Protein AF-0000000069705604 (afdb_homodimer)

Radius of gyration: 36.76 Å; Cα contacts (8 Å, |Δi|>4): 4493; chains: 2; bounding box: 138×99×79 Å

Secondary structure (DSSP, 8-state):
--------------------EEEEEEEETTT--B-TTPEEE-TTS--EE--TTSEEEEE-SS-EEEEEEETTEEEEEEEE-TT-EEEEEE-BSS--GGG-EE-TTT--EEGGG--S-EEEE-HHHHTTS-TT-SHHHHTTSTTEEEEEEETTEEEEEETTGGGG-SSS--SEEEEETTEE-S-TTS---GGG--GGG-SEEEEEES--HHHH-S-SSEEEEEE------S-EEEEEEEEETTTEEEEEEEEEEE-SSEEEEEEEEEEEE--SSTT--EEEEEEEEEEEEEEETTEEEEEEEEEEEEEEE----B-HHHHHH-TTPPPTTTTTTT-EEEEEEEEEEEEEEE--SSSEEEEEEEEEEEEEEEEE-SS-EEEEEEEEEEEEEEEEEEEEETTEEEEEEEEEEEEEEEEEEEEEEEETTEEEEEEEEEEEEEEEEEEEEEEEEESSSSEEEEEEEEEEEEEEEEEEEEE-SSS--EEEEEEPPPEEEEEEEEEEESSSSEEEEEEEEEEEEPPPHHHHB-TTS-B-TT---EEEEEEEEEEEEEETTEEEEEEEEEEEEEEEEEEEE-TT--EEEEEEEEEEEEEEEEEEEEEEEE-TTSSEEEEEEEEEEEEEEEEESS-EETTEE-TTSBPTT--SEEEEEEEEEEETTSEEEEEEEEEE--EE-STTS--EEPPEEEEEEEEEEEEEETTTEEEEEEEEEE-TT----BSS--TT-GGG--B-BPP-SEEEEEEEEEEE-/--------------------EEEEEEEETTT--B-TT-EEE-TTS--EE--TTSEEEEE-SS-EEEEEEETTEEEEEEEE-TT-EEEEEE-BSS--GGG-EE-TTT--EEGGG--S-EEEE-HHHHTTS-TT-SHHHHTTSTTEEEEEEETTEEEEEETTGGGG-SSS--SEEEEETTEE-S-TTS---GGG--GGG-SEEEEEES--HHHH-S-SSEEEEEE------S-EEEEEEEEETTTEEEEEEEEEEE-SSEEEEEEEEEEEE--SSTT--EEEEEEEEEEEEEEETTEEEEEEEEEEEEEEE----B-HHHHHH-TTPPPTTTTTTT-EEEEEEEEEEEEEEE--SSSEEEEEEEEEEEEEEEEE-SS-EEEEEEEEEEEEEEEEEEEEETTEEEEEEEEEEEEEEEEEEEEEEEETTEEEEEEEEEEEEEEEEEEEEEEEEESSSSEEEEEEEEEEEEEEEEEEEEE-SSS--EEEEEEPPPEEEEEEEEEEESSSSEEEEEEEEEEEEPPPHHHHB-TTS-B-TT---EEEEEEEEEEEEEETTEEEEEEEEEEEEEEEEEEEE-TT--EEEEEEEEEEEEEEEEEEEEEEEE-TTSSEEEEEEEEEEEEEEEEEEEEEETTEE-TTSBPTT--SEEEEEEEEEEETTSEEEEEEEEEE--EE-STTS--EEPPEEEEEEEEEEEEEETTTEEEEEEEEEE-TT----BSSPPTT-GGG--B-BPP-SEEEEEEEEEEE-

Solvent-accessible surface area (backbone atoms only — not comparable to full-atom values): 70513 Å² total; per-residue (Å²): 132,85,77,79,77,77,77,78,79,77,78,78,75,75,75,72,74,72,72,50,57,16,36,38,32,32,23,31,58,85,78,64,43,49,36,53,58,33,37,33,43,39,81,99,45,77,70,42,55,19,36,80,72,4,39,36,78,42,82,35,92,48,75,40,58,29,17,37,38,37,91,49,26,51,60,50,55,48,78,39,47,54,53,35,76,43,78,42,68,32,48,62,66,67,62,50,51,54,67,36,69,33,43,71,93,82,46,77,34,33,46,46,72,42,58,66,56,70,48,71,48,47,45,71,50,45,62,60,52,71,77,85,46,60,46,68,47,50,49,51,39,53,52,35,43,53,27,42,59,32,53,71,39,50,32,48,20,31,76,58,36,38,62,55,33,90,66,46,27,36,37,52,32,34,30,47,66,75,28,75,55,37,40,50,47,48,46,40,70,69,63,59,56,56,47,86,60,45,36,39,32,40,34,39,60,35,40,46,15,17,74,67,41,59,7,42,16,11,36,37,39,36,26,51,85,73,76,42,87,48,34,37,39,37,40,38,40,36,39,38,57,49,60,29,38,34,41,35,43,37,40,30,38,55,44,90,59,23,15,40,38,39,37,42,36,44,39,38,30,48,34,76,33,43,52,19,26,30,40,38,38,35,39,38,41,36,40,30,40,34,63,45,96,47,34,40,40,38,36,39,38,41,37,21,44,37,38,26,24,34,20,61,46,31,28,72,68,50,43,73,72,42,58,39,60,44,24,92,49,18,68,63,16,42,17,29,42,39,39,38,37,40,37,42,39,41,34,40,36,38,47,84,44,98,47,36,36,38,41,38,19,38,40,41,34,39,36,41,38,40,33,29,28,69,82,26,19,38,38,35,48,33,38,35,39,38,36,33,37,39,36,38,37,63,46,66,61,89,85,25,50,29,43,38,36,40,38,39,39,41,32,42,28,42,34,44,39,35,35,20,33,46,57,65,50,34,75,45,60,72,40,35,30,32,47,34,40,20,34,30,35,34,41,26,38,34,40,37,38,33,81,45,100,39,35,39,37,38,43,30,30,17,43,36,41,43,37,40,35,42,34,30,64,40,41,66,56,96,54,71,58,45,82,45,73,44,76,53,76,70,44,77,22,46,32,44,31,32,27,41,45,77,50,93,42,27,16,38,24,30,36,41,27,25,24,30,29,65,72,30,52,64,60,30,44,31,93,90,64,56,73,48,82,76,67,58,51,24,38,34,42,35,40,38,41,34,41,29,35,34,57,83,56,35,34,40,40,38,38,39,39,42,34,40,34,36,41,33,55,37,64,44,56,50,97,86,61,49,74,43,64,45,66,32,25,29,38,42,35,39,37,39,34,35,40,38,39,34,51,81,38,76,34,78,87,37,65,63,24,34,36,36,40,38,40,18,32,25,36,40,61,36,24,26,53,60,25,46,57,96,88,42,74,35,48,68,28,54,38,42,72,38,42,39,40,35,41,30,41,37,40,39,37,37,31,61,88,25,42,33,40,35,39,38,37,39,39,39,39,49,22,28,36,24,58,80,59,81,46,65,46,74,54,48,64,42,33,33,38,33,40,34,38,40,48,70,47,88,44,31,34,37,41,34,42,38,37,34,35,41,27,69,72,46,45,84,50,54,60,20,67,42,60,54,35,64,93,56,20,32,38,20,65,44,70,45,58,40,47,38,35,37,40,36,42,33,40,50,107,138,85,79,76,79,79,79,77,78,77,77,76,78,75,74,72,74,71,70,50,56,16,36,39,33,32,24,31,58,85,77,64,41,50,37,54,58,31,37,34,43,40,82,98,47,77,70,41,55,19,36,79,72,4,39,35,80,42,83,35,92,47,75,38,58,29,17,37,39,37,93,50,25,50,61,51,57,49,78,40,46,54,53,36,76,45,79,43,67,31,48,64,67,67,62,52,51,55,66,35,70,32,43,70,94,84,47,78,34,34,46,47,72,42,59,67,55,69,48,73,47,48,44,70,51,46,62,60,52,70,78,84,45,61,46,70,46,49,48,50,39,54,50,36,42,54,28,41,58,32,53,71,38,50,31,48,21,31,75,60,38,40,62,55,32,91,65,47,28,37,37,52,31,35,30,46,67,73,28,76,56,36,39,50,47,46,45,40,70,68,63,58,56,55,46,85,61,44,36,39,32,40,33,40,61,35,40,46,15,18,75,67,42,60,7,42,16,10,36,38,39,36,25,50,84,73,75,41,86,46,35,37,40,37,41,38,40,37,40,38,58,49,60,28,39,32,40,36,43,38,42,30,36,56,44,89,61,23,15,39,38,39,36,40,37,44,39,36,30,48,34,77,31,44,53,18,28,32,40,39,39,35,39,40,42,37,40,30,39,34,62,45,98,47,33,41,39,37,36,37,38,41,38,22,44,38,38,26,22,34,18,59,45,32,29,72,68,49,43,73,72,43,58,39,59,45,26,91,48,19,69,62,17,41,18,30,41,38,38,40,36,40,38,41,40,41,34,41,37,38,48,85,44,99,45,35,36,38,40,37,20,37,40,40,35,40,37,43,38,40,33,28,27,70,81,27,18,41,40,35,49,33,39,35,39,38,38,32,39,40,37,38,36,65,46,66,60,90,89,25,48,29,41,38,37,39,38,39,38,41,31,42,30,42,34,44,38,35,35,20,33,44,58,64,48,34,76,45,60,71,40,36,29,32,46,35,39,22,32,30,36,34,40,28,38,33,41,36,36,33,81,45,100,39,35,39,37,36,42,31,29,17,44,36,42,43,39,40,36,41,34,31,62,39,42,65,55,96,54,71,59,43,81,44,72,44,74,54,76,71,44,77,23,45,30,42,30,31,25,39,47,78,50,93,41,27,18,39,25,31,36,44,27,24,24,30,29,65,70,31,50,62,59,28,45,32,93,90,64,54,72,47,82,78,67,57,51,25,38,33,42,35,40,39,42,33,41,30,35,36,57,84,56,35,32,41,41,39,37,40,38,44,36,40,36,36,41,33,56,37,65,43,56,50,98,85,61,49,72,44,64,45,63,33,25,27,36,41,36,38,36,39,34,33,40,38,38,33,50,82,38,78,35,80,86,38,65,63,23,34,36,37,41,36,40,18,33,24,36,42,61,36,24,26,53,58,25,46,57,97,88,40,74,37,49,68,30,56,38,43,73,37,41,41,40,35,40,29,41,36,39,40,38,38,30,61,88,25,43,34,40,36,39,39,38,40,39,40,37,49,21,29,36,23,59,78,57,81,44,65,45,74,55,46,63,41,33,33,38,32,42,36,39,42,48,69,48,88,45,33,34,37,41,35,41,38,38,34,34,42,27,69,73,47,44,82,50,55,57,21,64,41,61,56,35,66,92,57,20,31,38,20,65,43,70,46,58,42,45,38,34,36,41,37,41,33,39,50,106

Sequence (1498 aa):
MKSLSVGIVSLVLTLSLGFAQSSLTFIDKNTGMPIAGVVVKIPSQQNQVSDEEGQVNIQVSKSIFISYSHVAYESGGVQIEENENRTIFLVPITRPLGEVLVTGFESERPLVHQAGAISKVLEYELYRFNENSILSAFNTKPGVRIEQRAPASYRISIRGSSLRSPFGVRNVKVYWNDIPFTSPDGTTAINILDLSNVQNSEIIKGPGGSIYGAGNGGVISFESRRQVTENYFSIDYGLGDFGLNRYRIGIDQQIGNGGVSASYVHQQSDGYREHSAMDRKVFQLALHSNPNENQSLSTQILYSDLDYQIPGALNAAQVEDNRRQARPGSVGQNSSIKQKTLYGTLSHELKFHQKWNNKTALYLNTTEFENPFILDYKRETAFSYGGRTKFTYDAIWGKFPVKIIAGGEYQYGKTLAQNFGNRQGKADTIRFSDDLITTQAFLFQQFEIEWTSKLLMTLGFSENFSRYDIDRQIDAGPGNPTFNSRTFDPIIIPRVAMVYKLNDISGIHGSISSGFSPPTIAEVRTNEGSINLDLQAERGTNYEIGYRGSYGIFNLDLTAFYFQLKETITSFTNDQGVVLFRNAGATDQKGIEAQIDYAIYRNQLSQVQEIKLSHGYTGHFFQFSEYSSGGADFSGNQLTGVAPNTLVNLLDVRTKPGFYLNLTHQYVDEIPLNDANTVFQEAYNLIGSKLGWRTVLGGRWDFEVYGGVDNLLDETYSLGNDLNAFAVRFYQPAPGRNWYGGAKLGFRYMKSLSVGIVSLVLTLSLGFAQSSLTFIDKNTGMPIAGVVVKIPSQQNQVSDEEGQVNIQVSKSIFISYSHVAYESGGVQIEENENRTIFLVPITRPLGEVLVTGFESERPLVHQAGAISKVLEYELYRFNENSILSAFNTKPGVRIEQRAPASYRISIRGSSLRSPFGVRNVKVYWNDIPFTSPDGTTAINILDLSNVQNSEIIKGPGGSIYGAGNGGVISFESRRQVTENYFSIDYGLGDFGLNRYRIGIDQQIGNGGVSASYVHQQSDGYREHSAMDRKVFQLALHSNPNENQSLSTQILYSDLDYQIPGALNAAQVEDNRRQARPGSVGQNSSIKQKTLYGTLSHELKFHQKWNNKTALYLNTTEFENPFILDYKRETAFSYGGRTKFTYDAIWGKFPVKIIAGGEYQYGKTLAQNFGNRQGKADTIRFSDDLITTQAFLFQQFEIEWTSKLLMTLGFSENFSRYDIDRQIDAGPGNPTFNSRTFDPIIIPRVAMVYKLNDISGIHGSISSGFSPPTIAEVRTNEGSINLDLQAERGTNYEIGYRGSYGIFNLDLTAFYFQLKETITSFTNDQGVVLFRNAGATDQKGIEAQIDYAIYRNQLSQVQEIKLSHGYTGHFFQFSEYSSGGADFSGNQLTGVAPNTLVNLLDVRTKPGFYLNLTHQYVDEIPLNDANTVFQEAYNLIGSKLGWRTVLGGRWDFEVYGGVDNLLDETYSLGNDLNAFAVRFYQPAPGRNWYGGAKLGFRY

Foldseek 3Di:
DPDPPPPPPPPPPPPPPPQQKEKEFEAAQQPRQTDWFKWKDWPPDDIDTAHNRNMDIDRDPAFAKMWIDDPQWDIAIDTDGGNHYYYDHTYGPDDFQLRDWDCVLHNTHRPQFDFADKDKQAQVLQVLDPQFDSQPSQCQAFQWHWFDQFVLFIEIAGLRQCQAPLGAYALEFEAEAQWGQQALLGGHRPSQDGSLSFGMKMWGAAFPCLRRNAHGGTYMYGYHDQAQDFWKWKKWWKDWPQTWTKIKTKTWADDPQGTKIKMKMWIWGNDQADFRTKIKIKIKIKTWDDPDPFKIKIKMKIKMWIKTGRQAFAFPVVCVVPQRYGDPQRQQLRFMKTKIKMKIKMWMWGDPDPFKIKIKMKMKMWMWMWGRDSFKIKTKTKIKIWMKMKMWGWDQDPNKTKIKMKIKIKMKMWMWMWIAGTHRNDGDHTAWIKIKIKIKMKIKMKMWIPPDPFKIKMKMKMKIWIKMWIFIPDHPPPDDGDIDMATADIDMWIKIKMWGHPDSFKIKIWMKTKHKGFRRPCQQAPNNGHGNNPQHIKIKIKTKIWMWGGDPQKTKIKMKMKMKIFQDKHWAADPVQTIHIGRFTMKIKIKIKMKMKGWPDADQPAQWGTKIKIKIKIAIQMFAARGDDPRDGLHPDHSAFDFRIKMKMWIKIAGNQFKIKIKIKIWTAWGQQESNSPDIWHIDIKMKMKIKGWDDDSSFKTKMKMKMKTQPVQIWGASAFSHNGPPNRTGSTDGGIMMMIMMMMMGTD/DPPPPPPPPPPPPPPPPPQQKEKEFEAAQQPRQTDWFKWKAWPPDDIDTAHNRRMDIDRDPAFAKMWIDDPQWDIAIDTDGGNHYDYDHTYGPDDFQLRDWDCVLHNTHRPQFDFADKDKQAQVLQVLDPQFDSQVSQCQAFQWHWFDQFDLFIEIAGLRQCQAPLGAYALEFEAEAQWGQQALLGGHRPSQDGSLSFGMKMWGAAFPCLRRNAHGGTYMYGYHDQAQDFWKWKKWWKDWPQTWTKIKTKTWADDPQGTKIKMKMWIWGNDQAPFRTKIKIKIKIKTWDDPDPFKIKIKMKIKMWIKTGRQAFAFPVVCVVPVRYGDPQRQQLRFMKTKIKMKIKMWMWGDPDPFKIKIKMKMKMWMWMWGRDSFKIKTKTKIKIWMKMKMWGWDQDPNKTKIKMKIKIKMKMWMWMWIAGTHRNDGDHTAWIKIKIKIKMKIKMKMWIPPDPFKIKMKMKMKIWIKMWIFIPDHPPPDDGDIDMATADIDMWIKIKMWGHPDSFKIKIWMKTKHKGFNRPCQQAPNNGDGNNPQHIKIKIKTKIWMWGGDPQKTKIKMKMKMKIFQDKHWAADPVQTIHIGRFTMKIKIKIKMKMKGWPDACQPAQWGTKIKIKIKIAIQMFAARGDDPRDGLHPDGSAFDFRIKMKMWIWIAGNQFKIKIKIKIWTAWGQQESNSPDIWHIDIKMKMKIKGWDDDSSFKTKMKMKMKTQPVQIWGASAFSHNGDPNRTGSTDGGIMMMIIMMMMGTD

Organism: NCBI:txid1187080

InterPro domains:
  IPR000531 TonB-dependent receptor-like, beta-barrel [PF00593] (277-712)
  IPR012910 TonB-dependent receptor, plug domain [PF07715] (114-218)
  IPR036942 TonB-dependent receptor-like, beta-barrel domain superfamily [G3DSA:2.40.170.20] (248-747)
  IPR037066 TonB-dependent receptor, plug domain superfamily [G3DSA:2.170.130.10] (98-223)
  IPR039426 TonB-dependent receptor-like [PS52016] (110-747)
  IPR039426 TonB-dependent receptor-like [PTHR30069] (28-745)

pLDDT: mean 89.05, std 12.84, range [24.56, 98.75]

Structure (mmCIF, N/CA/C/O backbone):
data_AF-0000000069705604-model_v1
#
loop_
_entity.id
_entity.type
_entity.pdbx_description
1 polymer 'Iron complex outermembrane receptor protein'
#
loop_
_atom_site.group_PDB
_atom_site.id
_atom_site.type_symbol
_atom_site.label_atom_id
_atom_site.label_alt_id
_atom_site.label_comp_id
_atom_site.label_asym_id
_atom_site.label_entity_id
_atom_site.label_seq_id
_atom_site.pdbx_PDB_ins_code
_atom_site.Cartn_x
_atom_site.Cartn_y
_atom_site.Cartn_z
_atom_site.occupancy
_atom_site.B_iso_or_equiv
_atom_site.auth_seq_id
_atom_site.auth_comp_id
_atom_site.auth_asym_id
_atom_site.auth_atom_id
_atom_site.pdbx_PDB_model_num
ATOM 1 N N . MET A 1 1 ? -101.562 35.406 -5.438 1 24.56 1 MET A N 1
ATOM 2 C CA . MET A 1 1 ? -100.562 35.625 -6.465 1 24.56 1 MET A CA 1
ATOM 3 C C . MET A 1 1 ? -99.125 35.312 -5.934 1 24.56 1 MET A C 1
ATOM 5 O O . MET A 1 1 ? -98.125 35.719 -6.512 1 24.56 1 MET A O 1
ATOM 9 N N . LYS A 1 2 ? -99.188 34.625 -4.723 1 29.45 2 LYS A N 1
ATOM 10 C CA . LYS A 1 2 ? -98.062 34.406 -3.797 1 29.45 2 LYS A CA 1
ATOM 11 C C . LYS A 1 2 ? -96.875 33.688 -4.473 1 29.45 2 LYS A C 1
ATOM 13 O O . LYS A 1 2 ? -97.062 32.594 -5.031 1 29.45 2 LYS A O 1
ATOM 18 N N . SER A 1 3 ? -95.875 34.562 -4.938 1 25.91 3 SER A N 1
ATOM 19 C CA . SER A 1 3 ? -94.688 34.344 -5.773 1 25.91 3 SER A CA 1
ATOM 20 C C . SER A 1 3 ? -93.812 33.25 -5.207 1 25.91 3 SER A C 1
ATOM 22 O O . SER A 1 3 ? -93.625 33.156 -3.992 1 25.91 3 SER A O 1
ATOM 24 N N . LEU A 1 4 ? -93.812 32.094 -5.773 1 29.53 4 LEU A N 1
ATOM 25 C CA . LEU A 1 4 ? -93.062 30.828 -5.715 1 29.53 4 LEU A CA 1
ATOM 26 C C . LEU A 1 4 ? -91.562 31.062 -5.832 1 29.53 4 LEU A C 1
ATOM 28 O O . LEU A 1 4 ? -91.062 31.438 -6.895 1 29.53 4 LEU A O 1
ATOM 32 N N . SER A 1 5 ? -91 31.891 -4.898 1 30.42 5 SER A N 1
ATOM 33 C CA . SER A 1 5 ? -89.562 32.219 -4.918 1 30.42 5 SER A CA 1
ATOM 34 C C . SER A 1 5 ? -88.688 30.938 -4.918 1 30.42 5 SER A C 1
ATOM 36 O O . SER A 1 5 ? -88.875 30.062 -4.051 1 30.42 5 SER A O 1
ATOM 38 N N . VAL A 1 6 ? -88.312 30.422 -6.105 1 31.03 6 VAL A N 1
ATOM 39 C CA . VAL A 1 6 ? -87.5 29.281 -6.477 1 31.03 6 VAL A CA 1
ATOM 40 C C . VAL A 1 6 ? -86.125 29.469 -5.895 1 31.03 6 VAL A C 1
ATOM 42 O O . VAL A 1 6 ? -85.375 30.406 -6.254 1 31.03 6 VAL A O 1
ATOM 45 N N . GLY A 1 7 ? -85.875 29.391 -4.582 1 29.42 7 GLY A N 1
ATOM 46 C CA . GLY A 1 7 ? -84.562 29.484 -3.961 1 29.42 7 GLY A CA 1
ATOM 47 C C . GLY A 1 7 ? -83.562 28.484 -4.5 1 29.42 7 GLY A C 1
ATOM 48 O O . GLY A 1 7 ? -83.688 27.281 -4.289 1 29.42 7 GLY A O 1
ATOM 49 N N . ILE A 1 8 ? -83.062 28.578 -5.766 1 28.77 8 ILE A N 1
ATOM 50 C CA . ILE A 1 8 ? -82.062 27.656 -6.27 1 28.77 8 ILE A CA 1
ATOM 51 C C . ILE A 1 8 ? -80.812 27.781 -5.453 1 28.77 8 ILE A C 1
ATOM 53 O O . ILE A 1 8 ? -80.25 28.875 -5.344 1 28.77 8 ILE A O 1
ATOM 57 N N . VAL A 1 9 ? -80.562 26.984 -4.453 1 31.06 9 VAL A N 1
ATOM 58 C CA . VAL A 1 9 ? -79.375 26.75 -3.641 1 31.06 9 VAL A CA 1
ATOM 59 C C . VAL A 1 9 ? -78.25 26.328 -4.535 1 31.06 9 VAL A C 1
ATOM 61 O O . VAL A 1 9 ? -78.312 25.297 -5.203 1 31.06 9 VAL A O 1
ATOM 64 N N . SER A 1 10 ? -77.562 27.25 -5.277 1 29.22 10 SER A N 1
ATOM 65 C CA . SER A 1 10 ? -76.375 26.891 -6.027 1 29.22 10 SER A CA 1
ATOM 66 C C . SER A 1 10 ? -75.312 26.344 -5.109 1 29.22 10 SER A C 1
ATOM 68 O O . SER A 1 10 ? -74.875 27.016 -4.164 1 29.22 10 SER A O 1
ATOM 70 N N . LEU A 1 11 ? -75.188 25.062 -4.941 1 31.47 11 LEU A N 1
ATOM 71 C CA . LEU A 1 11 ? -74.125 24.281 -4.348 1 31.47 11 LEU A CA 1
ATOM 72 C C . LEU A 1 11 ? -72.812 24.562 -5.059 1 31.47 11 LEU A C 1
ATOM 74 O O . LEU A 1 11 ? -72.625 24.203 -6.223 1 31.47 11 LEU A O 1
ATOM 78 N N . VAL A 1 12 ? -72.188 25.734 -4.941 1 31.95 12 VAL A N 1
ATOM 79 C CA . VAL A 1 12 ? -70.812 25.953 -5.41 1 31.95 12 VAL A CA 1
ATOM 80 C C . VAL A 1 12 ? -69.875 24.953 -4.742 1 31.95 12 VAL A C 1
ATOM 82 O O . VAL A 1 12 ? -69.75 24.953 -3.518 1 31.95 12 VAL A O 1
ATOM 85 N N . LEU A 1 13 ? -69.75 23.734 -5.254 1 31.31 13 LEU A N 1
ATOM 86 C CA . LEU A 1 13 ? -68.625 22.812 -4.949 1 31.31 13 LEU A CA 1
ATOM 87 C C . LEU A 1 13 ? -67.312 23.469 -5.141 1 31.31 13 LEU A C 1
ATOM 89 O O . LEU A 1 13 ? -66.938 23.828 -6.262 1 31.31 13 LEU A O 1
ATOM 93 N N . THR A 1 14 ? -66.812 24.266 -4.238 1 30.69 14 THR A N 1
ATOM 94 C CA . THR A 1 14 ? -65.438 24.656 -4.23 1 30.69 14 THR A CA 1
ATOM 95 C C . THR A 1 14 ? -64.5 23.438 -4.305 1 30.69 14 THR A C 1
ATOM 97 O O . THR A 1 14 ? -64.562 22.578 -3.418 1 30.69 14 THR A O 1
ATOM 100 N N . LEU A 1 15 ? -64.188 22.938 -5.484 1 33.75 15 LEU A N 1
ATOM 101 C CA . LEU A 1 15 ? -63.094 22.047 -5.695 1 33.75 15 LEU A CA 1
ATOM 102 C C . LEU A 1 15 ? -61.844 22.578 -5 1 33.75 15 LEU A C 1
ATOM 104 O O . LEU A 1 15 ? -61.344 23.641 -5.355 1 33.75 15 LEU A O 1
ATOM 108 N N . SER A 1 16 ? -61.75 22.344 -3.752 1 34.5 16 SER A N 1
ATOM 109 C CA . SER A 1 16 ? -60.438 22.516 -3.119 1 34.5 16 SER A CA 1
ATOM 110 C C . SER A 1 16 ? -59.344 21.797 -3.898 1 34.5 16 SER A C 1
ATOM 112 O O . SER A 1 16 ? -59.344 20.562 -3.977 1 34.5 16 SER A O 1
ATOM 114 N N . LEU A 1 17 ? -59 22.312 -5.02 1 37.78 17 LEU A N 1
ATOM 115 C CA . LEU A 1 17 ? -57.719 21.844 -5.531 1 37.78 17 LEU A CA 1
ATOM 116 C C . LEU A 1 17 ? -56.688 21.734 -4.41 1 37.78 17 LEU A C 1
ATOM 118 O O . LEU A 1 17 ? -56.281 22.75 -3.84 1 37.78 17 LEU A O 1
ATOM 122 N N . GLY A 1 18 ? -56.812 20.703 -3.668 1 41.16 18 GLY A N 1
ATOM 123 C CA . GLY A 1 18 ? -55.719 20.391 -2.766 1 41.16 18 GLY A CA 1
ATOM 124 C C . GLY A 1 18 ? -54.344 20.406 -3.445 1 41.16 18 GLY A C 1
ATOM 125 O O . GLY A 1 18 ? -54.062 19.547 -4.281 1 41.16 18 GLY A O 1
ATOM 126 N N . PHE A 1 19 ? -53.906 21.469 -3.789 1 45.91 19 PHE A N 1
ATOM 127 C CA . PHE A 1 19 ? -52.5 21.484 -4.184 1 45.91 19 PHE A CA 1
ATOM 128 C C . PHE A 1 19 ? -51.656 20.688 -3.201 1 45.91 19 PHE A C 1
ATOM 130 O O . PHE A 1 19 ? -51.812 20.812 -1.986 1 45.91 19 PHE A O 1
ATOM 137 N N . ALA A 1 20 ? -51.125 19.578 -3.604 1 57.38 20 ALA A N 1
ATOM 138 C CA . ALA A 1 20 ? -50.156 18.734 -2.891 1 57.38 20 ALA A CA 1
ATOM 139 C C . ALA A 1 20 ? -49 19.547 -2.361 1 57.38 20 ALA A C 1
ATOM 141 O O . ALA A 1 20 ? -48.281 20.188 -3.133 1 57.38 20 ALA A O 1
ATOM 142 N N . GLN A 1 21 ? -48.969 19.953 -1.218 1 71.06 21 GLN A N 1
ATOM 143 C CA . GLN A 1 21 ? -47.969 20.75 -0.542 1 71.06 21 GLN A CA 1
ATOM 144 C C . GLN A 1 21 ? -46.844 19.891 -0 1 71.06 21 GLN A C 1
ATOM 146 O O . GLN A 1 21 ? -47.094 18.844 0.623 1 71.06 21 GLN A O 1
ATOM 151 N N . SER A 1 22 ? -45.625 20.125 -0.582 1 80.69 22 SER A N 1
ATOM 152 C CA . SER A 1 22 ? -44.438 19.5 0.012 1 80.69 22 SER A CA 1
ATOM 153 C C . SER A 1 22 ? -43.906 20.344 1.159 1 80.69 22 SER A C 1
ATOM 155 O O . SER A 1 22 ? -44 21.578 1.128 1 80.69 22 SER A O 1
ATOM 157 N N . SER A 1 23 ? -43.531 19.688 2.26 1 86.56 23 SER A N 1
ATOM 158 C CA . SER A 1 23 ? -43 20.375 3.434 1 86.56 23 SER A CA 1
ATOM 159 C C . SER A 1 23 ? -41.531 20.016 3.67 1 86.56 23 SER A C 1
ATOM 161 O O . SER A 1 23 ? -41.156 18.844 3.582 1 86.56 23 SER A O 1
ATOM 163 N N . LEU A 1 24 ? -40.812 21.156 3.814 1 87.88 24 LEU A N 1
ATOM 164 C CA . LEU A 1 24 ? -39.406 20.984 4.191 1 87.88 24 LEU A CA 1
ATOM 165 C C . LEU A 1 24 ? -39.188 21.422 5.637 1 87.88 24 LEU A C 1
ATOM 167 O O . LEU A 1 24 ? -39.75 22.422 6.082 1 87.88 24 LEU A O 1
ATOM 171 N N . THR A 1 25 ? -38.531 20.609 6.395 1 89.81 25 THR A N 1
ATOM 172 C CA . THR A 1 25 ? -38.094 20.953 7.746 1 89.81 25 THR A CA 1
ATOM 173 C C . THR A 1 25 ? -36.594 21 7.848 1 89.81 25 THR A C 1
ATOM 175 O O . THR A 1 25 ? -35.906 20 7.574 1 89.81 25 THR A O 1
ATOM 178 N N . PHE A 1 26 ? -36.125 22.156 8.172 1 88.56 26 PHE A N 1
ATOM 179 C CA . PHE A 1 26 ? -34.688 22.344 8.336 1 88.56 26 PHE A CA 1
ATOM 180 C C . PHE A 1 26 ? -34.281 22.172 9.797 1 88.56 26 PHE A C 1
ATOM 182 O O . PHE A 1 26 ? -34.812 22.875 10.672 1 88.56 26 PHE A O 1
ATOM 189 N N . ILE A 1 27 ? -33.375 21.266 10 1 81.12 27 ILE A N 1
ATOM 190 C CA . ILE A 1 27 ? -32.906 20.969 11.352 1 81.12 27 ILE A CA 1
ATOM 191 C C . ILE A 1 27 ? -31.391 21.078 11.414 1 81.12 27 ILE A C 1
ATOM 193 O O . ILE A 1 27 ? -30.688 20.75 10.453 1 81.12 27 ILE A O 1
ATOM 197 N N . ASP A 1 28 ? -30.984 21.609 12.477 1 73 28 ASP A N 1
ATOM 198 C CA . ASP A 1 28 ? -29.547 21.625 12.727 1 73 28 ASP A CA 1
ATOM 199 C C . ASP A 1 28 ? -29.016 20.203 12.875 1 73 28 ASP A C 1
ATOM 201 O O . ASP A 1 28 ? -29.484 19.438 13.719 1 73 28 ASP A O 1
ATOM 205 N N . LYS A 1 29 ? -28.109 19.875 12.039 1 70.88 29 LYS A N 1
ATOM 206 C CA . LYS A 1 29 ? -27.609 18.5 12 1 70.88 29 LYS A CA 1
ATOM 207 C C . LYS A 1 29 ? -27.031 18.094 13.344 1 70.88 29 LYS A C 1
ATOM 209 O O . LYS A 1 29 ? -27.109 16.922 13.734 1 70.88 29 LYS A O 1
ATOM 214 N N . ASN A 1 30 ? -26.469 19.031 14.078 1 56.62 30 ASN A N 1
ATOM 215 C CA . ASN A 1 30 ? -25.781 18.734 15.336 1 56.62 30 ASN A CA 1
ATOM 216 C C . ASN A 1 30 ? -26.75 18.766 16.516 1 56.62 30 ASN A C 1
ATOM 218 O O . ASN A 1 30 ? -26.703 17.891 17.391 1 56.62 30 ASN A O 1
ATOM 222 N N . THR A 1 31 ? -27.625 19.797 16.625 1 55.66 31 THR A N 1
ATOM 223 C CA . THR A 1 31 ? -28.469 20 17.797 1 55.66 31 THR A CA 1
ATOM 224 C C . THR A 1 31 ? -29.844 19.375 17.609 1 55.66 31 THR A C 1
ATOM 226 O O . THR A 1 31 ? -30.562 19.156 18.578 1 55.66 31 THR A O 1
ATOM 229 N N . GLY A 1 32 ? -30.078 19.062 16.453 1 65.31 32 GLY A N 1
ATOM 230 C CA . GLY A 1 32 ? -31.406 18.578 16.156 1 65.31 32 GLY A CA 1
ATOM 231 C C . GLY A 1 32 ? -32.5 19.625 16.297 1 65.31 32 GLY A C 1
ATOM 232 O O . GLY A 1 32 ? -33.688 19.328 16.266 1 65.31 32 GLY A O 1
ATOM 233 N N . MET A 1 33 ? -32.156 20.812 16.5 1 68.19 33 MET A N 1
ATOM 234 C CA . MET A 1 33 ? -33.125 21.906 16.641 1 68.19 33 MET A CA 1
ATOM 235 C C . MET A 1 33 ? -33.5 22.469 15.281 1 68.19 33 MET A C 1
ATOM 237 O O . MET A 1 33 ? -32.719 22.469 14.352 1 68.19 33 MET A O 1
ATOM 241 N N . PRO A 1 34 ? -34.812 22.906 15.219 1 80.5 34 PRO A N 1
ATOM 242 C CA . PRO A 1 34 ? -35.25 23.531 13.961 1 80.5 34 PRO A CA 1
ATOM 243 C C . PRO A 1 34 ? -34.5 24.828 13.664 1 80.5 34 PRO A C 1
ATOM 245 O O . PRO A 1 34 ? -34.125 25.562 14.586 1 80.5 34 PRO A O 1
ATOM 248 N N . ILE A 1 35 ? -34.219 25.094 12.453 1 80.69 35 ILE A N 1
ATOM 249 C CA . ILE A 1 35 ? -33.5 26.281 12 1 80.69 35 ILE A CA 1
ATOM 250 C C . ILE A 1 35 ? -34.5 27.25 11.352 1 80.69 35 ILE A C 1
ATOM 252 O O . ILE A 1 35 ? -35.031 26.969 10.289 1 80.69 35 ILE A O 1
ATOM 256 N N . ALA A 1 36 ? -34.719 28.359 12.047 1 75.69 36 ALA A N 1
ATOM 257 C CA . ALA A 1 36 ? -35.5 29.422 11.43 1 75.69 36 ALA A CA 1
ATOM 258 C C . ALA A 1 36 ? -34.656 30.266 10.492 1 75.69 36 ALA A C 1
ATOM 260 O O . ALA A 1 36 ? -33.438 30.375 10.688 1 75.69 36 ALA A O 1
ATOM 261 N N . GLY A 1 37 ? -35.281 30.75 9.477 1 74.81 37 GLY A N 1
ATOM 262 C CA . GLY A 1 37 ? -34.625 31.734 8.633 1 74.81 37 GLY A CA 1
ATOM 263 C C . GLY A 1 37 ? -33.875 31.125 7.473 1 74.81 37 GLY A C 1
ATOM 264 O O . GLY A 1 37 ? -33 31.766 6.879 1 74.81 37 GLY A O 1
ATOM 265 N N . VAL A 1 38 ? -34.125 29.891 7.281 1 83.19 38 VAL A N 1
ATOM 266 C CA . VAL A 1 38 ? -33.5 29.297 6.098 1 83.19 38 VAL A CA 1
ATOM 267 C C . VAL A 1 38 ? -34.219 29.797 4.84 1 83.19 38 VAL A C 1
ATOM 269 O O . VAL A 1 38 ? -35.438 29.672 4.707 1 83.19 38 VAL A O 1
ATOM 272 N N . VAL A 1 39 ? -33.438 30.312 4.039 1 80.44 39 VAL A N 1
ATOM 273 C CA . VAL A 1 39 ? -34 30.797 2.779 1 80.44 39 VAL A CA 1
ATOM 274 C C . VAL A 1 39 ? -34.031 29.656 1.761 1 80.44 39 VAL A C 1
ATOM 276 O O . VAL A 1 39 ? -33 29.047 1.458 1 80.44 39 VAL A O 1
ATOM 279 N N . VAL A 1 40 ? -35.188 29.344 1.354 1 84.62 40 VAL A N 1
ATOM 280 C CA . VAL A 1 40 ? -35.406 28.312 0.347 1 84.62 40 VAL A CA 1
ATOM 281 C C . VAL A 1 40 ? -35.719 28.953 -1 1 84.62 40 VAL A C 1
ATOM 283 O O . VAL A 1 40 ? -36.719 29.672 -1.129 1 84.62 40 VAL A O 1
ATOM 286 N N . LYS A 1 41 ? -34.875 28.641 -1.89 1 80.81 41 LYS A N 1
ATOM 287 C CA . LYS A 1 41 ? -35.094 29.156 -3.238 1 80.81 41 LYS A CA 1
ATOM 288 C C . LYS A 1 41 ? -35.75 28.109 -4.137 1 80.81 41 LYS A C 1
ATOM 290 O O . LYS A 1 41 ? -35.188 27.031 -4.332 1 80.81 41 LYS A O 1
ATOM 295 N N . ILE A 1 42 ? -36.844 28.406 -4.602 1 75.38 42 ILE A N 1
ATOM 296 C CA . ILE A 1 42 ? -37.625 27.562 -5.488 1 75.38 42 ILE A CA 1
ATOM 297 C C . ILE A 1 42 ? -37.688 28.172 -6.883 1 75.38 42 ILE A C 1
ATOM 299 O O . ILE A 1 42 ? -38.062 29.344 -7.039 1 75.38 42 ILE A O 1
ATOM 303 N N . PRO A 1 43 ? -37.312 27.344 -7.871 1 73.12 43 PRO A N 1
ATOM 304 C CA . PRO A 1 43 ? -37.406 27.906 -9.219 1 73.12 43 PRO A CA 1
ATOM 305 C C . PRO A 1 43 ? -38.812 28.406 -9.547 1 73.12 43 PRO A C 1
ATOM 307 O O . PRO A 1 43 ? -39.781 27.688 -9.383 1 73.12 43 PRO A O 1
ATOM 310 N N . SER A 1 44 ? -38.906 29.609 -10.055 1 68.38 44 SER A N 1
ATOM 311 C CA . SER A 1 44 ? -40.094 30.25 -10.578 1 68.38 44 SER A CA 1
ATOM 312 C C . SER A 1 44 ? -41.094 30.578 -9.461 1 68.38 44 SER A C 1
ATOM 314 O O . SER A 1 44 ? -42.281 30.797 -9.711 1 68.38 44 SER A O 1
ATOM 316 N N . GLN A 1 45 ? -40.594 30.391 -8.281 1 73.88 45 GLN A N 1
ATOM 317 C CA . GLN A 1 45 ? -41.438 30.781 -7.145 1 73.88 45 GLN A CA 1
ATOM 318 C C . GLN A 1 45 ? -40.688 31.75 -6.234 1 73.88 45 GLN A C 1
ATOM 320 O O . GLN A 1 45 ? -39.469 31.891 -6.332 1 73.88 45 GLN A O 1
ATOM 325 N N . GLN A 1 46 ? -41.469 32.5 -5.52 1 74.62 46 GLN A N 1
ATOM 326 C CA . GLN A 1 46 ? -40.844 33.375 -4.527 1 74.62 46 GLN A CA 1
ATOM 327 C C . GLN A 1 46 ? -40.094 32.594 -3.471 1 74.62 46 GLN A C 1
ATOM 329 O O . GLN A 1 46 ? -40.562 31.516 -3.047 1 74.62 46 GLN A O 1
ATOM 334 N N . ASN A 1 47 ? -38.969 33.156 -3.094 1 78.12 47 ASN A N 1
ATOM 335 C CA . ASN A 1 47 ? -38.188 32.531 -2.02 1 78.12 47 ASN A CA 1
ATOM 336 C C . ASN A 1 47 ? -39.031 32.375 -0.761 1 78.12 47 ASN A C 1
ATOM 338 O O . ASN A 1 47 ? -39.875 33.219 -0.45 1 78.12 47 ASN A O 1
ATOM 342 N N . GLN A 1 48 ? -38.844 31.25 -0.224 1 82.25 48 GLN A N 1
ATOM 343 C CA . GLN A 1 48 ? -39.5 30.984 1.054 1 82.25 48 GLN A CA 1
ATOM 344 C C . GLN A 1 48 ? -38.469 30.906 2.188 1 82.25 48 GLN A C 1
ATOM 346 O O . GLN A 1 48 ? -37.281 30.672 1.949 1 82.25 48 GLN A O 1
ATOM 351 N N . VAL A 1 49 ? -38.875 31.281 3.369 1 84.12 49 VAL A N 1
ATOM 352 C CA . VAL A 1 49 ? -38 31.234 4.547 1 84.12 49 VAL A CA 1
ATOM 353 C C . VAL A 1 49 ? -38.625 30.328 5.602 1 84.12 49 VAL A C 1
ATOM 355 O O . VAL A 1 49 ? -39.844 30.344 5.816 1 84.12 49 VAL A O 1
ATOM 358 N N . SER A 1 50 ? -37.812 29.609 6.133 1 87.25 50 SER A N 1
ATOM 359 C CA . SER A 1 50 ? -38.312 28.703 7.164 1 87.25 50 SER A CA 1
ATOM 360 C C . SER A 1 50 ? -38.781 29.469 8.398 1 87.25 50 SER A C 1
ATOM 362 O O . SER A 1 50 ? -38.219 30.531 8.719 1 87.25 50 SER A O 1
ATOM 364 N N . ASP A 1 51 ? -39.812 28.891 9.086 1 81.19 51 ASP A N 1
ATOM 365 C CA . ASP A 1 51 ? -40.344 29.516 10.289 1 81.19 51 ASP A CA 1
ATOM 366 C C . ASP A 1 51 ? -39.594 29.062 11.531 1 81.19 51 ASP A C 1
ATOM 368 O O . ASP A 1 51 ? -38.531 28.453 11.438 1 81.19 51 ASP A O 1
ATOM 372 N N . GLU A 1 52 ? -40.125 29.391 12.695 1 78.5 52 GLU A N 1
ATOM 373 C CA . GLU A 1 52 ? -39.469 29.094 13.969 1 78.5 52 GLU A CA 1
ATOM 374 C C . GLU A 1 52 ? -39.344 27.594 14.18 1 78.5 52 GLU A C 1
ATOM 376 O O . GLU A 1 52 ? -38.438 27.156 14.906 1 78.5 52 GLU A O 1
ATOM 381 N N . GLU A 1 53 ? -40.188 26.906 13.539 1 81.56 53 GLU A N 1
ATOM 382 C CA . GLU A 1 53 ? -40.125 25.453 13.656 1 81.56 53 GLU A CA 1
ATOM 383 C C . GLU A 1 53 ? -39.25 24.859 12.539 1 81.56 53 GLU A C 1
ATOM 385 O O . GLU A 1 53 ? -39.188 23.641 12.383 1 81.56 53 GLU A O 1
ATOM 390 N N . GLY A 1 54 ? -38.625 25.766 11.812 1 86.88 54 GLY A N 1
ATOM 391 C CA . GLY A 1 54 ? -37.75 25.359 10.719 1 86.88 54 GLY A CA 1
ATOM 392 C C . GLY A 1 54 ? -38.531 24.875 9.5 1 86.88 54 GLY A C 1
ATOM 393 O O . GLY A 1 54 ? -37.969 24.188 8.641 1 86.88 54 GLY A O 1
ATOM 394 N N . GLN A 1 55 ? -39.75 25.094 9.422 1 86.62 55 GLN A N 1
ATOM 395 C CA . GLN A 1 55 ? -40.594 24.5 8.375 1 86.62 55 GLN A CA 1
ATOM 396 C C . GLN A 1 55 ? -40.844 25.516 7.254 1 86.62 55 GLN A C 1
ATOM 398 O O . GLN A 1 55 ? -40.969 26.703 7.504 1 86.62 55 GLN A O 1
ATOM 403 N N . VAL A 1 56 ? -40.844 24.984 6.059 1 87.69 56 VAL A N 1
ATOM 404 C CA . VAL A 1 56 ? -41.219 25.703 4.852 1 87.69 56 VAL A CA 1
ATOM 405 C C . VAL A 1 56 ? -42.188 24.859 4.023 1 87.69 56 VAL A C 1
ATOM 407 O O . VAL A 1 56 ? -41.906 23.672 3.768 1 87.69 56 VAL A O 1
ATOM 410 N N . ASN A 1 57 ? -43.312 25.359 3.734 1 83.38 57 ASN A N 1
ATOM 411 C CA . ASN A 1 57 ? -44.25 24.688 2.846 1 83.38 57 ASN A CA 1
ATOM 412 C C . ASN A 1 57 ? -44.156 25.234 1.422 1 83.38 57 ASN A C 1
ATOM 414 O O . ASN A 1 57 ? -44.281 26.438 1.203 1 83.38 57 ASN A O 1
ATOM 418 N N . ILE A 1 58 ? -43.844 24.312 0.615 1 79.88 58 ILE A N 1
ATOM 419 C CA . ILE A 1 58 ? -43.688 24.75 -0.77 1 79.88 58 ILE A CA 1
ATOM 420 C C . ILE A 1 58 ? -44.688 24 -1.653 1 79.88 58 ILE A C 1
ATOM 422 O O . ILE A 1 58 ? -45.062 22.859 -1.358 1 79.88 58 ILE A O 1
ATOM 426 N N . GLN A 1 59 ? -45.219 24.641 -2.635 1 75.75 59 GLN A N 1
ATOM 427 C CA . GLN A 1 59 ? -46.094 24.031 -3.631 1 75.75 59 GLN A CA 1
ATOM 428 C C . GLN A 1 59 ? -45.312 23.516 -4.824 1 75.75 59 GLN A C 1
ATOM 430 O O . GLN A 1 59 ? -44.688 24.297 -5.559 1 75.75 59 GLN A O 1
ATOM 435 N N . VAL A 1 60 ? -45.094 22.219 -4.859 1 72 60 VAL A N 1
ATOM 436 C CA . VAL A 1 60 ? -44.312 21.625 -5.93 1 72 60 VAL A CA 1
ATOM 437 C C . VAL A 1 60 ? -45.188 20.688 -6.75 1 72 60 VAL A C 1
ATOM 439 O O . VAL A 1 60 ? -45.844 19.797 -6.195 1 72 60 VAL A O 1
ATOM 442 N N . SER A 1 61 ? -45.469 20.844 -8.031 1 69.75 61 SER A N 1
ATOM 443 C CA . SER A 1 61 ? -46.281 20 -8.898 1 69.75 61 SER A CA 1
ATOM 444 C C . SER A 1 61 ? -45.438 18.938 -9.586 1 69.75 61 SER A C 1
ATOM 446 O O . SER A 1 61 ? -45.969 17.969 -10.148 1 69.75 61 SER A O 1
ATOM 448 N N . LYS A 1 62 ? -44.125 19.062 -9.68 1 73.94 62 LYS A N 1
ATOM 449 C CA . LYS A 1 62 ? -43.188 18.094 -10.234 1 73.94 62 LYS A CA 1
ATOM 450 C C . LYS A 1 62 ? -41.906 18.031 -9.414 1 73.94 62 LYS A C 1
ATOM 452 O O . LYS A 1 62 ? -41.719 18.812 -8.477 1 73.94 62 LYS A O 1
ATOM 457 N N . SER A 1 63 ? -41.125 17.078 -9.758 1 78.31 63 SER A N 1
ATOM 458 C CA . SER A 1 63 ? -39.812 16.969 -9.117 1 78.31 63 SER A CA 1
ATOM 459 C C . SER A 1 63 ? -38.938 18.203 -9.406 1 78.31 63 SER A C 1
ATOM 461 O O . SER A 1 63 ? -38.719 18.531 -10.562 1 78.31 63 SER A O 1
ATOM 463 N N . ILE A 1 64 ? -38.75 18.953 -8.383 1 79 64 ILE A N 1
ATOM 464 C CA . ILE A 1 64 ? -38 20.188 -8.578 1 79 64 ILE A CA 1
ATOM 465 C C . ILE A 1 64 ? -36.781 20.188 -7.648 1 79 64 ILE A C 1
ATOM 467 O O . ILE A 1 64 ? -36.812 19.594 -6.566 1 79 64 ILE A O 1
ATOM 471 N N . PHE A 1 65 ? -35.812 20.828 -8.164 1 81 65 PHE A N 1
ATOM 472 C CA . PHE A 1 65 ? -34.625 21.047 -7.348 1 81 65 PHE A CA 1
ATOM 473 C C . PHE A 1 65 ? -34.688 22.375 -6.605 1 81 65 PHE A C 1
ATOM 475 O O . PHE A 1 65 ? -34.906 23.422 -7.219 1 81 65 PHE A O 1
ATOM 482 N N . ILE A 1 66 ? -34.656 22.312 -5.25 1 79.88 66 ILE A N 1
ATOM 483 C CA . ILE A 1 66 ? -34.656 23.531 -4.453 1 79.88 66 ILE A CA 1
ATOM 484 C C . ILE A 1 66 ? -33.312 23.719 -3.787 1 79.88 66 ILE A C 1
ATOM 486 O O . ILE A 1 66 ? -32.594 22.75 -3.541 1 79.88 66 ILE A O 1
ATOM 490 N N . SER A 1 67 ? -32.969 25 -3.637 1 80.31 67 SER A N 1
ATOM 491 C CA . SER A 1 67 ? -31.75 25.328 -2.893 1 80.31 67 SER A CA 1
ATOM 492 C C . SER A 1 67 ? -32.094 26.047 -1.593 1 80.31 67 SER A C 1
ATOM 494 O O . SER A 1 67 ? -33.125 26.703 -1.481 1 80.31 67 SER A O 1
ATOM 496 N N . TYR A 1 68 ? -31.312 25.828 -0.608 1 82.12 68 TYR A N 1
ATOM 497 C CA . TYR A 1 68 ? -31.5 26.516 0.67 1 82.12 68 TYR A CA 1
ATOM 498 C C . TYR A 1 68 ? -30.188 27.125 1.152 1 82.12 68 TYR A C 1
ATOM 500 O O . TYR A 1 68 ? -29.094 26.641 0.799 1 82.12 68 TYR A O 1
ATOM 508 N N . SER A 1 69 ? -30.281 28.203 1.774 1 76.12 69 SER A N 1
ATOM 509 C CA . SER A 1 69 ? -29.125 28.891 2.342 1 76.12 69 SER A CA 1
ATOM 510 C C . SER A 1 69 ? -29.453 29.516 3.691 1 76.12 69 SER A C 1
ATOM 512 O O . SER A 1 69 ? -30.625 29.781 3.986 1 76.12 69 SER A O 1
ATOM 514 N N . HIS A 1 70 ? -28.531 29.562 4.535 1 74.19 70 HIS A N 1
ATOM 515 C CA . HIS A 1 70 ? -28.594 30.203 5.844 1 74.19 70 HIS A CA 1
ATOM 516 C C . HIS A 1 70 ? -27.25 30.812 6.211 1 74.19 70 HIS A C 1
ATOM 518 O O . HIS A 1 70 ? -26.188 30.312 5.812 1 74.19 70 HIS A O 1
ATOM 524 N N . VAL A 1 71 ? -27.312 31.828 6.938 1 62.81 71 VAL A N 1
ATOM 525 C CA . VAL A 1 71 ? -26.109 32.562 7.262 1 62.81 71 VAL A CA 1
ATOM 526 C C . VAL A 1 71 ? -25.188 31.734 8.148 1 62.81 71 VAL A C 1
ATOM 528 O O . VAL A 1 71 ? -23.969 31.844 8.07 1 62.81 71 VAL A O 1
ATOM 531 N N . ALA A 1 72 ? -25.844 30.938 8.898 1 63.03 72 ALA A N 1
ATOM 532 C CA . ALA A 1 72 ? -25.062 30.203 9.891 1 63.03 72 ALA A CA 1
ATOM 533 C C . ALA A 1 72 ? -24.891 28.734 9.477 1 63.03 72 ALA A C 1
ATOM 535 O O . ALA A 1 72 ? -24.297 27.953 10.211 1 63.03 72 ALA A O 1
ATOM 536 N N . TYR A 1 73 ? -25.5 28.406 8.391 1 72.12 73 TYR A N 1
ATOM 537 C CA . TYR A 1 73 ? -25.469 27.016 7.996 1 72.12 73 TYR A CA 1
ATOM 538 C C . TYR A 1 73 ? -25 26.859 6.547 1 72.12 73 TYR A C 1
ATOM 540 O O . TYR A 1 73 ? -25.125 27.812 5.758 1 72.12 73 TYR A O 1
ATOM 548 N N . GLU A 1 74 ? -24.469 25.656 6.355 1 70.56 74 GLU A N 1
ATOM 549 C CA . GLU A 1 74 ? -24.062 25.375 4.98 1 70.56 74 GLU A CA 1
ATOM 550 C C . GLU A 1 74 ? -25.266 25.375 4.043 1 70.56 74 GLU A C 1
ATOM 552 O O . GLU A 1 74 ? -26.344 24.906 4.402 1 70.56 74 GLU A O 1
ATOM 557 N N . SER A 1 75 ? -25.047 26.031 2.9 1 70.25 75 SER A N 1
ATOM 558 C CA . SER A 1 75 ? -26.109 26.031 1.896 1 70.25 75 SER A CA 1
ATOM 559 C C . SER A 1 75 ? -26.188 24.688 1.167 1 70.25 75 SER A C 1
ATOM 561 O O . SER A 1 75 ? -25.234 23.922 1.195 1 70.25 75 SER A O 1
ATOM 563 N N . GLY A 1 76 ? -27.234 24.281 0.75 1 73.69 76 GLY A N 1
ATOM 564 C CA . GLY A 1 76 ? -27.422 23.031 0.012 1 73.69 76 GLY A CA 1
ATOM 565 C C . GLY A 1 76 ? -28.656 23.062 -0.885 1 73.69 76 GLY A C 1
ATOM 566 O O . GLY A 1 76 ? -29.219 24.125 -1.149 1 73.69 76 GLY A O 1
ATOM 567 N N . GLY A 1 77 ? -28.859 22.031 -1.649 1 76.5 77 GLY A N 1
ATOM 568 C CA . GLY A 1 77 ? -30.031 21.859 -2.49 1 76.5 77 GLY A CA 1
ATOM 569 C C . GLY A 1 77 ? -30.547 20.422 -2.492 1 76.5 77 GLY A C 1
ATOM 570 O O . GLY A 1 77 ? -29.797 19.484 -2.199 1 76.5 77 GLY A O 1
ATOM 571 N N . VAL A 1 78 ? -31.688 20.234 -2.662 1 78.44 78 VAL A N 1
ATOM 572 C CA . VAL A 1 78 ? -32.312 18.906 -2.656 1 78.44 78 VAL A CA 1
ATOM 573 C C . VAL A 1 78 ? -33.438 18.844 -3.691 1 78.44 78 VAL A C 1
ATOM 575 O O . VAL A 1 78 ? -34.094 19.859 -3.965 1 78.44 78 VAL A O 1
ATOM 578 N N . GLN A 1 79 ? -33.438 17.641 -4.352 1 79.75 79 GLN A N 1
ATOM 579 C CA . GLN A 1 79 ? -34.562 17.391 -5.223 1 79.75 79 GLN A CA 1
ATOM 580 C C . GLN A 1 79 ? -35.812 17.016 -4.418 1 79.75 79 GLN A C 1
ATOM 582 O O . GLN A 1 79 ? -35.75 16.109 -3.572 1 79.75 79 GLN A O 1
ATOM 587 N N . ILE A 1 80 ? -36.844 17.703 -4.652 1 79.81 80 ILE A N 1
ATOM 588 C CA . ILE A 1 80 ? -38.062 17.422 -3.916 1 79.81 80 ILE A CA 1
ATOM 589 C C . ILE A 1 80 ? -39.156 17.016 -4.891 1 79.81 80 ILE A C 1
ATOM 591 O O . ILE A 1 80 ? -39.281 17.578 -5.973 1 79.81 80 ILE A O 1
ATOM 595 N N . GLU A 1 81 ? -39.719 15.945 -4.523 1 80.81 81 GLU A N 1
ATOM 596 C CA . GLU A 1 81 ? -40.875 15.469 -5.305 1 80.81 81 GLU A CA 1
ATOM 597 C C . GLU A 1 81 ? -42.188 16.031 -4.781 1 80.81 81 GLU A C 1
ATOM 599 O O . GLU A 1 81 ? -42.219 16.625 -3.699 1 80.81 81 GLU A O 1
ATOM 604 N N . GLU A 1 82 ? -43.281 15.812 -5.609 1 77.31 82 GLU A N 1
ATOM 605 C CA . GLU A 1 82 ? -44.625 16.266 -5.23 1 77.31 82 GLU A CA 1
ATOM 606 C C . GLU A 1 82 ? -45.125 15.539 -3.982 1 77.31 82 GLU A C 1
ATOM 608 O O . GLU A 1 82 ? -45 14.32 -3.877 1 77.31 82 GLU A O 1
ATOM 613 N N . ASN A 1 83 ? -45.531 16.328 -2.986 1 76.25 83 ASN A N 1
ATOM 614 C CA . ASN A 1 83 ? -46.125 15.844 -1.737 1 76.25 83 ASN A CA 1
ATOM 615 C C . ASN A 1 83 ? -45.062 15.164 -0.867 1 76.25 83 ASN A C 1
ATOM 617 O O . ASN A 1 83 ? -45.344 14.195 -0.167 1 76.25 83 ASN A O 1
ATOM 621 N N . GLU A 1 84 ? -43.812 15.617 -1.047 1 79.94 84 GLU A N 1
ATOM 622 C CA . GLU A 1 84 ? -42.75 15.031 -0.241 1 79.94 84 GLU A CA 1
ATOM 623 C C . GLU A 1 84 ? -42.5 15.844 1.026 1 79.94 84 GLU A C 1
ATOM 625 O O . GLU A 1 84 ? -42.469 17.078 0.984 1 79.94 84 GLU A O 1
ATOM 630 N N . ASN A 1 85 ? -42.562 15.164 2.152 1 81.44 85 ASN A N 1
ATOM 631 C CA . ASN A 1 85 ? -42.031 15.75 3.383 1 81.44 85 ASN A CA 1
ATOM 632 C C . ASN A 1 85 ? -40.594 15.32 3.643 1 81.44 85 ASN A C 1
ATOM 634 O O . ASN A 1 85 ? -40.312 14.133 3.805 1 81.44 85 ASN A O 1
ATOM 638 N N . ARG A 1 86 ? -39.719 16.359 3.57 1 81.06 86 ARG A N 1
ATOM 639 C CA . ARG A 1 86 ? -38.312 16.047 3.721 1 81.06 86 ARG A CA 1
ATOM 640 C C . ARG A 1 86 ? -37.688 16.844 4.863 1 81.06 86 ARG A C 1
ATOM 642 O O . ARG A 1 86 ? -37.906 18.047 4.992 1 81.06 86 ARG A O 1
ATOM 649 N N . THR A 1 87 ? -37 16.188 5.773 1 86.38 87 THR A N 1
ATOM 650 C CA . THR A 1 87 ? -36.156 16.844 6.77 1 86.38 87 THR A CA 1
ATOM 651 C C . THR A 1 87 ? -34.75 16.984 6.25 1 86.38 87 THR A C 1
ATOM 653 O O . THR A 1 87 ? -34.125 16.016 5.805 1 86.38 87 THR A O 1
ATOM 656 N N . ILE A 1 88 ? -34.344 18.25 6.207 1 83.5 88 ILE A N 1
ATOM 657 C CA . ILE A 1 88 ? -33 18.562 5.734 1 83.5 88 ILE A CA 1
ATOM 658 C C . ILE A 1 88 ? -32.125 18.969 6.914 1 83.5 88 ILE A C 1
ATOM 660 O O . ILE A 1 88 ? -32.438 19.922 7.625 1 83.5 88 ILE A O 1
ATOM 664 N N . PHE A 1 89 ? -31.094 18.281 7.102 1 80.25 89 PHE A N 1
ATOM 665 C CA . PHE A 1 89 ? -30.141 18.594 8.156 1 80.25 89 PHE A CA 1
ATOM 666 C C . PHE A 1 89 ? -29.062 19.547 7.648 1 80.25 89 PHE A C 1
ATOM 668 O O . PHE A 1 89 ? -28.375 19.25 6.66 1 80.25 89 PHE A O 1
ATOM 675 N N . LEU A 1 90 ? -29.062 20.75 8.266 1 77.69 90 LEU A N 1
ATOM 676 C CA . LEU A 1 90 ? -28.062 21.734 7.863 1 77.69 90 LEU A CA 1
ATOM 677 C C . LEU A 1 90 ? -26.859 21.688 8.789 1 77.69 90 LEU A C 1
ATOM 679 O O . LEU A 1 90 ? -27 21.484 10 1 77.69 90 LEU A O 1
ATOM 683 N N . VAL A 1 91 ? -25.766 21.797 8.203 1 68.44 91 VAL A N 1
ATOM 684 C CA . VAL A 1 91 ? -24.5 21.812 8.953 1 68.44 91 VAL A CA 1
ATOM 685 C C . VAL A 1 91 ? -24.125 23.25 9.281 1 68.44 91 VAL A C 1
ATOM 687 O O . VAL A 1 91 ? -24 24.094 8.383 1 68.44 91 VAL A O 1
ATOM 690 N N . PRO A 1 92 ? -24.109 23.656 10.531 1 62.94 92 PRO A N 1
ATOM 691 C CA . PRO A 1 92 ? -23.703 25.031 10.867 1 62.94 92 PRO A CA 1
ATOM 692 C C . PRO A 1 92 ? -22.312 25.375 10.344 1 62.94 92 PRO A C 1
ATOM 694 O O . PRO A 1 92 ? -21.422 24.516 10.336 1 62.94 92 PRO A O 1
ATOM 697 N N . ILE A 1 93 ? -22.234 26.531 9.773 1 59.09 93 ILE A N 1
ATOM 698 C CA . ILE A 1 93 ? -20.953 27.031 9.281 1 59.09 93 ILE A CA 1
ATOM 699 C C . ILE A 1 93 ? -20.078 27.453 10.461 1 59.09 93 ILE A C 1
ATOM 701 O O . ILE A 1 93 ? -18.859 27.266 10.445 1 59.09 93 ILE A O 1
ATOM 705 N N . THR A 1 94 ? -20.562 28.312 11.352 1 54.91 94 THR A N 1
ATOM 706 C CA . THR A 1 94 ? -19.828 28.719 12.539 1 54.91 94 THR A CA 1
ATOM 707 C C . THR A 1 94 ? -20.422 28.078 13.789 1 54.91 94 THR A C 1
ATOM 709 O O . THR A 1 94 ? -21.641 28.031 13.953 1 54.91 94 THR A O 1
ATOM 712 N N . ARG A 1 95 ? -19.609 27.359 14.43 1 58.16 95 ARG A N 1
ATOM 713 C CA . ARG A 1 95 ? -20.094 26.719 15.641 1 58.16 95 ARG A CA 1
ATOM 714 C C . ARG A 1 95 ? -19.547 27.422 16.891 1 58.16 95 ARG A C 1
ATOM 716 O O . ARG A 1 95 ? -18.359 27.688 16.984 1 58.16 95 ARG A O 1
ATOM 723 N N . PRO A 1 96 ? -20.531 27.812 17.688 1 52.44 96 PRO A N 1
ATOM 724 C CA . PRO A 1 96 ? -20.016 28.219 19 1 52.44 96 PRO A CA 1
ATOM 725 C C . PRO A 1 96 ? -19.094 27.172 19.625 1 52.44 96 PRO A C 1
ATOM 727 O O . PRO A 1 96 ? -19.219 25.984 19.328 1 52.44 96 PRO A O 1
ATOM 730 N N . LEU A 1 97 ? -18.078 27.672 20.25 1 48.53 97 LEU A N 1
ATOM 731 C CA . LEU A 1 97 ? -17.078 26.828 20.875 1 48.53 97 LEU A CA 1
ATOM 732 C C . LEU A 1 97 ? -17.734 25.672 21.625 1 48.53 97 LEU A C 1
ATOM 734 O O . LEU A 1 97 ? -17.172 24.578 21.672 1 48.53 97 LEU A O 1
ATOM 738 N N . GLY A 1 98 ? -18.812 26.016 22.219 1 46.56 98 GLY A N 1
ATOM 739 C CA . GLY A 1 98 ? -19.516 25 22.969 1 46.56 98 GLY A CA 1
ATOM 740 C C . GLY A 1 98 ? -20.062 23.875 22.094 1 46.56 98 GLY A C 1
ATOM 741 O O . GLY A 1 98 ? -20.344 22.781 22.578 1 46.56 98 GLY A O 1
ATOM 742 N N . GLU A 1 99 ? -20.109 24.078 20.906 1 54.81 99 GLU A N 1
ATOM 743 C CA . GLU A 1 99 ? -20.703 23.078 20.016 1 54.81 99 GLU A CA 1
ATOM 744 C C . GLU A 1 99 ? -19.641 22.453 19.109 1 54.81 99 GLU A C 1
ATOM 746 O O . GLU A 1 99 ? -19.938 21.5 18.375 1 54.81 99 GLU A O 1
ATOM 751 N N . VAL A 1 100 ? -18.547 22.969 19.297 1 63.88 100 VAL A N 1
ATOM 752 C CA . VAL A 1 100 ? -17.453 22.406 18.5 1 63.88 100 VAL A CA 1
ATOM 753 C C . VAL A 1 100 ? -16.953 21.125 19.141 1 63.88 100 VAL A C 1
ATOM 755 O O . VAL A 1 100 ? -16.391 21.141 20.234 1 63.88 100 VAL A O 1
ATOM 758 N N . LEU A 1 101 ? -17.203 20.016 18.531 1 66.69 101 LEU A N 1
ATOM 759 C CA . LEU A 1 101 ? -16.719 18.734 19.016 1 66.69 101 LEU A CA 1
ATOM 760 C C . LEU A 1 101 ? -15.266 18.516 18.609 1 66.69 101 LEU A C 1
ATOM 762 O O . LEU A 1 101 ? -14.875 18.844 17.5 1 66.69 101 LEU A O 1
ATOM 766 N N . VAL A 1 102 ? -14.531 18.094 19.641 1 75.12 102 VAL A N 1
ATOM 767 C CA . VAL A 1 102 ? -13.148 17.719 19.375 1 75.12 102 VAL A CA 1
ATOM 768 C C . VAL A 1 102 ? -12.891 16.297 19.844 1 75.12 102 VAL A C 1
ATOM 770 O O . VAL A 1 102 ? -13.547 15.82 20.781 1 75.12 102 VAL A O 1
ATOM 773 N N . THR A 1 103 ? -12.086 15.695 19.125 1 77.5 103 THR A N 1
ATOM 774 C CA . THR A 1 103 ? -11.688 14.352 19.516 1 77.5 103 THR A CA 1
ATOM 775 C C . THR A 1 103 ? -10.531 14.406 20.516 1 77.5 103 THR A C 1
ATOM 777 O O . THR A 1 103 ? -10.438 13.562 21.422 1 77.5 103 THR A O 1
ATOM 780 N N . GLY A 1 104 ? -9.883 15.5 20.516 1 72.25 104 GLY A N 1
ATOM 781 C CA . GLY A 1 104 ? -8.742 15.68 21.406 1 72.25 104 GLY A CA 1
ATOM 782 C C . GLY A 1 104 ? -8.523 14.508 22.344 1 72.25 104 GLY A C 1
ATOM 783 O O . GLY A 1 104 ? -9.453 14.086 23.031 1 72.25 104 GLY A O 1
ATOM 784 N N . PHE A 1 105 ? -7.469 13.852 22.281 1 78.75 105 PHE A N 1
ATOM 785 C CA . PHE A 1 105 ? -7.035 12.727 23.094 1 78.75 105 PHE A CA 1
ATOM 786 C C . PHE A 1 105 ? -8.008 11.562 22.969 1 78.75 105 PHE A C 1
ATOM 788 O O . PHE A 1 105 ? -8.344 10.922 23.969 1 78.75 105 PHE A O 1
ATOM 795 N N . GLU A 1 106 ? -8.656 11.469 21.922 1 81.19 106 GLU A N 1
ATOM 796 C CA . GLU A 1 106 ? -9.398 10.305 21.438 1 81.19 106 GLU A CA 1
ATOM 797 C C . GLU A 1 106 ? -10.758 10.195 22.125 1 81.19 106 GLU A C 1
ATOM 799 O O . GLU A 1 106 ? -11.297 9.094 22.266 1 81.19 106 GLU A O 1
ATOM 804 N N . SER A 1 107 ? -11.219 11.227 22.703 1 78.12 107 SER A N 1
ATOM 805 C CA . SER A 1 107 ? -12.562 11.281 23.266 1 78.12 107 SER A CA 1
ATOM 806 C C . SER A 1 107 ? -13.344 12.469 22.719 1 78.12 107 SER A C 1
ATOM 808 O O . SER A 1 107 ? -13.062 13.617 23.047 1 78.12 107 SER A O 1
ATOM 810 N N . GLU A 1 108 ? -14.32 12.172 22 1 75.81 108 GLU A N 1
ATOM 811 C CA . GLU A 1 108 ? -15.094 13.242 21.391 1 75.81 108 GLU A CA 1
ATOM 812 C C . GLU A 1 108 ? -15.969 13.953 22.422 1 75.81 108 GLU A C 1
ATOM 814 O O . GLU A 1 108 ? -16.797 13.32 23.078 1 75.81 108 GLU A O 1
ATOM 819 N N . ARG A 1 109 ? -15.68 15.219 22.578 1 80.5 109 ARG A N 1
ATOM 820 C CA . ARG A 1 109 ? -16.438 16.078 23.484 1 80.5 109 ARG A CA 1
ATOM 821 C C . ARG A 1 109 ? -16.422 17.531 23.016 1 80.5 109 ARG A C 1
ATOM 823 O O . ARG A 1 109 ? -15.57 17.922 22.219 1 80.5 109 ARG A O 1
ATOM 830 N N . PRO A 1 110 ? -17.406 18.219 23.594 1 78.06 110 PRO A N 1
ATOM 831 C CA . PRO A 1 110 ? -17.297 19.656 23.312 1 78.06 110 PRO A CA 1
ATOM 832 C C . PRO A 1 110 ? -16 20.266 23.828 1 78.06 110 PRO A C 1
ATOM 834 O O . PRO A 1 110 ? -15.516 19.891 24.906 1 78.06 110 PRO A O 1
ATOM 837 N N . LEU A 1 111 ? -15.531 21.125 23.094 1 81.62 111 LEU A N 1
ATOM 838 C CA . LEU A 1 111 ? -14.242 21.719 23.391 1 81.62 111 LEU A CA 1
ATOM 839 C C . LEU A 1 111 ? -14.234 22.328 24.797 1 81.62 111 LEU A C 1
ATOM 841 O O . LEU A 1 111 ? -13.219 22.266 25.484 1 81.62 111 LEU A O 1
ATOM 845 N N . VAL A 1 112 ? -15.336 22.875 25.203 1 79.44 112 VAL A N 1
ATOM 846 C CA . VAL A 1 112 ? -15.43 23.531 26.516 1 79.44 112 VAL A CA 1
ATOM 847 C C . VAL A 1 112 ? -15.219 22.5 27.625 1 79.44 112 VAL A C 1
ATOM 849 O O . VAL A 1 112 ? -14.797 22.859 28.734 1 79.44 112 VAL A O 1
ATOM 852 N N . HIS A 1 113 ? -15.383 21.234 27.281 1 80.75 113 HIS A N 1
ATOM 853 C CA . HIS A 1 113 ? -15.281 20.203 28.312 1 80.75 113 HIS A CA 1
ATOM 854 C C . HIS A 1 113 ? -14.086 19.297 28.062 1 80.75 113 HIS A C 1
ATOM 856 O O . HIS A 1 113 ? -14.055 18.156 28.547 1 80.75 113 HIS A O 1
ATOM 862 N N . GLN A 1 114 ? -13.258 19.734 27.328 1 84.06 114 GLN A N 1
ATOM 863 C CA . GLN A 1 114 ? -12.062 18.953 27.047 1 84.06 114 GLN A CA 1
ATOM 864 C C . GLN A 1 114 ? -10.859 19.5 27.812 1 84.06 114 GLN A C 1
ATOM 866 O O . GLN A 1 114 ? -10.648 20.719 27.859 1 84.06 114 GLN A O 1
ATOM 871 N N . ALA A 1 115 ? -10.195 18.594 28.391 1 84.62 115 ALA A N 1
ATOM 872 C CA . ALA A 1 115 ? -8.984 19.031 29.062 1 84.62 115 ALA A CA 1
ATOM 873 C C . ALA A 1 115 ? -7.82 19.141 28.094 1 84.62 115 ALA A C 1
ATOM 875 O O . ALA A 1 115 ? -7.562 18.219 27.312 1 84.62 115 ALA A O 1
ATOM 876 N N . GLY A 1 116 ? -7.176 20.359 28.125 1 87.69 116 GLY A N 1
ATOM 877 C CA . GLY A 1 116 ? -6.008 20.594 27.281 1 87.69 116 GLY A CA 1
ATOM 878 C C . GLY A 1 116 ? -6.184 21.766 26.328 1 87.69 116 GLY A C 1
ATOM 879 O O . GLY A 1 116 ? -7.309 22.203 26.078 1 87.69 116 GLY A O 1
ATOM 880 N N . ALA A 1 117 ? -5.078 22.172 25.828 1 92.88 117 ALA A N 1
ATOM 881 C CA . ALA A 1 117 ? -5.086 23.234 24.828 1 92.88 117 ALA A CA 1
ATOM 882 C C . ALA A 1 117 ? -5.273 22.672 23.422 1 92.88 117 ALA A C 1
ATOM 884 O O . ALA A 1 117 ? -4.336 22.125 22.828 1 92.88 117 ALA A O 1
ATOM 885 N N . ILE A 1 118 ? -6.449 22.812 22.875 1 93.19 118 ILE A N 1
ATOM 886 C CA . ILE A 1 118 ? -6.801 22.25 21.578 1 93.19 118 ILE A CA 1
ATOM 887 C C . ILE A 1 118 ? -7.375 23.359 20.688 1 93.19 118 ILE A C 1
ATOM 889 O O . ILE A 1 118 ? -8.211 24.156 21.125 1 93.19 118 ILE A O 1
ATOM 893 N N . SER A 1 119 ? -6.832 23.422 19.516 1 93.19 119 SER A N 1
ATOM 894 C CA . SER A 1 119 ? -7.367 24.328 18.516 1 93.19 119 SER A CA 1
ATOM 895 C C . SER A 1 119 ? -7.863 23.578 17.281 1 93.19 119 SER A C 1
ATOM 897 O O . SER A 1 119 ? -7.34 22.5 16.953 1 93.19 119 SER A O 1
ATOM 899 N N . LYS A 1 120 ? -8.82 24.109 16.625 1 91.38 120 LYS A N 1
ATOM 900 C CA . LYS A 1 120 ? -9.32 23.547 15.367 1 91.38 120 LYS A CA 1
ATOM 901 C C . LYS A 1 120 ? -9.109 24.516 14.203 1 91.38 120 LYS A C 1
ATOM 903 O O . LYS A 1 120 ? -9.148 25.734 14.391 1 91.38 120 LYS A O 1
ATOM 908 N N . VAL A 1 121 ? -8.797 23.984 13.133 1 93.12 121 VAL A N 1
ATOM 909 C CA . VAL A 1 121 ? -8.82 24.719 11.859 1 93.12 121 VAL A CA 1
ATOM 910 C C . VAL A 1 121 ? -9.852 24.094 10.93 1 93.12 121 VAL A C 1
ATOM 912 O O . VAL A 1 121 ? -9.633 23 10.398 1 93.12 121 VAL A O 1
ATOM 915 N N . LEU A 1 122 ? -10.852 24.797 10.742 1 88.69 122 LEU A N 1
ATOM 916 C CA . LEU A 1 122 ? -11.961 24.281 9.945 1 88.69 122 LEU A CA 1
ATOM 917 C C . LEU A 1 122 ? -11.758 24.594 8.469 1 88.69 122 LEU A C 1
ATOM 919 O O . LEU A 1 122 ? -10.93 25.438 8.109 1 88.69 122 LEU A O 1
ATOM 923 N N . GLU A 1 123 ? -12.539 23.984 7.664 1 87.06 123 GLU A N 1
ATOM 924 C CA . GLU A 1 123 ? -12.391 24.094 6.219 1 87.06 123 GLU A CA 1
ATOM 925 C C . GLU A 1 123 ? -12.531 25.547 5.754 1 87.06 123 GLU A C 1
ATOM 927 O O . GLU A 1 123 ? -11.742 26.031 4.938 1 87.06 123 GLU A O 1
ATOM 932 N N . TYR A 1 124 ? -13.539 26.25 6.234 1 85.38 124 TYR A N 1
ATOM 933 C CA . TYR A 1 124 ? -13.766 27.625 5.785 1 85.38 124 TYR A CA 1
ATOM 934 C C . TYR A 1 124 ? -12.594 28.516 6.172 1 85.38 124 TYR A C 1
ATOM 936 O O . TYR A 1 124 ? -12.32 29.516 5.5 1 85.38 124 TYR A O 1
ATOM 944 N N . GLU A 1 125 ? -11.906 28.156 7.25 1 91.69 125 GLU A N 1
ATOM 945 C CA . GLU A 1 125 ? -10.734 28.938 7.652 1 91.69 125 GLU A CA 1
ATOM 946 C C . GLU A 1 125 ? -9.578 28.719 6.688 1 91.69 125 GLU A C 1
ATOM 948 O O . GLU A 1 125 ? -8.773 29.625 6.457 1 91.69 125 GLU A O 1
ATOM 953 N N . LEU A 1 126 ? -9.523 27.531 6.188 1 91.81 126 LEU A N 1
ATOM 954 C CA . LEU A 1 126 ? -8.477 27.219 5.219 1 91.81 126 LEU A CA 1
ATOM 955 C C . LEU A 1 126 ? -8.656 28.031 3.943 1 91.81 126 LEU A C 1
ATOM 957 O O . LEU A 1 126 ? -7.684 28.5 3.35 1 91.81 126 LEU A O 1
ATOM 961 N N . TYR A 1 127 ? -9.883 28.25 3.584 1 90.94 127 TYR A N 1
ATOM 962 C CA . TYR A 1 127 ? -10.164 28.859 2.293 1 90.94 127 TYR A CA 1
ATOM 963 C C . TYR A 1 127 ? -10.375 30.359 2.441 1 90.94 127 TYR A C 1
ATOM 965 O O . TYR A 1 127 ? -10.781 31.031 1.491 1 90.94 127 TYR A O 1
ATOM 973 N N . ARG A 1 128 ? -10.109 30.859 3.592 1 93.81 128 ARG A N 1
ATOM 974 C CA . ARG A 1 128 ? -10.148 32.281 3.838 1 93.81 128 ARG A CA 1
ATOM 975 C C . ARG A 1 128 ? -8.992 33 3.145 1 93.81 128 ARG A C 1
ATOM 977 O O . ARG A 1 128 ? -9.031 34.219 2.932 1 93.81 128 ARG A O 1
ATOM 984 N N . PHE A 1 129 ? -8 32.281 2.809 1 94.62 129 PHE A N 1
ATOM 985 C CA . PHE A 1 129 ? -6.738 32.812 2.297 1 94.62 129 PHE A CA 1
ATOM 986 C C . PHE A 1 129 ? -6.492 32.344 0.87 1 94.62 129 PHE A C 1
ATOM 988 O O . PHE A 1 129 ? -7.406 31.844 0.214 1 94.62 129 PHE A O 1
ATOM 995 N N . ASN A 1 130 ? -5.203 32.719 0.425 1 91.12 130 ASN A N 1
ATOM 996 C CA . ASN A 1 130 ? -4.824 32.062 -0.836 1 91.12 130 ASN A CA 1
ATOM 997 C C . ASN A 1 130 ? -4.832 30.547 -0.725 1 91.12 130 ASN A C 1
ATOM 999 O O . ASN A 1 130 ? -4.602 30 0.354 1 91.12 130 ASN A O 1
ATOM 1003 N N . GLU A 1 131 ? -5.195 29.844 -1.67 1 89.75 131 GLU A N 1
ATOM 1004 C CA . GLU A 1 131 ? -5.453 28.422 -1.587 1 89.75 131 GLU A CA 1
ATOM 1005 C C . GLU A 1 131 ? -4.23 27.609 -2.021 1 89.75 131 GLU A C 1
ATOM 1007 O O . GLU A 1 131 ? -4.367 26.5 -2.533 1 89.75 131 GLU A O 1
ATOM 1012 N N . ASN A 1 132 ? -3.018 28.172 -1.805 1 88.69 132 ASN A N 1
ATOM 1013 C CA . ASN A 1 132 ? -1.798 27.516 -2.275 1 88.69 132 ASN A CA 1
ATOM 1014 C C . ASN A 1 132 ? -1.162 26.656 -1.188 1 88.69 132 ASN A C 1
ATOM 1016 O O . ASN A 1 132 ? -0.302 25.828 -1.473 1 88.69 132 ASN A O 1
ATOM 1020 N N . SER A 1 133 ? -1.523 26.906 0.051 1 86.25 133 SER A N 1
ATOM 1021 C CA . SER A 1 133 ? -0.966 26.141 1.152 1 86.25 133 SER A CA 1
ATOM 1022 C C . SER A 1 133 ? -1.857 26.203 2.387 1 86.25 133 SER A C 1
ATOM 1024 O O . SER A 1 133 ? -2.732 27.078 2.479 1 86.25 133 SER A O 1
ATOM 1026 N N . ILE A 1 134 ? -1.548 25.391 3.344 1 86 134 ILE A N 1
ATOM 1027 C CA . ILE A 1 134 ? -2.318 25.375 4.582 1 86 134 ILE A CA 1
ATOM 1028 C C . ILE A 1 134 ? -1.726 26.391 5.566 1 86 134 ILE A C 1
ATOM 1030 O O . ILE A 1 134 ? -2.326 26.688 6.602 1 86 134 ILE A O 1
ATOM 1034 N N . LEU A 1 135 ? -0.697 27 5.309 1 89.19 135 LEU A N 1
ATOM 1035 C CA . LEU A 1 135 ? 0.141 27.75 6.238 1 89.19 135 LEU A CA 1
ATOM 1036 C C . LEU A 1 135 ? -0.642 28.906 6.871 1 89.19 135 LEU A C 1
ATOM 1038 O O . LEU A 1 135 ? -0.652 29.047 8.094 1 89.19 135 LEU A O 1
ATOM 1042 N N . SER A 1 136 ? -1.324 29.656 6.043 1 91.62 136 SER A N 1
ATOM 1043 C CA . SER A 1 136 ? -1.921 30.906 6.5 1 91.62 136 SER A CA 1
ATOM 1044 C C . SER A 1 136 ? -2.984 30.656 7.562 1 91.62 136 SER A C 1
ATOM 1046 O O . SER A 1 136 ? -3.043 31.359 8.57 1 91.62 136 SER A O 1
ATOM 1048 N N . ALA A 1 137 ? -3.736 29.672 7.355 1 94.62 137 ALA A N 1
ATOM 1049 C CA . ALA A 1 137 ? -4.809 29.375 8.305 1 94.62 137 ALA A CA 1
ATOM 1050 C C . ALA A 1 137 ? -4.246 28.922 9.648 1 94.62 137 ALA A C 1
ATOM 1052 O O . ALA A 1 137 ? -4.734 29.328 10.703 1 94.62 137 ALA A O 1
ATOM 1053 N N . PHE A 1 138 ? -3.256 28.188 9.633 1 95.56 138 PHE A N 1
ATOM 1054 C CA . PHE A 1 138 ? -2.676 27.656 10.859 1 95.56 138 PHE A CA 1
ATOM 1055 C C . PHE A 1 138 ? -1.954 28.75 11.641 1 95.56 138 PHE A C 1
ATOM 1057 O O . PHE A 1 138 ? -1.926 28.719 12.867 1 95.56 138 PHE A O 1
ATOM 1064 N N . ASN A 1 139 ? -1.421 29.656 10.945 1 96.12 139 ASN A N 1
ATOM 1065 C CA . ASN A 1 139 ? -0.683 30.734 11.586 1 96.12 139 ASN A CA 1
ATOM 1066 C C . ASN A 1 139 ? -1.621 31.719 12.281 1 96.12 139 ASN A C 1
ATOM 1068 O O . ASN A 1 139 ? -1.168 32.688 12.906 1 96.12 139 ASN A O 1
ATOM 1072 N N . THR A 1 140 ? -2.881 31.531 12.141 1 96.75 140 THR A N 1
ATOM 1073 C CA . THR A 1 140 ? -3.822 32.375 12.844 1 96.75 140 THR A CA 1
ATOM 1074 C C . THR A 1 140 ? -4.086 31.859 14.258 1 96.75 140 THR A C 1
ATOM 1076 O O . THR A 1 140 ? -4.684 32.562 15.078 1 96.75 140 THR A O 1
ATOM 1079 N N . LYS A 1 141 ? -3.654 30.703 14.523 1 96.81 141 LYS A N 1
ATOM 1080 C CA . LYS A 1 141 ? -3.936 30.094 15.82 1 96.81 141 LYS A CA 1
ATOM 1081 C C . LYS A 1 141 ? -2.818 30.375 16.812 1 96.81 141 LYS A C 1
ATOM 1083 O O . LYS A 1 141 ? -1.639 30.203 16.5 1 96.81 141 LYS A O 1
ATOM 1088 N N . PRO A 1 142 ? -3.203 30.781 18.047 1 97.75 142 PRO A N 1
ATOM 1089 C CA . PRO A 1 142 ? -2.158 31.047 19.031 1 97.75 142 PRO A CA 1
ATOM 1090 C C . PRO A 1 142 ? -1.283 29.828 19.312 1 97.75 142 PRO A C 1
ATOM 1092 O O . PRO A 1 142 ? -1.794 28.719 19.422 1 97.75 142 PRO A O 1
ATOM 1095 N N . GLY A 1 143 ? -0.027 30.078 19.406 1 97.25 143 GLY A N 1
ATOM 1096 C CA . GLY A 1 143 ? 0.916 29.047 19.781 1 97.2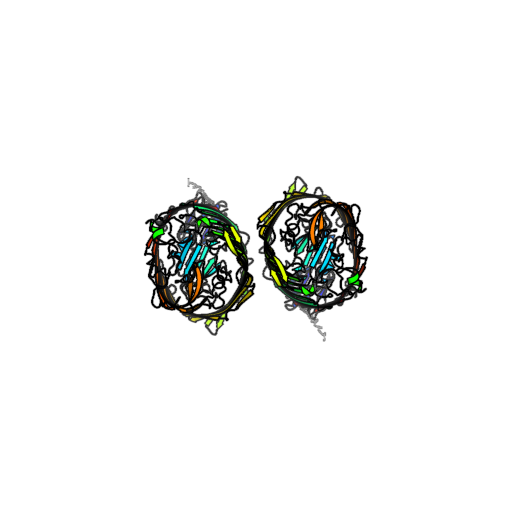5 143 GLY A CA 1
ATOM 1097 C C . GLY A 1 143 ? 1.365 28.188 18.609 1 97.25 143 GLY A C 1
ATOM 1098 O O . GLY A 1 143 ? 2.176 27.281 18.781 1 97.25 143 GLY A O 1
ATOM 1099 N N . VAL A 1 144 ? 0.84 28.453 17.453 1 96.38 144 VAL A N 1
ATOM 1100 C CA . VAL A 1 144 ? 1.186 27.688 16.266 1 96.38 144 VAL A CA 1
ATOM 1101 C C . VAL A 1 144 ? 1.861 28.594 15.234 1 96.38 144 VAL A C 1
ATOM 1103 O O . VAL A 1 144 ? 1.414 29.719 15 1 96.38 144 VAL A O 1
ATOM 1106 N N . ARG A 1 145 ? 2.93 28.062 14.703 1 94.19 145 ARG A N 1
ATOM 1107 C CA . ARG A 1 145 ? 3.619 28.766 13.625 1 94.19 145 ARG A CA 1
ATOM 1108 C C . ARG A 1 145 ? 4.117 27.781 12.57 1 94.19 145 ARG A C 1
ATOM 1110 O O . ARG A 1 145 ? 4.883 26.875 12.875 1 94.19 145 ARG A O 1
ATOM 1117 N N . ILE A 1 146 ? 3.678 27.969 11.398 1 92.44 146 ILE A N 1
ATOM 1118 C CA . ILE A 1 146 ? 4.191 27.203 10.273 1 92.44 146 ILE A CA 1
ATOM 1119 C C . ILE A 1 146 ? 5.055 28.109 9.391 1 92.44 146 ILE A C 1
ATOM 1121 O O . ILE A 1 146 ? 4.625 29.188 8.992 1 92.44 146 ILE A O 1
ATOM 1125 N N . GLU A 1 147 ? 6.219 27.609 9.117 1 92.06 147 GLU A N 1
ATOM 1126 C CA . GLU A 1 147 ? 7.191 28.375 8.32 1 92.06 147 GLU A CA 1
ATOM 1127 C C . GLU A 1 147 ? 7.395 27.734 6.949 1 92.06 147 GLU A C 1
ATOM 1129 O O . GLU A 1 147 ? 7.016 26.578 6.73 1 92.06 147 GLU A O 1
ATOM 1134 N N . GLN A 1 148 ? 7.902 28.547 6.109 1 90 148 GLN A N 1
ATOM 1135 C CA . GLN A 1 148 ? 8.266 28.125 4.762 1 90 148 GLN A CA 1
ATOM 1136 C C . GLN A 1 148 ? 9.617 28.703 4.348 1 90 148 GLN A C 1
ATOM 1138 O O . GLN A 1 148 ? 9.742 29.922 4.184 1 90 148 GLN A O 1
ATOM 1143 N N . ARG A 1 149 ? 10.57 27.891 4.156 1 87.19 149 ARG A N 1
ATOM 1144 C CA . ARG A 1 149 ? 11.914 28.344 3.818 1 87.19 149 ARG A CA 1
ATOM 1145 C C . ARG A 1 149 ? 12.117 28.391 2.309 1 87.19 149 ARG A C 1
ATOM 1147 O O . ARG A 1 149 ? 12.938 29.156 1.80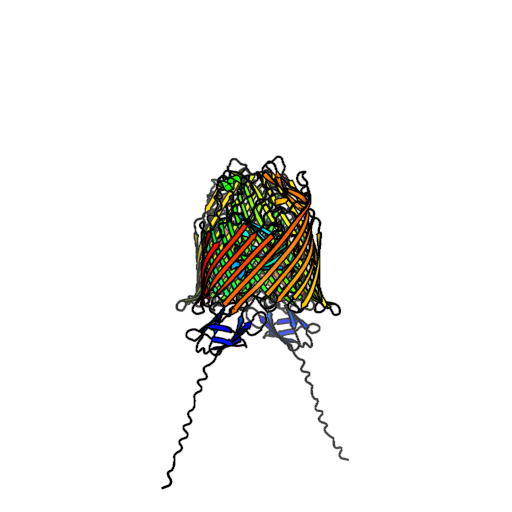6 1 87.19 149 ARG A O 1
ATOM 1154 N N . ALA A 1 150 ? 11.578 27.484 1.594 1 88.12 150 ALA A N 1
ATOM 1155 C CA . ALA A 1 150 ? 11.438 27.406 0.142 1 88.12 150 ALA A CA 1
ATOM 1156 C C . ALA A 1 150 ? 10.008 27.047 -0.248 1 88.12 150 ALA A C 1
ATOM 1158 O O . ALA A 1 150 ? 9.211 26.641 0.6 1 88.12 150 ALA A O 1
ATOM 1159 N N . PRO A 1 151 ? 9.789 27.344 -1.57 1 86.75 151 PRO A N 1
ATOM 1160 C CA . PRO A 1 151 ? 8.43 26.922 -1.938 1 86.75 151 PRO A CA 1
ATOM 1161 C C . PRO A 1 151 ? 8.156 25.453 -1.612 1 86.75 151 PRO A C 1
ATOM 1163 O O . PRO A 1 151 ? 8.906 24.562 -2.043 1 86.75 151 PRO A O 1
ATOM 1166 N N . ALA A 1 152 ? 7.312 25.125 -0.716 1 90.25 152 ALA A N 1
ATOM 1167 C CA . ALA A 1 152 ? 6.859 23.797 -0.325 1 90.25 152 ALA A CA 1
ATOM 1168 C C . ALA A 1 152 ? 7.777 23.188 0.734 1 90.25 152 ALA A C 1
ATOM 1170 O O . ALA A 1 152 ? 7.777 21.969 0.951 1 90.25 152 ALA A O 1
ATOM 1171 N N . SER A 1 153 ? 8.68 23.859 1.232 1 91.94 153 SER A N 1
ATOM 1172 C CA . SER A 1 153 ? 9.461 23.438 2.393 1 91.94 153 SER A CA 1
ATOM 1173 C C . SER A 1 153 ? 8.875 24.016 3.684 1 91.94 153 SER A C 1
ATOM 1175 O O . SER A 1 153 ? 9.141 25.172 4.031 1 91.94 153 SER A O 1
ATOM 1177 N N . TYR A 1 154 ? 8.219 23.188 4.391 1 91.31 154 TYR A N 1
ATOM 1178 C CA . TYR A 1 154 ? 7.48 23.672 5.547 1 91.31 154 TYR A CA 1
ATOM 1179 C C . TYR A 1 154 ? 8.109 23.172 6.844 1 91.31 154 TYR A C 1
ATOM 1181 O O . TYR A 1 154 ? 8.688 22.094 6.887 1 91.31 154 TYR A O 1
ATOM 1189 N N . ARG A 1 155 ? 7.961 23.984 7.812 1 91.5 155 ARG A N 1
ATOM 1190 C CA . ARG A 1 155 ? 8.266 23.656 9.203 1 91.5 155 ARG A CA 1
ATOM 1191 C C . ARG A 1 155 ? 7.102 24.031 10.117 1 91.5 155 ARG A C 1
ATOM 1193 O O . ARG A 1 155 ? 6.477 25.078 9.938 1 91.5 155 ARG A O 1
ATOM 1200 N N . ILE A 1 156 ? 6.875 23.219 11.062 1 92.56 156 ILE A N 1
ATOM 1201 C CA . ILE A 1 156 ? 5.801 23.469 12.016 1 92.56 156 ILE A CA 1
ATOM 1202 C C . ILE A 1 156 ? 6.387 23.672 13.414 1 92.56 156 ILE A C 1
ATOM 1204 O O . ILE A 1 156 ? 7.191 22.859 13.883 1 92.56 156 ILE A O 1
ATOM 1208 N N . SER A 1 157 ? 5.984 24.688 13.984 1 92.75 157 SER A N 1
ATOM 1209 C CA . SER A 1 157 ? 6.34 24.953 15.375 1 92.75 157 SER A CA 1
ATOM 1210 C C . SER A 1 157 ? 5.094 25.125 16.234 1 92.75 157 SER A C 1
ATOM 1212 O O . SER A 1 157 ? 4.254 25.984 15.969 1 92.75 157 SER A O 1
ATOM 1214 N N . ILE A 1 158 ? 4.961 24.297 17.125 1 95.69 158 ILE A N 1
ATOM 1215 C CA . ILE A 1 158 ? 3.992 24.469 18.203 1 95.69 158 ILE A CA 1
ATOM 1216 C C . ILE A 1 158 ? 4.719 24.797 19.5 1 95.69 158 ILE A C 1
ATOM 1218 O O . ILE A 1 158 ? 5.496 23.984 20 1 95.69 158 ILE A O 1
ATOM 1222 N N . ARG A 1 159 ? 4.469 25.953 19.969 1 95.12 159 ARG A N 1
ATOM 1223 C CA . ARG A 1 159 ? 5.102 26.438 21.188 1 95.12 159 ARG A CA 1
ATOM 1224 C C . ARG A 1 159 ? 6.617 26.328 21.109 1 95.12 159 ARG A C 1
ATOM 1226 O O . ARG A 1 159 ? 7.262 25.781 22.016 1 95.12 159 ARG A O 1
ATOM 1233 N N . GLY A 1 160 ? 7.148 26.672 19.938 1 87.94 160 GLY A N 1
ATOM 1234 C CA . GLY A 1 160 ? 8.586 26.797 19.766 1 87.94 160 GLY A CA 1
ATOM 1235 C C . GLY A 1 160 ? 9.273 25.484 19.484 1 87.94 160 GLY A C 1
ATOM 1236 O O . GLY A 1 160 ? 10.5 25.375 19.578 1 87.94 160 GLY A O 1
ATOM 1237 N N . SER A 1 161 ? 8.695 24.484 19.016 1 84.62 161 SER A N 1
ATOM 1238 C CA . SER A 1 161 ? 9.219 23.125 18.875 1 84.62 161 SER A CA 1
ATOM 1239 C C . SER A 1 161 ? 10.164 23.031 17.672 1 84.62 161 SER A C 1
ATOM 1241 O O . SER A 1 161 ? 10.797 22 17.469 1 84.62 161 SER A O 1
ATOM 1243 N N . SER A 1 162 ? 10.367 23.984 16.922 1 74.81 162 SER A N 1
ATOM 1244 C CA . SER A 1 162 ? 11.164 23.875 15.695 1 74.81 162 SER A CA 1
ATOM 1245 C C . SER A 1 162 ? 12.633 24.203 15.961 1 74.81 162 SER A C 1
ATOM 1247 O O . SER A 1 162 ? 13.414 24.375 15.031 1 74.81 162 SER A O 1
ATOM 1249 N N . LEU A 1 163 ? 13.039 24.328 17.078 1 73.88 163 LEU A N 1
ATOM 1250 C CA . LEU A 1 163 ? 14.406 24.688 17.438 1 73.88 163 LEU A CA 1
ATOM 1251 C C . LEU A 1 163 ? 15.414 23.781 16.734 1 73.88 163 LEU A C 1
ATOM 1253 O O . LEU A 1 163 ? 16.438 24.266 16.234 1 73.88 163 LEU A O 1
ATOM 1257 N N . ARG A 1 164 ? 15.109 22.531 16.734 1 72.94 164 ARG A N 1
ATOM 1258 C CA . ARG A 1 164 ? 16.078 21.578 16.188 1 72.94 164 ARG A CA 1
ATOM 1259 C C . ARG A 1 164 ? 15.734 21.219 14.742 1 72.94 164 ARG A C 1
ATOM 1261 O O . ARG A 1 164 ? 16.172 20.188 14.227 1 72.94 164 ARG A O 1
ATOM 1268 N N . SER A 1 165 ? 14.961 21.984 14.102 1 73.44 165 SER A N 1
ATOM 1269 C CA . SER A 1 165 ? 14.5 21.609 12.766 1 73.44 165 SER A CA 1
ATOM 1270 C C . SER A 1 165 ? 15.109 22.516 11.703 1 73.44 165 SER A C 1
ATOM 1272 O O . SER A 1 165 ? 14.43 23.375 11.148 1 73.44 165 SER A O 1
ATOM 1274 N N . PRO A 1 166 ? 16.297 22.219 11.391 1 67.81 166 PRO A N 1
ATOM 1275 C CA . PRO A 1 166 ? 16.797 23.031 10.273 1 67.81 166 PRO A CA 1
ATOM 1276 C C . PRO A 1 166 ? 16.016 22.797 8.984 1 67.81 166 PRO A C 1
ATOM 1278 O O . PRO A 1 166 ? 15.961 23.672 8.117 1 67.81 166 PRO A O 1
ATOM 1281 N N . PHE A 1 167 ? 15.508 21.609 8.922 1 69.19 167 PHE A N 1
ATOM 1282 C CA . PHE A 1 167 ? 14.633 21.266 7.812 1 69.19 167 PHE A CA 1
ATOM 1283 C C . PHE A 1 167 ? 13.586 20.25 8.258 1 69.19 167 PHE A C 1
ATOM 1285 O O . PHE A 1 167 ? 13.789 19.516 9.234 1 69.19 167 PHE A O 1
ATOM 1292 N N . GLY A 1 168 ? 12.438 20.359 7.641 1 75.44 168 GLY A N 1
ATOM 1293 C CA . GLY A 1 168 ? 11.375 19.391 7.887 1 75.44 168 GLY A CA 1
ATOM 1294 C C . GLY A 1 168 ? 10.633 19.641 9.18 1 75.44 168 GLY A C 1
ATOM 1295 O O . GLY A 1 168 ? 10.828 20.672 9.836 1 75.44 168 GLY A O 1
ATOM 1296 N N . VAL A 1 169 ? 9.781 18.812 9.5 1 78.81 169 VAL A N 1
ATOM 1297 C CA . VAL A 1 169 ? 8.961 18.875 10.703 1 78.81 169 VAL A CA 1
ATOM 1298 C C . VAL A 1 169 ? 9.453 17.859 11.727 1 78.81 169 VAL A C 1
ATOM 1300 O O . VAL A 1 169 ? 9.656 16.688 11.406 1 78.81 169 VAL A O 1
ATOM 1303 N N . ARG A 1 170 ? 9.688 18.422 12.859 1 84.12 170 ARG A N 1
ATOM 1304 C CA . ARG A 1 170 ? 10.109 17.578 13.961 1 84.12 170 ARG A CA 1
ATOM 1305 C C . ARG A 1 170 ? 9.32 17.891 15.234 1 84.12 170 ARG A C 1
ATOM 1307 O O . ARG A 1 170 ? 8.695 18.953 15.328 1 84.12 170 ARG A O 1
ATOM 1314 N N . ASN A 1 171 ? 9.234 17.031 16.094 1 90.56 171 ASN A N 1
ATOM 1315 C CA . ASN A 1 171 ? 8.68 17.172 17.438 1 90.56 171 ASN A CA 1
ATOM 1316 C C . ASN A 1 171 ? 7.16 17.297 17.422 1 90.56 171 ASN A C 1
ATOM 1318 O O . ASN A 1 171 ? 6.539 17.562 18.453 1 90.56 171 ASN A O 1
ATOM 1322 N N . VAL A 1 172 ? 6.586 17.266 16.281 1 95.06 172 VAL A N 1
ATOM 1323 C CA . VAL A 1 172 ? 5.133 17.281 16.156 1 95.06 172 VAL A CA 1
ATOM 1324 C C . VAL A 1 172 ? 4.652 16 15.477 1 95.06 172 VAL A C 1
ATOM 1326 O O . VAL A 1 172 ? 5.164 15.617 14.422 1 95.06 172 VAL A O 1
ATOM 1329 N N . LYS A 1 173 ? 3.754 15.383 16.125 1 96.38 173 LYS A N 1
ATOM 1330 C CA . LYS A 1 173 ? 3.156 14.188 15.539 1 96.38 173 LYS A CA 1
ATOM 1331 C C . LYS A 1 173 ? 1.958 14.555 14.664 1 96.38 173 LYS A C 1
ATOM 1333 O O . LYS A 1 173 ? 1.047 15.25 15.109 1 96.38 173 LYS A O 1
ATOM 1338 N N . VAL A 1 174 ? 1.983 14.078 13.484 1 96.44 174 VAL A N 1
ATOM 1339 C CA . VAL A 1 174 ? 0.906 14.414 12.562 1 96.44 174 VAL A CA 1
ATOM 1340 C C . VAL A 1 174 ? 0.142 13.148 12.18 1 96.44 174 VAL A C 1
ATOM 1342 O O . VAL A 1 174 ? 0.747 12.109 11.914 1 96.44 174 VAL A O 1
ATOM 1345 N N . TYR A 1 175 ? -1.117 13.266 12.211 1 96.62 175 TYR A N 1
ATOM 1346 C CA . TYR A 1 175 ? -2.016 12.234 11.711 1 96.62 175 TYR A CA 1
ATOM 1347 C C . TYR A 1 175 ? -2.809 12.734 10.508 1 96.62 175 TYR A C 1
ATOM 1349 O O . TYR A 1 175 ? -3.045 13.938 10.375 1 96.62 175 TYR A O 1
ATOM 1357 N N . TRP A 1 176 ? -3.154 11.859 9.633 1 95.44 176 TRP A N 1
ATOM 1358 C CA . TRP A 1 176 ? -4.051 12.125 8.508 1 95.44 176 TRP A CA 1
ATOM 1359 C C . TRP A 1 176 ? -5.094 11.016 8.375 1 95.44 176 TRP A C 1
ATOM 1361 O O . TRP A 1 176 ? -4.754 9.867 8.102 1 95.44 176 TRP A O 1
ATOM 1371 N N . ASN A 1 177 ? -6.363 11.281 8.656 1 93 177 ASN A N 1
ATOM 1372 C CA . ASN A 1 177 ? -7.449 10.305 8.617 1 93 177 ASN A CA 1
ATOM 1373 C C . ASN A 1 177 ? -7.145 9.102 9.508 1 93 177 ASN A C 1
ATOM 1375 O O . ASN A 1 177 ? -7.238 7.957 9.062 1 93 177 ASN A O 1
ATOM 1379 N N . ASP A 1 178 ? -6.633 9.359 10.672 1 90.81 178 ASP A N 1
ATOM 1380 C CA . ASP A 1 178 ? -6.441 8.398 11.758 1 90.81 178 ASP A CA 1
ATOM 1381 C C . ASP A 1 178 ? -5.145 7.613 11.57 1 90.81 178 ASP A C 1
ATOM 1383 O O . ASP A 1 178 ? -4.719 6.887 12.469 1 90.81 178 ASP A O 1
ATOM 1387 N N . ILE A 1 179 ? -4.492 7.73 10.438 1 95.81 179 ILE A N 1
ATOM 1388 C CA . ILE A 1 179 ? -3.217 7.039 10.273 1 95.81 179 ILE A CA 1
ATOM 1389 C C . ILE A 1 179 ? -2.076 7.941 10.734 1 95.81 179 ILE A C 1
ATOM 1391 O O . ILE A 1 179 ? -2.123 9.156 10.547 1 95.81 179 ILE A O 1
ATOM 1395 N N . PRO A 1 180 ? -1.045 7.391 11.32 1 96.69 180 PRO A N 1
ATOM 1396 C CA . PRO A 1 180 ? 0.145 8.211 11.57 1 96.69 180 PRO A CA 1
ATOM 1397 C C . PRO A 1 180 ? 0.812 8.68 10.281 1 96.69 180 PRO A C 1
ATOM 1399 O O . PRO A 1 180 ? 1.329 7.867 9.516 1 96.69 180 PRO A O 1
ATOM 1402 N N . PHE A 1 181 ? 0.804 9.906 10.039 1 96.25 181 PHE A N 1
ATOM 1403 C CA . PHE A 1 181 ? 1.396 10.5 8.844 1 96.25 181 PHE A CA 1
ATOM 1404 C C . PHE A 1 181 ? 2.883 10.766 9.055 1 96.25 181 PHE A C 1
ATOM 1406 O O . PHE A 1 181 ? 3.664 10.734 8.102 1 96.25 181 PHE A O 1
ATOM 1413 N N . THR A 1 182 ? 3.242 11.07 10.312 1 96.62 182 THR A N 1
ATOM 1414 C CA . THR A 1 182 ? 4.66 11.133 10.648 1 96.62 182 THR A CA 1
ATOM 1415 C C . THR A 1 182 ? 5.312 9.766 10.508 1 96.62 182 THR A C 1
ATOM 1417 O O . THR A 1 182 ? 4.859 8.789 11.117 1 96.62 182 THR A O 1
ATOM 1420 N N . SER A 1 183 ? 6.375 9.742 9.789 1 95.56 183 SER A N 1
ATOM 1421 C CA . SER A 1 183 ? 7.066 8.477 9.539 1 95.56 183 SER A CA 1
ATOM 1422 C C . SER A 1 183 ? 7.789 7.992 10.789 1 95.56 183 SER A C 1
ATOM 1424 O O . SER A 1 183 ? 8.125 8.781 11.672 1 95.56 183 SER A O 1
ATOM 1426 N N . PRO A 1 184 ? 8.047 6.727 10.859 1 94.56 184 PRO A N 1
ATOM 1427 C CA . PRO A 1 184 ? 8.727 6.203 12.047 1 94.56 184 PRO A CA 1
ATOM 1428 C C . PRO A 1 184 ? 10.148 6.73 12.195 1 94.56 184 PRO A C 1
ATOM 1430 O O . PRO A 1 184 ? 10.766 6.578 13.25 1 94.56 184 PRO A O 1
ATOM 1433 N N . ASP A 1 185 ? 10.68 7.324 11.156 1 91.69 185 ASP A N 1
ATOM 1434 C CA . ASP A 1 185 ? 12 7.93 11.266 1 91.69 185 ASP A CA 1
ATOM 1435 C C . ASP A 1 185 ? 11.914 9.328 11.867 1 91.69 185 ASP A C 1
ATOM 1437 O O . ASP A 1 185 ? 12.93 10.023 11.984 1 91.69 185 ASP A O 1
ATOM 1441 N N . GLY A 1 186 ? 10.656 9.805 12.117 1 91 186 GLY A N 1
ATOM 1442 C CA . GLY A 1 186 ? 10.43 11.07 12.797 1 91 186 GLY A CA 1
ATOM 1443 C C . GLY A 1 186 ? 10.172 12.219 11.844 1 91 186 GLY A C 1
ATOM 1444 O O . GLY A 1 186 ? 9.914 13.344 12.266 1 91 186 GLY A O 1
ATOM 1445 N N . THR A 1 187 ? 10.203 11.969 10.609 1 90.5 187 THR A N 1
ATOM 1446 C CA . THR A 1 187 ? 10 13.047 9.648 1 90.5 187 THR A CA 1
ATOM 1447 C C . THR A 1 187 ? 8.555 13.086 9.172 1 90.5 187 THR A C 1
ATOM 1449 O O . THR A 1 187 ? 7.855 12.07 9.203 1 90.5 187 THR A O 1
ATOM 1452 N N . THR A 1 188 ? 8.117 14.266 8.836 1 93.56 188 THR A N 1
ATOM 1453 C CA . THR A 1 188 ? 6.77 14.461 8.32 1 93.56 188 THR A CA 1
ATOM 1454 C C . THR A 1 188 ? 6.793 15.242 7.008 1 93.56 188 THR A C 1
ATOM 1456 O O . THR A 1 188 ? 7.324 16.344 6.949 1 93.56 188 THR A O 1
ATOM 1459 N N . ALA A 1 189 ? 6.18 14.719 5.984 1 93.25 189 ALA A N 1
ATOM 1460 C CA . ALA A 1 189 ? 6.133 15.375 4.684 1 93.25 189 ALA A CA 1
ATOM 1461 C C . ALA A 1 189 ? 4.758 15.984 4.422 1 93.25 189 ALA A C 1
ATOM 1463 O O . ALA A 1 189 ? 4.055 15.57 3.5 1 93.25 189 ALA A O 1
ATOM 1464 N N . ILE A 1 190 ? 4.477 17.016 5.102 1 92.62 190 ILE A N 1
ATOM 1465 C CA . ILE A 1 190 ? 3.168 17.641 4.953 1 92.62 190 ILE A CA 1
ATOM 1466 C C . ILE A 1 190 ? 3.07 18.312 3.588 1 92.62 190 ILE A C 1
ATOM 1468 O O . ILE A 1 190 ? 1.971 18.594 3.102 1 92.62 190 ILE A O 1
ATOM 1472 N N . ASN A 1 191 ? 4.258 18.562 2.961 1 93.94 191 ASN A N 1
ATOM 1473 C CA . ASN A 1 191 ? 4.316 19.297 1.702 1 93.94 191 ASN A CA 1
ATOM 1474 C C . ASN A 1 191 ? 3.764 18.469 0.545 1 93.94 191 ASN A C 1
ATOM 1476 O O . ASN A 1 191 ? 3.506 19 -0.537 1 93.94 191 ASN A O 1
ATOM 1480 N N . ILE A 1 192 ? 3.494 17.219 0.771 1 95.88 192 ILE A N 1
ATOM 1481 C CA . ILE A 1 192 ? 2.957 16.422 -0.321 1 95.88 192 ILE A CA 1
ATOM 1482 C C . ILE A 1 192 ? 1.446 16.625 -0.418 1 95.88 192 ILE A C 1
ATOM 1484 O O . ILE A 1 192 ? 0.825 16.25 -1.414 1 95.88 192 ILE A O 1
ATOM 1488 N N . LEU A 1 193 ? 0.873 17.25 0.598 1 95.06 193 LEU A N 1
ATOM 1489 C CA . LEU A 1 193 ? -0.57 17.453 0.622 1 95.06 193 LEU A CA 1
ATOM 1490 C C . LEU A 1 193 ? -0.935 18.766 -0.061 1 95.06 193 LEU A C 1
ATOM 1492 O O . LEU A 1 193 ? -0.183 19.75 0.018 1 95.06 193 LEU A O 1
ATOM 1496 N N . ASP A 1 194 ? -2.01 18.719 -0.723 1 95.12 194 ASP A N 1
ATOM 1497 C CA . ASP A 1 194 ? -2.689 19.922 -1.159 1 95.12 194 ASP A CA 1
ATOM 1498 C C . ASP A 1 194 ? -3.691 20.406 -0.11 1 95.12 194 ASP A C 1
ATOM 1500 O O . ASP A 1 194 ? -4.129 19.625 0.739 1 95.12 194 ASP A O 1
ATOM 1504 N N . LEU A 1 195 ? -3.975 21.594 -0.168 1 93.19 195 LEU A N 1
ATOM 1505 C CA . LEU A 1 195 ? -4.957 22.172 0.741 1 93.19 195 LEU A CA 1
ATOM 1506 C C . LEU A 1 195 ? -6.25 21.359 0.726 1 93.19 195 LEU A C 1
ATOM 1508 O O . LEU A 1 195 ? -6.883 21.172 1.768 1 93.19 195 LEU A O 1
ATOM 1512 N N . SER A 1 196 ? -6.621 20.891 -0.409 1 92.38 196 SER A N 1
ATOM 1513 C CA . SER A 1 196 ? -7.91 20.219 -0.586 1 92.38 196 SER A CA 1
ATOM 1514 C C . SER A 1 196 ? -7.914 18.859 0.078 1 92.38 196 SER A C 1
ATOM 1516 O O . SER A 1 196 ? -8.977 18.25 0.248 1 92.38 196 SER A O 1
ATOM 1518 N N . ASN A 1 197 ? -6.812 18.391 0.482 1 93.38 197 ASN A N 1
ATOM 1519 C CA . ASN A 1 197 ? -6.75 17.109 1.174 1 93.38 197 ASN A CA 1
ATOM 1520 C C . ASN A 1 197 ? -7.133 17.234 2.645 1 93.38 197 ASN A C 1
ATOM 1522 O O . ASN A 1 197 ? -7.297 16.234 3.342 1 93.38 197 ASN A O 1
ATOM 1526 N N . VAL A 1 198 ? -7.254 18.453 3.066 1 92.44 198 VAL A N 1
ATOM 1527 C CA . VAL A 1 198 ? -7.566 18.75 4.465 1 92.44 198 VAL A CA 1
ATOM 1528 C C . VAL A 1 198 ? -8.914 19.453 4.562 1 92.44 198 VAL A C 1
ATOM 1530 O O . VAL A 1 198 ? -9.109 20.516 3.979 1 92.44 198 VAL A O 1
ATOM 1533 N N . GLN A 1 199 ? -9.828 18.891 5.262 1 87.56 199 GLN A N 1
ATOM 1534 C CA . GLN A 1 199 ? -11.117 19.531 5.5 1 87.56 199 GLN A CA 1
ATOM 1535 C C . GLN A 1 199 ? -11.188 20.109 6.906 1 87.56 199 GLN A C 1
ATOM 1537 O O . GLN A 1 199 ? -11.531 21.281 7.078 1 87.56 199 GLN A O 1
ATOM 1542 N N . ASN A 1 200 ? -10.883 19.25 7.891 1 87.62 200 ASN A N 1
ATOM 1543 C CA . ASN A 1 200 ? -10.82 19.688 9.281 1 87.62 200 ASN A CA 1
ATOM 1544 C C . ASN A 1 200 ? -9.523 19.266 9.953 1 87.62 200 ASN A C 1
ATOM 1546 O O . ASN A 1 200 ? -8.906 18.266 9.547 1 87.62 200 ASN A O 1
ATOM 1550 N N . SER A 1 201 ? -9.141 20.094 10.844 1 92.94 201 SER A N 1
ATOM 1551 C CA . SER A 1 201 ? -7.922 19.766 11.578 1 92.94 201 SER A CA 1
ATOM 1552 C C . SER A 1 201 ? -8.062 20.094 13.062 1 92.94 201 SER A C 1
ATOM 1554 O O . SER A 1 201 ? -8.828 20.969 13.438 1 92.94 201 SER A O 1
ATOM 1556 N N . GLU A 1 202 ? -7.371 19.359 13.844 1 94.25 202 GLU A N 1
ATOM 1557 C CA . GLU A 1 202 ? -7.25 19.578 15.281 1 94.25 202 GLU A CA 1
ATOM 1558 C C . GLU A 1 202 ? -5.785 19.656 15.703 1 94.25 202 GLU A C 1
ATOM 1560 O O . GLU A 1 202 ? -4.953 18.891 15.219 1 94.25 202 GLU A O 1
ATOM 1565 N N . ILE A 1 203 ? -5.5 20.578 16.516 1 96.38 203 ILE A N 1
ATOM 1566 C CA . ILE A 1 203 ? -4.148 20.766 17.031 1 96.38 203 ILE A CA 1
ATOM 1567 C C . ILE A 1 203 ? -4.145 20.641 18.547 1 96.38 203 ILE A C 1
ATOM 1569 O O . ILE A 1 203 ? -4.84 21.375 19.25 1 96.38 203 ILE A O 1
ATOM 1573 N N . ILE A 1 204 ? -3.445 19.703 19.031 1 96.31 204 ILE A N 1
ATOM 1574 C CA . ILE A 1 204 ? -3.143 19.625 20.453 1 96.31 204 ILE A CA 1
ATOM 1575 C C . ILE A 1 204 ? -1.801 20.297 20.734 1 96.31 204 ILE A C 1
ATOM 1577 O O . ILE A 1 204 ? -0.769 19.891 20.203 1 96.31 204 ILE A O 1
ATOM 1581 N N . LYS A 1 205 ? -1.812 21.312 21.531 1 96.56 205 LYS A N 1
ATOM 1582 C CA . LYS A 1 205 ? -0.591 22.062 21.812 1 96.56 205 LYS A CA 1
ATOM 1583 C C . LYS A 1 205 ? 0.08 21.547 23.094 1 96.56 205 LYS A C 1
ATOM 1585 O O . LYS A 1 205 ? -0.557 21.469 24.141 1 96.56 205 LYS A O 1
ATOM 1590 N N . GLY A 1 206 ? 1.328 21.25 22.922 1 94.44 206 GLY A N 1
ATOM 1591 C CA . GLY A 1 206 ? 2.07 20.625 24 1 94.44 206 GLY A CA 1
ATOM 1592 C C . GLY A 1 206 ? 2.135 19.109 23.891 1 94.44 206 GLY A C 1
ATOM 1593 O O . GLY A 1 206 ? 1.556 18.531 22.969 1 94.44 206 GLY A O 1
ATOM 1594 N N . PRO A 1 207 ? 2.773 18.469 24.844 1 94.69 207 PRO A N 1
ATOM 1595 C CA . PRO A 1 207 ? 2.98 17.031 24.734 1 94.69 207 PRO A CA 1
ATOM 1596 C C . PRO A 1 207 ? 1.676 16.234 24.781 1 94.69 207 PRO A C 1
ATOM 1598 O O . PRO A 1 207 ? 0.882 16.422 25.719 1 94.69 207 PRO A O 1
ATOM 1601 N N . GLY A 1 208 ? 1.447 15.414 23.844 1 93.94 208 GLY A N 1
ATOM 1602 C CA . GLY A 1 208 ? 0.316 14.508 23.781 1 93.94 208 GLY A CA 1
ATOM 1603 C C . GLY A 1 208 ? 0.727 13.047 23.797 1 93.94 208 GLY A C 1
ATOM 1604 O O . GLY A 1 208 ? -0.049 12.172 23.391 1 93.94 208 GLY A O 1
ATOM 1605 N N . GLY A 1 209 ? 1.852 12.75 24.312 1 95.06 209 GLY A N 1
ATOM 1606 C CA . GLY A 1 209 ? 2.48 11.453 24.141 1 95.06 209 GLY A CA 1
ATOM 1607 C C . GLY A 1 209 ? 1.785 10.352 24.922 1 95.06 209 GLY A C 1
ATOM 1608 O O . GLY A 1 209 ? 1.997 9.164 24.641 1 95.06 209 GLY A O 1
ATOM 1609 N N . SER A 1 210 ? 0.934 10.664 25.844 1 96.06 210 SER A N 1
ATOM 1610 C CA . SER A 1 210 ? 0.228 9.641 26.609 1 96.06 210 SER A CA 1
ATOM 1611 C C . SER A 1 210 ? -0.681 8.805 25.703 1 96.06 210 SER A C 1
ATOM 1613 O O . SER A 1 210 ? -1.001 7.664 26.031 1 96.06 210 SER A O 1
ATOM 1615 N N . ILE A 1 211 ? -1.076 9.43 24.578 1 95.56 211 ILE A N 1
ATOM 1616 C CA . ILE A 1 211 ? -1.99 8.742 23.688 1 95.56 211 ILE A CA 1
ATOM 1617 C C . ILE A 1 211 ? -1.38 8.672 22.281 1 95.56 211 ILE A C 1
ATOM 1619 O O . ILE A 1 211 ? -1.702 7.773 21.5 1 95.56 211 ILE A O 1
ATOM 1623 N N . TYR A 1 212 ? -0.522 9.578 21.969 1 96.31 212 TYR A N 1
ATOM 1624 C CA . TYR A 1 212 ? -0.109 9.703 20.578 1 96.31 212 TYR A CA 1
ATOM 1625 C C . TYR A 1 212 ? 1.375 9.398 20.422 1 96.31 212 TYR A C 1
ATOM 1627 O O . TYR A 1 212 ? 1.907 9.438 19.297 1 96.31 212 TYR A O 1
ATOM 1635 N N . GLY A 1 213 ? 2.086 9.148 21.469 1 94.81 213 GLY A N 1
ATOM 1636 C CA . GLY A 1 213 ? 3.492 8.789 21.391 1 94.81 213 GLY A CA 1
ATOM 1637 C C . GLY A 1 213 ? 4.41 9.992 21.297 1 94.81 213 GLY A C 1
ATOM 1638 O O . GLY A 1 213 ? 4.152 11.023 21.922 1 94.81 213 GLY A O 1
ATOM 1639 N N . ALA A 1 214 ? 5.477 9.906 20.578 1 92.75 214 ALA A N 1
ATOM 1640 C CA . ALA A 1 214 ? 6.547 10.906 20.531 1 92.75 214 ALA A CA 1
ATOM 1641 C C . ALA A 1 214 ? 6.059 12.203 19.906 1 92.75 214 ALA A C 1
ATOM 1643 O O . ALA A 1 214 ? 5.293 12.188 18.938 1 92.75 214 ALA A O 1
ATOM 1644 N N . GLY A 1 215 ? 6.613 13.359 20.438 1 92.81 215 GLY A N 1
ATOM 1645 C CA . GLY A 1 215 ? 6.289 14.703 19.969 1 92.81 215 GLY A CA 1
ATOM 1646 C C . GLY A 1 215 ? 6.023 15.672 21.109 1 92.81 215 GLY A C 1
ATOM 1647 O O . GLY A 1 215 ? 4.867 15.898 21.484 1 92.81 215 GLY A O 1
ATOM 1648 N N . ASN A 1 216 ? 7.02 16.375 21.5 1 92.88 216 ASN A N 1
ATOM 1649 C CA . ASN A 1 216 ? 6.91 17.312 22.609 1 92.88 216 ASN A CA 1
ATOM 1650 C C . ASN A 1 216 ? 6.105 18.547 22.219 1 92.88 216 ASN A C 1
ATOM 1652 O O . ASN A 1 216 ? 5.496 19.188 23.078 1 92.88 216 ASN A O 1
ATOM 1656 N N . GLY A 1 217 ? 6.148 18.812 21 1 94.25 217 GLY A N 1
ATOM 1657 C CA . GLY A 1 217 ? 5.488 20.016 20.547 1 94.25 217 GLY A CA 1
ATOM 1658 C C . GLY A 1 217 ? 3.977 19.906 20.531 1 94.25 217 GLY A C 1
ATOM 1659 O O . GLY A 1 217 ? 3.27 20.891 20.766 1 94.25 217 GLY A O 1
ATOM 1660 N N . GLY A 1 218 ? 3.557 18.703 20.094 1 95.88 218 GLY A N 1
ATOM 1661 C CA . GLY A 1 218 ? 2.119 18.5 20.016 1 95.88 218 GLY A CA 1
ATOM 1662 C C . GLY A 1 218 ? 1.711 17.562 18.891 1 95.88 218 GLY A C 1
ATOM 1663 O O . GLY A 1 218 ? 2.52 16.75 18.438 1 95.88 218 GLY A O 1
ATOM 1664 N N . VAL A 1 219 ? 0.351 17.609 18.672 1 96.56 219 VAL A N 1
ATOM 1665 C CA . VAL A 1 219 ? -0.227 16.703 17.688 1 96.56 219 VAL A CA 1
ATOM 1666 C C . VAL A 1 219 ? -1.132 17.484 16.734 1 96.56 219 VAL A C 1
ATOM 1668 O O . VAL A 1 219 ? -1.88 18.359 17.172 1 96.56 219 VAL A O 1
ATOM 1671 N N . ILE A 1 220 ? -0.99 17.219 15.477 1 96.5 220 ILE A N 1
ATOM 1672 C CA . ILE A 1 220 ? -1.929 17.719 14.484 1 96.5 220 ILE A CA 1
ATOM 1673 C C . ILE A 1 220 ? -2.645 16.562 13.805 1 96.5 220 ILE A C 1
ATOM 1675 O O . ILE A 1 220 ? -2.002 15.625 13.32 1 96.5 220 ILE A O 1
ATOM 1679 N N . SER A 1 221 ? -3.883 16.625 13.766 1 95.94 221 SER A N 1
ATOM 1680 C CA . SER A 1 221 ? -4.688 15.633 13.062 1 95.94 221 SER A CA 1
ATOM 1681 C C . SER A 1 221 ? -5.461 16.25 11.906 1 95.94 221 SER A C 1
ATOM 1683 O O . SER A 1 221 ? -6.348 17.078 12.125 1 95.94 221 SER A O 1
ATOM 1685 N N . PHE A 1 222 ? -5.137 15.828 10.695 1 94.88 222 PHE A N 1
ATOM 1686 C CA . PHE A 1 222 ? -5.855 16.234 9.492 1 94.88 222 PHE A CA 1
ATOM 1687 C C . PHE A 1 222 ? -6.961 15.25 9.156 1 94.88 222 PHE A C 1
ATOM 1689 O O . PHE A 1 222 ? -6.785 14.039 9.305 1 94.88 222 PHE A O 1
ATOM 1696 N N . GLU A 1 223 ? -8.062 15.797 8.766 1 91.81 223 GLU A N 1
ATOM 1697 C CA . GLU A 1 223 ? -9.172 14.953 8.32 1 91.81 223 GLU A CA 1
ATOM 1698 C C . GLU A 1 223 ? -9.68 15.383 6.949 1 91.81 223 GLU A C 1
ATOM 1700 O O . GLU A 1 223 ? -9.898 16.578 6.707 1 91.81 223 GLU A O 1
ATOM 1705 N N . SER A 1 224 ? -9.805 14.398 6.125 1 90.81 224 SER A N 1
ATOM 1706 C CA . SER A 1 224 ? -10.445 14.633 4.836 1 90.81 224 SER A CA 1
ATOM 1707 C C . SER A 1 224 ? -11.953 14.391 4.922 1 90.81 224 SER A C 1
ATOM 1709 O O . SER A 1 224 ? -12.461 13.992 5.965 1 90.81 224 SER A O 1
ATOM 1711 N N . ARG A 1 225 ? -12.57 14.688 3.877 1 83 225 ARG A N 1
ATOM 1712 C CA . ARG A 1 225 ? -14.016 14.477 3.836 1 83 225 ARG A CA 1
ATOM 1713 C C . ARG A 1 225 ? -14.359 12.992 3.988 1 83 225 ARG A C 1
ATOM 1715 O O . ARG A 1 225 ? -13.859 12.156 3.232 1 83 225 ARG A O 1
ATOM 1722 N N . ARG A 1 226 ? -15.242 12.688 4.863 1 80.88 226 ARG A N 1
ATOM 1723 C CA . ARG A 1 226 ? -15.57 11.289 5.105 1 80.88 226 ARG A CA 1
ATOM 1724 C C . ARG A 1 226 ? -17 10.977 4.688 1 80.88 226 ARG A C 1
ATOM 1726 O O . ARG A 1 226 ? -17.391 9.805 4.59 1 80.88 226 ARG A O 1
ATOM 1733 N N . GLN A 1 227 ? -17.734 12 4.492 1 80.62 227 GLN A N 1
ATOM 1734 C CA . GLN A 1 227 ? -19.125 11.781 4.121 1 80.62 227 GLN A CA 1
ATOM 1735 C C . GLN A 1 227 ? -19.438 12.414 2.766 1 80.62 227 GLN A C 1
ATOM 1737 O O . GLN A 1 227 ? -19.125 13.578 2.527 1 80.62 227 GLN A O 1
ATOM 1742 N N . VAL A 1 228 ? -19.984 11.57 1.964 1 86.88 228 VAL A N 1
ATOM 1743 C CA . VAL A 1 228 ? -20.469 12.039 0.667 1 86.88 228 VAL A CA 1
ATOM 1744 C C . VAL A 1 228 ? -22 12.125 0.681 1 86.88 228 VAL A C 1
ATOM 1746 O O . VAL A 1 228 ? -22.688 11.102 0.622 1 86.88 228 VAL A O 1
ATOM 1749 N N . THR A 1 229 ? -22.516 13.266 0.703 1 77.12 229 THR A N 1
ATOM 1750 C CA . THR A 1 229 ? -23.953 13.43 0.921 1 77.12 229 THR A CA 1
ATOM 1751 C C . THR A 1 229 ? -24.641 13.859 -0.365 1 77.12 229 THR A C 1
ATOM 1753 O O . THR A 1 229 ? -25.875 13.938 -0.417 1 77.12 229 THR A O 1
ATOM 1756 N N . GLU A 1 230 ? -23.922 14.25 -1.286 1 82.12 230 GLU A N 1
ATOM 1757 C CA . GLU A 1 230 ? -24.5 14.656 -2.561 1 82.12 230 GLU A CA 1
ATOM 1758 C C . GLU A 1 230 ? -23.578 14.328 -3.725 1 82.12 230 GLU A C 1
ATOM 1760 O O . GLU A 1 230 ? -22.375 14.086 -3.523 1 82.12 230 GLU A O 1
ATOM 1765 N N . ASN A 1 231 ? -24.234 14.297 -4.855 1 90.75 231 ASN A N 1
ATOM 1766 C CA . ASN A 1 231 ? -23.438 14.219 -6.07 1 90.75 231 ASN A CA 1
ATOM 1767 C C . ASN A 1 231 ? -22.969 15.602 -6.512 1 90.75 231 ASN A C 1
ATOM 1769 O O . ASN A 1 231 ? -23.766 16.516 -6.664 1 90.75 231 ASN A O 1
ATOM 1773 N N . TYR A 1 232 ? -21.719 15.75 -6.625 1 92.62 232 TYR A N 1
ATOM 1774 C CA . TYR A 1 232 ? -21.172 17.094 -6.812 1 92.62 232 TYR A CA 1
ATOM 1775 C C . TYR A 1 232 ? -19.922 17.047 -7.68 1 92.62 232 TYR A C 1
ATOM 1777 O O . TYR A 1 232 ? -19 16.281 -7.418 1 92.62 232 TYR A O 1
ATOM 1785 N N . PHE A 1 233 ? -19.953 17.828 -8.766 1 96.31 233 PHE A N 1
ATOM 1786 C CA . PHE A 1 233 ? -18.781 18.047 -9.609 1 96.31 233 PHE A CA 1
ATOM 1787 C C . PHE A 1 233 ? -18.219 19.453 -9.422 1 96.31 233 PHE A C 1
ATOM 1789 O O . PHE A 1 233 ? -18.984 20.422 -9.32 1 96.31 233 PHE A O 1
ATOM 1796 N N . SER A 1 234 ? -16.875 19.625 -9.297 1 96.56 234 SER A N 1
ATOM 1797 C CA . SER A 1 234 ? -16.328 20.953 -9.047 1 96.56 234 SER A CA 1
ATOM 1798 C C . SER A 1 234 ? -15.047 21.188 -9.828 1 96.56 234 SER A C 1
ATOM 1800 O O . SER A 1 234 ? -14.273 20.25 -10.039 1 96.56 234 SER A O 1
ATOM 1802 N N . ILE A 1 235 ? -14.836 22.406 -10.234 1 97.75 235 ILE A N 1
ATOM 1803 C CA . ILE A 1 235 ? -13.617 22.875 -10.875 1 97.75 235 ILE A CA 1
ATOM 1804 C C . ILE A 1 235 ? -13.172 24.203 -10.234 1 97.75 235 ILE A C 1
ATOM 1806 O O . ILE A 1 235 ? -13.969 25.125 -10.086 1 97.75 235 ILE A O 1
ATOM 1810 N N . ASP A 1 236 ? -11.969 24.234 -9.773 1 97.62 236 ASP A N 1
ATOM 1811 C CA . ASP A 1 236 ? -11.352 25.438 -9.227 1 97.62 236 ASP A CA 1
ATOM 1812 C C . ASP A 1 236 ? -10.148 25.859 -10.062 1 97.62 236 ASP A C 1
ATOM 1814 O O . ASP A 1 236 ? -9.359 25.031 -10.508 1 97.62 236 ASP A O 1
ATOM 1818 N N . TYR A 1 237 ? -10.086 27.078 -10.328 1 97.88 237 TYR A N 1
ATOM 1819 C CA . TYR A 1 237 ? -8.938 27.641 -11.023 1 97.88 237 TYR A CA 1
ATOM 1820 C C . TYR A 1 237 ? -8.398 28.859 -10.289 1 97.88 237 TYR A C 1
ATOM 1822 O O . TYR A 1 237 ? -9.172 29.703 -9.812 1 97.88 237 TYR A O 1
ATOM 1830 N N . GLY A 1 238 ? -7.074 28.891 -10.062 1 97.31 238 GLY A N 1
ATOM 1831 C CA . GLY A 1 238 ? -6.406 30.016 -9.414 1 97.31 238 GLY A CA 1
ATOM 1832 C C . GLY A 1 238 ? -5.16 30.469 -10.148 1 97.31 238 GLY A C 1
ATOM 1833 O O . GLY A 1 238 ? -4.465 29.656 -10.766 1 97.31 238 GLY A O 1
ATOM 1834 N N . LEU A 1 239 ? -4.848 31.719 -10.055 1 97.75 239 LEU A N 1
ATOM 1835 C CA . LEU A 1 239 ? -3.656 32.344 -10.625 1 97.75 239 LEU A CA 1
ATOM 1836 C C . LEU A 1 239 ? -3.117 33.438 -9.703 1 97.75 239 LEU A C 1
ATOM 1838 O O . LEU A 1 239 ? -3.805 33.875 -8.773 1 97.75 239 LEU A O 1
ATOM 1842 N N . GLY A 1 240 ? -1.897 33.875 -9.992 1 97.81 240 GLY A N 1
ATOM 1843 C CA . GLY A 1 240 ? -1.326 34.938 -9.18 1 97.81 240 GLY A CA 1
ATOM 1844 C C . GLY A 1 240 ? 0.069 35.344 -9.625 1 97.81 240 GLY A C 1
ATOM 1845 O O . GLY A 1 240 ? 0.543 34.906 -10.672 1 97.81 240 GLY A O 1
ATOM 1846 N N . ASP A 1 241 ? 0.646 36.156 -8.812 1 97.31 241 ASP A N 1
ATOM 1847 C CA . ASP A 1 241 ? 2.006 36.625 -9.047 1 97.31 241 ASP A CA 1
ATOM 1848 C C . ASP A 1 241 ? 2.992 35.469 -9.094 1 97.31 241 ASP A C 1
ATOM 1850 O O . ASP A 1 241 ? 2.699 34.375 -8.594 1 97.31 241 ASP A O 1
ATOM 1854 N N . PHE A 1 242 ? 4.156 35.719 -9.797 1 97.19 242 PHE A N 1
ATOM 1855 C CA . PHE A 1 242 ? 5.297 34.812 -9.859 1 97.19 242 PHE A CA 1
ATOM 1856 C C . PHE A 1 242 ? 4.914 33.5 -10.555 1 97.19 242 PHE A C 1
ATOM 1858 O O . PHE A 1 242 ? 5.312 32.438 -10.117 1 97.19 242 PHE A O 1
ATOM 1865 N N . GLY A 1 243 ? 4.031 33.594 -11.461 1 97.31 243 GLY A N 1
ATOM 1866 C CA . GLY A 1 243 ? 3.697 32.469 -12.305 1 97.31 243 GLY A CA 1
ATOM 1867 C C . GLY A 1 243 ? 2.787 31.453 -11.617 1 97.31 243 GLY A C 1
ATOM 1868 O O . GLY A 1 243 ? 2.693 30.312 -12.039 1 97.31 243 GLY A O 1
ATOM 1869 N N . LEU A 1 244 ? 2.123 31.828 -10.578 1 97.38 244 LEU A N 1
ATOM 1870 C CA . LEU A 1 244 ? 1.244 30.906 -9.859 1 97.38 244 LEU A CA 1
ATOM 1871 C C . LEU A 1 244 ? 0.087 30.453 -10.742 1 97.38 244 LEU A C 1
ATOM 1873 O O . LEU A 1 244 ? -0.594 31.281 -11.352 1 97.38 244 LEU A O 1
ATOM 1877 N N . ASN A 1 245 ? -0.069 29.203 -10.883 1 97.88 245 ASN A N 1
ATOM 1878 C CA . ASN A 1 245 ? -1.162 28.547 -11.586 1 97.88 245 ASN A CA 1
ATOM 1879 C C . ASN A 1 245 ? -1.615 27.281 -10.859 1 97.88 245 ASN A C 1
ATOM 1881 O O . ASN A 1 245 ? -0.816 26.375 -10.633 1 97.88 245 ASN A O 1
ATOM 1885 N N . ARG A 1 246 ? -2.887 27.25 -10.5 1 97.94 246 ARG A N 1
ATOM 1886 C CA . ARG A 1 246 ? -3.434 26.109 -9.773 1 97.94 246 ARG A CA 1
ATOM 1887 C C . ARG A 1 246 ? -4.801 25.719 -10.32 1 97.94 246 ARG A C 1
ATOM 1889 O O . ARG A 1 246 ? -5.66 26.578 -10.539 1 97.94 246 ARG A O 1
ATOM 1896 N N . TYR A 1 247 ? -5.023 24.484 -10.594 1 97.75 247 TYR A N 1
ATOM 1897 C CA . TYR A 1 247 ? -6.371 24.047 -10.914 1 97.75 247 TYR A CA 1
ATOM 1898 C C . TYR A 1 247 ? -6.699 22.734 -10.195 1 97.75 247 TYR A C 1
ATOM 1900 O O . TYR A 1 247 ? -5.805 21.938 -9.906 1 97.75 247 TYR A O 1
ATOM 1908 N N . ARG A 1 248 ? -7.887 22.516 -9.875 1 97.94 248 ARG A N 1
ATOM 1909 C CA . ARG A 1 248 ? -8.414 21.344 -9.195 1 97.94 248 ARG A CA 1
ATOM 1910 C C . ARG A 1 248 ? -9.695 20.844 -9.852 1 97.94 248 ARG A C 1
ATOM 1912 O O . ARG A 1 248 ? -10.555 21.656 -10.227 1 97.94 248 ARG A O 1
ATOM 1919 N N . ILE A 1 249 ? -9.797 19.641 -10.094 1 98.38 249 ILE A N 1
ATOM 1920 C CA . ILE A 1 249 ? -11.016 18.969 -10.523 1 98.38 249 ILE A CA 1
ATOM 1921 C C . ILE A 1 249 ? -11.43 17.922 -9.492 1 98.38 249 ILE A C 1
ATOM 1923 O O . ILE A 1 249 ? -10.594 17.156 -9 1 98.38 249 ILE A O 1
ATOM 1927 N N . GLY A 1 250 ? -12.672 18 -9.07 1 97.31 250 GLY A N 1
ATOM 1928 C CA . GLY A 1 250 ? -13.148 17.062 -8.062 1 97.31 250 GLY A CA 1
ATOM 1929 C C . GLY A 1 250 ? -14.531 16.516 -8.359 1 97.31 250 GLY A C 1
ATOM 1930 O O . GLY A 1 250 ? -15.336 17.172 -9.016 1 97.31 250 GLY A O 1
ATOM 1931 N N . ILE A 1 251 ? -14.836 15.336 -7.891 1 96.44 251 ILE A N 1
ATOM 1932 C CA . ILE A 1 251 ? -16.156 14.711 -8.016 1 96.44 251 ILE A CA 1
ATOM 1933 C C . ILE A 1 251 ? -16.5 13.977 -6.723 1 96.44 251 ILE A C 1
ATOM 1935 O O . ILE A 1 251 ? -15.641 13.32 -6.125 1 96.44 251 ILE A O 1
ATOM 1939 N N . ASP A 1 252 ? -17.656 14.148 -6.262 1 94.06 252 ASP A N 1
ATOM 1940 C CA . ASP A 1 252 ? -18.281 13.391 -5.176 1 94.06 252 ASP A CA 1
ATOM 1941 C C . ASP A 1 252 ? -19.516 12.641 -5.668 1 94.06 252 ASP A C 1
ATOM 1943 O O . ASP A 1 252 ? -20.422 13.242 -6.234 1 94.06 252 ASP A O 1
ATOM 1947 N N . GLN A 1 253 ? -19.516 11.375 -5.414 1 91.88 253 GLN A N 1
ATOM 1948 C CA . GLN A 1 253 ? -20.609 10.539 -5.875 1 91.88 253 GLN A CA 1
ATOM 1949 C C . GLN A 1 253 ? -21.172 9.68 -4.738 1 91.88 253 GLN A C 1
ATOM 1951 O O . GLN A 1 253 ? -20.438 8.883 -4.148 1 91.88 253 GLN A O 1
ATOM 1956 N N . GLN A 1 254 ? -22.438 9.852 -4.488 1 88.5 254 GLN A N 1
ATOM 1957 C CA . GLN A 1 254 ? -23.078 8.992 -3.5 1 88.5 254 GLN A CA 1
ATOM 1958 C C . GLN A 1 254 ? -23.297 7.582 -4.051 1 88.5 254 GLN A C 1
ATOM 1960 O O . GLN A 1 254 ? -23.672 7.414 -5.211 1 88.5 254 GLN A O 1
ATOM 1965 N N . ILE A 1 255 ? -22.922 6.719 -3.26 1 83.12 255 ILE A N 1
ATOM 1966 C CA . ILE A 1 255 ? -23.156 5.316 -3.584 1 83.12 255 ILE A CA 1
ATOM 1967 C C . ILE A 1 255 ? -23.641 4.574 -2.346 1 83.12 255 ILE A C 1
ATOM 1969 O O . ILE A 1 255 ? -22.891 4.387 -1.385 1 83.12 255 ILE A O 1
ATOM 1973 N N . GLY A 1 256 ? -24.875 4.047 -2.379 1 77.94 256 GLY A N 1
ATOM 1974 C CA . GLY A 1 256 ? -25.438 3.412 -1.19 1 77.94 256 GLY A CA 1
ATOM 1975 C C . GLY A 1 256 ? -25.359 4.293 0.042 1 77.94 256 GLY A C 1
ATOM 1976 O O . GLY A 1 256 ? -25.781 5.453 0.004 1 77.94 256 GLY A O 1
ATOM 1977 N N . ASN A 1 257 ? -24.953 3.516 1.145 1 81.25 257 ASN A N 1
ATOM 1978 C CA . ASN A 1 257 ? -24.734 4.258 2.381 1 81.25 257 ASN A CA 1
ATOM 1979 C C . ASN A 1 257 ? -23.281 4.723 2.502 1 81.25 257 ASN A C 1
ATOM 1981 O O . ASN A 1 257 ? -22.562 4.297 3.406 1 81.25 257 ASN A O 1
ATOM 1985 N N . GLY A 1 258 ? -22.891 5.547 1.595 1 87.75 258 GLY A N 1
ATOM 1986 C CA . GLY A 1 258 ? -21.547 6.105 1.506 1 87.75 258 GLY A CA 1
ATOM 1987 C C . GLY A 1 258 ? -21.281 6.82 0.194 1 87.75 258 GLY A C 1
ATOM 1988 O O . GLY A 1 258 ? -22.141 7.551 -0.303 1 87.75 258 GLY A O 1
ATOM 1989 N N . GLY A 1 259 ? -20.109 6.633 -0.262 1 90.75 259 GLY A N 1
ATOM 1990 C CA . GLY A 1 259 ? -19.828 7.297 -1.523 1 90.75 259 GLY A CA 1
ATOM 1991 C C . GLY A 1 259 ? -18.344 7.285 -1.882 1 90.75 259 GLY A C 1
ATOM 1992 O O . GLY A 1 259 ? -17.531 6.699 -1.164 1 90.75 259 GLY A O 1
ATOM 1993 N N . VAL A 1 260 ? -18.109 7.844 -3.066 1 91.38 260 VAL A N 1
ATOM 1994 C CA . VAL A 1 260 ? -16.75 7.949 -3.6 1 91.38 260 VAL A CA 1
ATOM 1995 C C . VAL A 1 260 ? -16.422 9.414 -3.873 1 91.38 260 VAL A C 1
ATOM 1997 O O . VAL A 1 260 ? -17.266 10.172 -4.344 1 91.38 260 VAL A O 1
ATOM 2000 N N . SER A 1 261 ? -15.242 9.781 -3.49 1 95.12 261 SER A N 1
ATOM 2001 C CA . SER A 1 261 ? -14.711 11.109 -3.789 1 95.12 261 SER A CA 1
ATOM 2002 C C . SER A 1 261 ? -13.367 11.023 -4.5 1 95.12 261 SER A C 1
ATOM 2004 O O . SER A 1 261 ? -12.492 10.258 -4.094 1 95.12 261 SER A O 1
ATOM 2006 N N . ALA A 1 262 ? -13.219 11.766 -5.559 1 95.38 262 ALA A N 1
ATOM 2007 C CA . ALA A 1 262 ? -11.961 11.828 -6.293 1 95.38 262 ALA A CA 1
ATOM 2008 C C . ALA A 1 262 ? -11.602 13.266 -6.648 1 95.38 262 ALA A C 1
ATOM 2010 O O . ALA A 1 262 ? -12.484 14.078 -6.945 1 95.38 262 ALA A O 1
ATOM 2011 N N . SER A 1 263 ? -10.328 13.555 -6.617 1 97.12 263 SER A N 1
ATOM 2012 C CA . SER A 1 263 ? -9.898 14.891 -7.02 1 97.12 263 SER A CA 1
ATOM 2013 C C . SER A 1 263 ? -8.469 14.867 -7.551 1 97.12 263 SER A C 1
ATOM 2015 O O . SER A 1 263 ? -7.684 13.984 -7.203 1 97.12 263 SER A O 1
ATOM 2017 N N . TYR A 1 264 ? -8.203 15.75 -8.43 1 98.19 264 TYR A N 1
ATOM 2018 C CA . TYR A 1 264 ? -6.875 16 -8.992 1 98.19 264 TYR A CA 1
ATOM 2019 C C . TYR A 1 264 ? -6.531 17.484 -8.93 1 98.19 264 TYR A C 1
ATOM 2021 O O . TYR A 1 264 ? -7.348 18.328 -9.289 1 98.19 264 TYR A O 1
ATOM 2029 N N . VAL A 1 265 ? -5.344 17.812 -8.445 1 98.38 265 VAL A N 1
ATOM 2030 C CA . VAL A 1 265 ? -4.879 19.203 -8.344 1 98.38 265 VAL A CA 1
ATOM 2031 C C . VAL A 1 265 ? -3.494 19.328 -8.977 1 98.38 265 VAL A C 1
ATOM 2033 O O . VAL A 1 265 ? -2.643 18.453 -8.805 1 98.38 265 VAL A O 1
ATOM 2036 N N . HIS A 1 266 ? -3.271 20.297 -9.727 1 98.62 266 HIS A N 1
ATOM 2037 C CA . HIS A 1 266 ? -1.961 20.703 -10.219 1 98.62 266 HIS A CA 1
ATOM 2038 C C . HIS A 1 266 ? -1.648 22.141 -9.844 1 98.62 266 HIS A C 1
ATOM 2040 O O . HIS A 1 266 ? -2.373 23.062 -10.234 1 98.62 266 HIS A O 1
ATOM 2046 N N . GLN A 1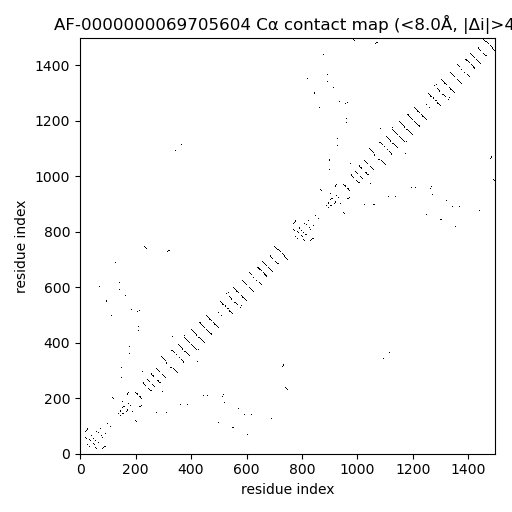 267 ? -0.635 22.328 -9.062 1 98.19 267 GLN A N 1
ATOM 2047 C CA . GLN A 1 267 ? -0.171 23.641 -8.633 1 98.19 267 GLN A CA 1
ATOM 2048 C C . GLN A 1 267 ? 1.253 23.906 -9.109 1 98.19 267 GLN A C 1
ATOM 2050 O O . GLN A 1 267 ? 2.148 23.094 -8.891 1 98.19 267 GLN A O 1
ATOM 2055 N N . GLN A 1 268 ? 1.438 25.078 -9.727 1 97.88 268 GLN A N 1
ATOM 2056 C CA . GLN A 1 268 ? 2.752 25.469 -10.219 1 97.88 268 GLN A CA 1
ATOM 2057 C C . GLN A 1 268 ? 3.045 26.922 -9.906 1 97.88 268 GLN A C 1
ATOM 2059 O O . GLN A 1 268 ? 2.127 27.75 -9.836 1 97.88 268 GLN A O 1
ATOM 2064 N N . SER A 1 269 ? 4.277 27.25 -9.672 1 97.5 269 SER A N 1
ATOM 2065 C CA . SER A 1 269 ? 4.742 28.609 -9.469 1 97.5 269 SER A CA 1
ATOM 2066 C C . SER A 1 269 ? 6.207 28.766 -9.867 1 97.5 269 SER A C 1
ATOM 2068 O O . SER A 1 269 ? 6.996 27.828 -9.711 1 97.5 269 SER A O 1
ATOM 2070 N N . ASP A 1 270 ? 6.555 29.953 -10.367 1 97.56 270 ASP A N 1
ATOM 2071 C CA . ASP A 1 270 ? 7.949 30.234 -10.695 1 97.56 270 ASP A CA 1
ATOM 2072 C C . ASP A 1 270 ? 8.719 30.703 -9.453 1 97.56 270 ASP A C 1
ATOM 2074 O O . ASP A 1 270 ? 9.953 30.672 -9.438 1 97.56 270 ASP A O 1
ATOM 2078 N N . GLY A 1 271 ? 8.016 31.172 -8.484 1 96.19 271 GLY A N 1
ATOM 2079 C CA . GLY A 1 271 ? 8.617 31.594 -7.234 1 96.19 271 GLY A CA 1
ATOM 2080 C C . GLY A 1 271 ? 9.117 33.031 -7.273 1 96.19 271 GLY A C 1
ATOM 2081 O O . GLY A 1 271 ? 9.414 33.562 -8.344 1 96.19 271 GLY A O 1
ATOM 2082 N N . TYR A 1 272 ? 9.25 33.719 -6.23 1 96.38 272 TYR A N 1
ATOM 2083 C CA . TYR A 1 272 ? 9.68 35.125 -6.07 1 96.38 272 TYR A CA 1
ATOM 2084 C C . TYR A 1 272 ? 11.188 35.25 -6.266 1 96.38 272 TYR A C 1
ATOM 2086 O O . TYR A 1 272 ? 11.656 36.125 -6.977 1 96.38 272 TYR A O 1
ATOM 2094 N N . ARG A 1 273 ? 11.875 34.25 -5.648 1 97.62 273 ARG A N 1
ATOM 2095 C CA . ARG A 1 273 ? 13.328 34.312 -5.707 1 97.62 273 ARG A CA 1
ATOM 2096 C C . ARG A 1 273 ? 13.859 33.5 -6.883 1 97.62 273 ARG A C 1
ATOM 2098 O O . ARG A 1 273 ? 13.164 32.625 -7.406 1 97.62 273 ARG A O 1
ATOM 2105 N N . GLU A 1 274 ? 15.117 33.844 -7.203 1 98.06 274 GLU A N 1
ATOM 2106 C CA . GLU A 1 274 ? 15.797 33 -8.164 1 98.06 274 GLU A CA 1
ATOM 2107 C C . GLU A 1 274 ? 15.922 31.562 -7.633 1 98.06 274 GLU A C 1
ATOM 2109 O O . GLU A 1 274 ? 16.234 31.359 -6.457 1 98.06 274 GLU A O 1
ATOM 2114 N N . HIS A 1 275 ? 15.547 30.547 -8.453 1 97.88 275 HIS A N 1
ATOM 2115 C CA . HIS A 1 275 ? 15.633 29.125 -8.117 1 97.88 275 HIS A CA 1
ATOM 2116 C C . HIS A 1 275 ? 14.672 28.766 -6.996 1 97.88 275 HIS A C 1
ATOM 2118 O O . HIS A 1 275 ? 15.07 28.172 -5.996 1 97.88 275 HIS A O 1
ATOM 2124 N N . SER A 1 276 ? 13.469 29.172 -7.148 1 97.75 276 SER A N 1
ATOM 2125 C CA . SER A 1 276 ? 12.445 28.891 -6.148 1 97.75 276 SER A CA 1
ATOM 2126 C C . SER A 1 276 ? 11.156 28.406 -6.801 1 97.75 276 SER A C 1
ATOM 2128 O O . SER A 1 276 ? 10.062 28.625 -6.27 1 97.75 276 SER A O 1
ATOM 2130 N N . ALA A 1 277 ? 11.219 27.734 -7.922 1 98.25 277 ALA A N 1
ATOM 2131 C CA . ALA A 1 277 ? 10.047 27.203 -8.617 1 98.25 277 ALA A CA 1
ATOM 2132 C C . ALA A 1 277 ? 9.492 25.969 -7.898 1 98.25 277 ALA A C 1
ATOM 2134 O O . ALA A 1 277 ? 10.227 25.297 -7.176 1 98.25 277 ALA A O 1
ATOM 2135 N N . MET A 1 278 ? 8.203 25.734 -8.102 1 97.88 278 MET A N 1
ATOM 2136 C CA . MET A 1 278 ? 7.547 24.594 -7.492 1 97.88 278 MET A CA 1
ATOM 2137 C C . MET A 1 278 ? 6.5 24 -8.43 1 97.88 278 MET A C 1
ATOM 2139 O O . MET A 1 278 ? 5.777 24.734 -9.102 1 97.88 278 MET A O 1
ATOM 2143 N N . ASP A 1 279 ? 6.375 22.688 -8.547 1 98.5 279 ASP A N 1
ATOM 2144 C CA . ASP A 1 279 ? 5.383 21.922 -9.281 1 98.5 279 ASP A CA 1
ATOM 2145 C C . ASP A 1 279 ? 4.859 20.75 -8.43 1 98.5 279 ASP A C 1
ATOM 2147 O O . ASP A 1 279 ? 5.629 19.891 -8.016 1 98.5 279 ASP A O 1
ATOM 2151 N N . ARG A 1 280 ? 3.621 20.781 -8.148 1 98.19 280 ARG A N 1
ATOM 2152 C CA . ARG A 1 280 ? 3.029 19.734 -7.316 1 98.19 280 ARG A CA 1
ATOM 2153 C C . ARG A 1 280 ? 1.76 19.172 -7.953 1 98.19 280 ARG A C 1
ATOM 2155 O O . ARG A 1 280 ? 0.837 19.938 -8.273 1 98.19 280 ARG A O 1
ATOM 2162 N N . LYS A 1 281 ? 1.671 17.922 -8.242 1 98.5 281 LYS A N 1
ATOM 2163 C CA . LYS A 1 281 ? 0.49 17.188 -8.68 1 98.5 281 LYS A CA 1
ATOM 2164 C C . LYS A 1 281 ? -0.009 16.25 -7.59 1 98.5 281 LYS A C 1
ATOM 2166 O O . LYS A 1 281 ? 0.763 15.453 -7.051 1 98.5 281 LYS A O 1
ATOM 2171 N N . VAL A 1 282 ? -1.292 16.328 -7.25 1 98.38 282 VAL A N 1
ATOM 2172 C CA . VAL A 1 282 ? -1.846 15.5 -6.188 1 98.38 282 VAL A CA 1
ATOM 2173 C C . VAL A 1 282 ? -3.137 14.844 -6.668 1 98.38 282 VAL A C 1
ATOM 2175 O O . VAL A 1 282 ? -4.043 15.523 -7.156 1 98.38 282 VAL A O 1
ATOM 2178 N N . PHE A 1 283 ? -3.209 13.57 -6.594 1 97.94 283 PHE A N 1
ATOM 2179 C CA . PHE A 1 283 ? -4.422 12.797 -6.855 1 97.94 283 PHE A CA 1
ATOM 2180 C C . PHE A 1 283 ? -4.91 12.109 -5.59 1 97.94 283 PHE A C 1
ATOM 2182 O O . PHE A 1 283 ? -4.109 11.555 -4.832 1 97.94 283 PHE A O 1
ATOM 2189 N N . GLN A 1 284 ? -6.195 12.172 -5.371 1 96.62 284 GLN A N 1
ATOM 2190 C CA . GLN A 1 284 ? -6.793 11.508 -4.223 1 96.62 284 GLN A CA 1
ATOM 2191 C C . GLN A 1 284 ? -8.062 10.766 -4.617 1 96.62 284 GLN A C 1
ATOM 2193 O O . GLN A 1 284 ? -8.859 11.266 -5.41 1 96.62 284 GLN A O 1
ATOM 2198 N N . LEU A 1 285 ? -8.227 9.57 -4.145 1 95.31 285 LEU A N 1
ATOM 2199 C CA . LEU A 1 285 ? -9.422 8.742 -4.27 1 95.31 285 LEU A CA 1
ATOM 2200 C C . LEU A 1 285 ? -9.844 8.195 -2.91 1 95.31 285 LEU A C 1
ATOM 2202 O O . LEU A 1 285 ? -9.039 7.594 -2.199 1 95.31 285 LEU A O 1
ATOM 2206 N N . ALA A 1 286 ? -11.102 8.477 -2.537 1 94.94 286 ALA A N 1
ATOM 2207 C CA . ALA A 1 286 ? -11.617 7.996 -1.257 1 94.94 286 ALA A CA 1
ATOM 2208 C C . ALA A 1 286 ? -12.93 7.242 -1.441 1 94.94 286 ALA A C 1
ATOM 2210 O O . ALA A 1 286 ? -13.789 7.66 -2.221 1 94.94 286 ALA A O 1
ATOM 2211 N N . LEU A 1 287 ? -13 6.156 -0.82 1 92.94 287 LEU A N 1
ATOM 2212 C CA . LEU A 1 287 ? -14.227 5.363 -0.754 1 92.94 287 LEU A CA 1
ATOM 2213 C C . LEU A 1 287 ? -14.703 5.227 0.687 1 92.94 287 LEU A C 1
ATOM 2215 O O . LEU A 1 287 ? -13.945 4.809 1.562 1 92.94 287 LEU A O 1
ATOM 2219 N N . HIS A 1 288 ? -15.898 5.613 0.865 1 92.38 288 HIS A N 1
ATOM 2220 C CA . HIS A 1 288 ? -16.531 5.484 2.168 1 92.38 288 HIS A CA 1
ATOM 2221 C C . HIS A 1 288 ? -17.75 4.574 2.096 1 92.38 288 HIS A C 1
ATOM 2223 O O . HIS A 1 288 ? -18.516 4.625 1.128 1 92.38 288 HIS A O 1
ATOM 2229 N N . SER A 1 289 ? -17.891 3.711 3.113 1 88.44 289 SER A N 1
ATOM 2230 C CA . SER A 1 289 ? -19.047 2.812 3.168 1 88.44 289 SER A CA 1
ATOM 2231 C C . SER A 1 289 ? -19.516 2.604 4.605 1 88.44 289 SER A C 1
ATOM 2233 O O . SER A 1 289 ? -18.703 2.398 5.508 1 88.44 289 SER A O 1
ATOM 2235 N N . ASN A 1 290 ? -20.797 2.713 4.754 1 88.12 290 ASN A N 1
ATOM 2236 C CA . ASN A 1 290 ? -21.453 2.373 6.012 1 88.12 290 ASN A CA 1
ATOM 2237 C C . ASN A 1 290 ? -22.375 1.178 5.852 1 88.12 290 ASN A C 1
ATOM 2239 O O . ASN A 1 290 ? -23.594 1.344 5.746 1 88.12 290 ASN A O 1
ATOM 2243 N N . PRO A 1 291 ? -21.797 0.053 5.961 1 81.75 291 PRO A N 1
ATOM 2244 C CA . PRO A 1 291 ? -22.625 -1.138 5.734 1 81.75 291 PRO A CA 1
ATOM 2245 C C . PRO A 1 291 ? -23.859 -1.183 6.629 1 81.75 291 PRO A C 1
ATOM 2247 O O . PRO A 1 291 ? -24.906 -1.677 6.211 1 81.75 291 PRO A O 1
ATOM 2250 N N . ASN A 1 292 ? -23.719 -0.746 7.895 1 81.44 292 ASN A N 1
ATOM 2251 C CA . ASN A 1 292 ? -24.812 -0.594 8.844 1 81.44 292 ASN A CA 1
ATOM 2252 C C . ASN A 1 292 ? -24.547 0.535 9.836 1 81.44 292 ASN A C 1
ATOM 2254 O O . ASN A 1 292 ? -23.594 1.29 9.68 1 81.44 292 ASN A O 1
ATOM 2258 N N . GLU A 1 293 ? -25.406 0.671 10.711 1 81 293 GLU A N 1
ATOM 2259 C CA . GLU A 1 293 ? -25.297 1.791 11.648 1 81 293 GLU A CA 1
ATOM 2260 C C . GLU A 1 293 ? -24.125 1.603 12.609 1 81 293 GLU A C 1
ATOM 2262 O O . GLU A 1 293 ? -23.656 2.562 13.227 1 81 293 GLU A O 1
ATOM 2267 N N . ASN A 1 294 ? -23.609 0.385 12.688 1 86.44 294 ASN A N 1
ATOM 2268 C CA . ASN A 1 294 ? -22.578 0.095 13.68 1 86.44 294 ASN A CA 1
ATOM 2269 C C . ASN A 1 294 ? -21.203 -0.054 13.031 1 86.44 294 ASN A C 1
ATOM 2271 O O . ASN A 1 294 ? -20.219 -0.374 13.711 1 86.44 294 ASN A O 1
ATOM 2275 N N . GLN A 1 295 ? -21.203 0.163 11.789 1 88.12 295 GLN A N 1
ATOM 2276 C CA . GLN A 1 295 ? -19.938 -0.108 11.102 1 88.12 295 GLN A CA 1
ATOM 2277 C C . GLN A 1 295 ? -19.656 0.954 10.039 1 88.12 295 GLN A C 1
ATOM 2279 O O . GLN A 1 295 ? -20.562 1.394 9.336 1 88.12 295 GLN A O 1
ATOM 2284 N N . SER A 1 296 ? -18.391 1.404 10.008 1 90.62 296 SER A N 1
ATOM 2285 C CA . SER A 1 296 ? -17.938 2.334 8.977 1 90.62 296 SER A CA 1
ATOM 2286 C C . SER A 1 296 ? -16.594 1.915 8.406 1 90.62 296 SER A C 1
ATOM 2288 O O . SER A 1 296 ? -15.688 1.519 9.156 1 90.62 296 SER A O 1
ATOM 2290 N N . LEU A 1 297 ? -16.5 1.96 7.102 1 90.19 297 LEU A N 1
ATOM 2291 C CA . LEU A 1 297 ? -15.273 1.629 6.383 1 90.19 297 LEU A CA 1
ATOM 2292 C C . LEU A 1 297 ? -14.859 2.771 5.461 1 90.19 297 LEU A C 1
ATOM 2294 O O . LEU A 1 297 ? -15.688 3.326 4.742 1 90.19 297 LEU A O 1
ATOM 2298 N N . SER A 1 298 ? -13.555 3.145 5.527 1 93 298 SER A N 1
ATOM 2299 C CA . SER A 1 298 ? -13.008 4.164 4.641 1 93 298 SER A CA 1
ATOM 2300 C C . SER A 1 298 ? -11.656 3.744 4.082 1 93 298 SER A C 1
ATOM 2302 O O . SER A 1 298 ? -10.789 3.271 4.828 1 93 298 SER A O 1
ATOM 2304 N N . THR A 1 299 ? -11.492 3.834 2.83 1 92.94 299 THR A N 1
ATOM 2305 C CA . THR A 1 299 ? -10.211 3.609 2.168 1 92.94 299 THR A CA 1
ATOM 2306 C C . THR A 1 299 ? -9.844 4.801 1.289 1 92.94 299 THR A C 1
ATOM 2308 O O . THR A 1 299 ? -10.711 5.41 0.665 1 92.94 299 THR A O 1
ATOM 2311 N N . GLN A 1 300 ? -8.578 5.105 1.272 1 94.06 300 GLN A N 1
ATOM 2312 C CA . GLN A 1 300 ? -8.125 6.242 0.479 1 94.06 300 GLN A CA 1
ATOM 2313 C C . GLN A 1 300 ? -6.793 5.938 -0.208 1 94.06 300 GLN A C 1
ATOM 2315 O O . GLN A 1 300 ? -5.949 5.234 0.346 1 94.06 300 GLN A O 1
ATOM 2320 N N . ILE A 1 301 ? -6.648 6.496 -1.37 1 95.56 301 ILE A N 1
ATOM 2321 C CA . ILE A 1 301 ? -5.398 6.531 -2.119 1 95.56 301 ILE A CA 1
ATOM 2322 C C . ILE A 1 301 ? -4.949 7.98 -2.307 1 95.56 301 ILE A C 1
ATOM 2324 O O . ILE A 1 301 ? -5.73 8.828 -2.752 1 95.56 301 ILE A O 1
ATOM 2328 N N . LEU A 1 302 ? -3.736 8.281 -1.955 1 97.56 302 LEU A N 1
ATOM 2329 C CA . LEU A 1 302 ? -3.137 9.602 -2.15 1 97.56 302 LEU A CA 1
ATOM 2330 C C . LEU A 1 302 ? -1.832 9.492 -2.934 1 97.56 302 LEU A C 1
ATOM 2332 O O . LEU A 1 302 ? -0.915 8.773 -2.523 1 97.56 302 LEU A O 1
ATOM 2336 N N . TYR A 1 303 ? -1.835 10.078 -4.023 1 97.81 303 TYR A N 1
ATOM 2337 C CA . TYR A 1 303 ? -0.624 10.156 -4.832 1 97.81 303 TYR A CA 1
ATOM 2338 C C . TYR A 1 303 ? -0.152 11.602 -4.957 1 97.81 303 TYR A C 1
ATOM 2340 O O . TYR A 1 303 ? -0.948 12.5 -5.242 1 97.81 303 TYR A O 1
ATOM 2348 N N . SER A 1 304 ? 1.124 11.836 -4.742 1 98.5 304 SER A N 1
ATOM 2349 C CA . SER A 1 304 ? 1.706 13.164 -4.863 1 98.5 304 SER A CA 1
ATOM 2350 C C . SER A 1 304 ? 3.027 13.125 -5.625 1 98.5 304 SER A C 1
ATOM 2352 O O . SER A 1 304 ? 3.879 12.273 -5.355 1 98.5 304 SER A O 1
ATOM 2354 N N . ASP A 1 305 ? 3.182 13.961 -6.605 1 98.56 305 ASP A N 1
ATOM 2355 C CA . ASP A 1 305 ? 4.406 14.242 -7.352 1 98.56 305 ASP A CA 1
ATOM 2356 C C . ASP A 1 305 ? 4.852 15.688 -7.148 1 98.56 305 ASP A C 1
ATOM 2358 O O . ASP A 1 305 ? 4.285 16.609 -7.738 1 98.56 305 ASP A O 1
ATOM 2362 N N . LEU A 1 306 ? 5.867 15.867 -6.316 1 98.31 306 LEU A N 1
ATOM 2363 C CA . LEU A 1 306 ? 6.305 17.188 -5.887 1 98.31 306 LEU A CA 1
ATOM 2364 C C . LEU A 1 306 ? 7.73 17.469 -6.355 1 98.31 306 LEU A C 1
ATOM 2366 O O . LEU A 1 306 ? 8.625 16.641 -6.168 1 98.31 306 LEU A O 1
ATOM 2370 N N . ASP A 1 307 ? 7.902 18.562 -7.008 1 98.38 307 ASP A N 1
ATOM 2371 C CA . ASP A 1 307 ? 9.203 19.078 -7.438 1 98.38 307 ASP A CA 1
ATOM 2372 C C . ASP A 1 307 ? 9.352 20.562 -7.082 1 98.38 307 ASP A C 1
ATOM 2374 O O . ASP A 1 307 ? 8.57 21.391 -7.543 1 98.38 307 ASP A O 1
ATOM 2378 N N . TYR A 1 308 ? 10.375 20.875 -6.285 1 97.69 308 TYR A N 1
ATOM 2379 C CA . TYR A 1 308 ? 10.562 22.281 -5.98 1 97.69 308 TYR A CA 1
ATOM 2380 C C . TYR A 1 308 ? 12.039 22.625 -5.836 1 97.69 308 TYR A C 1
ATOM 2382 O O . TYR A 1 308 ? 12.836 21.781 -5.406 1 97.69 308 TYR A O 1
ATOM 2390 N N . GLN A 1 309 ? 12.336 23.859 -6.148 1 98.06 309 GLN A N 1
ATOM 2391 C CA . GLN A 1 309 ? 13.695 24.375 -6.074 1 98.06 309 GLN A CA 1
ATOM 2392 C C . GLN A 1 309 ? 13.969 25 -4.703 1 98.06 309 GLN A C 1
ATOM 2394 O O . GLN A 1 309 ? 13.039 25.359 -3.984 1 98.06 309 GLN A O 1
ATOM 2399 N N . ILE A 1 310 ? 15.258 25.047 -4.352 1 96.88 310 ILE A N 1
ATOM 2400 C CA . ILE A 1 310 ? 15.688 25.594 -3.068 1 96.88 310 ILE A CA 1
ATOM 2401 C C . ILE A 1 310 ? 16.688 26.734 -3.291 1 96.88 310 ILE A C 1
ATOM 2403 O O . ILE A 1 310 ? 17.875 26.484 -3.531 1 96.88 310 ILE A O 1
ATOM 2407 N N . PRO A 1 311 ? 16.312 27.906 -3.105 1 96.94 311 PRO A N 1
ATOM 2408 C CA . PRO A 1 311 ? 17.219 29.031 -3.328 1 96.94 311 PRO A CA 1
ATOM 2409 C C . PRO A 1 311 ? 18.297 29.141 -2.25 1 96.94 311 PRO A C 1
ATOM 2411 O O . PRO A 1 311 ? 19.438 29.516 -2.541 1 96.94 311 PRO A O 1
ATOM 2414 N N . GLY A 1 312 ? 17.906 28.797 -1.003 1 94.25 312 GLY A N 1
ATOM 2415 C CA . GLY A 1 312 ? 18.828 28.875 0.111 1 94.25 312 GLY A CA 1
ATOM 2416 C C . GLY A 1 312 ? 18.797 30.219 0.827 1 94.25 312 GLY A C 1
ATOM 2417 O O . GLY A 1 312 ? 18.312 31.203 0.27 1 94.25 312 GLY A O 1
ATOM 2418 N N . ALA A 1 313 ? 19.359 30.266 1.982 1 94.62 313 ALA A N 1
ATOM 2419 C CA . ALA A 1 313 ? 19.312 31.453 2.828 1 94.62 313 ALA A CA 1
ATOM 2420 C C . ALA A 1 313 ? 20.391 32.469 2.408 1 94.62 313 ALA A C 1
ATOM 2422 O O . ALA A 1 313 ? 21.391 32.094 1.806 1 94.62 313 ALA A O 1
ATOM 2423 N N . LEU A 1 314 ? 20.125 33.75 2.738 1 96.81 314 LEU A N 1
ATOM 2424 C CA . LEU A 1 314 ? 21.016 34.875 2.439 1 96.81 314 LEU A CA 1
ATOM 2425 C C . LEU A 1 314 ? 21.516 35.531 3.723 1 96.81 314 LEU A C 1
ATOM 2427 O O . LEU A 1 314 ? 20.859 35.438 4.766 1 96.81 314 LEU A O 1
ATOM 2431 N N . ASN A 1 315 ? 22.641 36.125 3.695 1 96.06 315 ASN A N 1
ATOM 2432 C CA . ASN A 1 315 ? 23.047 37 4.793 1 96.06 315 ASN A CA 1
ATOM 2433 C C . ASN A 1 315 ? 22.469 38.406 4.633 1 96.06 315 ASN A C 1
ATOM 2435 O O . ASN A 1 315 ? 21.828 38.719 3.627 1 96.06 315 ASN A O 1
ATOM 2439 N N . ALA A 1 316 ? 22.75 39.219 5.621 1 95.56 316 ALA A N 1
ATOM 2440 C CA . ALA A 1 316 ? 22.125 40.562 5.652 1 95.56 316 ALA A CA 1
ATOM 2441 C C . ALA A 1 316 ? 22.562 41.375 4.453 1 95.56 316 ALA A C 1
ATOM 2443 O O . ALA A 1 316 ? 21.75 42.094 3.867 1 95.56 316 ALA A O 1
ATOM 2444 N N . ALA A 1 317 ? 23.812 41.312 4.117 1 96.69 317 ALA A N 1
ATOM 2445 C CA . ALA A 1 317 ? 24.344 42.094 2.996 1 96.69 317 ALA A CA 1
ATOM 2446 C C . ALA A 1 317 ? 23.734 41.656 1.675 1 96.69 317 ALA A C 1
ATOM 2448 O O . ALA A 1 317 ? 23.438 42.469 0.809 1 96.69 317 ALA A O 1
ATOM 2449 N N . GLN A 1 318 ? 23.609 40.406 1.529 1 96.81 318 GLN A N 1
ATOM 2450 C CA . GLN A 1 318 ? 23.016 39.844 0.314 1 96.81 318 GLN A CA 1
ATOM 2451 C C . GLN A 1 318 ? 21.547 40.281 0.178 1 96.81 318 GLN A C 1
ATOM 2453 O O . GLN A 1 318 ? 21.078 40.562 -0.925 1 96.81 318 GLN A O 1
ATOM 2458 N N . VAL A 1 319 ? 20.812 40.281 1.27 1 96.75 319 VAL A N 1
ATOM 2459 C CA . VAL A 1 319 ? 19.422 40.719 1.251 1 96.75 319 VAL A CA 1
ATOM 2460 C C . VAL A 1 319 ? 19.328 42.188 0.811 1 96.75 319 VAL A C 1
ATOM 2462 O O . VAL A 1 319 ? 18.453 42.531 0.018 1 96.75 319 VAL A O 1
ATOM 2465 N N . GLU A 1 320 ? 20.219 42.938 1.367 1 96.19 320 GLU A N 1
ATOM 2466 C CA . GLU A 1 320 ? 20.219 44.375 1.031 1 96.19 320 GLU A CA 1
ATOM 2467 C C . GLU A 1 320 ? 20.516 44.594 -0.448 1 96.19 320 GLU A C 1
ATOM 2469 O O . GLU A 1 320 ? 19.984 45.5 -1.07 1 96.19 320 GLU A O 1
ATOM 2474 N N . ASP A 1 321 ? 21.359 43.75 -0.915 1 97.25 321 ASP A N 1
ATOM 2475 C CA . ASP A 1 321 ? 21.75 43.875 -2.312 1 97.25 321 ASP A CA 1
ATOM 2476 C C . ASP A 1 321 ? 20.625 43.5 -3.25 1 97.25 321 ASP A C 1
ATOM 2478 O O . ASP A 1 321 ? 20.359 44.156 -4.246 1 97.25 321 ASP A O 1
ATOM 2482 N N . ASN A 1 322 ? 20.125 42.375 -3.035 1 97.81 322 ASN A N 1
ATOM 2483 C CA . ASN A 1 322 ? 19.031 41.812 -3.85 1 97.81 322 ASN A CA 1
ATOM 2484 C C . ASN A 1 322 ? 18.25 40.75 -3.098 1 97.81 322 ASN A C 1
ATOM 2486 O O . ASN A 1 322 ? 18.688 39.625 -3.004 1 97.81 322 ASN A O 1
ATOM 2490 N N . ARG A 1 323 ? 17.109 41 -2.756 1 96.44 323 ARG A N 1
ATOM 2491 C CA . ARG A 1 323 ? 16.281 40.094 -1.96 1 96.44 323 ARG A CA 1
ATOM 2492 C C . ARG A 1 323 ? 15.836 38.906 -2.787 1 96.44 323 ARG A C 1
ATOM 2494 O O . ARG A 1 323 ? 15.422 37.875 -2.232 1 96.44 323 ARG A O 1
ATOM 2501 N N . ARG A 1 324 ? 15.875 38.906 -4.09 1 97.62 324 ARG A N 1
ATOM 2502 C CA . ARG A 1 324 ? 15.328 37.844 -4.945 1 97.62 324 ARG A CA 1
ATOM 2503 C C . ARG A 1 324 ? 16.422 36.875 -5.359 1 97.62 324 ARG A C 1
ATOM 2505 O O . ARG A 1 324 ? 16.125 35.812 -5.945 1 97.62 324 ARG A O 1
ATOM 2512 N N . GLN A 1 325 ? 17.625 37.156 -5.012 1 97.81 325 GLN A N 1
ATOM 2513 C CA . GLN A 1 325 ? 18.734 36.312 -5.453 1 97.81 325 GLN A CA 1
ATOM 2514 C C . GLN A 1 325 ? 18.734 34.969 -4.715 1 97.81 325 GLN A C 1
ATOM 2516 O O . GLN A 1 325 ? 18.172 34.875 -3.627 1 97.81 325 GLN A O 1
ATOM 2521 N N . ALA A 1 326 ? 19.359 33.969 -5.293 1 98 326 ALA A N 1
ATOM 2522 C CA . ALA A 1 326 ? 19.625 32.688 -4.637 1 98 326 ALA A CA 1
ATOM 2523 C C . ALA A 1 326 ? 21 32.688 -3.959 1 98 326 ALA A C 1
ATOM 2525 O O . ALA A 1 326 ? 21.875 33.469 -4.344 1 98 326 ALA A O 1
ATOM 2526 N N . ARG A 1 327 ? 21.094 31.859 -3.01 1 95.88 327 ARG A N 1
ATOM 2527 C CA . ARG A 1 327 ? 22.391 31.641 -2.387 1 95.88 327 ARG A CA 1
ATOM 2528 C C . ARG A 1 327 ? 23.422 31.156 -3.406 1 95.88 327 ARG A C 1
ATOM 2530 O O . ARG A 1 327 ? 23.094 30.344 -4.273 1 95.88 327 ARG A O 1
ATOM 2537 N N . PRO A 1 328 ? 24.672 31.594 -3.297 1 94 328 PRO A N 1
ATOM 2538 C CA . PRO A 1 328 ? 25.688 31.078 -4.215 1 94 328 PRO A CA 1
ATOM 2539 C C . PRO A 1 328 ? 25.781 29.547 -4.176 1 94 328 PRO A C 1
ATOM 2541 O O . PRO A 1 328 ? 25.891 28.969 -3.1 1 94 328 PRO A O 1
ATOM 2544 N N . GLY A 1 329 ? 25.719 28.906 -5.328 1 95.06 329 GLY A N 1
ATOM 2545 C CA . GLY A 1 329 ? 25.828 27.469 -5.441 1 95.06 329 GLY A CA 1
ATOM 2546 C C . GLY A 1 329 ? 24.5 26.781 -5.684 1 95.06 329 GLY A C 1
ATOM 2547 O O . GLY A 1 329 ? 24.453 25.688 -6.238 1 95.06 329 GLY A O 1
ATOM 2548 N N . SER A 1 330 ? 23.422 27.406 -5.23 1 97 330 SER A N 1
ATOM 2549 C CA . SER A 1 330 ? 22.109 26.766 -5.309 1 97 330 SER A CA 1
ATOM 2550 C C . SER A 1 330 ? 21.703 26.516 -6.754 1 97 330 SER A C 1
ATOM 2552 O O . SER A 1 330 ? 21.234 25.422 -7.098 1 97 330 SER A O 1
ATOM 2554 N N . VAL A 1 331 ? 21.828 27.547 -7.582 1 98.06 331 VAL A N 1
ATOM 2555 C CA . VAL A 1 331 ? 21.438 27.422 -8.984 1 98.06 331 VAL A CA 1
ATOM 2556 C C . VAL A 1 331 ? 22.344 26.438 -9.695 1 98.06 331 VAL A C 1
ATOM 2558 O O . VAL A 1 331 ? 21.875 25.5 -10.352 1 98.06 331 VAL A O 1
ATOM 2561 N N . GLY A 1 332 ? 23.672 26.578 -9.547 1 97.69 332 GLY A N 1
ATOM 2562 C CA . GLY A 1 332 ? 24.641 25.766 -10.25 1 97.69 332 GLY A CA 1
ATOM 2563 C C . GLY A 1 332 ? 24.547 24.297 -9.906 1 97.69 332 GLY A C 1
ATOM 2564 O O . GLY A 1 332 ? 24.781 23.438 -10.758 1 97.69 332 GLY A O 1
ATOM 2565 N N . GLN A 1 333 ? 24.188 24 -8.672 1 97.44 333 GLN A N 1
ATOM 2566 C CA . GLN A 1 333 ? 24.109 22.625 -8.203 1 97.44 333 GLN A CA 1
ATOM 2567 C C . GLN A 1 333 ? 22.688 22.094 -8.289 1 97.44 333 GLN A C 1
ATOM 2569 O O . GLN A 1 333 ? 22.422 20.953 -7.883 1 97.44 333 GLN A O 1
ATOM 2574 N N . ASN A 1 334 ? 21.766 22.875 -8.781 1 97.94 334 ASN A N 1
ATOM 2575 C CA . ASN A 1 334 ? 20.359 22.531 -8.898 1 97.94 334 ASN A CA 1
ATOM 2576 C C . ASN A 1 334 ? 19.781 22.062 -7.566 1 97.94 334 ASN A C 1
ATOM 2578 O O . ASN A 1 334 ? 19.203 20.969 -7.484 1 97.94 334 ASN A O 1
ATOM 2582 N N . SER A 1 335 ? 20.047 22.875 -6.531 1 97.44 335 SER A N 1
ATOM 2583 C CA . SER A 1 335 ? 19.453 22.531 -5.238 1 97.44 335 SER A CA 1
ATOM 2584 C C . SER A 1 335 ? 17.938 22.438 -5.328 1 97.44 335 SER A C 1
ATOM 2586 O O . SER A 1 335 ? 17.266 23.438 -5.594 1 97.44 335 SER A O 1
ATOM 2588 N N . SER A 1 336 ? 17.375 21.25 -5.113 1 97.94 336 SER A N 1
ATOM 2589 C CA . SER A 1 336 ? 15.953 20.984 -5.297 1 97.94 336 SER A CA 1
ATOM 2590 C C . SER A 1 336 ? 15.539 19.688 -4.621 1 97.94 336 SER A C 1
ATOM 2592 O O . SER A 1 336 ? 16.391 18.953 -4.113 1 97.94 336 SER A O 1
ATOM 2594 N N . ILE A 1 337 ? 14.312 19.484 -4.52 1 97.06 337 ILE A N 1
ATOM 2595 C CA . ILE A 1 337 ? 13.766 18.219 -4.031 1 97.06 337 ILE A CA 1
ATOM 2596 C C . ILE A 1 337 ? 12.688 17.719 -4.988 1 97.06 337 ILE A C 1
ATOM 2598 O O . ILE A 1 337 ? 11.797 18.469 -5.383 1 97.06 337 ILE A O 1
ATOM 2602 N N . LYS A 1 338 ? 12.867 16.531 -5.391 1 97.69 338 LYS A N 1
ATOM 2603 C CA . LYS A 1 338 ? 11.836 15.773 -6.094 1 97.69 338 LYS A CA 1
ATOM 2604 C C . LYS A 1 338 ? 11.352 14.594 -5.258 1 97.69 338 LYS A C 1
ATOM 2606 O O . LYS A 1 338 ? 12.156 13.82 -4.738 1 97.69 338 LYS A O 1
ATOM 2611 N N . GLN A 1 339 ? 10.07 14.531 -5.113 1 97.38 339 GLN A N 1
ATOM 2612 C CA . GLN A 1 339 ? 9.508 13.477 -4.277 1 97.38 339 GLN A CA 1
ATOM 2613 C C . GLN A 1 339 ? 8.203 12.945 -4.867 1 97.38 339 GLN A C 1
ATOM 2615 O O . GLN A 1 339 ? 7.297 13.719 -5.176 1 97.38 339 GLN A O 1
ATOM 2620 N N . LYS A 1 340 ? 8.109 11.641 -5.098 1 97.81 340 LYS A N 1
ATOM 2621 C CA . LYS A 1 340 ? 6.879 10.945 -5.461 1 97.81 340 LYS A CA 1
ATOM 2622 C C . LYS A 1 340 ? 6.43 10.008 -4.348 1 97.81 340 LYS A C 1
ATOM 2624 O O . LYS A 1 340 ? 7.215 9.188 -3.861 1 97.81 340 LYS A O 1
ATOM 2629 N N . THR A 1 341 ? 5.234 10.188 -3.936 1 97.81 341 THR A N 1
ATOM 2630 C CA . THR A 1 341 ? 4.738 9.414 -2.803 1 97.81 341 THR A CA 1
ATOM 2631 C C . THR A 1 341 ? 3.344 8.867 -3.088 1 97.81 341 THR A C 1
ATOM 2633 O O . THR A 1 341 ? 2.512 9.562 -3.68 1 97.81 341 THR A O 1
ATOM 2636 N N . LEU A 1 342 ? 3.107 7.633 -2.711 1 97.44 342 LEU A N 1
ATOM 2637 C CA . LEU A 1 342 ? 1.786 7.02 -2.775 1 97.44 342 LEU A CA 1
ATOM 2638 C C . LEU A 1 342 ? 1.385 6.449 -1.42 1 97.44 342 LEU A C 1
ATOM 2640 O O . LEU A 1 342 ? 2.174 5.75 -0.777 1 97.44 342 LEU A O 1
ATOM 2644 N N . TYR A 1 343 ? 0.175 6.773 -0.959 1 96.69 343 TYR A N 1
ATOM 2645 C CA . TYR A 1 343 ? -0.417 6.195 0.241 1 96.69 343 TYR A CA 1
ATOM 2646 C C . TYR A 1 343 ? -1.644 5.359 -0.105 1 96.69 343 TYR A C 1
ATOM 2648 O O . TYR A 1 343 ? -2.459 5.758 -0.94 1 96.69 343 TYR A O 1
ATOM 2656 N N . GLY A 1 344 ? -1.74 4.211 0.457 1 95.5 344 GLY A N 1
ATOM 2657 C CA . GLY A 1 344 ? -2.977 3.459 0.609 1 95.5 344 GLY A CA 1
ATOM 2658 C C . GLY A 1 344 ? -3.391 3.279 2.057 1 95.5 344 GLY A C 1
ATOM 2659 O O . GLY A 1 344 ? -2.574 2.9 2.9 1 95.5 344 GLY A O 1
ATOM 2660 N N . THR A 1 345 ? -4.656 3.605 2.332 1 95.69 345 THR A N 1
ATOM 2661 C CA . THR A 1 345 ? -5.082 3.555 3.727 1 95.69 345 THR A CA 1
ATOM 2662 C C . THR A 1 345 ? -6.387 2.779 3.865 1 95.69 345 THR A C 1
ATOM 2664 O O . THR A 1 345 ? -7.148 2.656 2.904 1 95.69 345 THR A O 1
ATOM 2667 N N . LEU A 1 346 ? -6.617 2.229 5.035 1 94.12 346 LEU A N 1
ATOM 2668 C CA . LEU A 1 346 ? -7.852 1.571 5.449 1 94.12 346 LEU A CA 1
ATOM 2669 C C . LEU A 1 346 ? -8.211 1.948 6.883 1 94.12 346 LEU A C 1
ATOM 2671 O O . LEU A 1 346 ? -7.379 1.852 7.785 1 94.12 346 LEU A O 1
ATOM 2675 N N . SER A 1 347 ? -9.359 2.41 7.047 1 94.62 347 SER A N 1
ATOM 2676 C CA . SER A 1 347 ? -9.898 2.699 8.375 1 94.62 347 SER A CA 1
ATOM 2677 C C . SER A 1 347 ? -11.219 1.983 8.602 1 94.62 347 SER A C 1
ATOM 2679 O O . SER A 1 347 ? -12.109 2.029 7.754 1 94.62 347 SER A O 1
ATOM 2681 N N . HIS A 1 348 ? -11.359 1.33 9.719 1 92.81 348 HIS A N 1
ATOM 2682 C CA . HIS A 1 348 ? -12.547 0.562 10.086 1 92.81 348 HIS A CA 1
ATOM 2683 C C . HIS A 1 348 ? -13 0.894 11.5 1 92.81 348 HIS A C 1
ATOM 2685 O O . HIS A 1 348 ? -12.195 0.901 12.43 1 92.81 348 HIS A O 1
ATOM 2691 N N . GLU A 1 349 ? -14.227 1.207 11.617 1 93 349 GLU A N 1
ATOM 2692 C CA . GLU A 1 349 ? -14.852 1.427 12.914 1 93 349 GLU A CA 1
ATOM 2693 C C . GLU A 1 349 ? -16.016 0.458 13.141 1 93 349 GLU A C 1
ATOM 2695 O O . GLU A 1 349 ? -16.859 0.276 12.266 1 93 349 GLU A O 1
ATOM 2700 N N . LEU A 1 350 ? -16.062 -0.124 14.336 1 91.25 350 LEU A N 1
ATOM 2701 C CA . LEU A 1 350 ? -17.078 -1.12 14.648 1 91.25 350 LEU A CA 1
ATOM 2702 C C . LEU A 1 350 ? -17.594 -0.949 16.078 1 91.25 350 LEU A C 1
ATOM 2704 O O . LEU A 1 350 ? -16.797 -0.97 17.031 1 91.25 350 LEU A O 1
ATOM 2708 N N . LYS A 1 351 ? -18.875 -0.773 16.125 1 90.81 351 LYS A N 1
ATOM 2709 C CA . LYS A 1 351 ? -19.547 -0.866 17.422 1 90.81 351 LYS A CA 1
ATOM 2710 C C . LYS A 1 351 ? -20.062 -2.281 17.672 1 90.81 351 LYS A C 1
ATOM 2712 O O . LYS A 1 351 ? -21.219 -2.584 17.391 1 90.81 351 LYS A O 1
ATOM 2717 N N . PHE A 1 352 ? -19.266 -3.057 18.234 1 81.44 352 PHE A N 1
ATOM 2718 C CA . PHE A 1 352 ? -19.641 -4.465 18.281 1 81.44 352 PHE A CA 1
ATOM 2719 C C . PHE A 1 352 ? -20.531 -4.746 19.484 1 81.44 352 PHE A C 1
ATOM 2721 O O . PHE A 1 352 ? -21.141 -5.809 19.578 1 81.44 352 PHE A O 1
ATOM 2728 N N . HIS A 1 353 ? -20.609 -3.824 20.469 1 83.88 353 HIS A N 1
ATOM 2729 C CA . HIS A 1 353 ? -21.5 -3.861 21.625 1 83.88 353 HIS A CA 1
ATOM 2730 C C . HIS A 1 353 ? -21.891 -2.455 22.062 1 83.88 353 HIS A C 1
ATOM 2732 O O . HIS A 1 353 ? -21.281 -1.473 21.641 1 83.88 353 HIS A O 1
ATOM 2738 N N . GLN A 1 354 ? -22.906 -2.385 22.781 1 86.06 354 GLN A N 1
ATOM 2739 C CA . GLN A 1 354 ? -23.359 -1.088 23.266 1 86.06 354 GLN A CA 1
ATOM 2740 C C . GLN A 1 354 ? -22.281 -0.381 24.078 1 86.06 354 GLN A C 1
ATOM 2742 O O . GLN A 1 354 ? -22.219 0.85 24.078 1 86.06 354 GLN A O 1
ATOM 2747 N N . LYS A 1 355 ? -21.422 -1.161 24.641 1 92.62 355 LYS A N 1
ATOM 2748 C CA . LYS A 1 355 ? -20.422 -0.57 25.516 1 92.62 355 LYS A CA 1
ATOM 2749 C C . LYS A 1 355 ? -19.031 -0.606 24.891 1 92.62 355 LYS A C 1
ATOM 2751 O O . LYS A 1 355 ? -18.078 -0.041 25.422 1 92.62 355 LYS A O 1
ATOM 2756 N N . TRP A 1 356 ? -18.891 -1.27 23.781 1 92.69 356 TRP A N 1
ATOM 2757 C CA . TRP A 1 356 ? -17.578 -1.457 23.188 1 92.69 356 TRP A CA 1
ATOM 2758 C C . TRP A 1 356 ? -17.547 -0.894 21.766 1 92.69 356 TRP A C 1
ATOM 2760 O O . TRP A 1 356 ? -18.469 -1.109 20.984 1 92.69 356 TRP A O 1
ATOM 2770 N N . ASN A 1 357 ? -16.547 -0.167 21.516 1 93.94 357 ASN A N 1
ATOM 2771 C CA . ASN A 1 357 ? -16.266 0.352 20.172 1 93.94 357 ASN A CA 1
ATOM 2772 C C . ASN A 1 357 ? -14.797 0.152 19.797 1 93.94 357 ASN A C 1
ATOM 2774 O O . ASN A 1 357 ? -13.914 0.196 20.672 1 93.94 357 ASN A O 1
ATOM 2778 N N . ASN A 1 358 ? -14.547 -0.172 18.547 1 94.94 358 ASN A N 1
ATOM 2779 C CA . ASN A 1 358 ? -13.188 -0.302 18.047 1 94.94 358 ASN A CA 1
ATOM 2780 C C . ASN A 1 358 ? -12.969 0.525 16.781 1 94.94 358 ASN A C 1
ATOM 2782 O O . ASN A 1 358 ? -13.836 0.572 15.914 1 94.94 358 ASN A O 1
ATOM 2786 N N . LYS A 1 359 ? -11.859 1.21 16.703 1 95.56 359 LYS A N 1
ATOM 2787 C CA . LYS A 1 359 ? -11.398 1.894 15.5 1 95.56 359 LYS A CA 1
ATOM 2788 C C . LYS A 1 359 ? -9.984 1.452 15.133 1 95.56 359 LYS A C 1
ATOM 2790 O O . LYS A 1 359 ? -9.062 1.537 15.945 1 95.56 359 LYS A O 1
ATOM 2795 N N . THR A 1 360 ? -9.82 1.012 13.945 1 96.25 360 THR A N 1
ATOM 2796 C CA . THR A 1 360 ? -8.523 0.549 13.453 1 96.25 360 THR A CA 1
ATOM 2797 C C . THR A 1 360 ? -8.188 1.199 12.109 1 96.25 360 THR A C 1
ATOM 2799 O O . THR A 1 360 ? -9.039 1.271 11.219 1 96.25 360 THR A O 1
ATOM 2802 N N . ALA A 1 361 ? -6.965 1.722 12.008 1 97.06 361 ALA A N 1
ATOM 2803 C CA . ALA A 1 361 ? -6.473 2.322 10.766 1 97.06 361 ALA A CA 1
ATOM 2804 C C . ALA A 1 361 ? -5.141 1.703 10.352 1 97.06 361 ALA A C 1
ATOM 2806 O O . ALA A 1 361 ? -4.262 1.481 11.188 1 97.06 361 ALA A O 1
ATOM 2807 N N . LEU A 1 362 ? -5.023 1.369 9.117 1 96.88 362 LEU A N 1
ATOM 2808 C CA . LEU A 1 362 ? -3.814 0.807 8.523 1 96.88 362 LEU A CA 1
ATOM 2809 C C . LEU A 1 362 ? -3.365 1.627 7.32 1 96.88 362 LEU A C 1
ATOM 2811 O O . LEU A 1 362 ? -4.184 2.268 6.66 1 96.88 362 LEU A O 1
ATOM 2815 N N . TYR A 1 363 ? -2.031 1.631 7.008 1 97.12 363 TYR A N 1
ATOM 2816 C CA . TYR A 1 363 ? -1.543 2.32 5.82 1 97.12 363 TYR A CA 1
ATOM 2817 C C . TYR A 1 363 ? -0.328 1.609 5.234 1 97.12 363 TYR A C 1
ATOM 2819 O O . TYR A 1 363 ? 0.366 0.874 5.941 1 97.12 363 TYR A O 1
ATOM 2827 N N . LEU A 1 364 ? -0.119 1.787 3.996 1 96.88 364 LEU A N 1
ATOM 2828 C CA . LEU A 1 364 ? 1.076 1.469 3.223 1 96.88 364 LEU A CA 1
ATOM 2829 C C . LEU A 1 364 ? 1.521 2.668 2.391 1 96.88 364 LEU A C 1
ATOM 2831 O O . LEU A 1 364 ? 0.696 3.32 1.746 1 96.88 364 LEU A O 1
ATOM 2835 N N . ASN A 1 365 ? 2.801 2.941 2.457 1 96.5 365 ASN A N 1
ATOM 2836 C CA . ASN A 1 365 ? 3.301 4.125 1.764 1 96.5 365 ASN A CA 1
ATOM 2837 C C . ASN A 1 365 ? 4.602 3.832 1.024 1 96.5 365 ASN A C 1
ATOM 2839 O O . ASN A 1 365 ? 5.438 3.066 1.509 1 96.5 365 ASN A O 1
ATOM 2843 N N . THR A 1 366 ? 4.77 4.441 -0.139 1 97.38 366 THR A N 1
ATOM 2844 C CA . THR A 1 366 ? 6.012 4.379 -0.906 1 97.38 366 THR A CA 1
ATOM 2845 C C . THR A 1 366 ? 6.516 5.785 -1.229 1 97.38 366 THR A C 1
ATOM 2847 O O . THR A 1 366 ? 5.719 6.711 -1.394 1 97.38 366 THR A O 1
ATOM 2850 N N . THR A 1 367 ? 7.828 5.895 -1.311 1 97.56 367 THR A N 1
ATOM 2851 C CA . THR A 1 367 ? 8.398 7.207 -1.604 1 97.56 367 THR A CA 1
ATOM 2852 C C . THR A 1 367 ? 9.656 7.07 -2.455 1 97.56 367 THR A C 1
ATOM 2854 O O . THR A 1 367 ? 10.523 6.25 -2.158 1 97.56 367 THR A O 1
ATOM 2857 N N . GLU A 1 368 ? 9.727 7.812 -3.496 1 97.12 368 GLU A N 1
ATOM 2858 C CA . GLU A 1 368 ? 10.945 8.125 -4.238 1 97.12 368 GLU A CA 1
ATOM 2859 C C . GLU A 1 368 ? 11.406 9.555 -3.963 1 97.12 368 GLU A C 1
ATOM 2861 O O . GLU A 1 368 ? 10.625 10.5 -4.098 1 97.12 368 GLU A O 1
ATOM 2866 N N . PHE A 1 369 ? 12.664 9.633 -3.6 1 96.81 369 PHE A N 1
ATOM 2867 C CA . PHE A 1 369 ? 13.148 10.945 -3.176 1 96.81 369 PHE A CA 1
ATOM 2868 C C . PHE A 1 369 ? 14.5 11.25 -3.805 1 96.81 369 PHE A C 1
ATOM 2870 O O . PHE A 1 369 ? 15.383 10.391 -3.834 1 96.81 369 PHE A O 1
ATOM 2877 N N . GLU A 1 370 ? 14.664 12.484 -4.352 1 97 370 GLU A N 1
ATOM 2878 C CA . GLU A 1 370 ? 15.93 13.016 -4.859 1 97 370 GLU A CA 1
ATOM 2879 C C . GLU A 1 370 ? 16.172 14.438 -4.363 1 97 370 GLU A C 1
ATOM 2881 O O . GLU A 1 370 ? 15.25 15.266 -4.375 1 97 370 GLU A O 1
ATOM 2886 N N . ASN A 1 371 ? 17.406 14.688 -3.965 1 96.31 371 ASN A N 1
ATOM 2887 C CA . ASN A 1 371 ? 17.75 15.992 -3.416 1 96.31 371 ASN A CA 1
ATOM 2888 C C . ASN A 1 371 ? 19.172 16.406 -3.785 1 96.31 371 ASN A C 1
ATOM 2890 O O . ASN A 1 371 ? 20.094 16.297 -2.967 1 96.31 371 ASN A O 1
ATOM 2894 N N . PRO A 1 372 ? 19.359 16.906 -5.051 1 97.25 372 PRO A N 1
ATOM 2895 C CA . PRO A 1 372 ? 20.609 17.625 -5.281 1 97.25 372 PRO A CA 1
ATOM 2896 C C . PRO A 1 372 ? 20.781 18.812 -4.348 1 97.25 372 PRO A C 1
ATOM 2898 O O . PRO A 1 372 ? 19.875 19.641 -4.215 1 97.25 372 PRO A O 1
ATOM 2901 N N . PHE A 1 373 ? 21.875 18.906 -3.701 1 93.19 373 PHE A N 1
ATOM 2902 C CA . PHE A 1 373 ? 22.219 20.016 -2.82 1 93.19 373 PHE A CA 1
ATOM 2903 C C . PHE A 1 373 ? 23.594 20.562 -3.143 1 93.19 373 PHE A C 1
ATOM 2905 O O . PHE A 1 373 ? 24.281 20.031 -4.02 1 93.19 373 PHE A O 1
ATOM 2912 N N . ILE A 1 374 ? 23.938 21.594 -2.529 1 90.69 374 ILE A N 1
ATOM 2913 C CA . ILE A 1 374 ? 25.172 22.297 -2.85 1 90.69 374 ILE A CA 1
ATOM 2914 C C . ILE A 1 374 ? 26.359 21.359 -2.594 1 90.69 374 ILE A C 1
ATOM 2916 O O . ILE A 1 374 ? 27.312 21.328 -3.387 1 90.69 374 ILE A O 1
ATOM 2920 N N . LEU A 1 375 ? 26.281 20.531 -1.555 1 87.69 375 LEU A N 1
ATOM 2921 C CA . LEU A 1 375 ? 27.453 19.766 -1.147 1 87.69 375 LEU A CA 1
ATOM 2922 C C . LEU A 1 375 ? 27.312 18.297 -1.564 1 87.69 375 LEU A C 1
ATOM 2924 O O . LEU A 1 375 ? 28.312 17.562 -1.598 1 87.69 375 LEU A O 1
ATOM 2928 N N . ASP A 1 376 ? 26.125 17.891 -1.81 1 92.5 376 ASP A N 1
ATOM 2929 C CA . ASP A 1 376 ? 25.922 16.484 -2.086 1 92.5 376 ASP A CA 1
ATOM 2930 C C . ASP A 1 376 ? 24.641 16.25 -2.875 1 92.5 376 ASP A C 1
ATOM 2932 O O . ASP A 1 376 ? 23.984 17.203 -3.311 1 92.5 376 ASP A O 1
ATOM 2936 N N . TYR A 1 377 ? 24.438 14.992 -3.211 1 95.31 377 TYR A N 1
ATOM 2937 C CA . TYR A 1 377 ? 23.25 14.516 -3.914 1 95.31 377 TYR A CA 1
ATOM 2938 C C . TYR A 1 377 ? 22.672 13.289 -3.23 1 95.31 377 TYR A C 1
ATOM 2940 O O . TYR A 1 377 ? 23.297 12.227 -3.189 1 95.31 377 TYR A O 1
ATOM 2948 N N . LYS A 1 378 ? 21.453 13.43 -2.732 1 95.62 378 LYS A N 1
ATOM 2949 C CA . LYS A 1 378 ? 20.828 12.328 -2.002 1 95.62 378 LYS A CA 1
ATOM 2950 C C . LYS A 1 378 ? 19.719 11.68 -2.828 1 95.62 378 LYS A C 1
ATOM 2952 O O . LYS A 1 378 ? 18.938 12.375 -3.479 1 95.62 378 LYS A O 1
ATOM 2957 N N . ARG A 1 379 ? 19.703 10.367 -2.861 1 95.56 379 ARG A N 1
ATOM 2958 C CA . ARG A 1 379 ? 18.625 9.57 -3.443 1 95.56 379 ARG A CA 1
ATOM 2959 C C . ARG A 1 379 ? 18.109 8.547 -2.443 1 95.56 379 ARG A C 1
ATOM 2961 O O . ARG A 1 379 ? 18.891 7.859 -1.784 1 95.56 379 ARG A O 1
ATOM 2968 N N . GLU A 1 380 ? 16.797 8.5 -2.402 1 96.25 380 GLU A N 1
ATOM 2969 C CA . GLU A 1 380 ? 16.203 7.523 -1.49 1 96.25 380 GLU A CA 1
ATOM 2970 C C . GLU A 1 380 ? 15.062 6.766 -2.154 1 96.25 380 GLU A C 1
ATOM 2972 O O . GLU A 1 380 ? 14.289 7.348 -2.918 1 96.25 380 GLU A O 1
ATOM 2977 N N . THR A 1 381 ? 15.016 5.48 -2 1 97.12 381 THR A N 1
ATOM 2978 C CA . THR A 1 381 ? 13.867 4.613 -2.24 1 97.12 381 THR A CA 1
ATOM 2979 C C . THR A 1 381 ? 13.336 4.047 -0.927 1 97.12 381 THR A C 1
ATOM 2981 O O . THR A 1 381 ? 14.062 3.373 -0.196 1 97.12 381 THR A O 1
ATOM 2984 N N . ALA A 1 382 ? 12.062 4.348 -0.683 1 97.56 382 ALA A N 1
ATOM 2985 C CA . ALA A 1 382 ? 11.586 4.035 0.663 1 97.56 382 ALA A CA 1
ATOM 2986 C C . ALA A 1 382 ? 10.141 3.555 0.638 1 97.56 382 ALA A C 1
ATOM 2988 O O . ALA A 1 382 ? 9.398 3.85 -0.302 1 97.56 382 ALA A O 1
ATOM 2989 N N . PHE A 1 383 ? 9.781 2.76 1.618 1 97.5 383 PHE A N 1
ATOM 2990 C CA . PHE A 1 383 ? 8.391 2.443 1.905 1 97.5 383 PHE A CA 1
ATOM 2991 C C . PHE A 1 383 ? 8.164 2.305 3.406 1 97.5 383 PHE A C 1
ATOM 2993 O O . PHE A 1 383 ? 9.125 2.184 4.176 1 97.5 383 PHE A O 1
ATOM 3000 N N . SER A 1 384 ? 6.973 2.416 3.791 1 97.56 384 SER A N 1
ATOM 3001 C CA . SER A 1 384 ? 6.582 2.273 5.188 1 97.56 384 SER A CA 1
ATOM 3002 C C . SER A 1 384 ? 5.16 1.731 5.309 1 97.56 384 SER A C 1
ATOM 3004 O O . SER A 1 384 ? 4.348 1.89 4.395 1 97.56 384 SER A O 1
ATOM 3006 N N . TYR A 1 385 ? 4.949 1.034 6.336 1 97.5 385 TYR A N 1
ATOM 3007 C CA . TYR A 1 385 ? 3.592 0.604 6.656 1 97.5 385 TYR A CA 1
ATOM 3008 C C . TYR A 1 385 ? 3.381 0.535 8.164 1 97.5 385 TYR A C 1
ATOM 3010 O O . TYR A 1 385 ? 4.348 0.491 8.93 1 97.5 385 TYR A O 1
ATOM 3018 N N . GLY A 1 386 ? 2.154 0.582 8.594 1 97.25 386 GLY A N 1
ATOM 3019 C CA . GLY A 1 386 ? 1.79 0.552 10 1 97.25 386 GLY A CA 1
ATOM 3020 C C . GLY A 1 386 ? 0.3 0.715 10.234 1 97.25 386 GLY A C 1
ATOM 3021 O O . GLY A 1 386 ? -0.493 0.652 9.297 1 97.25 386 GLY A O 1
ATOM 3022 N N . GLY A 1 387 ? 0.021 0.847 11.539 1 96.69 387 GLY A N 1
ATOM 3023 C CA . GLY A 1 387 ? -1.377 1.004 11.914 1 96.69 387 GLY A CA 1
ATOM 3024 C C . GLY A 1 387 ? -1.571 1.381 13.367 1 96.69 387 GLY A C 1
ATOM 3025 O O . GLY A 1 387 ? -0.604 1.463 14.125 1 96.69 387 GLY A O 1
ATOM 3026 N N . ARG A 1 388 ? -2.783 1.737 13.586 1 97.88 388 ARG A N 1
ATOM 3027 C CA . ARG A 1 388 ? -3.234 2.139 14.914 1 97.88 388 ARG A CA 1
ATOM 3028 C C . ARG A 1 388 ? -4.605 1.547 15.234 1 97.88 388 ARG A C 1
ATOM 3030 O O . ARG A 1 388 ? -5.48 1.5 14.367 1 97.88 388 ARG A O 1
ATOM 3037 N N . THR A 1 389 ? -4.766 1.005 16.438 1 97.38 389 THR A N 1
ATOM 3038 C CA . THR A 1 389 ? -6.055 0.489 16.891 1 97.38 389 THR A CA 1
ATOM 3039 C C . THR A 1 389 ? -6.398 1.032 18.281 1 97.38 389 THR A C 1
ATOM 3041 O O . THR A 1 389 ? -5.508 1.236 19.109 1 97.38 389 THR A O 1
ATOM 3044 N N . LYS A 1 390 ? -7.652 1.274 18.453 1 96.75 390 LYS A N 1
ATOM 3045 C CA . LYS A 1 390 ? -8.148 1.821 19.703 1 96.75 390 LYS A CA 1
ATOM 3046 C C . LYS A 1 390 ? -9.469 1.169 20.109 1 96.75 390 LYS A C 1
ATOM 3048 O O . LYS A 1 390 ? -10.367 1.013 19.281 1 96.75 390 LYS A O 1
ATOM 3053 N N . PHE A 1 391 ? -9.562 0.803 21.344 1 96.94 391 PHE A N 1
ATOM 3054 C CA . PHE A 1 391 ? -10.781 0.292 21.953 1 96.94 391 PHE A CA 1
ATOM 3055 C C . PHE A 1 391 ? -11.328 1.276 22.969 1 96.94 391 PHE A C 1
ATOM 3057 O O . PHE A 1 391 ? -10.57 1.886 23.734 1 96.94 391 PHE A O 1
ATOM 3064 N N . THR A 1 392 ? -12.555 1.452 22.953 1 96 392 THR A N 1
ATOM 3065 C CA . THR A 1 392 ? -13.25 2.27 23.938 1 96 392 THR A CA 1
ATOM 3066 C C . THR A 1 392 ? -14.297 1.444 24.688 1 96 392 THR A C 1
ATOM 3068 O O . THR A 1 392 ? -15.078 0.72 24.062 1 96 392 THR A O 1
ATOM 3071 N N . TYR A 1 393 ? -14.328 1.579 25.984 1 96.12 393 TYR A N 1
ATOM 3072 C CA . TYR A 1 393 ? -15.266 0.865 26.844 1 96.12 393 TYR A CA 1
ATOM 3073 C C . TYR A 1 393 ? -15.93 1.815 27.828 1 96.12 393 TYR A C 1
ATOM 3075 O O . TYR A 1 393 ? -15.25 2.49 28.609 1 96.12 393 TYR A O 1
ATOM 3083 N N . ASP A 1 394 ? -17.234 1.886 27.797 1 94.56 394 ASP A N 1
ATOM 3084 C CA . ASP A 1 394 ? -18 2.666 28.766 1 94.56 394 ASP A CA 1
ATOM 3085 C C . ASP A 1 394 ? -18.359 1.824 29.984 1 94.56 394 ASP A C 1
ATOM 3087 O O . ASP A 1 394 ? -19.156 0.892 29.891 1 94.56 394 ASP A O 1
ATOM 3091 N N . ALA A 1 395 ? -17.844 2.283 31.062 1 94.75 395 ALA A N 1
ATOM 3092 C CA . ALA A 1 395 ? -18.047 1.544 32.312 1 94.75 395 ALA A CA 1
ATOM 3093 C C . ALA A 1 395 ? -18.656 2.441 33.375 1 94.75 395 ALA A C 1
ATOM 3095 O O . ALA A 1 395 ? -18.859 3.635 33.156 1 94.75 395 ALA A O 1
ATOM 3096 N N . ILE A 1 396 ? -19.062 1.816 34.469 1 95.12 396 ILE A N 1
ATOM 3097 C CA . ILE A 1 396 ? -19.484 2.494 35.688 1 95.12 396 ILE A CA 1
ATOM 3098 C C . ILE A 1 396 ? -18.734 1.905 36.906 1 95.12 396 ILE A C 1
ATOM 3100 O O . ILE A 1 396 ? -18.844 0.71 37.188 1 95.12 396 ILE A O 1
ATOM 3104 N N . TRP A 1 397 ? -17.953 2.709 37.531 1 96.31 397 TRP A N 1
ATOM 3105 C CA . TRP A 1 397 ? -17.25 2.312 38.75 1 96.31 397 TRP A CA 1
ATOM 3106 C C . TRP A 1 397 ? -17.969 2.863 39.969 1 96.31 397 TRP A C 1
ATOM 3108 O O . TRP A 1 397 ? -17.75 4.016 40.375 1 96.31 397 TRP A O 1
ATOM 3118 N N . GLY A 1 398 ? -18.75 1.927 40.656 1 94.5 398 GLY A N 1
ATOM 3119 C CA . GLY A 1 398 ? -19.625 2.447 41.719 1 94.5 398 GLY A CA 1
ATOM 3120 C C . GLY A 1 398 ? -20.734 3.324 41.156 1 94.5 398 GLY A C 1
ATOM 3121 O O . GLY A 1 398 ? -21.625 2.84 40.438 1 94.5 398 GLY A O 1
ATOM 3122 N N . LYS A 1 399 ? -20.562 4.586 41.375 1 93.69 399 LYS A N 1
ATOM 3123 C CA . LYS A 1 399 ? -21.562 5.512 40.875 1 93.69 399 LYS A CA 1
ATOM 3124 C C . LYS A 1 399 ? -20.969 6.43 39.812 1 93.69 399 LYS A C 1
ATOM 3126 O O . LYS A 1 399 ? -21.656 7.297 39.25 1 93.69 399 LYS A O 1
ATOM 3131 N N . PHE A 1 400 ? -19.75 6.18 39.562 1 95.81 400 PHE A N 1
ATOM 3132 C CA . PHE A 1 400 ? -19.062 7.105 38.656 1 95.81 400 PHE A CA 1
ATOM 3133 C C . PHE A 1 400 ? -19 6.543 37.25 1 95.81 400 PHE A C 1
ATOM 3135 O O . PHE A 1 400 ? -18.391 5.488 37.031 1 95.81 400 PHE A O 1
ATOM 3142 N N . PRO A 1 401 ? -19.547 7.242 36.281 1 95.38 401 PRO A N 1
ATOM 3143 C CA . PRO A 1 401 ? -19.297 6.859 34.875 1 95.38 401 PRO A CA 1
ATOM 3144 C C . PRO A 1 401 ? -17.828 6.945 34.5 1 95.38 401 PRO A C 1
ATOM 3146 O O . PRO A 1 401 ? -17.156 7.914 34.844 1 95.38 401 PRO A O 1
ATOM 3149 N N . VAL A 1 402 ? -17.312 5.895 33.844 1 96.5 402 VAL A N 1
ATOM 3150 C CA . VAL A 1 402 ? -15.914 5.84 33.438 1 96.5 402 VAL A CA 1
ATOM 3151 C C . VAL A 1 402 ? -15.805 5.418 31.969 1 96.5 402 VAL A C 1
ATOM 3153 O O . VAL A 1 402 ? -16.438 4.449 31.547 1 96.5 402 VAL A O 1
ATOM 3156 N N . LYS A 1 403 ? -15.086 6.168 31.219 1 95.5 403 LYS A N 1
ATOM 3157 C CA . LYS A 1 403 ? -14.719 5.77 29.859 1 95.5 403 LYS A CA 1
ATOM 3158 C C . LYS A 1 403 ? -13.273 5.285 29.797 1 95.5 403 LYS A C 1
ATOM 3160 O O . LYS A 1 403 ? -12.359 6 30.219 1 95.5 403 LYS A O 1
ATOM 3165 N N . ILE A 1 404 ? -13.078 4.102 29.297 1 97.31 404 ILE A N 1
ATOM 3166 C CA . ILE A 1 404 ? -11.742 3.514 29.188 1 97.31 404 ILE A CA 1
ATOM 3167 C C . ILE A 1 404 ? -11.336 3.439 27.719 1 97.31 404 ILE A C 1
ATOM 3169 O O . ILE A 1 404 ? -12.078 2.904 26.891 1 97.31 404 ILE A O 1
ATOM 3173 N N . ILE A 1 405 ? -10.203 3.988 27.406 1 97 405 ILE A N 1
ATOM 3174 C CA . ILE A 1 405 ? -9.641 3.922 26.062 1 97 405 ILE A CA 1
ATOM 3175 C C . ILE A 1 405 ? -8.297 3.195 26.109 1 97 405 ILE A C 1
ATOM 3177 O O . ILE A 1 405 ? -7.438 3.516 26.938 1 97 405 ILE A O 1
ATOM 3181 N N . ALA A 1 406 ? -8.109 2.225 25.312 1 97.88 406 ALA A N 1
ATOM 3182 C CA . ALA A 1 406 ? -6.852 1.486 25.234 1 97.88 406 ALA A CA 1
ATOM 3183 C C . ALA A 1 406 ? -6.535 1.098 23.797 1 97.88 406 ALA A C 1
ATOM 3185 O O . ALA A 1 406 ? -7.445 0.832 23 1 97.88 406 ALA A O 1
ATOM 3186 N N . GLY A 1 407 ? -5.293 1.128 23.453 1 97.88 407 GLY A N 1
ATOM 3187 C CA . GLY A 1 407 ? -4.918 0.754 22.094 1 97.88 407 GLY A CA 1
ATOM 3188 C C . GLY A 1 407 ? -3.416 0.697 21.891 1 97.88 407 GLY A C 1
ATOM 3189 O O . GLY A 1 407 ? -2.652 0.594 22.859 1 97.88 407 GLY A O 1
ATOM 3190 N N . GLY A 1 408 ? -3.031 0.634 20.641 1 98.31 408 GLY A N 1
ATOM 3191 C CA . GLY A 1 408 ? -1.634 0.57 20.25 1 98.31 408 GLY A CA 1
ATOM 3192 C C . GLY A 1 408 ? -1.389 1.081 18.844 1 98.31 408 GLY A C 1
ATOM 3193 O O . GLY A 1 408 ? -2.322 1.195 18.047 1 98.31 408 GLY A O 1
ATOM 3194 N N . GLU A 1 409 ? -0.171 1.498 18.609 1 98.44 409 GLU A N 1
ATOM 3195 C CA . GLU A 1 409 ? 0.297 1.949 17.297 1 98.44 409 GLU A CA 1
ATOM 3196 C C . GLU A 1 409 ? 1.64 1.316 16.953 1 98.44 409 GLU A C 1
ATOM 3198 O O . GLU A 1 409 ? 2.5 1.147 17.812 1 98.44 409 GLU A O 1
ATOM 3203 N N . TYR A 1 410 ? 1.79 0.9 15.742 1 98.38 410 TYR A N 1
ATOM 3204 C CA . TYR A 1 410 ? 3.029 0.329 15.234 1 98.38 410 TYR A CA 1
ATOM 3205 C C . TYR A 1 410 ? 3.35 0.871 13.844 1 98.38 410 TYR A C 1
ATOM 3207 O O . TYR A 1 410 ? 2.455 1.017 13.008 1 98.38 410 TYR A O 1
ATOM 3215 N N . GLN A 1 411 ? 4.633 1.184 13.641 1 98.19 411 GLN A N 1
ATOM 3216 C CA . GLN A 1 411 ? 5.105 1.636 12.336 1 98.19 411 GLN A CA 1
ATOM 3217 C C . GLN A 1 411 ? 6.449 1.006 11.992 1 98.19 411 GLN A C 1
ATOM 3219 O O . GLN A 1 411 ? 7.32 0.869 12.852 1 98.19 411 GLN A O 1
ATOM 3224 N N . TYR A 1 412 ? 6.566 0.628 10.719 1 98.12 412 TYR A N 1
ATOM 3225 C CA . TYR A 1 412 ? 7.797 0.126 10.117 1 98.12 412 TYR A CA 1
ATOM 3226 C C . TYR A 1 412 ? 8.188 0.95 8.898 1 98.12 412 TYR A C 1
ATOM 3228 O O . TYR A 1 412 ? 7.34 1.264 8.062 1 98.12 412 TYR A O 1
ATOM 3236 N N . GLY A 1 413 ? 9.469 1.321 8.859 1 97.62 413 GLY A N 1
ATOM 3237 C CA . GLY A 1 413 ? 9.984 2.037 7.703 1 97.62 413 GLY A CA 1
ATOM 3238 C C . GLY A 1 413 ? 11.289 1.466 7.18 1 97.62 413 GLY A C 1
ATOM 3239 O O . GLY A 1 413 ? 12.172 1.099 7.961 1 97.62 413 GLY A O 1
ATOM 3240 N N . LYS A 1 414 ? 11.352 1.328 5.863 1 97.81 414 LYS A N 1
ATOM 3241 C CA . LYS A 1 414 ? 12.57 0.926 5.16 1 97.81 414 LYS A CA 1
ATOM 3242 C C . LYS A 1 414 ? 12.984 1.977 4.133 1 97.81 414 LYS A C 1
ATOM 3244 O O . LYS A 1 414 ? 12.156 2.436 3.338 1 97.81 414 LYS A O 1
ATOM 3249 N N . THR A 1 415 ? 14.242 2.344 4.207 1 96.81 415 THR A N 1
ATOM 3250 C CA . THR A 1 415 ? 14.781 3.311 3.256 1 96.81 415 THR A CA 1
ATOM 3251 C C . THR A 1 415 ? 16.172 2.885 2.775 1 96.81 415 THR A C 1
ATOM 3253 O O . THR A 1 415 ? 17.047 2.611 3.588 1 96.81 415 THR A O 1
ATOM 3256 N N . LEU A 1 416 ? 16.312 2.748 1.526 1 97.31 416 LEU A N 1
ATOM 3257 C CA . LEU A 1 416 ? 17.656 2.713 0.952 1 97.31 416 LEU A CA 1
ATOM 3258 C C . LEU A 1 416 ? 18.109 4.113 0.553 1 97.31 416 LEU A C 1
ATOM 3260 O O . LEU A 1 416 ? 17.609 4.68 -0.421 1 97.31 416 LEU A O 1
ATOM 3264 N N . ALA A 1 417 ? 19.016 4.586 1.329 1 95.88 417 ALA A N 1
ATOM 3265 C CA . ALA A 1 417 ? 19.484 5.961 1.165 1 95.88 417 ALA A CA 1
ATOM 3266 C C . ALA A 1 417 ? 20.891 5.996 0.595 1 95.88 417 ALA A C 1
ATOM 3268 O O . ALA A 1 417 ? 21.812 5.379 1.148 1 95.88 417 ALA A O 1
ATOM 3269 N N . GLN A 1 418 ? 21.062 6.738 -0.479 1 94.81 418 GLN A N 1
ATOM 3270 C CA . GLN A 1 418 ? 22.359 6.867 -1.132 1 94.81 418 GLN A CA 1
ATOM 3271 C C . GLN A 1 418 ? 22.797 8.328 -1.209 1 94.81 418 GLN A C 1
ATOM 3273 O O . GLN A 1 418 ? 21.984 9.211 -1.5 1 94.81 418 GLN A O 1
ATOM 3278 N N . ASN A 1 419 ? 23.984 8.57 -0.877 1 94.38 419 ASN A N 1
ATOM 3279 C CA . ASN A 1 419 ? 24.578 9.898 -0.986 1 94.38 419 ASN A CA 1
ATOM 3280 C C . ASN A 1 419 ? 25.719 9.93 -2 1 94.38 419 ASN A C 1
ATOM 3282 O O . ASN A 1 419 ? 26.609 9.078 -1.956 1 94.38 419 ASN A O 1
ATOM 3286 N N . PHE A 1 420 ? 25.641 10.852 -2.912 1 94.31 420 PHE A N 1
ATOM 3287 C CA . PHE A 1 420 ? 26.625 11.031 -3.98 1 94.31 420 PHE A CA 1
ATOM 3288 C C . PHE A 1 420 ? 27.25 12.414 -3.916 1 94.31 420 PHE A C 1
ATOM 3290 O O . PHE A 1 420 ? 26.781 13.281 -3.17 1 94.31 420 PHE A O 1
ATOM 3297 N N . GLY A 1 421 ? 28.344 12.555 -4.648 1 93.25 421 GLY A N 1
ATOM 3298 C CA . GLY A 1 421 ? 28.719 13.914 -5.012 1 93.25 421 GLY A CA 1
ATOM 3299 C C . GLY A 1 421 ? 27.75 14.57 -5.969 1 93.25 421 GLY A C 1
ATOM 3300 O O . GLY A 1 421 ? 26.906 13.891 -6.555 1 93.25 421 GLY A O 1
ATOM 3301 N N . ASN A 1 422 ? 27.781 15.875 -5.977 1 94.81 422 ASN A N 1
ATOM 3302 C CA . ASN A 1 422 ? 26.906 16.609 -6.879 1 94.81 422 ASN A CA 1
ATOM 3303 C C . ASN A 1 422 ? 27.703 17.391 -7.922 1 94.81 422 ASN A C 1
ATOM 3305 O O . ASN A 1 422 ? 28.484 18.281 -7.574 1 94.81 422 ASN A O 1
ATOM 3309 N N . ARG A 1 423 ? 27.469 17 -9.188 1 94.62 423 ARG A N 1
ATOM 3310 C CA . ARG A 1 423 ? 28.094 17.734 -10.281 1 94.62 423 ARG A CA 1
ATOM 3311 C C . ARG A 1 423 ? 27.062 18.438 -11.141 1 94.62 423 ARG A C 1
ATOM 3313 O O . ARG A 1 423 ? 26.609 17.906 -12.148 1 94.62 423 ARG A O 1
ATOM 3320 N N . GLN A 1 424 ? 26.812 19.672 -10.781 1 95.06 424 GLN A N 1
ATOM 3321 C CA . GLN A 1 424 ? 25.906 20.547 -11.516 1 95.06 424 GLN A CA 1
ATOM 3322 C C . GLN A 1 424 ? 24.516 19.922 -11.617 1 95.06 424 GLN A C 1
ATOM 3324 O O . GLN A 1 424 ? 23.938 19.859 -12.711 1 95.06 424 GLN A O 1
ATOM 3329 N N . GLY A 1 425 ? 24.109 19.391 -10.547 1 94.38 425 GLY A N 1
ATOM 3330 C CA . GLY A 1 425 ? 22.75 18.891 -10.477 1 94.38 425 GLY A CA 1
ATOM 3331 C C . GLY A 1 425 ? 22.625 17.438 -10.852 1 94.38 425 GLY A C 1
ATOM 3332 O O . GLY A 1 425 ? 21.516 16.891 -10.906 1 94.38 425 GLY A O 1
ATOM 3333 N N . LYS A 1 426 ? 23.75 16.781 -11.102 1 92.38 426 LYS A N 1
ATOM 3334 C CA . LYS A 1 426 ? 23.75 15.359 -11.422 1 92.38 426 LYS A CA 1
ATOM 3335 C C . LYS A 1 426 ? 24.547 14.562 -10.391 1 92.38 426 LYS A C 1
ATOM 3337 O O . LYS A 1 426 ? 25.609 15 -9.945 1 92.38 426 LYS A O 1
ATOM 3342 N N . ALA A 1 427 ? 23.953 13.477 -10.055 1 92 427 ALA A N 1
ATOM 3343 C CA . ALA A 1 427 ? 24.672 12.617 -9.117 1 92 427 ALA A CA 1
ATOM 3344 C C . ALA A 1 427 ? 26 12.156 -9.711 1 92 427 ALA A C 1
ATOM 3346 O O . ALA A 1 427 ? 26.062 11.758 -10.875 1 92 427 ALA A O 1
ATOM 3347 N N . ASP A 1 428 ? 27.031 12.219 -8.922 1 90 428 ASP A N 1
ATOM 3348 C CA . ASP A 1 428 ? 28.391 11.82 -9.32 1 90 428 ASP A CA 1
ATOM 3349 C C . ASP A 1 428 ? 28.828 10.57 -8.562 1 90 428 ASP A C 1
ATOM 3351 O O . ASP A 1 428 ? 28.094 9.586 -8.492 1 90 428 ASP A O 1
ATOM 3355 N N . THR A 1 429 ? 30 10.531 -7.996 1 88.88 429 THR A N 1
ATOM 3356 C CA . THR A 1 429 ? 30.562 9.367 -7.32 1 88.88 429 THR A CA 1
ATOM 3357 C C . THR A 1 429 ? 29.828 9.094 -6.012 1 88.88 429 THR A C 1
ATOM 3359 O O . THR A 1 429 ? 29.516 10.016 -5.262 1 88.88 429 THR A O 1
ATOM 3362 N N . ILE A 1 430 ? 29.547 7.797 -5.781 1 91.94 430 ILE A N 1
ATOM 3363 C CA . ILE A 1 430 ? 28.875 7.391 -4.547 1 91.94 430 ILE A CA 1
ATOM 3364 C C . ILE A 1 430 ? 29.812 7.641 -3.359 1 91.94 430 ILE A C 1
ATOM 3366 O O . ILE A 1 430 ? 31 7.352 -3.428 1 91.94 430 ILE A O 1
ATOM 3370 N N . ARG A 1 431 ? 29.25 8.188 -2.355 1 91.56 431 ARG A N 1
ATOM 3371 C CA . ARG A 1 431 ? 30 8.383 -1.121 1 91.56 431 ARG A CA 1
ATOM 3372 C C . ARG A 1 431 ? 29.672 7.301 -0.101 1 91.56 431 ARG A C 1
ATOM 3374 O O . ARG A 1 431 ? 30.562 6.699 0.491 1 91.56 431 ARG A O 1
ATOM 3381 N N . PHE A 1 432 ? 28.438 7.105 0.158 1 91.94 432 PHE A N 1
ATOM 3382 C CA . PHE A 1 432 ? 27.984 6.016 1.019 1 91.94 432 PHE A CA 1
ATOM 3383 C C . PHE A 1 432 ? 26.531 5.648 0.729 1 91.94 432 PHE A C 1
ATOM 3385 O O . PHE A 1 432 ? 25.797 6.438 0.135 1 91.94 432 PHE A O 1
ATOM 3392 N N . SER A 1 433 ? 26.156 4.445 1.072 1 93.44 433 SER A N 1
ATOM 3393 C CA . SER A 1 433 ? 24.812 3.9 0.932 1 93.44 433 SER A CA 1
ATOM 3394 C C . SER A 1 433 ? 24.391 3.135 2.184 1 93.44 433 SER A C 1
ATOM 3396 O O . SER A 1 433 ? 25.141 2.285 2.676 1 93.44 433 SER A O 1
ATOM 3398 N N . ASP A 1 434 ? 23.203 3.494 2.678 1 94.81 434 ASP A N 1
ATOM 3399 C CA . ASP A 1 434 ? 22.734 2.879 3.914 1 94.81 434 ASP A CA 1
ATOM 3400 C C . ASP A 1 434 ? 21.359 2.25 3.719 1 94.81 434 ASP A C 1
ATOM 3402 O O . ASP A 1 434 ? 20.484 2.834 3.072 1 94.81 434 ASP A O 1
ATOM 3406 N N . ASP A 1 435 ? 21.281 1.017 4.215 1 94.75 435 ASP A N 1
ATOM 3407 C CA . ASP A 1 435 ? 19.953 0.418 4.422 1 94.75 435 ASP A CA 1
ATOM 3408 C C . ASP A 1 435 ? 19.406 0.774 5.801 1 94.75 435 ASP A C 1
ATOM 3410 O O . ASP A 1 435 ? 19.938 0.328 6.82 1 94.75 435 ASP A O 1
ATOM 3414 N N . LEU A 1 436 ? 18.344 1.552 5.781 1 96.69 436 LEU A N 1
ATOM 3415 C CA . LEU A 1 436 ? 17.797 2.066 7.035 1 96.69 436 LEU A CA 1
ATOM 3416 C C . LEU A 1 436 ? 16.484 1.382 7.379 1 96.69 436 LEU A C 1
ATOM 3418 O O . LEU A 1 436 ? 15.562 1.352 6.559 1 96.69 436 LEU A O 1
ATOM 3422 N N . ILE A 1 437 ? 16.391 0.843 8.578 1 97.44 437 ILE A N 1
ATOM 3423 C CA . ILE A 1 437 ? 15.141 0.331 9.117 1 97.44 437 ILE A CA 1
ATOM 3424 C C . ILE A 1 437 ? 14.766 1.108 10.375 1 97.44 437 ILE A C 1
ATOM 3426 O O . ILE A 1 437 ? 15.555 1.2 11.32 1 97.44 437 ILE A O 1
ATOM 3430 N N . THR A 1 438 ? 13.594 1.678 10.359 1 97.12 438 THR A N 1
ATOM 3431 C CA . THR A 1 438 ? 13.086 2.406 11.516 1 97.12 438 THR A CA 1
ATOM 3432 C C . THR A 1 438 ? 11.773 1.803 12 1 97.12 438 THR A C 1
ATOM 3434 O O . THR A 1 438 ? 10.875 1.526 11.195 1 97.12 438 THR A O 1
ATOM 3437 N N . THR A 1 439 ? 11.727 1.573 13.312 1 97.06 439 THR A N 1
ATOM 3438 C CA . THR A 1 439 ? 10.516 1.021 13.906 1 97.06 439 THR A CA 1
ATOM 3439 C C . THR A 1 439 ? 10.078 1.845 15.117 1 97.06 439 THR A C 1
ATOM 3441 O O . THR A 1 439 ? 10.914 2.295 15.906 1 97.06 439 THR A O 1
ATOM 3444 N N . GLN A 1 440 ? 8.828 2.121 15.219 1 97.06 440 GLN A N 1
ATOM 3445 C CA . GLN A 1 440 ? 8.211 2.783 16.359 1 97.06 440 GLN A CA 1
ATOM 3446 C C . GLN A 1 440 ? 6.93 2.07 16.781 1 97.06 440 GLN A C 1
ATOM 3448 O O . GLN A 1 440 ? 6.145 1.646 15.938 1 97.06 440 GLN A O 1
ATOM 3453 N N . ALA A 1 441 ? 6.805 1.903 18.109 1 97.88 441 ALA A N 1
ATOM 3454 C CA . ALA A 1 441 ? 5.59 1.295 18.656 1 97.88 441 ALA A CA 1
ATOM 3455 C C . ALA A 1 441 ? 5.262 1.857 20.031 1 97.88 441 ALA A C 1
ATOM 3457 O O . ALA A 1 441 ? 6.156 2.271 20.766 1 97.88 441 ALA A O 1
ATOM 3458 N N . PHE A 1 442 ? 4.008 1.858 20.344 1 98.12 442 PHE A N 1
ATOM 3459 C CA . PHE A 1 442 ? 3.635 2.18 21.719 1 98.12 442 PHE A CA 1
ATOM 3460 C C . PHE A 1 442 ? 2.252 1.629 22.047 1 98.12 442 PHE A C 1
ATOM 3462 O O . PHE A 1 442 ? 1.436 1.412 21.156 1 98.12 442 PHE A O 1
ATOM 3469 N N . LEU A 1 443 ? 2.021 1.353 23.266 1 98.44 443 LEU A N 1
ATOM 3470 C CA . LEU A 1 443 ? 0.736 1.014 23.859 1 98.44 443 LEU A CA 1
ATOM 3471 C C . LEU A 1 443 ? 0.222 2.158 24.734 1 98.44 443 LEU A C 1
ATOM 3473 O O . LEU A 1 443 ? 1.003 2.824 25.422 1 98.44 443 LEU A O 1
ATOM 3477 N N . PHE A 1 444 ? -1.062 2.43 24.656 1 98.19 444 PHE A N 1
ATOM 3478 C CA . PHE A 1 444 ? -1.595 3.543 25.438 1 98.19 444 PHE A CA 1
ATOM 3479 C C . PHE A 1 444 ? -2.895 3.146 26.125 1 98.19 444 PHE A C 1
ATOM 3481 O O . PHE A 1 444 ? -3.613 2.266 25.656 1 98.19 444 PHE A O 1
ATOM 3488 N N . GLN A 1 445 ? -3.162 3.787 27.234 1 97.75 445 GLN A N 1
ATOM 3489 C CA . GLN A 1 445 ? -4.395 3.654 28.016 1 97.75 445 GLN A CA 1
ATOM 3490 C C . GLN A 1 445 ? -4.797 4.984 28.641 1 97.75 445 GLN A C 1
ATOM 3492 O O . GLN A 1 445 ? -3.939 5.797 28.984 1 97.75 445 GLN A O 1
ATOM 3497 N N . GLN A 1 446 ? -6.086 5.191 28.734 1 97.19 446 GLN A N 1
ATOM 3498 C CA . GLN A 1 446 ? -6.633 6.41 29.312 1 97.19 446 GLN A CA 1
ATOM 3499 C C . GLN A 1 446 ? -7.934 6.125 30.062 1 97.19 446 GLN A C 1
ATOM 3501 O O . GLN A 1 446 ? -8.789 5.383 29.562 1 97.19 446 GLN A O 1
ATOM 3506 N N . PHE A 1 447 ? -8.078 6.676 31.219 1 97.25 447 PHE A N 1
ATOM 3507 C CA . PHE A 1 447 ? -9.273 6.598 32.031 1 97.25 447 PHE A CA 1
ATOM 3508 C C . PHE A 1 447 ? -9.898 7.977 32.25 1 97.25 447 PHE A C 1
ATOM 3510 O O . PHE A 1 447 ? -9.234 8.898 32.719 1 97.25 447 PHE A O 1
ATOM 3517 N N . GLU A 1 448 ? -11.078 8.141 31.844 1 96.56 448 GLU A N 1
ATOM 3518 C CA . GLU A 1 448 ? -11.852 9.359 32.094 1 96.56 448 GLU A CA 1
ATOM 3519 C C . GLU A 1 448 ? -12.938 9.117 33.125 1 96.56 448 GLU A C 1
ATOM 3521 O O . GLU A 1 448 ? -13.93 8.438 32.844 1 96.56 448 GLU A O 1
ATOM 3526 N N . ILE A 1 449 ? -12.797 9.766 34.188 1 96.56 449 ILE A N 1
ATOM 3527 C CA . ILE A 1 449 ? -13.688 9.523 35.312 1 96.56 449 ILE A CA 1
ATOM 3528 C C . ILE A 1 449 ? -14.516 10.781 35.594 1 96.56 449 ILE A C 1
ATOM 3530 O O . ILE A 1 449 ? -13.961 11.852 35.844 1 96.56 449 ILE A O 1
ATOM 3534 N N . GLU A 1 450 ? -15.758 10.602 35.594 1 95.56 450 GLU A N 1
ATOM 3535 C CA . GLU A 1 450 ? -16.656 11.68 36 1 95.56 450 GLU A CA 1
ATOM 3536 C C . GLU A 1 450 ? -17 11.578 37.469 1 95.56 450 GLU A C 1
ATOM 3538 O O . GLU A 1 450 ? -18.031 11.008 37.844 1 95.56 450 GLU A O 1
ATOM 3543 N N . TRP A 1 451 ? -16.281 12.312 38.219 1 96.06 451 TRP A N 1
ATOM 3544 C CA . TRP A 1 451 ? -16.484 12.242 39.656 1 96.06 451 TRP A CA 1
ATOM 3545 C C . TRP A 1 451 ? -17.828 12.859 40.062 1 96.06 451 TRP A C 1
ATOM 3547 O O . TRP A 1 451 ? -18.469 12.414 41 1 96.06 451 TRP A O 1
ATOM 3557 N N . THR A 1 452 ? -18.156 13.898 39.375 1 94.5 452 THR A N 1
ATOM 3558 C CA . THR A 1 452 ? -19.453 14.555 39.438 1 94.5 452 THR A CA 1
ATOM 3559 C C . THR A 1 452 ? -19.922 15.016 38.062 1 94.5 452 THR A C 1
ATOM 3561 O O . THR A 1 452 ? -19.203 14.852 37.094 1 94.5 452 THR A O 1
ATOM 3564 N N . SER A 1 453 ? -21.047 15.586 38.031 1 91.12 453 SER A N 1
ATOM 3565 C CA . SER A 1 453 ? -21.547 16.109 36.781 1 91.12 453 SER A CA 1
ATOM 3566 C C . SER A 1 453 ? -20.688 17.281 36.281 1 91.12 453 SER A C 1
ATOM 3568 O O . SER A 1 453 ? -20.766 17.672 35.125 1 91.12 453 SER A O 1
ATOM 3570 N N . LYS A 1 454 ? -19.844 17.781 37.188 1 94.25 454 LYS A N 1
ATOM 3571 C CA . LYS A 1 454 ? -19.078 18.969 36.844 1 94.25 454 LYS A CA 1
ATOM 3572 C C . LYS A 1 454 ? -17.594 18.672 36.75 1 94.25 454 LYS A C 1
ATOM 3574 O O . LYS A 1 454 ? -16.828 19.469 36.219 1 94.25 454 LYS A O 1
ATOM 3579 N N . LEU A 1 455 ? -17.203 17.609 37.312 1 95.69 455 LEU A N 1
ATOM 3580 C CA . LEU A 1 455 ? -15.766 17.359 37.406 1 95.69 455 LEU A CA 1
ATOM 3581 C C . LEU A 1 455 ? -15.375 16.109 36.656 1 95.69 455 LEU A C 1
ATOM 3583 O O . LEU A 1 455 ? -15.805 15 37 1 95.69 455 LEU A O 1
ATOM 3587 N N . LEU A 1 456 ? -14.5 16.281 35.688 1 95.19 456 LEU A N 1
ATOM 3588 C CA . LEU A 1 456 ? -13.984 15.188 34.875 1 95.19 456 LEU A CA 1
ATOM 3589 C C . LEU A 1 456 ? -12.469 15.062 35.031 1 95.19 456 LEU A C 1
ATOM 3591 O O . LEU A 1 456 ? -11.742 16.047 34.875 1 95.19 456 LEU A O 1
ATOM 3595 N N . MET A 1 457 ? -12.031 13.906 35.375 1 96.69 457 MET A N 1
ATOM 3596 C CA . MET A 1 457 ? -10.602 13.625 35.5 1 96.69 457 MET A CA 1
ATOM 3597 C C . MET A 1 457 ? -10.156 12.641 34.406 1 96.69 457 MET A C 1
ATOM 3599 O O . MET A 1 457 ? -10.852 11.664 34.125 1 96.69 457 MET A O 1
ATOM 3603 N N . THR A 1 458 ? -9.039 12.922 33.844 1 96.31 458 THR A N 1
ATOM 3604 C CA . THR A 1 458 ? -8.453 12.031 32.844 1 96.31 458 THR A CA 1
ATOM 3605 C C . THR A 1 458 ? -7.062 11.57 33.281 1 96.31 458 THR A C 1
ATOM 3607 O O . THR A 1 458 ? -6.199 12.391 33.594 1 96.31 458 THR A O 1
ATOM 3610 N N . LEU A 1 459 ? -6.887 10.297 33.312 1 97.19 459 LEU A N 1
ATOM 3611 C CA . LEU A 1 459 ? -5.594 9.664 33.562 1 97.19 459 LEU A CA 1
ATOM 3612 C C . LEU A 1 459 ? -5.129 8.875 32.344 1 97.19 459 LEU A C 1
ATOM 3614 O O . LEU A 1 459 ? -5.832 7.973 31.875 1 97.19 459 LEU A O 1
ATOM 3618 N N . GLY A 1 460 ? -3.965 9.266 31.828 1 96.75 460 GLY A N 1
ATOM 3619 C CA . GLY A 1 460 ? -3.449 8.562 30.656 1 96.75 460 GLY A CA 1
ATOM 3620 C C . GLY A 1 460 ? -1.991 8.172 30.797 1 96.75 460 GLY A C 1
ATOM 3621 O O . GLY A 1 460 ? -1.231 8.82 31.531 1 96.75 460 GLY A O 1
ATOM 3622 N N . PHE A 1 461 ? -1.571 7.176 30.109 1 96.69 461 PHE A N 1
ATOM 3623 C CA . PHE A 1 461 ? -0.158 6.832 30.016 1 96.69 461 PHE A CA 1
ATOM 3624 C C . PHE A 1 461 ? 0.105 5.957 28.797 1 96.69 461 PHE A C 1
ATOM 3626 O O . PHE A 1 461 ? -0.777 5.219 28.359 1 96.69 461 PHE A O 1
ATOM 3633 N N . SER A 1 462 ? 1.245 6.016 28.281 1 98.19 462 SER A N 1
ATOM 3634 C CA . SER A 1 462 ? 1.698 5.191 27.156 1 98.19 462 SER A CA 1
ATOM 3635 C C . SER A 1 462 ? 3.09 4.625 27.422 1 98.19 462 SER A C 1
ATOM 3637 O O . SER A 1 462 ? 3.865 5.199 28.188 1 98.19 462 SER A O 1
ATOM 3639 N N . GLU A 1 463 ? 3.32 3.5 26.875 1 98.25 463 GLU A N 1
ATOM 3640 C CA . GLU A 1 463 ? 4.645 2.893 26.828 1 98.25 463 GLU A CA 1
ATOM 3641 C C . GLU A 1 463 ? 5.199 2.883 25.406 1 98.25 463 GLU A C 1
ATOM 3643 O O . GLU A 1 463 ? 4.59 2.309 24.5 1 98.25 463 GLU A O 1
ATOM 3648 N N . ASN A 1 464 ? 6.387 3.439 25.234 1 97.62 464 ASN A N 1
ATOM 3649 C CA . ASN A 1 464 ? 6.883 3.717 23.891 1 97.62 464 ASN A CA 1
ATOM 3650 C C . ASN A 1 464 ? 8.172 2.955 23.609 1 97.62 464 ASN A C 1
ATOM 3652 O O . ASN A 1 464 ? 9.039 2.84 24.484 1 97.62 464 ASN A O 1
ATOM 3656 N N . PHE A 1 465 ? 8.273 2.449 22.375 1 97.19 465 PHE A N 1
ATOM 3657 C CA . PHE A 1 465 ? 9.422 1.7 21.875 1 97.19 465 PHE A CA 1
ATOM 3658 C C . PHE A 1 465 ? 9.898 2.258 20.547 1 97.19 465 PHE A C 1
ATOM 3660 O O . PHE A 1 465 ? 9.078 2.625 19.688 1 97.19 465 PHE A O 1
ATOM 3667 N N . SER A 1 466 ? 11.164 2.441 20.344 1 95 466 SER A N 1
ATOM 3668 C CA . SER A 1 466 ? 11.711 2.898 19.078 1 95 466 SER A CA 1
ATOM 3669 C C . SER A 1 466 ? 13.078 2.279 18.812 1 95 466 SER A C 1
ATOM 3671 O O . SER A 1 466 ? 13.859 2.064 19.734 1 95 466 SER A O 1
ATOM 3673 N N . ARG A 1 467 ? 13.383 2.01 17.531 1 96 467 ARG A N 1
ATOM 3674 C CA . ARG A 1 467 ? 14.656 1.418 17.125 1 96 467 ARG A CA 1
ATOM 3675 C C . ARG A 1 467 ? 15.039 1.865 15.719 1 96 467 ARG A C 1
ATOM 3677 O O . ARG A 1 467 ? 14.18 1.99 14.844 1 96 467 ARG A O 1
ATOM 3684 N N . TYR A 1 468 ? 16.359 2.084 15.555 1 95.88 468 TYR A N 1
ATOM 3685 C CA . TYR A 1 468 ? 16.938 2.385 14.242 1 95.88 468 TYR A CA 1
ATOM 3686 C C . TYR A 1 468 ? 18.031 1.387 13.891 1 95.88 468 TYR A C 1
ATOM 3688 O O . TYR A 1 468 ? 18.922 1.119 14.695 1 95.88 468 TYR A O 1
ATOM 3696 N N . ASP A 1 469 ? 17.938 0.828 12.727 1 96.44 469 ASP A N 1
ATOM 3697 C CA . ASP A 1 469 ? 19.016 0.04 12.125 1 96.44 469 ASP A CA 1
ATOM 3698 C C . ASP A 1 469 ? 19.625 0.768 10.938 1 96.44 469 ASP A C 1
ATOM 3700 O O . ASP A 1 469 ? 18.922 1.144 10 1 96.44 469 ASP A O 1
ATOM 3704 N N . ILE A 1 470 ? 20.906 0.99 11.031 1 94.88 470 ILE A N 1
ATOM 3705 C CA . ILE A 1 470 ? 21.656 1.646 9.969 1 94.88 470 ILE A CA 1
ATOM 3706 C C . ILE A 1 470 ? 22.719 0.691 9.43 1 94.88 470 ILE A C 1
ATOM 3708 O O . ILE A 1 470 ? 23.828 0.597 9.977 1 94.88 470 ILE A O 1
ATOM 3712 N N . ASP A 1 471 ? 22.406 0.094 8.352 1 93.69 471 ASP A N 1
ATOM 3713 C CA . ASP A 1 471 ? 23.344 -0.819 7.695 1 93.69 471 ASP A CA 1
ATOM 3714 C C . ASP A 1 471 ? 24.062 -0.128 6.539 1 93.69 471 ASP A C 1
ATOM 3716 O O . ASP A 1 471 ? 23.547 -0.072 5.422 1 93.69 471 ASP A O 1
ATOM 3720 N N . ARG A 1 472 ? 25.391 0.402 6.859 1 94.19 472 ARG A N 1
ATOM 3721 C CA . ARG A 1 472 ? 26.188 1.023 5.812 1 94.19 472 ARG A CA 1
ATOM 3722 C C . ARG A 1 472 ? 26.797 -0.029 4.895 1 94.19 472 ARG A C 1
ATOM 3724 O O . ARG A 1 472 ? 27.781 -0.686 5.266 1 94.19 472 ARG A O 1
ATOM 3731 N N . GLN A 1 473 ? 26.312 -0.02 3.676 1 89.25 473 GLN A N 1
ATOM 3732 C CA . GLN A 1 473 ? 26.688 -1.075 2.736 1 89.25 473 GLN A CA 1
ATOM 3733 C C . GLN A 1 473 ? 27.844 -0.64 1.842 1 89.25 473 GLN A C 1
ATOM 3735 O O . GLN A 1 473 ? 28.594 -1.478 1.35 1 89.25 473 GLN A O 1
ATOM 3740 N N . ILE A 1 474 ? 27.828 0.6 1.544 1 88 474 ILE A N 1
ATOM 3741 C CA . ILE A 1 474 ? 28.906 1.208 0.78 1 88 474 ILE A CA 1
ATOM 3742 C C . ILE A 1 474 ? 29.484 2.398 1.55 1 88 474 ILE A C 1
ATOM 3744 O O . ILE A 1 474 ? 28.719 3.232 2.061 1 88 474 ILE A O 1
ATOM 3748 N N . ASP A 1 475 ? 30.734 2.465 1.713 1 88 475 ASP A N 1
ATOM 3749 C CA . ASP A 1 475 ? 31.438 3.59 2.322 1 88 475 ASP A CA 1
ATOM 3750 C C . ASP A 1 475 ? 32.719 3.914 1.567 1 88 475 ASP A C 1
ATOM 3752 O O . ASP A 1 475 ? 33.719 3.203 1.7 1 88 475 ASP A O 1
ATOM 3756 N N . ALA A 1 476 ? 32.625 4.883 0.78 1 77.19 476 ALA A N 1
ATOM 3757 C CA . ALA A 1 476 ? 33.812 5.242 0.008 1 77.19 476 ALA A CA 1
ATOM 3758 C C . ALA A 1 476 ? 34.844 5.961 0.882 1 77.19 476 ALA A C 1
ATOM 3760 O O . ALA A 1 476 ? 36 6.113 0.491 1 77.19 476 ALA A O 1
ATOM 3761 N N . GLY A 1 477 ? 34.438 6.457 1.998 1 66.56 477 GLY A N 1
ATOM 3762 C CA . GLY A 1 477 ? 35.375 7.082 2.912 1 66.56 477 GLY A CA 1
ATOM 3763 C C . GLY A 1 477 ? 36.25 6.086 3.627 1 66.56 477 GLY A C 1
ATOM 3764 O O . GLY A 1 477 ? 36.406 4.945 3.18 1 66.56 477 GLY A O 1
ATOM 3765 N N . PRO A 1 478 ? 36.969 6.617 4.559 1 56.22 478 PRO A N 1
ATOM 3766 C CA . PRO A 1 478 ? 37.969 5.797 5.25 1 56.22 478 PRO A CA 1
ATOM 3767 C C . PRO A 1 478 ? 37.344 4.617 5.996 1 56.22 478 PRO A C 1
ATOM 3769 O O . PRO A 1 478 ? 38.062 3.732 6.469 1 56.22 478 PRO A O 1
ATOM 3772 N N . GLY A 1 479 ? 36 4.629 6.023 1 62.28 479 GLY A N 1
ATOM 3773 C CA . GLY A 1 479 ? 35.438 3.57 6.844 1 62.28 479 GLY A CA 1
ATOM 3774 C C . GLY A 1 479 ? 35.062 2.34 6.047 1 62.28 479 GLY A C 1
ATOM 3775 O O . GLY A 1 479 ? 35.156 2.334 4.82 1 62.28 479 GLY A O 1
ATOM 3776 N N . ASN A 1 480 ? 34.906 1.153 6.695 1 70.88 480 ASN A N 1
ATOM 3777 C CA . ASN A 1 480 ? 34.375 -0.099 6.148 1 70.88 480 ASN A CA 1
ATOM 3778 C C . ASN A 1 480 ? 32.875 -0.237 6.375 1 70.88 480 ASN A C 1
ATOM 3780 O O . ASN A 1 480 ? 32.344 0.278 7.355 1 70.88 480 ASN A O 1
ATOM 3784 N N . PRO A 1 481 ? 32.188 -0.714 5.367 1 80.81 481 PRO A N 1
ATOM 3785 C CA . PRO A 1 481 ? 30.781 -1.03 5.598 1 80.81 481 PRO A CA 1
ATOM 3786 C C . PRO A 1 481 ? 30.531 -1.662 6.969 1 80.81 481 PRO A C 1
ATOM 3788 O O . PRO A 1 481 ? 31.328 -2.494 7.418 1 80.81 481 PRO A O 1
ATOM 3791 N N . THR A 1 482 ? 29.609 -1.032 7.734 1 83.69 482 THR A N 1
ATOM 3792 C CA . THR A 1 482 ? 29.328 -1.493 9.086 1 83.69 482 THR A CA 1
ATOM 3793 C C . THR A 1 482 ? 27.844 -1.459 9.375 1 83.69 482 THR A C 1
ATOM 3795 O O . THR A 1 482 ? 27.125 -0.582 8.883 1 83.69 482 THR A O 1
ATOM 3798 N N . PHE A 1 483 ? 27.469 -2.439 10.125 1 88.31 483 PHE A N 1
ATOM 3799 C CA . PHE A 1 483 ? 26.109 -2.457 10.625 1 88.31 483 PHE A CA 1
ATOM 3800 C C . PHE A 1 483 ? 26 -1.736 11.969 1 88.31 483 PHE A C 1
ATOM 3802 O O . PHE A 1 483 ? 26.75 -2.041 12.898 1 88.31 483 PHE A O 1
ATOM 3809 N N . ASN A 1 484 ? 25.125 -0.719 12.055 1 90.88 484 ASN A N 1
ATOM 3810 C CA . ASN A 1 484 ? 24.859 0.036 13.273 1 90.88 484 ASN A CA 1
ATOM 3811 C C . ASN A 1 484 ? 23.406 -0.058 13.695 1 90.88 484 ASN A C 1
ATOM 3813 O O . ASN A 1 484 ? 22.516 -0.215 12.852 1 90.88 484 ASN A O 1
ATOM 3817 N N . SER A 1 485 ? 23.203 -0.068 14.945 1 92.69 485 SER A N 1
ATOM 3818 C CA . SER A 1 485 ? 21.828 -0.056 15.461 1 92.69 485 SER A CA 1
ATOM 3819 C C . SER A 1 485 ? 21.719 0.796 16.719 1 92.69 485 SER A C 1
ATOM 3821 O O . SER A 1 485 ? 22.688 0.929 17.469 1 92.69 485 SER A O 1
ATOM 3823 N N . ARG A 1 486 ? 20.625 1.417 16.875 1 91.19 486 ARG A N 1
ATOM 3824 C CA . ARG A 1 486 ? 20.281 2.174 18.078 1 91.19 486 ARG A CA 1
ATOM 3825 C C . ARG A 1 486 ? 18.906 1.782 18.594 1 91.19 486 ARG A C 1
ATOM 3827 O O . ARG A 1 486 ? 17.891 2.053 17.953 1 91.19 486 ARG A O 1
ATOM 3834 N N . THR A 1 487 ? 18.859 1.189 19.734 1 91.19 487 THR A N 1
ATOM 3835 C CA . THR A 1 487 ? 17.609 0.912 20.438 1 91.19 487 THR A CA 1
ATOM 3836 C C . THR A 1 487 ? 17.422 1.879 21.594 1 91.19 487 THR A C 1
ATOM 3838 O O . THR A 1 487 ? 18.25 1.93 22.516 1 91.19 487 THR A O 1
ATOM 3841 N N . PHE A 1 488 ? 16.359 2.57 21.578 1 90.06 488 PHE A N 1
ATOM 3842 C CA . PHE A 1 488 ? 16.078 3.51 22.656 1 90.06 488 PHE A CA 1
ATOM 3843 C C . PHE A 1 488 ? 15.414 2.807 23.828 1 90.06 488 PHE A C 1
ATOM 3845 O O . PHE A 1 488 ? 14.68 1.836 23.641 1 90.06 488 PHE A O 1
ATOM 3852 N N . ASP A 1 489 ? 15.625 3.285 25.031 1 89.5 489 ASP A N 1
ATOM 3853 C CA . ASP A 1 489 ? 14.969 2.729 26.219 1 89.5 489 ASP A CA 1
ATOM 3854 C C . ASP A 1 489 ? 13.461 2.971 26.172 1 89.5 489 ASP A C 1
ATOM 3856 O O . ASP A 1 489 ? 13.008 4.055 25.781 1 89.5 489 ASP A O 1
ATOM 3860 N N . PRO A 1 490 ? 12.797 1.92 26.5 1 93.25 490 PRO A N 1
ATOM 3861 C CA . PRO A 1 490 ? 11.352 2.164 26.594 1 93.25 490 PRO A CA 1
ATOM 3862 C C . PRO A 1 490 ? 11.008 3.303 27.547 1 93.25 490 PRO A C 1
ATOM 3864 O O . PRO A 1 490 ? 11.648 3.455 28.594 1 93.25 490 PRO A O 1
ATOM 3867 N N . ILE A 1 491 ? 9.984 4.027 27.219 1 94.81 491 ILE A N 1
ATOM 3868 C CA . ILE A 1 491 ? 9.648 5.203 28.016 1 94.81 491 ILE A CA 1
ATOM 3869 C C . ILE A 1 491 ? 8.156 5.199 28.344 1 94.81 491 ILE A C 1
ATOM 3871 O O . ILE A 1 491 ? 7.324 4.98 27.453 1 94.81 491 ILE A O 1
ATOM 3875 N N . ILE A 1 492 ? 7.855 5.465 29.578 1 96.81 492 ILE A N 1
ATOM 3876 C CA . ILE A 1 492 ? 6.473 5.637 30 1 96.81 492 ILE A CA 1
ATOM 3877 C C . ILE A 1 492 ? 6.125 7.121 30.047 1 96.81 492 ILE A C 1
ATOM 3879 O O . ILE A 1 492 ? 6.859 7.922 30.625 1 96.81 492 ILE A O 1
ATOM 3883 N N . ILE A 1 493 ? 5.031 7.484 29.484 1 97.69 493 ILE A N 1
ATOM 3884 C CA . ILE A 1 493 ? 4.617 8.883 29.391 1 97.69 493 ILE A CA 1
ATOM 3885 C C . ILE A 1 493 ? 3.273 9.07 30.094 1 97.69 493 ILE A C 1
ATOM 3887 O O . ILE A 1 493 ? 2.221 8.805 29.5 1 97.69 493 ILE A O 1
ATOM 3891 N N . PRO A 1 494 ? 3.234 9.609 31.172 1 97.62 494 PRO A N 1
ATOM 3892 C CA . PRO A 1 494 ? 1.989 9.812 31.922 1 97.62 494 PRO A CA 1
ATOM 3893 C C . PRO A 1 494 ? 1.355 11.18 31.641 1 97.62 494 PRO A C 1
ATOM 3895 O O . PRO A 1 494 ? 2.035 12.094 31.188 1 97.62 494 PRO A O 1
ATOM 3898 N N . ARG A 1 495 ? 0.082 11.352 31.938 1 97.69 495 ARG A N 1
ATOM 3899 C CA . ARG A 1 495 ? -0.681 12.594 31.875 1 97.69 495 ARG A CA 1
ATOM 3900 C C . ARG A 1 495 ? -1.847 12.57 32.875 1 97.69 495 ARG A C 1
ATOM 3902 O O . ARG A 1 495 ? -2.518 11.547 33.031 1 97.69 495 ARG A O 1
ATOM 3909 N N . VAL A 1 496 ? -2.029 13.617 33.594 1 97.94 496 VAL A N 1
ATOM 3910 C CA . VAL A 1 496 ? -3.215 13.844 34.406 1 97.94 496 VAL A CA 1
ATOM 3911 C C . VAL A 1 496 ? -3.873 15.164 34.031 1 97.94 496 VAL A C 1
ATOM 3913 O O . VAL A 1 496 ? -3.188 16.172 33.812 1 97.94 496 VAL A O 1
ATOM 3916 N N . ALA A 1 497 ? -5.113 15.141 33.844 1 97.12 497 ALA A N 1
ATOM 3917 C CA . ALA A 1 497 ? -5.855 16.344 33.469 1 97.12 497 ALA A CA 1
ATOM 3918 C C . ALA A 1 497 ? -7.195 16.406 34.188 1 97.12 497 ALA A C 1
ATOM 3920 O O . ALA A 1 497 ? -7.781 15.383 34.531 1 97.12 497 ALA A O 1
ATOM 3921 N N . MET A 1 498 ? -7.664 17.625 34.344 1 96.56 498 MET A N 1
ATOM 3922 C CA . MET A 1 498 ? -8.945 17.875 35 1 96.56 498 MET A CA 1
ATOM 3923 C C . MET A 1 498 ? -9.711 18.984 34.281 1 96.56 498 MET A C 1
ATOM 3925 O O . MET A 1 498 ? -9.117 19.938 33.781 1 96.56 498 MET A O 1
ATOM 3929 N N . VAL A 1 499 ? -10.984 18.766 34.281 1 95.44 499 VAL A N 1
ATOM 3930 C CA . VAL A 1 499 ? -11.883 19.797 33.781 1 95.44 499 VAL A CA 1
ATOM 3931 C C . VAL A 1 499 ? -12.992 20.047 34.781 1 95.44 499 VAL A C 1
ATOM 3933 O O . VAL A 1 499 ? -13.578 19.109 35.344 1 95.44 499 VAL A O 1
ATOM 3936 N N . TYR A 1 500 ? -13.188 21.25 35.031 1 96.12 500 TYR A N 1
ATOM 3937 C CA . TYR A 1 500 ? -14.297 21.672 35.906 1 96.12 500 TYR A CA 1
ATOM 3938 C C . TYR A 1 500 ? -15.289 22.531 35.125 1 96.12 500 TYR A C 1
ATOM 3940 O O . TYR A 1 500 ? -14.969 23.641 34.719 1 96.12 500 TYR A O 1
ATOM 3948 N N . LYS A 1 501 ? -16.422 21.969 35 1 93.62 501 LYS A N 1
ATOM 3949 C CA . LYS A 1 501 ? -17.5 22.672 34.312 1 93.62 501 LYS A CA 1
ATOM 3950 C C . LYS A 1 501 ? -18.141 23.734 35.219 1 93.62 501 LYS A C 1
ATOM 3952 O O . LYS A 1 501 ? -18.922 23.391 36.094 1 93.62 501 LYS A O 1
ATOM 3957 N N . LEU A 1 502 ? -17.906 24.938 34.938 1 93.25 502 LEU A N 1
ATOM 3958 C CA . LEU A 1 502 ? -18.547 26 35.719 1 93.25 502 LEU A CA 1
ATOM 3959 C C . LEU A 1 502 ? -20.031 26.094 35.406 1 93.25 502 LEU A C 1
ATOM 3961 O O . LEU A 1 502 ? -20.844 26.312 36.281 1 93.25 502 LEU A O 1
ATOM 3965 N N . ASN A 1 503 ? -20.391 25.969 34.125 1 88 503 ASN A N 1
ATOM 3966 C CA . ASN A 1 503 ? -21.719 25.844 33.562 1 88 503 ASN A CA 1
ATOM 3967 C C . ASN A 1 503 ? -21.688 25.234 32.156 1 88 503 ASN A C 1
ATOM 3969 O O . ASN A 1 503 ? -20.688 24.641 31.781 1 88 503 ASN A O 1
ATOM 3973 N N . ASP A 1 504 ? -22.797 25.359 31.5 1 81.25 504 ASP A N 1
ATOM 3974 C CA . ASP A 1 504 ? -22.875 24.672 30.219 1 81.25 504 ASP A CA 1
ATOM 3975 C C . ASP A 1 504 ? -22.062 25.406 29.141 1 81.25 504 ASP A C 1
ATOM 3977 O O . ASP A 1 504 ? -21.766 24.828 28.094 1 81.25 504 ASP A O 1
ATOM 3981 N N . ILE A 1 505 ? -21.625 26.594 29.422 1 85.75 505 ILE A N 1
ATOM 3982 C CA . ILE A 1 505 ? -21.016 27.375 28.344 1 85.75 505 ILE A CA 1
ATOM 3983 C C . ILE A 1 505 ? -19.594 27.75 28.734 1 85.75 505 ILE A C 1
ATOM 3985 O O . ILE A 1 505 ? -18.906 28.453 28 1 85.75 505 ILE A O 1
ATOM 3989 N N . SER A 1 506 ? -19.203 27.344 29.922 1 91.06 506 SER A N 1
ATOM 3990 C CA . SER A 1 506 ? -17.844 27.688 30.312 1 91.06 506 SER A CA 1
ATOM 3991 C C . SER A 1 506 ? -17.25 26.625 31.234 1 91.06 506 SER A C 1
ATOM 3993 O O . SER A 1 506 ? -17.969 25.875 31.875 1 91.06 506 SER A O 1
ATOM 3995 N N . GLY A 1 507 ? -15.93 26.594 31.234 1 93.12 507 GLY A N 1
ATOM 3996 C CA . GLY A 1 507 ? -15.211 25.625 32.062 1 93.12 507 GLY A CA 1
ATOM 3997 C C . GLY A 1 507 ? -13.742 25.984 32.219 1 93.12 507 GLY A C 1
ATOM 3998 O O . GLY A 1 507 ? -13.203 26.797 31.484 1 93.12 507 GLY A O 1
ATOM 3999 N N . ILE A 1 508 ? -13.172 25.422 33.281 1 96.25 508 ILE A N 1
ATOM 4000 C CA . ILE A 1 508 ? -11.742 25.531 33.562 1 96.25 508 ILE A CA 1
ATOM 4001 C C . ILE A 1 508 ? -11.086 24.172 33.406 1 96.25 508 ILE A C 1
ATOM 4003 O O . ILE A 1 508 ? -11.664 23.141 33.781 1 96.25 508 ILE A O 1
ATOM 4007 N N . HIS A 1 509 ? -9.906 24.219 32.812 1 95.06 509 HIS A N 1
ATOM 4008 C CA . HIS A 1 509 ? -9.188 22.953 32.688 1 95.06 509 HIS A CA 1
ATOM 4009 C C . HIS A 1 509 ? -7.727 23.094 33.094 1 95.06 509 HIS A C 1
ATOM 4011 O O . HIS A 1 509 ? -7.164 24.203 33 1 95.06 509 HIS A O 1
ATOM 4017 N N . GLY A 1 510 ? -7.121 22.031 33.5 1 96.75 510 GLY A N 1
ATOM 4018 C CA . GLY A 1 510 ? -5.719 21.922 33.844 1 96.75 510 GLY A CA 1
ATOM 4019 C C . GLY A 1 510 ? -5.137 20.547 33.562 1 96.75 510 GLY A C 1
ATOM 4020 O O . GLY A 1 510 ? -5.867 19.562 33.5 1 96.75 510 GLY A O 1
ATOM 4021 N N . SER A 1 511 ? -3.801 20.547 33.344 1 96.94 511 SER A N 1
ATOM 4022 C CA . SER A 1 511 ? -3.182 19.25 33.094 1 96.94 511 SER A CA 1
ATOM 4023 C C . SER A 1 511 ? -1.689 19.281 33.406 1 96.94 511 SER A C 1
ATOM 4025 O O . SER A 1 511 ? -1.077 20.344 33.438 1 96.94 511 SER A O 1
ATOM 4027 N N . ILE A 1 512 ? -1.173 18.188 33.719 1 98.19 512 ILE A N 1
ATOM 4028 C CA . ILE A 1 512 ? 0.25 17.859 33.75 1 98.19 512 ILE A CA 1
ATOM 4029 C C . ILE A 1 512 ? 0.556 16.719 32.781 1 98.19 512 ILE A C 1
ATOM 4031 O O . ILE A 1 512 ? 0.014 15.625 32.906 1 98.19 512 ILE A O 1
ATOM 4035 N N . SER A 1 513 ? 1.384 17.062 31.859 1 97.25 513 SER A N 1
ATOM 4036 C CA . SER A 1 513 ? 1.668 16.094 30.797 1 97.25 513 SER A CA 1
ATOM 4037 C C . SER A 1 513 ? 3.17 15.914 30.609 1 97.25 513 SER A C 1
ATOM 4039 O O . SER A 1 513 ? 3.916 16.891 30.531 1 97.25 513 SER A O 1
ATOM 4041 N N . SER A 1 514 ? 3.533 14.664 30.484 1 96.69 514 SER A N 1
ATOM 4042 C CA . SER A 1 514 ? 4.906 14.352 30.109 1 96.69 514 SER A CA 1
ATOM 4043 C C . SER A 1 514 ? 5.023 14.141 28.594 1 96.69 514 SER A C 1
ATOM 4045 O O . SER A 1 514 ? 4.027 13.852 27.922 1 96.69 514 SER A O 1
ATOM 4047 N N . GLY A 1 515 ? 6.25 14.383 28.125 1 95.44 515 GLY A N 1
ATOM 4048 C CA . GLY A 1 515 ? 6.512 14.156 26.703 1 95.44 515 GLY A CA 1
ATOM 4049 C C . GLY A 1 515 ? 7.945 13.75 26.422 1 95.44 515 GLY A C 1
ATOM 4050 O O . GLY A 1 515 ? 8.805 13.828 27.297 1 95.44 515 GLY A O 1
ATOM 4051 N N . PHE A 1 516 ? 8.156 13.289 25.219 1 95.25 516 PHE A N 1
ATOM 4052 C CA . PHE A 1 516 ? 9.492 12.961 24.734 1 95.25 516 PHE A CA 1
ATOM 4053 C C . PHE A 1 516 ? 9.57 13.039 23.219 1 95.25 516 PHE A C 1
ATOM 4055 O O . PHE A 1 516 ? 8.539 13.039 22.547 1 95.25 516 PHE A O 1
ATOM 4062 N N . SER A 1 517 ? 10.711 13.195 22.719 1 93.44 517 SER A N 1
ATOM 4063 C CA . SER A 1 517 ? 10.984 13.164 21.297 1 93.44 517 SER A CA 1
ATOM 4064 C C . SER A 1 517 ? 12.344 12.547 21 1 93.44 517 SER A C 1
ATOM 4066 O O . SER A 1 517 ? 13.383 13.148 21.281 1 93.44 517 SER A O 1
ATOM 4068 N N . PRO A 1 518 ? 12.336 11.422 20.375 1 92.94 518 PRO A N 1
ATOM 4069 C CA . PRO A 1 518 ? 13.633 10.891 19.938 1 92.94 518 PRO A CA 1
ATOM 4070 C C . PRO A 1 518 ? 14.203 11.656 18.75 1 92.94 518 PRO A C 1
ATOM 4072 O O . PRO A 1 518 ? 13.477 12.367 18.062 1 92.94 518 PRO A O 1
ATOM 4075 N N . PRO A 1 519 ? 15.531 11.516 18.578 1 91.56 519 PRO A N 1
ATOM 4076 C CA . PRO A 1 519 ? 16.078 12.117 17.359 1 91.56 519 PRO A CA 1
ATOM 4077 C C . PRO A 1 519 ? 15.539 11.461 16.078 1 91.56 519 PRO A C 1
ATOM 4079 O O . PRO A 1 519 ? 15.211 10.273 16.094 1 91.56 519 PRO A O 1
ATOM 4082 N N . THR A 1 520 ? 15.453 12.219 15.07 1 90.56 520 THR A N 1
ATOM 4083 C CA . THR A 1 520 ? 15.109 11.648 13.773 1 90.56 520 THR A CA 1
ATOM 4084 C C . THR A 1 520 ? 16.297 10.906 13.172 1 90.56 520 THR A C 1
ATOM 4086 O O . THR A 1 520 ? 17.438 11.094 13.602 1 90.56 520 THR A O 1
ATOM 4089 N N . ILE A 1 521 ? 16.078 10.125 12.188 1 90.69 521 ILE A N 1
ATOM 4090 C CA . ILE A 1 521 ? 17.141 9.375 11.539 1 90.69 521 ILE A CA 1
ATOM 4091 C C . ILE A 1 521 ? 18.141 10.344 10.898 1 90.69 521 ILE A C 1
ATOM 4093 O O . ILE A 1 521 ? 19.328 10.062 10.836 1 90.69 521 ILE A O 1
ATOM 4097 N N . ALA A 1 522 ? 17.625 11.461 10.469 1 86.56 522 ALA A N 1
ATOM 4098 C CA . ALA A 1 522 ? 18.5 12.453 9.836 1 86.56 522 ALA A CA 1
ATOM 4099 C C . ALA A 1 522 ? 19.438 13.094 10.852 1 86.56 522 ALA A C 1
ATOM 4101 O O . ALA A 1 522 ? 20.5 13.594 10.492 1 86.56 522 ALA A O 1
ATOM 4102 N N . GLU A 1 523 ? 19.047 13.102 12.047 1 88.69 523 GLU A N 1
ATOM 4103 C CA . GLU A 1 523 ? 19.891 13.641 13.102 1 88.69 523 GLU A CA 1
ATOM 4104 C C . GLU A 1 523 ? 20.938 12.625 13.547 1 88.69 523 GLU A C 1
ATOM 4106 O O . GLU A 1 523 ? 22.047 13 13.953 1 88.69 523 GLU A O 1
ATOM 4111 N N . VAL A 1 524 ? 20.578 11.383 13.438 1 89.38 524 VAL A N 1
ATOM 4112 C CA . VAL A 1 524 ? 21.484 10.305 13.828 1 89.38 524 VAL A CA 1
ATOM 4113 C C . VAL A 1 524 ? 22.469 10.023 12.695 1 89.38 524 VAL A C 1
ATOM 4115 O O . VAL A 1 524 ? 23.656 9.789 12.945 1 89.38 524 VAL A O 1
ATOM 4118 N N . ARG A 1 525 ? 21.953 10.008 11.539 1 89.25 525 ARG A N 1
ATOM 4119 C CA . ARG A 1 525 ? 22.719 9.789 10.305 1 89.25 525 ARG A CA 1
ATOM 4120 C C . ARG A 1 525 ? 22.766 11.055 9.461 1 89.25 525 ARG A C 1
ATOM 4122 O O . ARG A 1 525 ? 21.828 11.328 8.695 1 89.25 525 ARG A O 1
ATOM 4129 N N . THR A 1 526 ? 23.875 11.617 9.469 1 82.31 526 THR A N 1
ATOM 4130 C CA . THR A 1 526 ? 23.969 12.922 8.82 1 82.31 526 THR A CA 1
ATOM 4131 C C . THR A 1 526 ? 24.328 12.773 7.348 1 82.31 526 THR A C 1
ATOM 4133 O O . THR A 1 526 ? 24.688 11.68 6.902 1 82.31 526 THR A O 1
ATOM 4136 N N . ASN A 1 527 ? 24.266 13.812 6.645 1 78.69 527 ASN A N 1
ATOM 4137 C CA . ASN A 1 527 ? 24.453 13.789 5.195 1 78.69 527 ASN A CA 1
ATOM 4138 C C . ASN A 1 527 ? 25.922 13.602 4.824 1 78.69 527 ASN A C 1
ATOM 4140 O O . ASN A 1 527 ? 26.234 13.18 3.709 1 78.69 527 ASN A O 1
ATOM 4144 N N . GLU A 1 528 ? 26.812 13.984 5.723 1 78.75 528 GLU A N 1
ATOM 4145 C CA . GLU A 1 528 ? 28.219 13.781 5.43 1 78.75 528 GLU A CA 1
ATOM 4146 C C . GLU A 1 528 ? 28.672 12.359 5.789 1 78.75 528 GLU A C 1
ATOM 4148 O O . GLU A 1 528 ? 29.75 11.93 5.402 1 78.75 528 GLU A O 1
ATOM 4153 N N . GLY A 1 529 ? 27.797 11.633 6.438 1 81.88 529 GLY A N 1
ATOM 4154 C CA . GLY A 1 529 ? 28.062 10.211 6.582 1 81.88 529 GLY A CA 1
ATOM 4155 C C . GLY A 1 529 ? 28.344 9.805 8.016 1 81.88 529 GLY A C 1
ATOM 4156 O O . GLY A 1 529 ? 28.453 8.609 8.312 1 81.88 529 GLY A O 1
ATOM 4157 N N . SER A 1 530 ? 28.469 10.711 8.93 1 85.19 530 SER A N 1
ATOM 4158 C CA . SER A 1 530 ? 28.703 10.336 10.32 1 85.19 530 SER A CA 1
ATOM 4159 C C . SER A 1 530 ? 27.453 9.758 10.961 1 85.19 530 SER A C 1
ATOM 4161 O O . SER A 1 530 ? 26.328 10.086 10.555 1 85.19 530 SER A O 1
ATOM 4163 N N . ILE A 1 531 ? 27.609 8.852 11.875 1 89 531 ILE A N 1
ATOM 4164 C CA . ILE A 1 531 ? 26.531 8.234 12.625 1 89 531 ILE A CA 1
ATOM 4165 C C . ILE A 1 531 ? 26.688 8.539 14.109 1 89 531 ILE A C 1
ATOM 4167 O O . ILE A 1 531 ? 27.688 8.141 14.727 1 89 531 ILE A O 1
ATOM 4171 N N . ASN A 1 532 ? 25.75 9.281 14.656 1 89.81 532 ASN A N 1
ATOM 4172 C CA . ASN A 1 532 ? 25.766 9.641 16.062 1 89.81 532 ASN A CA 1
ATOM 4173 C C . ASN A 1 532 ? 24.828 8.758 16.875 1 89.81 532 ASN A C 1
ATOM 4175 O O . ASN A 1 532 ? 23.656 9.117 17.094 1 89.81 532 ASN A O 1
ATOM 4179 N N . LEU A 1 533 ? 25.312 7.738 17.422 1 89.75 533 LEU A N 1
ATOM 4180 C CA . LEU A 1 533 ? 24.5 6.781 18.156 1 89.75 533 LEU A CA 1
ATOM 4181 C C . LEU A 1 533 ? 24.312 7.223 19.609 1 89.75 533 LEU A C 1
ATOM 4183 O O . LEU A 1 533 ? 23.562 6.59 20.359 1 89.75 533 LEU A O 1
ATOM 4187 N N . ASP A 1 534 ? 24.844 8.438 19.953 1 88.69 534 ASP A N 1
ATOM 4188 C CA . ASP A 1 534 ? 24.812 8.867 21.359 1 88.69 534 ASP A CA 1
ATOM 4189 C C . ASP A 1 534 ? 23.641 9.812 21.609 1 88.69 534 ASP A C 1
ATOM 4191 O O . ASP A 1 534 ? 23.344 10.125 22.766 1 88.69 534 ASP A O 1
ATOM 4195 N N . LEU A 1 535 ? 23 10.25 20.594 1 90.88 535 LEU A N 1
ATOM 4196 C CA . LEU A 1 535 ? 21.891 11.164 20.766 1 90.88 535 LEU A CA 1
ATOM 4197 C C . LEU A 1 535 ? 20.781 10.523 21.609 1 90.88 535 LEU A C 1
ATOM 4199 O O . LEU A 1 535 ? 20.453 9.352 21.406 1 90.88 535 LEU A O 1
ATOM 4203 N N . GLN A 1 536 ? 20.281 11.328 22.516 1 91.06 536 GLN A N 1
ATOM 4204 C CA . GLN A 1 536 ? 19.188 10.883 23.375 1 91.06 536 GLN A CA 1
ATOM 4205 C C . GLN A 1 536 ? 17.891 11.578 23.016 1 91.06 536 GLN A C 1
ATOM 4207 O O . GLN A 1 536 ? 17.891 12.648 22.406 1 91.06 536 GLN A O 1
ATOM 4212 N N . ALA A 1 537 ? 16.844 10.945 23.469 1 93 537 ALA A N 1
ATOM 4213 C CA . ALA A 1 537 ? 15.547 11.578 23.266 1 93 537 ALA A CA 1
ATOM 4214 C C . ALA A 1 537 ? 15.375 12.773 24.203 1 93 537 ALA A C 1
ATOM 4216 O O . ALA A 1 537 ? 15.805 12.734 25.359 1 93 537 ALA A O 1
ATOM 4217 N N . GLU A 1 538 ? 14.766 13.82 23.672 1 93.94 538 GLU A N 1
ATOM 4218 C CA . GLU A 1 538 ? 14.344 14.922 24.531 1 93.94 538 GLU A CA 1
ATOM 4219 C C . GLU A 1 538 ? 13.227 14.492 25.469 1 93.94 538 GLU A C 1
ATOM 4221 O O . GLU A 1 538 ? 12.383 13.664 25.109 1 93.94 538 GLU A O 1
ATOM 4226 N N . ARG A 1 539 ? 13.227 15.109 26.656 1 94.81 539 ARG A N 1
ATOM 4227 C CA . ARG A 1 539 ? 12.18 14.844 27.641 1 94.81 539 ARG A CA 1
ATOM 4228 C C . ARG A 1 539 ? 11.617 16.141 28.203 1 94.81 539 ARG A C 1
ATOM 4230 O O . ARG A 1 539 ? 12.352 17.109 28.438 1 94.81 539 ARG A O 1
ATOM 4237 N N . GLY A 1 540 ? 10.297 16.141 28.344 1 95.25 540 GLY A N 1
ATOM 4238 C CA . GLY A 1 540 ? 9.695 17.375 28.844 1 95.25 540 GLY A CA 1
ATOM 4239 C C . GLY A 1 540 ? 8.469 17.125 29.703 1 95.25 540 GLY A C 1
ATOM 4240 O O . GLY A 1 540 ? 7.883 16.047 29.672 1 95.25 540 GLY A O 1
ATOM 4241 N N . THR A 1 541 ? 8.133 18.078 30.516 1 97.38 541 THR A N 1
ATOM 4242 C CA . THR A 1 541 ? 6.918 18.109 31.328 1 97.38 541 THR A CA 1
ATOM 4243 C C . THR A 1 541 ? 6.203 19.453 31.156 1 97.38 541 THR A C 1
ATOM 4245 O O . THR A 1 541 ? 6.832 20.516 31.234 1 97.38 541 THR A O 1
ATOM 4248 N N . ASN A 1 542 ? 4.984 19.391 30.969 1 97.75 542 ASN A N 1
ATOM 4249 C CA . ASN A 1 542 ? 4.176 20.594 30.734 1 97.75 542 ASN A CA 1
ATOM 4250 C C . ASN A 1 542 ? 3.102 20.75 31.812 1 97.75 542 ASN A C 1
ATOM 4252 O O . ASN A 1 542 ? 2.367 19.812 32.094 1 97.75 542 ASN A O 1
ATOM 4256 N N . TYR A 1 543 ? 3.023 21.906 32.406 1 98.06 543 TYR A N 1
ATOM 4257 C CA . TYR A 1 543 ? 1.952 22.328 33.312 1 98.06 543 TYR A CA 1
ATOM 4258 C C . TYR A 1 543 ? 1.063 23.375 32.625 1 98.06 543 TYR A C 1
ATOM 4260 O O . TYR A 1 543 ? 1.561 24.344 32.062 1 98.06 543 TYR A O 1
ATOM 4268 N N . GLU A 1 544 ? -0.213 23.125 32.75 1 97.56 544 GLU A N 1
ATOM 4269 C CA . GLU A 1 544 ? -1.089 24.016 32 1 97.56 544 GLU A CA 1
ATOM 4270 C C . GLU A 1 544 ? -2.393 24.281 32.75 1 97.56 544 GLU A C 1
ATOM 4272 O O . GLU A 1 544 ? -2.904 23.391 33.438 1 97.56 544 GLU A O 1
ATOM 4277 N N . ILE A 1 545 ? -2.908 25.5 32.625 1 97.81 545 ILE A N 1
ATOM 4278 C CA . ILE A 1 545 ? -4.234 25.875 33.094 1 97.81 545 ILE A CA 1
ATOM 4279 C C . ILE A 1 545 ? -4.93 26.734 32.062 1 97.81 545 ILE A C 1
ATOM 4281 O O . ILE A 1 545 ? -4.277 27.531 31.359 1 97.81 545 ILE A O 1
ATOM 4285 N N . GLY A 1 546 ? -6.203 26.531 31.906 1 96.69 546 GLY A N 1
ATOM 4286 C CA . GLY A 1 546 ? -6.918 27.297 30.891 1 96.69 546 GLY A CA 1
ATOM 4287 C C . GLY A 1 546 ? -8.375 27.547 31.25 1 96.69 546 GLY A C 1
ATOM 4288 O O . GLY A 1 546 ? -8.922 26.891 32.125 1 96.69 546 GLY A O 1
ATOM 4289 N N . TYR A 1 547 ? -8.914 28.469 30.578 1 96.12 547 TYR A N 1
ATOM 4290 C CA . TYR A 1 547 ? -10.32 28.844 30.688 1 96.12 547 TYR A CA 1
ATOM 4291 C C . TYR A 1 547 ? -10.953 28.969 29.312 1 96.12 547 TYR A C 1
ATOM 4293 O O . TYR A 1 547 ? -10.352 29.516 28.391 1 96.12 547 TYR A O 1
ATOM 4301 N N . ARG A 1 548 ? -12.141 28.359 29.172 1 94.38 548 ARG A N 1
ATOM 4302 C CA . ARG A 1 548 ? -12.906 28.5 27.938 1 94.38 548 ARG A CA 1
ATOM 4303 C C . ARG A 1 548 ? -14.344 28.922 28.234 1 94.38 548 ARG A C 1
ATOM 4305 O O . ARG A 1 548 ? -14.938 28.484 29.219 1 94.38 548 ARG A O 1
ATOM 4312 N N . GLY A 1 549 ? -14.812 29.719 27.344 1 90.56 549 GLY A N 1
ATOM 4313 C CA . GLY A 1 549 ? -16.203 30.172 27.484 1 90.56 549 GLY A CA 1
ATOM 4314 C C . GLY A 1 549 ? -16.828 30.578 26.172 1 90.56 549 GLY A C 1
ATOM 4315 O O . GLY A 1 549 ? -16.172 31.156 25.312 1 90.56 549 GLY A O 1
ATOM 4316 N N . SER A 1 550 ? -18.047 30.141 25.969 1 86.75 550 SER A N 1
ATOM 4317 C CA . SER A 1 550 ? -18.859 30.578 24.828 1 86.75 550 SER A CA 1
ATOM 4318 C C . SER A 1 550 ? -20.062 31.391 25.281 1 86.75 550 SER A C 1
ATOM 4320 O O . SER A 1 550 ? -21.031 30.828 25.781 1 86.75 550 SER A O 1
ATOM 4322 N N . TYR A 1 551 ? -20 32.594 25.016 1 84.12 551 TYR A N 1
ATOM 4323 C CA . TYR A 1 551 ? -21.062 33.531 25.438 1 84.12 551 TYR A CA 1
ATOM 4324 C C . TYR A 1 551 ? -21.797 34.062 24.234 1 84.12 551 TYR A C 1
ATOM 4326 O O . TYR A 1 551 ? -21.625 35.25 23.875 1 84.12 551 TYR A O 1
ATOM 4334 N N . GLY A 1 552 ? -22.703 33.25 23.656 1 75.19 552 GLY A N 1
ATOM 4335 C CA . GLY A 1 552 ? -23.438 33.656 22.469 1 75.19 552 GLY A CA 1
ATOM 4336 C C . GLY A 1 552 ? -22.547 33.938 21.281 1 75.19 552 GLY A C 1
ATOM 4337 O O . GLY A 1 552 ? -21.953 33.031 20.703 1 75.19 552 GLY A O 1
ATOM 4338 N N . ILE A 1 553 ? -22.406 35.344 21.125 1 76.12 553 ILE A N 1
ATOM 4339 C CA . ILE A 1 553 ? -21.656 35.781 19.953 1 76.12 553 ILE A CA 1
ATOM 4340 C C . ILE A 1 553 ? -20.172 35.906 20.297 1 76.12 553 ILE A C 1
ATOM 4342 O O . ILE A 1 553 ? -19.344 36.188 19.422 1 76.12 553 ILE A O 1
ATOM 4346 N N . PHE A 1 554 ? -19.875 35.688 21.547 1 83.25 554 PHE A N 1
ATOM 4347 C CA . PHE A 1 554 ? -18.516 35.906 22.031 1 83.25 554 PHE A CA 1
ATOM 4348 C C . PHE A 1 554 ? -17.922 34.594 22.531 1 83.25 554 PHE A C 1
ATOM 4350 O O . PHE A 1 554 ? -18.484 33.938 23.422 1 83.25 554 PHE A O 1
ATOM 4357 N N . ASN A 1 555 ? -16.812 34.156 21.984 1 89.12 555 ASN A N 1
ATOM 4358 C CA . ASN A 1 555 ? -16.078 33 22.406 1 89.12 555 ASN A CA 1
ATOM 4359 C C . ASN A 1 555 ? -14.68 33.344 22.922 1 89.12 555 ASN A C 1
ATOM 4361 O O . ASN A 1 555 ? -14.023 34.25 22.359 1 89.12 555 ASN A O 1
ATOM 4365 N N . LEU A 1 556 ? -14.312 32.688 24.031 1 92.81 556 LEU A N 1
ATOM 4366 C CA . LEU A 1 556 ? -13.039 33 24.672 1 92.81 556 LEU A CA 1
ATOM 4367 C C . LEU A 1 556 ? -12.289 31.719 25.016 1 92.81 556 LEU A C 1
ATOM 4369 O O . LEU A 1 556 ? -12.867 30.781 25.562 1 92.81 556 LEU A O 1
ATOM 4373 N N . ASP A 1 557 ? -11.016 31.609 24.688 1 94.81 557 ASP A N 1
ATOM 4374 C CA . ASP A 1 557 ? -10.102 30.531 25.031 1 94.81 557 ASP A CA 1
ATOM 4375 C C . ASP A 1 557 ? -8.773 31.078 25.547 1 94.81 557 ASP A C 1
ATOM 4377 O O . ASP A 1 557 ? -8.008 31.672 24.781 1 94.81 557 ASP A O 1
ATOM 4381 N N . LEU A 1 558 ? -8.523 30.906 26.828 1 96.94 558 LEU A N 1
ATOM 4382 C CA . LEU A 1 558 ? -7.305 31.375 27.484 1 96.94 558 LEU A CA 1
ATOM 4383 C C . LEU A 1 558 ? -6.508 30.203 28.062 1 96.94 558 LEU A C 1
ATOM 4385 O O . LEU A 1 558 ? -7.086 29.266 28.625 1 96.94 558 LEU A O 1
ATOM 4389 N N . THR A 1 559 ? -5.211 30.266 27.844 1 97.38 559 THR A N 1
ATOM 4390 C CA . THR A 1 559 ? -4.355 29.219 28.375 1 97.38 559 THR A CA 1
ATOM 4391 C C . THR A 1 559 ? -3.027 29.797 28.859 1 97.38 559 THR A C 1
ATOM 4393 O O . THR A 1 559 ? -2.451 30.672 28.219 1 97.38 559 THR A O 1
ATOM 4396 N N . ALA A 1 560 ? -2.541 29.359 29.984 1 98.38 560 ALA A N 1
ATOM 4397 C CA . ALA A 1 560 ? -1.186 29.578 30.484 1 98.38 560 ALA A CA 1
ATOM 4398 C C . ALA A 1 560 ? -0.462 28.25 30.703 1 98.38 560 ALA A C 1
ATOM 4400 O O . ALA A 1 560 ? -1.066 27.281 31.156 1 98.38 560 ALA A O 1
ATOM 4401 N N . PHE A 1 561 ? 0.809 28.25 30.375 1 98.19 561 PHE A N 1
ATOM 4402 C CA . PHE A 1 561 ? 1.515 26.984 30.531 1 98.19 561 PHE A CA 1
ATOM 4403 C C . PHE A 1 561 ? 2.973 27.219 30.922 1 98.19 561 PHE A C 1
ATOM 4405 O O . PHE A 1 561 ? 3.488 28.328 30.75 1 98.19 561 PHE A O 1
ATOM 4412 N N . TYR A 1 562 ? 3.584 26.234 31.453 1 98.25 562 TYR A N 1
ATOM 4413 C CA . TYR A 1 562 ? 4.996 26.125 31.797 1 98.25 562 TYR A CA 1
ATOM 4414 C C . TYR A 1 562 ? 5.562 24.781 31.359 1 98.25 562 TYR A C 1
ATOM 4416 O O . TYR A 1 562 ? 5.164 23.734 31.891 1 98.25 562 TYR A O 1
ATOM 4424 N N . PHE A 1 563 ? 6.457 24.812 30.406 1 96.88 563 PHE A N 1
ATOM 4425 C CA . PHE A 1 563 ? 7.039 23.594 29.844 1 96.88 563 PHE A CA 1
ATOM 4426 C C . PHE A 1 563 ? 8.539 23.547 30.125 1 96.88 563 PHE A C 1
ATOM 4428 O O . PHE A 1 563 ? 9.273 24.453 29.766 1 96.88 563 PHE A O 1
ATOM 4435 N N . GLN A 1 564 ? 8.977 22.484 30.672 1 96.62 564 GLN A N 1
ATOM 4436 C CA . GLN A 1 564 ? 10.391 22.234 30.922 1 96.62 564 GLN A CA 1
ATOM 4437 C C . GLN A 1 564 ? 10.906 21.094 30.031 1 96.62 564 GLN A C 1
ATOM 4439 O O . GLN A 1 564 ? 10.391 19.984 30.062 1 96.62 564 GLN A O 1
ATOM 4444 N N . LEU A 1 565 ? 11.891 21.422 29.297 1 94.75 565 LEU A N 1
ATOM 4445 C CA . LEU A 1 565 ? 12.477 20.453 28.375 1 94.75 565 LEU A CA 1
ATOM 4446 C C . LEU A 1 565 ? 13.914 20.141 28.766 1 94.75 565 LEU A C 1
ATOM 4448 O O . LEU A 1 565 ? 14.711 21.062 28.969 1 94.75 565 LEU A O 1
ATOM 4452 N N . LYS A 1 566 ? 14.211 18.891 28.844 1 93.94 566 LYS A N 1
ATOM 4453 C CA . LYS A 1 566 ? 15.57 18.422 29.125 1 93.94 566 LYS A CA 1
ATOM 4454 C C . LYS A 1 566 ? 16.125 17.609 27.953 1 93.94 566 LYS A C 1
ATOM 4456 O O . LYS A 1 566 ? 15.367 17.141 27.109 1 93.94 566 LYS A O 1
ATOM 4461 N N . GLU A 1 567 ? 17.469 17.516 27.922 1 91 567 GLU A N 1
ATOM 4462 C CA . GLU A 1 567 ? 18.156 16.828 26.828 1 91 567 GLU A CA 1
ATOM 4463 C C . GLU A 1 567 ? 17.766 17.422 25.484 1 91 567 GLU A C 1
ATOM 4465 O O . GLU A 1 567 ? 17.438 16.688 24.547 1 91 567 GLU A O 1
ATOM 4470 N N . THR A 1 568 ? 17.734 18.672 25.547 1 89.81 568 THR A N 1
ATOM 4471 C CA . THR A 1 568 ? 17.328 19.359 24.328 1 89.81 568 THR A CA 1
ATOM 4472 C C . THR A 1 568 ? 18.328 19.125 23.203 1 89.81 568 THR A C 1
ATOM 4474 O O . THR A 1 568 ? 19.547 19.281 23.406 1 89.81 568 THR A O 1
ATOM 4477 N N . ILE A 1 569 ? 17.812 18.719 22.094 1 87.31 569 ILE A N 1
ATOM 4478 C CA . ILE A 1 569 ? 18.672 18.531 20.938 1 87.31 569 ILE A CA 1
ATOM 4479 C C . ILE A 1 569 ? 18.781 19.828 20.156 1 87.31 569 ILE A C 1
ATOM 4481 O O . ILE A 1 569 ? 17.781 20.5 19.891 1 87.31 569 ILE A O 1
ATOM 4485 N N . THR A 1 570 ? 19.906 20.188 19.859 1 82.19 570 THR A N 1
ATOM 4486 C CA . THR A 1 570 ? 20.156 21.391 19.062 1 82.19 570 THR A CA 1
ATOM 4487 C C . THR A 1 570 ? 21.047 21.078 17.859 1 82.19 570 THR A C 1
ATOM 4489 O O . THR A 1 570 ? 21.734 20.047 17.844 1 82.19 570 THR A O 1
ATOM 4492 N N . SER A 1 571 ? 20.922 21.922 16.922 1 81.19 571 SER A N 1
ATOM 4493 C CA . SER A 1 571 ? 21.781 21.781 15.742 1 81.19 571 SER A CA 1
ATOM 4494 C C . SER A 1 571 ? 22.969 22.734 15.812 1 81.19 571 SER A C 1
ATOM 4496 O O . SER A 1 571 ? 22.891 23.797 16.438 1 81.19 571 SER A O 1
ATOM 4498 N N . PHE A 1 572 ? 24.078 22.312 15.25 1 77.5 572 PHE A N 1
ATOM 4499 C CA . PHE A 1 572 ? 25.234 23.172 15.039 1 77.5 572 PHE A CA 1
ATOM 4500 C C . PHE A 1 572 ? 25.938 22.828 13.734 1 77.5 572 PHE A C 1
ATOM 4502 O O . PHE A 1 572 ? 25.656 21.797 13.133 1 77.5 572 PHE A O 1
ATOM 4509 N N . THR A 1 573 ? 26.656 23.75 13.227 1 78.62 573 THR A N 1
ATOM 4510 C CA . THR A 1 573 ? 27.359 23.531 11.961 1 78.62 573 THR A CA 1
ATOM 4511 C C . THR A 1 573 ? 28.859 23.453 12.18 1 78.62 573 THR A C 1
ATOM 4513 O O . THR A 1 573 ? 29.422 24.219 12.961 1 78.62 573 THR A O 1
ATOM 4516 N N . ASN A 1 574 ? 29.469 22.516 11.531 1 76 574 ASN A N 1
ATOM 4517 C CA . ASN A 1 574 ? 30.922 22.438 11.617 1 76 574 ASN A CA 1
ATOM 4518 C C . ASN A 1 574 ? 31.578 23.344 10.586 1 76 574 ASN A C 1
ATOM 4520 O O . ASN A 1 574 ? 30.906 24.125 9.898 1 76 574 ASN A O 1
ATOM 4524 N N . ASP A 1 575 ? 32.906 23.266 10.531 1 71.88 575 ASP A N 1
ATOM 4525 C CA . ASP A 1 575 ? 33.656 24.188 9.703 1 71.88 575 ASP A CA 1
ATOM 4526 C C . ASP A 1 575 ? 33.375 23.953 8.219 1 71.88 575 ASP A C 1
ATOM 4528 O O . ASP A 1 575 ? 33.594 24.859 7.395 1 71.88 575 ASP A O 1
ATOM 4532 N N . GLN A 1 576 ? 32.844 22.797 7.914 1 69.31 576 GLN A N 1
ATOM 4533 C CA . GLN A 1 576 ? 32.562 22.469 6.52 1 69.31 576 GLN A CA 1
ATOM 4534 C C . GLN A 1 576 ? 31.109 22.812 6.156 1 69.31 576 GLN A C 1
ATOM 4536 O O . GLN A 1 576 ? 30.688 22.641 5.008 1 69.31 576 GLN A O 1
ATOM 4541 N N . GLY A 1 577 ? 30.375 23.266 7.105 1 71.75 577 GLY A N 1
ATOM 4542 C CA . GLY A 1 577 ? 29 23.625 6.836 1 71.75 577 GLY A CA 1
ATOM 4543 C C . GLY A 1 577 ? 28.031 22.469 7.023 1 71.75 577 GLY A C 1
ATOM 4544 O O . GLY A 1 577 ? 26.859 22.562 6.629 1 71.75 577 GLY A O 1
ATOM 4545 N N . VAL A 1 578 ? 28.578 21.438 7.633 1 75 578 VAL A N 1
ATOM 4546 C CA . VAL A 1 578 ? 27.719 20.266 7.879 1 75 578 VAL A CA 1
ATOM 4547 C C . VAL A 1 578 ? 26.906 20.484 9.156 1 75 578 VAL A C 1
ATOM 4549 O O . VAL A 1 578 ? 27.453 20.891 10.18 1 75 578 VAL A O 1
ATOM 4552 N N . VAL A 1 579 ? 25.609 20.25 9.023 1 78.44 579 VAL A N 1
ATOM 4553 C CA . VAL A 1 579 ? 24.734 20.406 10.18 1 78.44 579 VAL A CA 1
ATOM 4554 C C . VAL A 1 579 ? 24.812 19.156 11.047 1 78.44 579 VAL A C 1
ATOM 4556 O O . VAL A 1 579 ? 24.594 18.031 10.555 1 78.44 579 VAL A O 1
ATOM 4559 N N . LEU A 1 580 ? 25.094 19.281 12.266 1 82.5 580 LEU A N 1
ATOM 4560 C CA . LEU A 1 580 ? 25.203 18.219 13.25 1 82.5 580 LEU A CA 1
ATOM 4561 C C . LEU A 1 580 ? 24.297 18.484 14.445 1 82.5 580 LEU A C 1
ATOM 4563 O O . LEU A 1 580 ? 23.75 19.578 14.586 1 82.5 580 LEU A O 1
ATOM 4567 N N . PHE A 1 581 ? 24.125 17.453 15.305 1 86.44 581 PHE A N 1
ATOM 4568 C CA . PHE A 1 581 ? 23.172 17.562 16.406 1 86.44 581 PHE A CA 1
ATOM 4569 C C . PHE A 1 581 ? 23.797 17.047 17.703 1 86.44 581 PHE A C 1
ATOM 4571 O O . PHE A 1 581 ? 24.656 16.156 17.672 1 86.44 581 PHE A O 1
ATOM 4578 N N . ARG A 1 582 ? 23.359 17.594 18.781 1 87.06 582 ARG A N 1
ATOM 4579 C CA . ARG A 1 582 ? 23.812 17.172 20.109 1 87.06 582 ARG A CA 1
ATOM 4580 C C . ARG A 1 582 ? 22.766 17.5 21.156 1 87.06 582 ARG A C 1
ATOM 4582 O O . ARG A 1 582 ? 21.938 18.391 20.969 1 87.06 582 ARG A O 1
ATOM 4589 N N . ASN A 1 583 ? 22.734 16.797 22.234 1 89.12 583 ASN A N 1
ATOM 4590 C CA . ASN A 1 583 ? 21.953 17.188 23.406 1 89.12 583 ASN A CA 1
ATOM 4591 C C . ASN A 1 583 ? 22.656 18.297 24.188 1 89.12 583 ASN A C 1
ATOM 4593 O O . ASN A 1 583 ? 23.766 18.109 24.672 1 89.12 583 ASN A O 1
ATOM 4597 N N . ALA A 1 584 ? 22.047 19.422 24.25 1 82.94 584 ALA A N 1
ATOM 4598 C CA . ALA A 1 584 ? 22.781 20.609 24.688 1 82.94 584 ALA A CA 1
ATOM 4599 C C . ALA A 1 584 ? 22.234 21.109 26.016 1 82.94 584 ALA A C 1
ATOM 4601 O O . ALA A 1 584 ? 22.797 22.047 26.609 1 82.94 584 ALA A O 1
ATOM 4602 N N . GLY A 1 585 ? 21.156 20.594 26.453 1 86.62 585 GLY A N 1
ATOM 4603 C CA . GLY A 1 585 ? 20.719 21.047 27.766 1 86.62 585 GLY A CA 1
ATOM 4604 C C . GLY A 1 585 ? 19.203 21.141 27.875 1 86.62 585 GLY A C 1
ATOM 4605 O O . GLY A 1 585 ? 18.484 20.266 27.391 1 86.62 585 GLY A O 1
ATOM 4606 N N . ALA A 1 586 ? 18.891 22.281 28.703 1 93 586 ALA A N 1
ATOM 4607 C CA . ALA A 1 586 ? 17.484 22.375 29.078 1 93 586 ALA A CA 1
ATOM 4608 C C . ALA A 1 586 ? 16.891 23.719 28.672 1 93 586 ALA A C 1
ATOM 4610 O O . ALA A 1 586 ? 17.641 24.672 28.422 1 93 586 ALA A O 1
ATOM 4611 N N . THR A 1 587 ? 15.578 23.781 28.516 1 93.81 587 THR A N 1
ATOM 4612 C CA . THR A 1 587 ? 14.844 25.016 28.25 1 93.81 587 THR A CA 1
ATOM 4613 C C . THR A 1 587 ? 13.703 25.188 29.25 1 93.81 587 THR A C 1
ATOM 4615 O O . THR A 1 587 ? 13.188 24.203 29.781 1 93.81 587 THR A O 1
ATOM 4618 N N . ASP A 1 588 ? 13.391 26.422 29.531 1 95.44 588 ASP A N 1
ATOM 4619 C CA . ASP A 1 588 ? 12.242 26.844 30.328 1 95.44 588 ASP A CA 1
ATOM 4620 C C . ASP A 1 588 ? 11.273 27.688 29.484 1 95.44 588 ASP A C 1
ATOM 4622 O O . ASP A 1 588 ? 11.602 28.797 29.078 1 95.44 588 ASP A O 1
ATOM 4626 N N . GLN A 1 589 ? 10.172 27.219 29.391 1 97 589 GLN A N 1
ATOM 4627 C CA . GLN A 1 589 ? 9.242 27.844 28.469 1 97 589 GLN A CA 1
ATOM 4628 C C . GLN A 1 589 ? 7.941 28.234 29.156 1 97 589 GLN A C 1
ATOM 4630 O O . GLN A 1 589 ? 7.117 27.359 29.469 1 97 589 GLN A O 1
ATOM 4635 N N . LYS A 1 590 ? 7.742 29.516 29.375 1 98.12 590 LYS A N 1
ATOM 4636 C CA . LYS A 1 590 ? 6.508 30.094 29.922 1 98.12 590 LYS A CA 1
ATOM 4637 C C . LYS A 1 590 ? 5.699 30.781 28.812 1 98.12 590 LYS A C 1
ATOM 4639 O O . LYS A 1 590 ? 6.246 31.547 28.031 1 98.12 590 LYS A O 1
ATOM 4644 N N . GLY A 1 591 ? 4.457 30.469 28.797 1 98.25 591 GLY A N 1
ATOM 4645 C CA . GLY A 1 591 ? 3.67 31.031 27.719 1 98.25 591 GLY A CA 1
ATOM 4646 C C . GLY A 1 591 ? 2.246 31.359 28.125 1 98.25 591 GLY A C 1
ATOM 4647 O O . GLY A 1 591 ? 1.732 30.812 29.094 1 98.25 591 GLY A O 1
ATOM 4648 N N . ILE A 1 592 ? 1.623 32.312 27.422 1 98.5 592 ILE A N 1
ATOM 4649 C CA . ILE A 1 592 ? 0.211 32.656 27.516 1 98.5 592 ILE A CA 1
ATOM 4650 C C . ILE A 1 592 ? -0.389 32.719 26.109 1 98.5 592 ILE A C 1
ATOM 4652 O O . ILE A 1 592 ? 0.252 33.219 25.172 1 98.5 592 ILE A O 1
ATOM 4656 N N . GLU A 1 593 ? -1.544 32.156 25.969 1 98.56 593 GLU A N 1
ATOM 4657 C CA . GLU A 1 593 ? -2.256 32.125 24.688 1 98.56 593 GLU A CA 1
ATOM 4658 C C . GLU A 1 593 ? -3.715 32.531 24.859 1 98.56 593 GLU A C 1
ATOM 4660 O O . GLU A 1 593 ? -4.359 32.188 25.844 1 98.56 593 GLU A O 1
ATOM 4665 N N . ALA A 1 594 ? -4.184 33.375 23.906 1 98 594 ALA A N 1
ATOM 4666 C CA . ALA A 1 594 ? -5.566 33.812 23.984 1 98 594 ALA A CA 1
ATOM 4667 C C . ALA A 1 594 ? -6.199 33.875 22.594 1 98 594 ALA A C 1
ATOM 4669 O O . ALA A 1 594 ? -5.562 34.281 21.625 1 98 594 ALA A O 1
ATOM 4670 N N . GLN A 1 595 ? -7.352 33.375 22.516 1 96.75 595 GLN A N 1
ATOM 4671 C CA . GLN A 1 595 ? -8.18 33.469 21.312 1 96.75 595 GLN A CA 1
ATOM 4672 C C . GLN A 1 595 ? -9.562 34.031 21.641 1 96.75 595 GLN A C 1
ATOM 4674 O O . GLN A 1 595 ? -10.25 33.531 22.531 1 96.75 595 GLN A O 1
ATOM 4679 N N . ILE A 1 596 ? -9.93 35.062 20.953 1 94.94 596 ILE A N 1
ATOM 4680 C CA . ILE A 1 596 ? -11.227 35.719 21.141 1 94.94 596 ILE A CA 1
ATOM 4681 C C . ILE A 1 596 ? -11.938 35.812 19.797 1 94.94 596 ILE A C 1
ATOM 4683 O O . ILE A 1 596 ? -11.367 36.312 18.828 1 94.94 596 ILE A O 1
ATOM 4687 N N . ASP A 1 597 ? -13.094 35.375 19.688 1 91.5 597 ASP A N 1
ATOM 4688 C CA . ASP A 1 597 ? -13.945 35.5 18.516 1 91.5 597 ASP A CA 1
ATOM 4689 C C . ASP A 1 597 ? -15.281 36.156 18.875 1 91.5 597 ASP A C 1
ATOM 4691 O O . ASP A 1 597 ? -15.906 35.781 19.859 1 91.5 597 ASP A O 1
ATOM 4695 N N . TYR A 1 598 ? -15.68 37.094 18.078 1 89.44 598 TYR A N 1
ATOM 4696 C CA . TYR A 1 598 ? -16.984 37.688 18.344 1 89.44 598 TYR A CA 1
ATOM 4697 C C . TYR A 1 598 ? -17.609 38.25 17.078 1 89.44 598 TYR A C 1
ATOM 4699 O O . TYR A 1 598 ? -16.906 38.812 16.234 1 89.44 598 TYR A O 1
ATOM 4707 N N . ALA A 1 599 ? -18.891 38.031 16.875 1 87.25 599 ALA A N 1
ATOM 4708 C CA . ALA A 1 599 ? -19.672 38.594 15.781 1 87.25 599 ALA A CA 1
ATOM 4709 C C . ALA A 1 599 ? -20.266 39.938 16.188 1 87.25 599 ALA A C 1
ATOM 4711 O O . ALA A 1 599 ? -21.297 40 16.859 1 87.25 599 ALA A O 1
ATOM 4712 N N . ILE A 1 600 ? -19.703 40.969 15.711 1 88.12 600 ILE A N 1
ATOM 4713 C CA . ILE A 1 600 ? -20.141 42.312 16.094 1 88.12 600 ILE A CA 1
ATOM 4714 C C . ILE A 1 600 ? -21.531 42.562 15.539 1 88.12 600 ILE A C 1
ATOM 4716 O O . ILE A 1 600 ? -22.328 43.312 16.141 1 88.12 600 ILE A O 1
ATOM 4720 N N . TYR A 1 601 ? -21.719 42.062 14.367 1 88.25 601 TYR A N 1
ATOM 4721 C CA . TYR A 1 601 ? -23 42.219 13.703 1 88.25 601 TYR A CA 1
ATOM 4722 C C . TYR A 1 601 ? -23.422 40.969 12.977 1 88.25 601 TYR A C 1
ATOM 4724 O O . TYR A 1 601 ? -22.609 40.312 12.312 1 88.25 601 TYR A O 1
ATOM 4732 N N . ARG A 1 602 ? -24.719 40.594 13.18 1 84.56 602 ARG A N 1
ATOM 4733 C CA . ARG A 1 602 ? -25.328 39.469 12.484 1 84.56 602 ARG A CA 1
ATOM 4734 C C . ARG A 1 602 ? -26.812 39.688 12.234 1 84.56 602 ARG A C 1
ATOM 4736 O O . ARG A 1 602 ? -27.594 39.812 13.18 1 84.56 602 ARG A O 1
ATOM 4743 N N . ASN A 1 603 ? -27.094 39.875 11.008 1 82.12 603 ASN A N 1
ATOM 4744 C CA . ASN A 1 603 ? -28.484 40.031 10.57 1 82.12 603 ASN A CA 1
ATOM 4745 C C . ASN A 1 603 ? -28.688 39.5 9.164 1 82.12 603 ASN A C 1
ATOM 4747 O O . ASN A 1 603 ? -28.25 40.094 8.188 1 82.12 603 ASN A O 1
ATOM 4751 N N . GLN A 1 604 ? -29.406 38.5 9.102 1 73.88 604 GLN A N 1
ATOM 4752 C CA . GLN A 1 604 ? -29.562 37.781 7.84 1 73.88 604 GLN A CA 1
ATOM 4753 C C . GLN A 1 604 ? -30.391 38.594 6.844 1 73.88 604 GLN A C 1
ATOM 4755 O O . GLN A 1 604 ? -30.312 38.375 5.637 1 73.88 604 GLN A O 1
ATOM 4760 N N . LEU A 1 605 ? -31.172 39.438 7.305 1 75.25 605 LEU A N 1
ATOM 4761 C CA . LEU A 1 605 ? -32.094 40.188 6.449 1 75.25 605 LEU A CA 1
ATOM 4762 C C . LEU A 1 605 ? -31.469 41.469 5.934 1 75.25 605 LEU A C 1
ATOM 4764 O O . LEU A 1 605 ? -31.953 42.062 4.969 1 75.25 605 LEU A O 1
ATOM 4768 N N . SER A 1 606 ? -30.406 41.844 6.504 1 85.69 606 SER A N 1
ATOM 4769 C CA . SER A 1 606 ? -29.75 43.062 6.109 1 85.69 606 SER A CA 1
ATOM 4770 C C . SER A 1 606 ? -28.797 42.844 4.945 1 85.69 606 SER A C 1
ATOM 4772 O O . SER A 1 606 ? -28.484 41.688 4.609 1 85.69 606 SER A O 1
ATOM 4774 N N . GLN A 1 607 ? -28.422 43.969 4.277 1 90.5 607 GLN A N 1
ATOM 4775 C CA . GLN A 1 607 ? -27.469 43.875 3.168 1 90.5 607 GLN A CA 1
ATOM 4776 C C . GLN A 1 607 ? -26.125 43.344 3.635 1 90.5 607 GLN A C 1
ATOM 4778 O O . GLN A 1 607 ? -25.484 42.562 2.932 1 90.5 607 GLN A O 1
ATOM 4783 N N . VAL A 1 608 ? -25.75 43.875 4.727 1 92.5 608 VAL A N 1
ATOM 4784 C CA . VAL A 1 608 ? -24.609 43.281 5.41 1 92.5 608 VAL A CA 1
ATOM 4785 C C . VAL A 1 608 ? -25.078 42.219 6.41 1 92.5 608 VAL A C 1
ATOM 4787 O O . VAL A 1 608 ? -25.734 42.562 7.402 1 92.5 608 VAL A O 1
ATOM 4790 N N . GLN A 1 609 ? -24.672 41.031 6.199 1 86.56 609 GLN A N 1
ATOM 4791 C CA . GLN A 1 609 ? -25.266 39.938 6.965 1 86.56 609 GLN A CA 1
ATOM 4792 C C . GLN A 1 609 ? -24.453 39.625 8.211 1 86.56 609 GLN A C 1
ATOM 4794 O O . GLN A 1 609 ? -24.984 39.188 9.227 1 86.56 609 GLN A O 1
ATOM 4799 N N . GLU A 1 610 ? -23.125 39.812 8.078 1 88.44 610 GLU A N 1
ATOM 4800 C CA . GLU A 1 610 ? -22.297 39.469 9.227 1 88.44 610 GLU A CA 1
ATOM 4801 C C . GLU A 1 610 ? -20.984 40.25 9.203 1 88.44 610 GLU A C 1
ATOM 4803 O O . GLU A 1 610 ? -20.375 40.406 8.148 1 88.44 610 GLU A O 1
ATOM 4808 N N . ILE A 1 611 ? -20.578 40.719 10.328 1 93.75 611 ILE A N 1
ATOM 4809 C CA . ILE A 1 611 ? -19.25 41.25 10.594 1 93.75 611 ILE A CA 1
ATOM 4810 C C . ILE A 1 611 ? -18.641 40.5 11.781 1 93.75 611 ILE A C 1
ATOM 4812 O O . ILE A 1 611 ? -19.109 40.656 12.914 1 93.75 611 ILE A O 1
ATOM 4816 N N . LYS A 1 612 ? -17.609 39.75 11.508 1 92.69 612 LYS A N 1
ATOM 4817 C CA . LYS A 1 612 ? -16.969 38.938 12.531 1 92.69 612 LYS A CA 1
ATOM 4818 C C . LYS A 1 612 ? -15.531 39.406 12.766 1 92.69 612 LYS A C 1
ATOM 4820 O O . LYS A 1 612 ? -14.812 39.719 11.82 1 92.69 612 LYS A O 1
ATOM 4825 N N . LEU A 1 613 ? -15.156 39.469 14.016 1 95.25 613 LEU A N 1
ATOM 4826 C CA . LEU A 1 613 ? -13.797 39.781 14.43 1 95.25 613 LEU A CA 1
ATOM 4827 C C . LEU A 1 613 ? -13.195 38.625 15.227 1 95.25 613 LEU A C 1
ATOM 4829 O O . LEU A 1 613 ? -13.883 38 16.016 1 95.25 613 LEU A O 1
ATOM 4833 N N . SER A 1 614 ? -11.969 38.312 14.977 1 95.5 614 SER A N 1
ATOM 4834 C CA . SER A 1 614 ? -11.211 37.344 15.734 1 95.5 614 SER A CA 1
ATOM 4835 C C . SER A 1 614 ? -9.828 37.875 16.094 1 95.5 614 SER A C 1
ATOM 4837 O O . SER A 1 614 ? -9.164 38.5 15.266 1 95.5 614 SER A O 1
ATOM 4839 N N . HIS A 1 615 ? -9.43 37.688 17.344 1 97.44 615 HIS A N 1
ATOM 4840 C CA . HIS A 1 615 ? -8.109 38.062 17.828 1 97.44 615 HIS A CA 1
ATOM 4841 C C . HIS A 1 615 ? -7.379 36.875 18.438 1 97.44 615 HIS A C 1
ATOM 4843 O O . HIS A 1 615 ? -7.957 36.156 19.234 1 97.44 615 HIS A O 1
ATOM 4849 N N . GLY A 1 616 ? -6.195 36.625 18.016 1 98.12 616 GLY A N 1
ATOM 4850 C CA . GLY A 1 616 ? -5.312 35.625 18.578 1 98.12 616 GLY A CA 1
ATOM 4851 C C . GLY A 1 616 ? -4.004 36.188 19.094 1 98.12 616 GLY A C 1
ATOM 4852 O O . GLY A 1 616 ? -3.283 36.844 18.344 1 98.12 616 GLY A O 1
ATOM 4853 N N . TYR A 1 617 ? -3.697 35.938 20.344 1 98.5 617 TYR A N 1
ATOM 4854 C CA . TYR A 1 617 ? -2.471 36.438 20.953 1 98.5 617 TYR A CA 1
ATOM 4855 C C . TYR A 1 617 ? -1.616 35.312 21.5 1 98.5 617 TYR A C 1
ATOM 4857 O O . TYR A 1 617 ? -2.139 34.344 22.094 1 98.5 617 TYR A O 1
ATOM 4865 N N . THR A 1 618 ? -0.391 35.344 21.219 1 98.62 618 THR A N 1
ATOM 4866 C CA . THR A 1 618 ? 0.603 34.438 21.75 1 98.62 618 THR A CA 1
ATOM 4867 C C . THR A 1 618 ? 1.699 35.156 22.5 1 98.62 618 THR A C 1
ATOM 4869 O O . THR A 1 618 ? 2.369 36.031 21.938 1 98.62 618 THR A O 1
ATOM 4872 N N . GLY A 1 619 ? 1.891 34.812 23.734 1 98.62 619 GLY A N 1
ATOM 4873 C CA . GLY A 1 619 ? 3.059 35.219 24.5 1 98.62 619 GLY A CA 1
ATOM 4874 C C . GLY A 1 619 ? 3.961 34.031 24.859 1 98.62 619 GLY A C 1
ATOM 4875 O O . GLY A 1 619 ? 3.588 33.188 25.656 1 98.62 619 GLY A O 1
ATOM 4876 N N . HIS A 1 620 ? 5.137 34 24.25 1 98.25 620 HIS A N 1
ATOM 4877 C CA . HIS A 1 620 ? 6.121 32.938 24.5 1 98.25 620 HIS A CA 1
ATOM 4878 C C . HIS A 1 620 ? 7.391 33.531 25.109 1 98.25 620 HIS A C 1
ATOM 4880 O O . HIS A 1 620 ? 8.266 34.031 24.406 1 98.25 620 HIS A O 1
ATOM 4886 N N . PHE A 1 621 ? 7.461 33.344 26.359 1 98.06 621 PHE A N 1
ATOM 4887 C CA . PHE A 1 621 ? 8.617 33.844 27.094 1 98.06 621 PHE A CA 1
ATOM 4888 C C . PHE A 1 621 ? 9.562 32.688 27.438 1 98.06 621 PHE A C 1
ATOM 4890 O O . PHE A 1 621 ? 9.703 32.344 28.609 1 98.06 621 PHE A O 1
ATOM 4897 N N . PHE A 1 622 ? 10.234 32.344 26.453 1 97.31 622 PHE A N 1
ATOM 4898 C CA . PHE A 1 622 ? 11.055 31.125 26.531 1 97.31 622 PHE A CA 1
ATOM 4899 C C . PHE A 1 622 ? 12.531 31.484 26.672 1 97.31 622 PHE A C 1
ATOM 4901 O O . PHE A 1 622 ? 13 32.469 26.078 1 97.31 622 PHE A O 1
ATOM 4908 N N . GLN A 1 623 ? 13.281 30.656 27.438 1 96.12 623 GLN A N 1
ATOM 4909 C CA . GLN A 1 623 ? 14.711 30.875 27.641 1 96.12 623 GLN A CA 1
ATOM 4910 C C . GLN A 1 623 ? 15.453 29.547 27.75 1 96.12 623 GLN A C 1
ATOM 4912 O O . GLN A 1 623 ? 14.867 28.516 28.109 1 96.12 623 GLN A O 1
ATOM 4917 N N . PHE A 1 624 ? 16.719 29.719 27.406 1 94 624 PHE A N 1
ATOM 4918 C CA . PHE A 1 624 ? 17.609 28.609 27.734 1 94 624 PHE A CA 1
ATOM 4919 C C . PHE A 1 624 ? 17.891 28.562 29.234 1 94 624 PHE A C 1
ATOM 4921 O O . PHE A 1 624 ? 18.062 29.594 29.875 1 94 624 PHE A O 1
ATOM 4928 N N . SER A 1 625 ? 18 27.516 29.891 1 92 625 SER A N 1
ATOM 4929 C CA . SER A 1 625 ? 18.344 27.391 31.312 1 92 625 SER A CA 1
ATOM 4930 C C . SER A 1 625 ? 19.719 26.781 31.5 1 92 625 SER A C 1
ATOM 4932 O O . SER A 1 625 ? 20.641 27.438 31.984 1 92 625 SER A O 1
ATOM 4934 N N . GLU A 1 626 ? 20.094 25.641 31.453 1 87.44 626 GLU A N 1
ATOM 4935 C CA . GLU A 1 626 ? 21.359 24.906 31.484 1 87.44 626 GLU A CA 1
ATOM 4936 C C . GLU A 1 626 ? 21.766 24.453 30.078 1 87.44 626 GLU A C 1
ATOM 4938 O O . GLU A 1 626 ? 21.812 23.266 29.797 1 87.44 626 GLU A O 1
ATOM 4943 N N . TYR A 1 627 ? 22.188 25.562 29.422 1 85.94 627 TYR A N 1
ATOM 4944 C CA . TYR A 1 627 ? 22.406 25.297 28.016 1 85.94 627 TYR A CA 1
ATOM 4945 C C . TYR A 1 627 ? 23.812 25.719 27.594 1 85.94 627 TYR A C 1
ATOM 4947 O O . TYR A 1 627 ? 24.172 26.891 27.688 1 85.94 627 TYR A O 1
ATOM 4955 N N . SER A 1 628 ? 24.578 24.688 27.281 1 83.25 628 SER A N 1
ATOM 4956 C CA . SER A 1 628 ? 25.922 24.906 26.766 1 83.25 628 SER A CA 1
ATOM 4957 C C . SER A 1 628 ? 26.125 24.219 25.422 1 83.25 628 SER A C 1
ATOM 4959 O O . SER A 1 628 ? 25.75 23.062 25.25 1 83.25 628 SER A O 1
ATOM 4961 N N . SER A 1 629 ? 26.531 25 24.484 1 76.06 629 SER A N 1
ATOM 4962 C CA . SER A 1 629 ? 26.797 24.453 23.156 1 76.06 629 SER A CA 1
ATOM 4963 C C . SER A 1 629 ? 28.172 24.906 22.641 1 76.06 629 SER A C 1
ATOM 4965 O O . SER A 1 629 ? 28.469 26.094 22.625 1 76.06 629 SER A O 1
ATOM 4967 N N . GLY A 1 630 ? 28.922 23.969 22.141 1 71.31 630 GLY A N 1
ATOM 4968 C CA . GLY A 1 630 ? 30.25 24.25 21.594 1 71.31 630 GLY A CA 1
ATOM 4969 C C . GLY A 1 630 ? 31.156 24.969 22.578 1 71.31 630 GLY A C 1
ATOM 4970 O O . GLY A 1 630 ? 31.922 25.844 22.188 1 71.31 630 GLY A O 1
ATOM 4971 N N . GLY A 1 631 ? 31 24.828 23.75 1 77 631 GLY A N 1
ATOM 4972 C CA . GLY A 1 631 ? 31.875 25.422 24.766 1 77 631 GLY A CA 1
ATOM 4973 C C . GLY A 1 631 ? 31.344 26.75 25.281 1 77 631 GLY A C 1
ATOM 4974 O O . GLY A 1 631 ? 31.922 27.328 26.203 1 77 631 GLY A O 1
ATOM 4975 N N . ALA A 1 632 ? 30.344 27.219 24.703 1 86.31 632 ALA A N 1
ATOM 4976 C CA . ALA A 1 632 ? 29.766 28.484 25.141 1 86.31 632 ALA A CA 1
ATOM 4977 C C . ALA A 1 632 ? 28.484 28.266 25.938 1 86.31 632 ALA A C 1
ATOM 4979 O O . ALA A 1 632 ? 27.703 27.359 25.641 1 86.31 632 ALA A O 1
ATOM 4980 N N . ASP A 1 633 ? 28.266 29.047 26.953 1 92 633 ASP A N 1
ATOM 4981 C CA . ASP A 1 633 ? 27.062 29 27.781 1 92 633 ASP A CA 1
ATOM 4982 C C . ASP A 1 633 ? 26.047 30.047 27.344 1 92 633 ASP A C 1
ATOM 4984 O O . ASP A 1 633 ? 26.312 31.25 27.422 1 92 633 ASP A O 1
ATOM 4988 N N . PHE A 1 634 ? 24.938 29.641 26.953 1 92.5 634 PHE A N 1
ATOM 4989 C CA . PHE A 1 634 ? 23.906 30.531 26.453 1 92.5 634 PHE A CA 1
ATOM 4990 C C . PHE A 1 634 ? 22.734 30.594 27.438 1 92.5 634 PHE A C 1
ATOM 4992 O O . PHE A 1 634 ? 21.656 31.062 27.078 1 92.5 634 PHE A O 1
ATOM 4999 N N . SER A 1 635 ? 22.938 30.125 28.656 1 93.88 635 SER A N 1
ATOM 5000 C CA . SER A 1 635 ? 21.891 30.141 29.672 1 93.88 635 SER A CA 1
ATOM 5001 C C . SER A 1 635 ? 21.328 31.531 29.891 1 93.88 635 SER A C 1
ATOM 5003 O O . SER A 1 635 ? 22.078 32.5 29.984 1 93.88 635 SER A O 1
ATOM 5005 N N . GLY A 1 636 ? 19.984 31.594 29.891 1 94.75 636 GLY A N 1
ATOM 5006 C CA . GLY A 1 636 ? 19.312 32.875 30.109 1 94.75 636 GLY A CA 1
ATOM 5007 C C . GLY A 1 636 ? 18.906 33.562 28.812 1 94.75 636 GLY A C 1
ATOM 5008 O O . GLY A 1 636 ? 18.047 34.438 28.828 1 94.75 636 GLY A O 1
ATOM 5009 N N . ASN A 1 637 ? 19.531 33.219 27.734 1 95.06 637 ASN A N 1
ATOM 5010 C CA . ASN A 1 637 ? 19.156 33.781 26.453 1 95.06 637 ASN A CA 1
ATOM 5011 C C . ASN A 1 637 ? 17.766 33.344 26.016 1 95.06 637 ASN A C 1
ATOM 5013 O O . ASN A 1 637 ? 17.25 32.344 26.5 1 95.06 637 ASN A O 1
ATOM 5017 N N . GLN A 1 638 ? 17.203 34.188 25.141 1 96.06 638 GLN A N 1
ATOM 5018 C CA . GLN A 1 638 ? 15.914 33.812 24.547 1 96.06 638 GLN A CA 1
ATOM 5019 C C . GLN A 1 638 ? 16.047 32.594 23.641 1 96.06 638 GLN A C 1
ATOM 5021 O O . GLN A 1 638 ? 17.078 32.406 23 1 96.06 638 GLN A O 1
ATOM 5026 N N . LEU A 1 639 ? 15.039 31.844 23.688 1 93.94 639 LEU A N 1
ATOM 5027 C CA . LEU A 1 639 ? 15.055 30.656 22.844 1 93.94 639 LEU A CA 1
ATOM 5028 C C . LEU A 1 639 ? 15.117 31.047 21.359 1 93.94 639 LEU A C 1
ATOM 5030 O O . LEU A 1 639 ? 14.312 31.859 20.891 1 93.94 639 LEU A O 1
ATOM 5034 N N . THR A 1 640 ? 15.992 30.484 20.641 1 92.06 640 THR A N 1
ATOM 5035 C CA . THR A 1 640 ? 16.234 30.781 19.234 1 92.06 640 THR A CA 1
ATOM 5036 C C . THR A 1 640 ? 15.023 30.391 18.391 1 92.06 640 THR A C 1
ATOM 5038 O O . THR A 1 640 ? 14.461 29.312 18.562 1 92.06 640 THR A O 1
ATOM 5041 N N . GLY A 1 641 ? 14.555 31.266 17.453 1 92.31 641 GLY A N 1
ATOM 5042 C CA . GLY A 1 641 ? 13.508 30.969 16.484 1 92.31 641 GLY A CA 1
ATOM 5043 C C . GLY A 1 641 ? 12.117 31.266 17 1 92.31 641 GLY A C 1
ATOM 5044 O O . GLY A 1 641 ? 11.125 31.047 16.297 1 92.31 641 GLY A O 1
ATOM 5045 N N . VAL A 1 642 ? 12.008 31.812 18.219 1 95.31 642 VAL A N 1
ATOM 5046 C CA . VAL A 1 642 ? 10.695 32.031 18.812 1 95.31 642 VAL A CA 1
ATOM 5047 C C . VAL A 1 642 ? 10.453 33.531 19.016 1 95.31 642 VAL A C 1
ATOM 5049 O O . VAL A 1 642 ? 11.266 34.219 19.625 1 95.31 642 VAL A O 1
ATOM 5052 N N . ALA A 1 643 ? 9.359 33.969 18.484 1 96.19 643 ALA A N 1
ATOM 5053 C CA . ALA A 1 643 ? 8.922 35.344 18.766 1 96.19 643 ALA A CA 1
ATOM 5054 C C . ALA A 1 643 ? 8.219 35.438 20.109 1 96.19 643 ALA A C 1
ATOM 5056 O O . ALA A 1 643 ? 7.312 34.656 20.391 1 96.19 643 ALA A O 1
ATOM 5057 N N . PRO A 1 644 ? 8.539 36.375 20.891 1 97.5 644 PRO A N 1
ATOM 5058 C CA . PRO A 1 644 ? 7.902 36.469 22.203 1 97.5 644 PRO A CA 1
ATOM 5059 C C . PRO A 1 644 ? 6.426 36.844 22.109 1 97.5 644 PRO A C 1
ATOM 5061 O O . PRO A 1 644 ? 5.617 36.406 22.922 1 97.5 644 PRO A O 1
ATOM 5064 N N . ASN A 1 645 ? 6.137 37.719 21.156 1 98.25 645 ASN A N 1
ATOM 5065 C CA . ASN A 1 645 ? 4.754 38.156 21 1 98.25 645 ASN A CA 1
ATOM 5066 C C . ASN A 1 645 ? 4.289 38.031 19.547 1 98.25 645 ASN A C 1
ATOM 5068 O O . ASN A 1 645 ? 5.008 38.438 18.625 1 98.25 645 ASN A O 1
ATOM 5072 N N . THR A 1 646 ? 3.191 37.5 19.391 1 98.38 646 THR A N 1
ATOM 5073 C CA . THR A 1 646 ? 2.498 37.469 18.109 1 98.38 646 THR A CA 1
ATOM 5074 C C . THR A 1 646 ? 1.027 37.844 18.281 1 98.38 646 THR A C 1
ATOM 5076 O O . THR A 1 646 ? 0.39 37.438 19.266 1 98.38 646 THR A O 1
ATOM 5079 N N . LEU A 1 647 ? 0.506 38.656 17.406 1 98.75 647 LEU A N 1
ATOM 5080 C CA . LEU A 1 647 ? -0.895 39.062 17.422 1 98.75 647 LEU A CA 1
ATOM 5081 C C . LEU A 1 647 ? -1.516 38.906 16.031 1 98.75 647 LEU A C 1
ATOM 5083 O O . LEU A 1 647 ? -0.937 39.344 15.039 1 98.75 647 LEU A O 1
ATOM 5087 N N . VAL A 1 648 ? -2.643 38.281 15.969 1 98.56 648 VAL A N 1
ATOM 5088 C CA . VAL A 1 648 ? -3.385 38.125 14.719 1 98.56 648 VAL A CA 1
ATOM 5089 C C . VAL A 1 648 ? -4.785 38.719 14.875 1 98.56 648 VAL A C 1
ATOM 5091 O O . VAL A 1 648 ? -5.477 38.438 15.859 1 98.56 648 VAL A O 1
ATOM 5094 N N . ASN A 1 649 ? -5.16 39.531 13.992 1 98.44 649 ASN A N 1
ATOM 5095 C CA . ASN A 1 649 ? -6.504 40.094 13.922 1 98.44 649 ASN A CA 1
ATOM 5096 C C . ASN A 1 649 ? -7.188 39.75 12.602 1 98.44 649 ASN A C 1
ATOM 5098 O O . ASN A 1 649 ? -6.613 39.969 11.531 1 98.44 649 ASN A O 1
ATOM 5102 N N . LEU A 1 650 ? -8.328 39.219 12.672 1 98.12 650 LEU A N 1
ATOM 5103 C CA . LEU A 1 650 ? -9.109 38.875 11.492 1 98.12 650 LEU A CA 1
ATOM 5104 C C . LEU A 1 650 ? -10.414 39.656 11.445 1 98.12 650 LEU A C 1
ATOM 5106 O O . LEU A 1 650 ? -11.055 39.844 12.477 1 98.12 650 LEU A O 1
ATOM 5110 N N . LEU A 1 651 ? -10.789 40.125 10.312 1 97.81 651 LEU A N 1
ATOM 5111 C CA . LEU A 1 651 ? -12.086 40.719 10.039 1 97.81 651 LEU A CA 1
ATOM 5112 C C . LEU A 1 651 ? -12.758 40.062 8.844 1 97.81 651 LEU A C 1
ATOM 5114 O O . LEU A 1 651 ? -12.18 40 7.75 1 97.81 651 LEU A O 1
ATOM 5118 N N . ASP A 1 652 ? -13.953 39.625 9.023 1 95.94 652 ASP A N 1
ATOM 5119 C CA . ASP A 1 652 ? -14.742 39 7.961 1 95.94 652 ASP A CA 1
ATOM 5120 C C . ASP A 1 652 ? -16.094 39.719 7.789 1 95.94 652 ASP A C 1
ATOM 5122 O O . ASP A 1 652 ? -16.797 39.938 8.766 1 95.94 652 ASP A O 1
ATOM 5126 N N . VAL A 1 653 ? -16.359 40.031 6.59 1 96 653 VAL A N 1
ATOM 5127 C CA . VAL A 1 653 ? -17.625 40.656 6.25 1 96 653 VAL A CA 1
ATOM 5128 C C . VAL A 1 653 ? -18.328 39.844 5.168 1 96 653 VAL A C 1
ATOM 5130 O O . VAL A 1 653 ? -17.719 39.469 4.164 1 96 653 VAL A O 1
ATOM 5133 N N . ARG A 1 654 ? -19.562 39.625 5.383 1 92.56 654 ARG A N 1
ATOM 5134 C CA . ARG A 1 654 ? -20.406 38.938 4.406 1 92.56 654 ARG A CA 1
ATOM 5135 C C . ARG A 1 654 ? -21.656 39.719 4.086 1 92.56 654 ARG A C 1
ATOM 5137 O O . ARG A 1 654 ? -22.234 40.375 4.969 1 92.56 654 ARG A O 1
ATOM 5144 N N . THR A 1 655 ? -22.125 39.625 2.854 1 93.62 655 THR A N 1
ATOM 5145 C CA . THR A 1 655 ? -23.281 40.406 2.428 1 93.62 655 THR A CA 1
ATOM 5146 C C . THR A 1 655 ? -24.344 39.5 1.805 1 93.62 655 THR A C 1
ATOM 5148 O O . THR A 1 655 ? -24.047 38.375 1.41 1 93.62 655 THR A O 1
ATOM 5151 N N . LYS A 1 656 ? -25.438 39.969 1.665 1 86.44 656 LYS A N 1
ATOM 5152 C CA . LYS A 1 656 ? -26.594 39.219 1.156 1 86.44 656 LYS A CA 1
ATOM 5153 C C . LYS A 1 656 ? -26.422 38.875 -0.322 1 86.44 656 LYS A C 1
ATOM 5155 O O . LYS A 1 656 ? -26.719 37.75 -0.746 1 86.44 656 LYS A O 1
ATOM 5160 N N . PRO A 1 657 ? -25.906 39.875 -1.127 1 90.06 657 PRO A N 1
ATOM 5161 C CA . PRO A 1 657 ? -25.734 39.531 -2.545 1 90.06 657 PRO A CA 1
ATOM 5162 C C . PRO A 1 657 ? -24.641 38.5 -2.781 1 90.06 657 PRO A C 1
ATOM 5164 O O . PRO A 1 657 ? -24.484 38 -3.902 1 90.06 657 PRO A O 1
ATOM 5167 N N . GLY A 1 658 ? -23.859 38.281 -1.77 1 89.94 658 GLY A N 1
ATOM 5168 C CA . GLY A 1 658 ? -22.875 37.219 -1.905 1 89.94 658 GLY A CA 1
ATOM 5169 C C . GLY A 1 658 ? -21.453 37.719 -1.839 1 89.94 658 GLY A C 1
ATOM 5170 O O . GLY A 1 658 ? -20.516 36.938 -1.817 1 89.94 658 GLY A O 1
ATOM 5171 N N . PHE A 1 659 ? -21.266 39.094 -1.798 1 96 659 PHE A N 1
ATOM 5172 C CA . PHE A 1 659 ? -19.938 39.656 -1.671 1 96 659 PHE A CA 1
ATOM 5173 C C . PHE A 1 659 ? -19.375 39.438 -0.27 1 96 659 PHE A C 1
ATOM 5175 O O . PHE A 1 659 ? -20.109 39.5 0.715 1 96 659 PHE A O 1
ATOM 5182 N N . TYR A 1 660 ? -18.109 39.156 -0.207 1 95.38 660 TYR A N 1
ATOM 5183 C CA . TYR A 1 660 ? -17.484 39.031 1.104 1 95.38 660 TYR A CA 1
ATOM 5184 C C . TYR A 1 660 ? -16.078 39.625 1.108 1 95.38 660 TYR A C 1
ATOM 5186 O O . TYR A 1 660 ? -15.477 39.812 0.051 1 95.38 660 TYR A O 1
ATOM 5194 N N . LEU A 1 661 ? -15.648 40.031 2.297 1 97.56 661 LEU A N 1
ATOM 5195 C CA . LEU A 1 661 ? -14.328 40.594 2.525 1 97.56 661 LEU A CA 1
ATOM 5196 C C . LEU A 1 661 ? -13.648 39.938 3.719 1 97.56 661 LEU A C 1
ATOM 5198 O O . LEU A 1 661 ? -14.258 39.781 4.777 1 97.56 661 LEU A O 1
ATOM 5202 N N . ASN A 1 662 ? -12.477 39.5 3.494 1 98.06 662 ASN A N 1
ATOM 5203 C CA . ASN A 1 662 ? -11.625 39 4.555 1 98.06 662 ASN A CA 1
ATOM 5204 C C . ASN A 1 662 ? -10.352 39.812 4.719 1 98.06 662 ASN A C 1
ATOM 5206 O O . ASN A 1 662 ? -9.562 39.938 3.785 1 98.06 662 ASN A O 1
ATOM 5210 N N . LEU A 1 663 ? -10.164 40.344 5.875 1 98.19 663 LEU A N 1
ATOM 5211 C CA . LEU A 1 663 ? -8.953 41.094 6.207 1 98.19 663 LEU A CA 1
ATOM 5212 C C . LEU A 1 663 ? -8.172 40.375 7.312 1 98.19 663 LEU A C 1
ATOM 5214 O O . LEU A 1 663 ? -8.766 39.875 8.273 1 98.19 663 LEU A O 1
ATOM 5218 N N . THR A 1 664 ? -6.891 40.312 7.172 1 98.12 664 THR A N 1
ATOM 5219 C CA . THR A 1 664 ? -6.02 39.656 8.148 1 98.12 664 THR A CA 1
ATOM 5220 C C . THR A 1 664 ? -4.848 40.562 8.508 1 98.12 664 THR A C 1
ATOM 5222 O O . THR A 1 664 ? -4.152 41.094 7.625 1 98.12 664 THR A O 1
ATOM 5225 N N . HIS A 1 665 ? -4.648 40.812 9.719 1 98.56 665 HIS A N 1
ATOM 5226 C CA . HIS A 1 665 ? -3.469 41.469 10.25 1 98.56 665 HIS A CA 1
ATOM 5227 C C . HIS A 1 665 ? -2.656 40.531 11.141 1 98.56 665 HIS A C 1
ATOM 5229 O O . HIS A 1 665 ? -3.219 39.812 11.969 1 98.56 665 HIS A O 1
ATOM 5235 N N . GLN A 1 666 ? -1.383 40.5 10.953 1 98 666 GLN A N 1
ATOM 5236 C CA . GLN A 1 666 ? -0.484 39.688 11.773 1 98 666 GLN A CA 1
ATOM 5237 C C . GLN A 1 666 ? 0.735 40.5 12.211 1 98 666 GLN A C 1
ATOM 5239 O O . GLN A 1 666 ? 1.445 41.062 11.375 1 98 666 GLN A O 1
ATOM 5244 N N . TYR A 1 667 ? 0.925 40.562 13.43 1 98.5 667 TYR A N 1
ATOM 5245 C CA . TYR A 1 667 ? 2.131 41.125 14.023 1 98.5 667 TYR A CA 1
ATOM 5246 C C . TYR A 1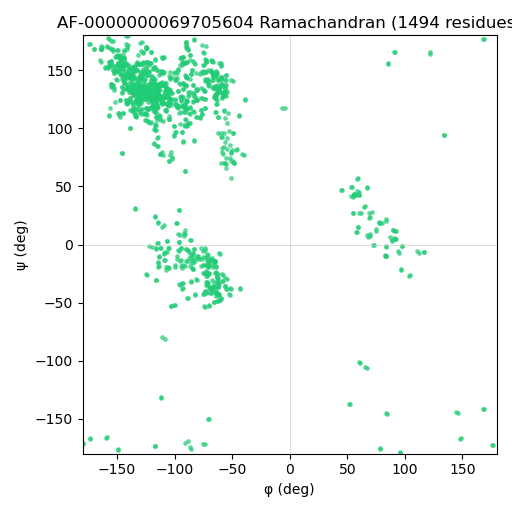 667 ? 3.02 40.031 14.602 1 98.5 667 TYR A C 1
ATOM 5248 O O . TYR A 1 667 ? 2.545 39.156 15.336 1 98.5 667 TYR A O 1
ATOM 5256 N N . VAL A 1 668 ? 4.238 40.062 14.289 1 97.81 668 VAL A N 1
ATOM 5257 C CA . VAL A 1 668 ? 5.227 39.125 14.844 1 97.81 668 VAL A CA 1
ATOM 5258 C C . VAL A 1 668 ? 6.398 39.938 15.422 1 97.81 668 VAL A C 1
ATOM 5260 O O . VAL A 1 668 ? 7.008 40.75 14.727 1 97.81 668 VAL A O 1
ATOM 5263 N N . ASP A 1 669 ? 6.738 39.625 16.625 1 97.94 669 ASP A N 1
ATOM 5264 C CA . ASP A 1 669 ? 7.824 40.312 17.328 1 97.94 669 ASP A CA 1
ATOM 5265 C C . ASP A 1 669 ? 9.188 39.844 16.812 1 97.94 669 ASP A C 1
ATOM 5267 O O . ASP A 1 669 ? 9.258 38.969 15.93 1 97.94 669 ASP A O 1
ATOM 5271 N N . GLU A 1 670 ? 10.281 40.531 17.25 1 97.31 670 GLU A N 1
ATOM 5272 C CA . GLU A 1 670 ? 11.633 40.156 16.859 1 97.31 670 GLU A CA 1
ATOM 5273 C C . GLU A 1 670 ? 11.922 38.688 17.203 1 97.31 670 GLU A C 1
ATOM 5275 O O . GLU A 1 670 ? 11.492 38.219 18.234 1 97.31 670 GLU A O 1
ATOM 5280 N N . ILE A 1 671 ? 12.617 38.031 16.344 1 96.31 671 ILE A N 1
ATOM 5281 C CA . ILE A 1 671 ? 12.945 36.625 16.531 1 96.31 671 ILE A CA 1
ATOM 5282 C C . ILE A 1 671 ? 14.461 36.438 16.609 1 96.31 671 ILE A C 1
ATOM 5284 O O . ILE A 1 671 ? 15.18 36.812 15.672 1 96.31 671 ILE A O 1
ATOM 5288 N N . PRO A 1 672 ? 14.977 35.906 17.734 1 96.25 672 PRO A N 1
ATOM 5289 C CA . PRO A 1 672 ? 16.406 35.594 17.75 1 96.25 672 PRO A CA 1
ATOM 5290 C C . PRO A 1 672 ? 16.766 34.531 16.734 1 96.25 672 PRO A C 1
ATOM 5292 O O . PRO A 1 672 ? 16.109 33.5 16.656 1 96.25 672 PRO A O 1
ATOM 5295 N N . LEU A 1 673 ? 17.859 34.688 16.016 1 94.56 673 LEU A N 1
ATOM 5296 C CA . LEU A 1 673 ? 18.203 33.781 14.938 1 94.56 673 LEU A CA 1
ATOM 5297 C C . LEU A 1 673 ? 19.391 32.906 15.328 1 94.56 673 LEU A C 1
ATOM 5299 O O . LEU A 1 673 ? 19.719 31.938 14.617 1 94.56 673 LEU A O 1
ATOM 5303 N N . ASN A 1 674 ? 19.984 33.156 16.422 1 91.81 674 ASN A N 1
ATOM 5304 C CA . ASN A 1 674 ? 21.031 32.281 16.953 1 91.81 674 ASN A CA 1
ATOM 5305 C C . ASN A 1 674 ? 20.938 32.156 18.469 1 91.81 674 ASN A C 1
ATOM 5307 O O . ASN A 1 674 ? 20.25 32.969 19.125 1 91.81 674 ASN A O 1
ATOM 5311 N N . ASP A 1 675 ? 21.688 31.25 19.016 1 90.81 675 ASP A N 1
ATOM 5312 C CA . ASP A 1 675 ? 21.594 30.953 20.438 1 90.81 675 ASP A CA 1
ATOM 5313 C C . ASP A 1 675 ? 22.203 32.062 21.281 1 90.81 675 ASP A C 1
ATOM 5315 O O . ASP A 1 675 ? 21.828 32.281 22.438 1 90.81 675 ASP A O 1
ATOM 5319 N N . ALA A 1 676 ? 23.094 32.781 20.672 1 92.75 676 ALA A N 1
ATOM 5320 C CA . ALA A 1 676 ? 23.797 33.844 21.391 1 92.75 676 ALA A CA 1
ATOM 5321 C C . ALA A 1 676 ? 22.922 35.094 21.484 1 92.75 676 ALA A C 1
ATOM 5323 O O . ALA A 1 676 ? 23.219 36 22.266 1 92.75 676 ALA A O 1
ATOM 5324 N N . ASN A 1 677 ? 21.859 35.156 20.766 1 95.81 677 ASN A N 1
ATOM 5325 C CA . ASN A 1 677 ? 20.969 36.312 20.719 1 95.81 677 ASN A CA 1
ATOM 5326 C C . ASN A 1 677 ? 21.703 37.562 20.234 1 95.81 677 ASN A C 1
ATOM 5328 O O . ASN A 1 677 ? 21.578 38.625 20.828 1 95.81 677 ASN A O 1
ATOM 5332 N N . THR A 1 678 ? 22.469 37.406 19.203 1 95.88 678 THR A N 1
ATOM 5333 C CA . THR A 1 678 ? 23.203 38.531 18.641 1 95.88 678 THR A CA 1
ATOM 5334 C C . THR A 1 678 ? 22.594 38.969 17.328 1 95.88 678 THR A C 1
ATOM 5336 O O . THR A 1 678 ? 22.891 40.062 16.844 1 95.88 678 THR A O 1
ATOM 5339 N N . VAL A 1 679 ? 21.891 38.125 16.719 1 95.94 679 VAL A N 1
ATOM 5340 C CA . VAL A 1 679 ? 21.234 38.438 15.453 1 95.94 679 VAL A CA 1
ATOM 5341 C C . VAL A 1 679 ? 19.734 38.188 15.586 1 95.94 679 VAL A C 1
ATOM 5343 O O . VAL A 1 679 ? 19.312 37.156 16.094 1 95.94 679 VAL A O 1
ATOM 5346 N N . PHE A 1 680 ? 18.891 39.156 15.133 1 96 680 PHE A N 1
ATOM 5347 C CA . PHE A 1 680 ? 17.438 39.062 15.227 1 96 680 PHE A CA 1
ATOM 5348 C C . PHE A 1 6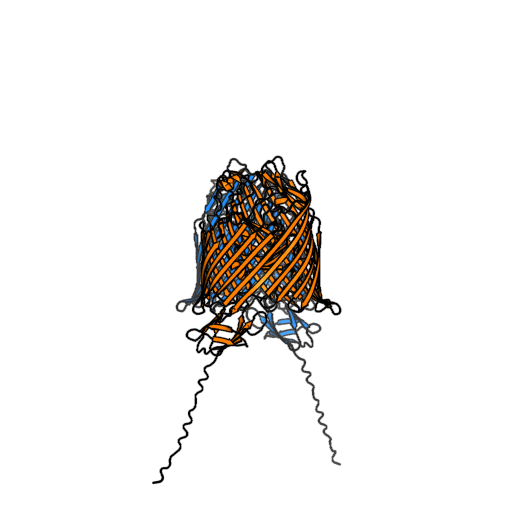80 ? 16.797 39.344 13.875 1 96 680 PHE A C 1
ATOM 5350 O O . PHE A 1 680 ? 17.312 40.156 13.094 1 96 680 PHE A O 1
ATOM 5357 N N . GLN A 1 681 ? 15.797 38.688 13.555 1 95.75 681 GLN A N 1
ATOM 5358 C CA . GLN A 1 681 ? 14.859 39.219 12.562 1 95.75 681 GLN A CA 1
ATOM 5359 C C . GLN A 1 681 ? 13.984 40.312 13.156 1 95.75 681 GLN A C 1
ATOM 5361 O O . GLN A 1 681 ? 13.383 40.125 14.211 1 95.75 681 GLN A O 1
ATOM 5366 N N . GLU A 1 682 ? 13.828 41.375 12.5 1 95.62 682 GLU A N 1
ATOM 5367 C CA . GLU A 1 682 ? 13.039 42.5 12.984 1 95.62 682 GLU A CA 1
ATOM 5368 C C . GLU A 1 682 ? 11.555 42.156 13.016 1 95.62 682 GLU A C 1
ATOM 5370 O O . GLU A 1 682 ? 11.086 41.312 12.242 1 95.62 682 GLU A O 1
ATOM 5375 N N . ALA A 1 683 ? 10.906 42.781 13.961 1 97.56 683 ALA A N 1
ATOM 5376 C CA . ALA A 1 683 ? 9.453 42.625 14.023 1 97.56 683 ALA A CA 1
ATOM 5377 C C . ALA A 1 683 ? 8.797 43.125 12.727 1 97.56 683 ALA A C 1
ATOM 5379 O O . ALA A 1 683 ? 9.344 43.969 12.023 1 97.56 683 ALA A O 1
ATOM 5380 N N . TYR A 1 684 ? 7.645 42.594 12.406 1 97 684 TYR A N 1
ATOM 5381 C CA . TYR A 1 684 ? 6.977 42.969 11.172 1 97 684 TYR A CA 1
ATOM 5382 C C . TYR A 1 684 ? 5.461 42.906 11.328 1 97 684 TYR A C 1
ATOM 5384 O O . TYR A 1 684 ? 4.953 42.219 12.227 1 97 684 TYR A O 1
ATOM 5392 N N . ASN A 1 685 ? 4.781 43.656 10.5 1 97.62 685 ASN A N 1
ATOM 5393 C CA . ASN A 1 685 ? 3.332 43.656 10.344 1 97.62 685 ASN A CA 1
ATOM 5394 C C . ASN A 1 685 ? 2.91 43.25 8.938 1 97.62 685 ASN A C 1
ATOM 5396 O O . ASN A 1 685 ? 3.365 43.844 7.953 1 97.62 685 ASN A O 1
ATOM 5400 N N . LEU A 1 686 ? 2.057 42.25 8.867 1 97.25 686 LEU A N 1
ATOM 5401 C CA . LEU A 1 686 ? 1.511 41.812 7.59 1 97.25 686 LEU A CA 1
ATOM 5402 C C . LEU A 1 686 ? 0.007 42.062 7.527 1 97.25 686 LEU A C 1
ATOM 5404 O O . LEU A 1 686 ? -0.706 41.844 8.508 1 97.25 686 LEU A O 1
ATOM 5408 N N . ILE A 1 687 ? -0.413 42.625 6.449 1 98.06 687 ILE A N 1
ATOM 5409 C CA . ILE A 1 687 ? -1.842 42.75 6.188 1 98.0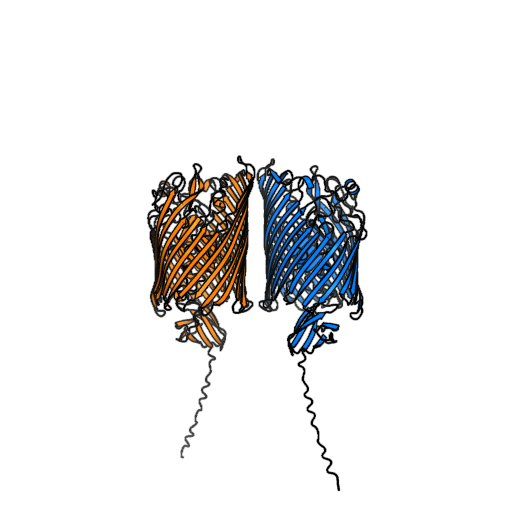6 687 ILE A CA 1
ATOM 5410 C C . ILE A 1 687 ? -2.188 42.062 4.867 1 98.06 687 ILE A C 1
ATOM 5412 O O . ILE A 1 687 ? -1.509 42.281 3.857 1 98.06 687 ILE A O 1
ATOM 5416 N N . GLY A 1 688 ? -3.107 41.219 4.871 1 97.19 688 GLY A N 1
ATOM 5417 C CA . GLY A 1 688 ? -3.668 40.594 3.684 1 97.19 688 GLY A CA 1
ATOM 5418 C C . GLY A 1 688 ? -5.16 40.812 3.541 1 97.19 688 GLY A C 1
ATOM 5419 O O . GLY A 1 688 ? -5.855 41.062 4.527 1 97.19 688 GLY A O 1
ATOM 5420 N N . SER A 1 689 ? -5.566 40.719 2.336 1 97.75 689 SER A N 1
ATOM 5421 C CA . SER A 1 689 ? -6.988 40.938 2.07 1 97.75 689 SER A CA 1
ATOM 5422 C C . SER A 1 689 ? -7.469 40.031 0.932 1 97.75 689 SER A C 1
ATOM 5424 O O . SER A 1 689 ? -6.734 39.812 -0.031 1 97.75 689 SER A O 1
ATOM 5426 N N . LYS A 1 690 ? -8.672 39.531 1.061 1 98 690 LYS A N 1
ATOM 5427 C CA . LYS A 1 690 ? -9.352 38.75 0.029 1 98 690 LYS A CA 1
ATOM 5428 C C . LYS A 1 690 ? -10.789 39.25 -0.161 1 98 690 LYS A C 1
ATOM 5430 O O . LYS A 1 690 ? -11.531 39.406 0.811 1 98 690 LYS A O 1
ATOM 5435 N N . LEU A 1 691 ? -11.102 39.594 -1.332 1 98.06 691 LEU A N 1
ATOM 5436 C CA . LEU A 1 691 ? -12.453 39.969 -1.731 1 98.06 691 LEU A CA 1
ATOM 5437 C C . LEU A 1 691 ? -13.039 38.938 -2.691 1 98.06 691 LEU A C 1
ATOM 5439 O O . LEU A 1 691 ? -12.344 38.438 -3.59 1 98.06 691 LEU A O 1
ATOM 5443 N N . GLY A 1 692 ? -14.297 38.625 -2.434 1 97.38 692 GLY A N 1
ATOM 5444 C CA . GLY A 1 692 ? -14.891 37.656 -3.332 1 97.38 692 GLY A CA 1
ATOM 5445 C C . GLY A 1 692 ? -16.406 37.75 -3.416 1 97.38 692 GLY A C 1
ATOM 5446 O O . GLY A 1 692 ? -17.016 38.594 -2.725 1 97.38 692 GLY A O 1
ATOM 5447 N N . TRP A 1 693 ? -16.906 37.062 -4.387 1 96.25 693 TRP A N 1
ATOM 5448 C CA . TRP A 1 693 ? -18.344 36.938 -4.637 1 96.25 693 TRP A CA 1
ATOM 5449 C C . TRP A 1 693 ? -18.75 35.5 -4.848 1 96.25 693 TRP A C 1
ATOM 5451 O O . TRP A 1 693 ? -18.172 34.812 -5.688 1 96.25 693 TRP A O 1
ATOM 5461 N N . ARG A 1 694 ? -19.656 35.094 -4.07 1 92.38 694 ARG A N 1
ATOM 5462 C CA . ARG A 1 694 ? -20.172 33.75 -4.156 1 92.38 694 ARG A CA 1
ATOM 5463 C C . ARG A 1 694 ? -21.672 33.75 -4.395 1 92.38 694 ARG A C 1
ATOM 5465 O O . ARG A 1 694 ? -22.406 34.531 -3.787 1 92.38 694 ARG A O 1
ATOM 5472 N N . THR A 1 695 ? -22.094 32.812 -5.309 1 86.06 695 THR A N 1
ATOM 5473 C CA . THR A 1 695 ? -23.531 32.75 -5.59 1 86.06 695 THR A CA 1
ATOM 5474 C C . THR A 1 695 ? -23.938 31.328 -6.012 1 86.06 695 THR A C 1
ATOM 5476 O O . THR A 1 695 ? -23.078 30.531 -6.395 1 86.06 695 THR A O 1
ATOM 5479 N N . VAL A 1 696 ? -25.156 31.031 -5.773 1 82.19 696 VAL A N 1
ATOM 5480 C CA . VAL A 1 696 ? -25.766 29.797 -6.234 1 82.19 696 VAL A CA 1
ATOM 5481 C C . VAL A 1 696 ? -26.797 30.094 -7.32 1 82.19 696 VAL A C 1
ATOM 5483 O O . VAL A 1 696 ? -27.719 30.891 -7.109 1 82.19 696 VAL A O 1
ATOM 5486 N N . LEU A 1 697 ? -26.594 29.516 -8.438 1 81.19 697 LEU A N 1
ATOM 5487 C CA . LEU A 1 697 ? -27.5 29.75 -9.547 1 81.19 697 LEU A CA 1
ATOM 5488 C C . LEU A 1 697 ? -28.391 28.547 -9.797 1 81.19 697 LEU A C 1
ATOM 5490 O O . LEU A 1 697 ? -27.891 27.422 -9.938 1 81.19 697 LEU A O 1
ATOM 5494 N N . GLY A 1 698 ? -29.688 28.766 -9.906 1 74.75 698 GLY A N 1
ATOM 5495 C CA . GLY A 1 698 ? -30.641 27.719 -10.203 1 74.75 698 GLY A CA 1
ATOM 5496 C C . GLY A 1 698 ? -30.625 26.594 -9.188 1 74.75 698 GLY A C 1
ATOM 5497 O O . GLY A 1 698 ? -30.984 25.453 -9.508 1 74.75 698 GLY A O 1
ATOM 5498 N N . GLY A 1 699 ? -30.016 26.75 -8.172 1 71.38 699 GLY A N 1
ATOM 5499 C CA . GLY A 1 699 ? -29.969 25.766 -7.117 1 71.38 699 GLY A CA 1
ATOM 5500 C C . GLY A 1 699 ? -28.938 24.672 -7.359 1 71.38 699 GLY A C 1
ATOM 5501 O O . GLY A 1 699 ? -28.641 23.891 -6.457 1 71.38 699 GLY A O 1
ATOM 5502 N N . ARG A 1 700 ? -28.375 24.609 -8.477 1 82.25 700 ARG A N 1
ATOM 5503 C CA . ARG A 1 700 ? -27.5 23.5 -8.828 1 82.25 700 ARG A CA 1
ATOM 5504 C C . ARG A 1 700 ? -26.062 23.984 -9.055 1 82.25 700 ARG A C 1
ATOM 5506 O O . ARG A 1 700 ? -25.109 23.234 -8.852 1 82.25 700 ARG A O 1
ATOM 5513 N N . TRP A 1 701 ? -26 25.219 -9.523 1 89.06 701 TRP A N 1
ATOM 5514 C CA . TRP A 1 701 ? -24.688 25.719 -9.867 1 89.06 701 TRP A CA 1
ATOM 5515 C C . TRP A 1 701 ? -24.125 26.609 -8.75 1 89.06 701 TRP A C 1
ATOM 5517 O O . TRP A 1 701 ? -24.797 27.547 -8.305 1 89.06 701 TRP A O 1
ATOM 5527 N N . ASP A 1 702 ? -22.984 26.281 -8.297 1 88.5 702 ASP A N 1
ATOM 5528 C CA . ASP A 1 702 ? -22.25 27.141 -7.379 1 88.5 702 ASP A CA 1
ATOM 5529 C C . ASP A 1 702 ? -21.125 27.891 -8.102 1 88.5 702 ASP A C 1
ATOM 5531 O O . ASP A 1 702 ? -20.375 27.297 -8.883 1 88.5 702 ASP A O 1
ATOM 5535 N N . PHE A 1 703 ? -21.109 29.156 -7.875 1 92.69 703 PHE A N 1
ATOM 5536 C CA . PHE A 1 703 ? -20.078 29.984 -8.5 1 92.69 703 PHE A CA 1
ATOM 5537 C C . PHE A 1 703 ? -19.422 30.891 -7.473 1 92.69 703 PHE A C 1
ATOM 5539 O O . PHE A 1 703 ? -20.094 31.469 -6.613 1 92.69 703 PHE A O 1
ATOM 5546 N N . GLU A 1 704 ? -18.109 30.953 -7.539 1 95.69 704 GLU A N 1
ATOM 5547 C CA . GLU A 1 704 ? -17.344 31.875 -6.707 1 95.69 704 GLU A CA 1
ATOM 5548 C C . GLU A 1 704 ? -16.188 32.5 -7.492 1 95.69 704 GLU A C 1
ATOM 5550 O O . GLU A 1 704 ? -15.484 31.812 -8.234 1 95.69 704 GLU A O 1
ATOM 5555 N N . VAL A 1 705 ? -16.062 33.812 -7.41 1 97.62 705 VAL A N 1
ATOM 5556 C CA . VAL A 1 705 ? -14.898 34.531 -7.914 1 97.62 705 VAL A CA 1
ATOM 5557 C C . VAL A 1 705 ? -14.258 35.312 -6.785 1 97.62 705 VAL A C 1
ATOM 5559 O O . VAL A 1 705 ? -14.953 35.906 -5.945 1 97.62 705 VAL A O 1
ATOM 5562 N N . TYR A 1 706 ? -12.969 35.281 -6.75 1 97.56 706 TYR A N 1
ATOM 5563 C CA . TYR A 1 706 ? -12.312 36 -5.668 1 97.56 706 TYR A CA 1
ATOM 5564 C C . TYR A 1 706 ? -10.969 36.562 -6.133 1 97.56 706 TYR A C 1
ATOM 5566 O O . TYR A 1 706 ? -10.422 36.125 -7.145 1 97.56 706 TYR A O 1
ATOM 5574 N N . GLY A 1 707 ? -10.453 37.469 -5.43 1 98.06 707 GLY A N 1
ATOM 5575 C CA . GLY A 1 707 ? -9.133 38.062 -5.535 1 98.06 707 GLY A CA 1
ATOM 5576 C C . GLY A 1 707 ? -8.602 38.594 -4.207 1 98.06 707 GLY A C 1
ATOM 5577 O O . GLY A 1 707 ? -9.375 39 -3.336 1 98.06 707 GLY A O 1
ATOM 5578 N N . GLY A 1 708 ? -7.281 38.531 -4.113 1 97.81 708 GLY A N 1
ATOM 5579 C CA . GLY A 1 708 ? -6.691 39 -2.865 1 97.81 708 GLY A CA 1
ATOM 5580 C C . GLY A 1 708 ? -5.27 39.5 -3.029 1 97.81 708 GLY A C 1
ATOM 5581 O O . GLY A 1 708 ? -4.703 39.438 -4.121 1 97.81 708 GLY A O 1
ATOM 5582 N N . VAL A 1 709 ? -4.848 40.125 -1.986 1 98 709 VAL A N 1
ATOM 5583 C CA . VAL A 1 709 ? -3.492 40.656 -1.921 1 98 709 VAL A CA 1
ATOM 5584 C C . VAL A 1 709 ? -2.826 40.219 -0.619 1 98 709 VAL A C 1
ATOM 5586 O O . VAL A 1 709 ? -3.434 40.312 0.452 1 98 709 VAL A O 1
ATOM 5589 N N . ASP A 1 710 ? -1.675 39.688 -0.785 1 96.56 710 ASP A N 1
ATOM 5590 C CA . ASP A 1 710 ? -0.853 39.375 0.38 1 96.56 710 ASP A CA 1
ATOM 5591 C C . ASP A 1 710 ? 0.205 40.438 0.612 1 96.56 710 ASP A C 1
ATOM 5593 O O . ASP A 1 710 ? 0.762 41 -0.342 1 96.56 710 ASP A O 1
ATOM 5597 N N . ASN A 1 711 ? 0.465 40.719 1.88 1 97.56 711 ASN A N 1
ATOM 5598 C CA . ASN A 1 711 ? 1.464 41.719 2.273 1 97.56 711 ASN A CA 1
ATOM 5599 C C . ASN A 1 711 ? 1.154 43.094 1.687 1 97.56 711 ASN A C 1
ATOM 5601 O O . ASN A 1 711 ? 2 43.688 1.021 1 97.56 711 ASN A O 1
ATOM 5605 N N . LEU A 1 712 ? 0.054 43.562 1.951 1 97.69 712 LEU A N 1
ATOM 5606 C CA . LEU A 1 712 ? -0.449 44.844 1.44 1 97.69 712 LEU A CA 1
ATOM 5607 C C . LEU A 1 712 ? 0.516 45.969 1.765 1 97.69 712 LEU A C 1
ATOM 5609 O O . LEU A 1 712 ? 0.636 46.938 0.997 1 97.69 712 LEU A O 1
ATOM 5613 N N . LEU A 1 713 ? 1.213 45.844 2.807 1 97.69 713 LEU A N 1
ATOM 5614 C CA . LEU A 1 713 ? 2.098 46.906 3.262 1 97.69 713 LEU A CA 1
ATOM 5615 C C . LEU A 1 713 ? 3.461 46.812 2.586 1 97.69 713 LEU A C 1
ATOM 5617 O O . LEU A 1 713 ? 4.309 47.688 2.76 1 97.69 713 LEU A O 1
ATOM 5621 N N . ASP A 1 714 ? 3.711 45.75 1.866 1 97.44 714 ASP A N 1
ATOM 5622 C CA . ASP A 1 714 ? 4.984 45.469 1.217 1 97.44 714 ASP A CA 1
ATOM 5623 C C . ASP A 1 714 ? 6.117 45.375 2.24 1 97.44 714 ASP A C 1
ATOM 5625 O O . ASP A 1 714 ? 7.188 45.938 2.041 1 97.44 714 ASP A O 1
ATOM 5629 N N . GLU A 1 715 ? 5.754 44.719 3.264 1 96.38 715 GLU A N 1
ATOM 5630 C CA . GLU A 1 715 ? 6.684 44.531 4.371 1 96.38 715 GLU A CA 1
ATOM 5631 C C . GLU A 1 715 ? 7.812 43.562 3.979 1 96.38 715 GLU A C 1
ATOM 5633 O O . GLU A 1 715 ? 7.59 42.594 3.266 1 96.38 715 GLU A O 1
ATOM 5638 N N . THR A 1 716 ? 9.055 43.938 4.422 1 94.81 716 THR A N 1
ATOM 5639 C CA . THR A 1 716 ? 10.195 43.062 4.254 1 94.81 716 THR A CA 1
ATOM 5640 C C . THR A 1 716 ? 10.328 42.125 5.453 1 94.81 716 THR A C 1
ATOM 5642 O O . THR A 1 716 ? 10.445 42.562 6.594 1 94.81 716 THR A O 1
ATOM 5645 N N . TYR A 1 717 ? 10.336 40.875 5.188 1 94.56 717 TYR A N 1
ATOM 5646 C CA . TYR A 1 717 ? 10.453 39.875 6.25 1 94.56 717 TYR A CA 1
ATOM 5647 C C . TYR A 1 717 ? 10.828 38.531 5.68 1 94.56 717 TYR A C 1
ATOM 5649 O O . TYR A 1 717 ? 10.93 38.344 4.461 1 94.56 717 TYR A O 1
ATOM 5657 N N . SER A 1 718 ? 11.141 37.594 6.598 1 93.12 718 SER A N 1
ATOM 5658 C CA . SER A 1 718 ? 11.344 36.188 6.27 1 93.12 718 SER A CA 1
ATOM 5659 C C . SER A 1 718 ? 10.273 35.281 6.906 1 93.12 718 SER A C 1
ATOM 5661 O O . SER A 1 718 ? 10.055 35.344 8.117 1 93.12 718 SER A O 1
ATOM 5663 N N . LEU A 1 719 ? 9.609 34.5 6.109 1 85.06 719 LEU A N 1
ATOM 5664 C CA . LEU A 1 719 ? 8.586 33.625 6.664 1 85.06 719 LEU A CA 1
ATOM 5665 C C . LEU A 1 719 ? 9.227 32.406 7.344 1 85.06 719 LEU A C 1
ATOM 5667 O O . LEU A 1 719 ? 8.602 31.781 8.195 1 85.06 719 LEU A O 1
ATOM 5671 N N . GLY A 1 720 ? 10.438 32.125 7.035 1 89.25 720 GLY A N 1
ATOM 5672 C CA . GLY A 1 720 ? 11.242 31.078 7.656 1 89.25 720 GLY A CA 1
ATOM 5673 C C . GLY A 1 720 ? 12.734 31.375 7.629 1 89.25 720 GLY A C 1
ATOM 5674 O O . GLY A 1 720 ? 13.289 31.703 6.578 1 89.25 720 GLY A O 1
ATOM 5675 N N . ASN A 1 721 ? 13.312 31.391 8.82 1 91 721 ASN A N 1
ATOM 5676 C CA . ASN A 1 721 ? 14.742 31.688 8.93 1 91 721 ASN A CA 1
ATOM 5677 C C . ASN A 1 721 ? 15.562 30.422 9.195 1 91 721 ASN A C 1
ATOM 5679 O O . ASN A 1 721 ? 15.047 29.453 9.758 1 91 721 ASN A O 1
ATOM 5683 N N . ASP A 1 722 ? 16.766 30.438 8.688 1 91 722 ASP A N 1
ATOM 5684 C CA . ASP A 1 722 ? 17.719 29.406 9.109 1 91 722 ASP A CA 1
ATOM 5685 C C . ASP A 1 722 ? 18.359 29.766 10.445 1 91 722 ASP A C 1
ATOM 5687 O O . ASP A 1 722 ? 18.938 30.844 10.586 1 91 722 ASP A O 1
ATOM 5691 N N . LEU A 1 723 ? 18.234 28.875 11.375 1 89.06 723 LEU A N 1
ATOM 5692 C CA . LEU A 1 723 ? 18.734 29.156 12.719 1 89.06 723 LEU A CA 1
ATOM 5693 C C . LEU A 1 723 ? 20.172 28.688 12.867 1 89.06 723 LEU A C 1
ATOM 5695 O O . LEU A 1 723 ? 20.562 27.672 12.281 1 89.06 723 LEU A O 1
ATOM 5699 N N . ASN A 1 724 ? 20.938 29.391 13.633 1 87.5 724 ASN A N 1
ATOM 5700 C CA . ASN A 1 724 ? 22.344 29.094 13.836 1 87.5 724 ASN A CA 1
ATOM 5701 C C . ASN A 1 724 ? 23.047 28.766 12.516 1 87.5 724 ASN A C 1
ATOM 5703 O O . ASN A 1 724 ? 23.766 27.781 12.414 1 87.5 724 ASN A O 1
ATOM 5707 N N . ALA A 1 725 ? 22.797 29.578 11.555 1 87.31 725 ALA A N 1
ATOM 5708 C CA . ALA A 1 725 ? 23.156 29.297 10.172 1 87.31 725 ALA A CA 1
ATOM 5709 C C . ALA A 1 725 ? 24.656 29.484 9.945 1 87.31 725 ALA A C 1
ATOM 5711 O O . ALA A 1 725 ? 25.25 30.406 10.5 1 87.31 725 ALA A O 1
ATOM 5712 N N . PHE A 1 726 ? 25.141 28.688 9.062 1 83 726 PHE A N 1
ATOM 5713 C CA . PHE A 1 726 ? 26.5 28.812 8.594 1 83 726 PHE A CA 1
ATOM 5714 C C . PHE A 1 726 ? 26.672 30.094 7.789 1 83 726 PHE A C 1
ATOM 5716 O O . PHE A 1 726 ? 25.797 30.484 7.023 1 83 726 PHE A O 1
ATOM 5723 N N . ALA A 1 727 ? 27.844 30.781 7.945 1 86.5 727 ALA A N 1
ATOM 5724 C CA . ALA A 1 727 ? 28.203 31.984 7.203 1 86.5 727 ALA A CA 1
ATOM 5725 C C . ALA A 1 727 ? 27.188 33.094 7.438 1 86.5 727 ALA A C 1
ATOM 5727 O O . ALA A 1 727 ? 26.969 33.938 6.566 1 86.5 727 ALA A O 1
ATOM 5728 N N . VAL A 1 728 ? 26.344 32.938 8.484 1 91.19 728 VAL A N 1
ATOM 5729 C CA . VAL A 1 728 ? 25.391 33.969 8.953 1 91.19 728 VAL A CA 1
ATOM 5730 C C . VAL A 1 728 ? 24.281 34.125 7.918 1 91.19 728 VAL A C 1
ATOM 5732 O O . VAL A 1 728 ? 23.797 35.25 7.699 1 91.19 728 VAL A O 1
ATOM 5735 N N . ARG A 1 729 ? 24.062 33.188 7.164 1 93.5 729 ARG A N 1
ATOM 5736 C CA . ARG A 1 729 ? 22.969 33.219 6.211 1 93.5 729 ARG A CA 1
ATOM 5737 C C . ARG A 1 729 ? 21.656 32.812 6.879 1 93.5 729 ARG A C 1
ATOM 5739 O O . ARG A 1 729 ? 21.188 31.688 6.707 1 93.5 729 ARG A O 1
ATOM 5746 N N . PHE A 1 730 ? 20.984 33.812 7.422 1 94.5 730 PHE A N 1
ATOM 5747 C CA . PHE A 1 730 ? 19.828 33.562 8.273 1 94.5 730 PHE A CA 1
ATOM 5748 C C . PHE A 1 730 ? 18.531 33.75 7.496 1 94.5 730 PHE A C 1
ATOM 5750 O O . PHE A 1 730 ? 17.5 33.188 7.852 1 94.5 730 PHE A O 1
ATOM 5757 N N . TYR A 1 731 ? 18.625 34.438 6.414 1 95.62 731 TYR A N 1
ATOM 5758 C CA . TYR A 1 731 ? 17.375 35 5.938 1 95.62 731 TYR A CA 1
ATOM 5759 C C . TYR A 1 731 ? 16.891 34.312 4.68 1 95.62 731 TYR A C 1
ATOM 5761 O O . TYR A 1 731 ? 17.672 34 3.785 1 95.62 731 TYR A O 1
ATOM 5769 N N . GLN A 1 732 ? 15.625 34.062 4.668 1 95.31 732 GLN A N 1
ATOM 5770 C CA . GLN A 1 732 ? 14.875 33.625 3.5 1 95.31 732 GLN A CA 1
ATOM 5771 C C . GLN A 1 732 ? 13.805 34.625 3.109 1 95.31 732 GLN A C 1
ATOM 5773 O O . GLN A 1 732 ? 12.641 34.5 3.494 1 95.31 732 GLN A O 1
ATOM 5778 N N . PRO A 1 733 ? 14.125 35.594 2.332 1 96 733 PRO A N 1
ATOM 5779 C CA . PRO A 1 733 ? 13.211 36.719 2.074 1 96 733 PRO A CA 1
ATOM 5780 C C . PRO A 1 733 ? 11.875 36.25 1.49 1 96 733 PRO A C 1
ATOM 5782 O O . PRO A 1 733 ? 11.844 35.531 0.505 1 96 733 PRO A O 1
ATOM 5785 N N . ALA A 1 734 ? 10.805 36.719 2.086 1 95.5 734 ALA A N 1
ATOM 5786 C CA . ALA A 1 734 ? 9.453 36.5 1.584 1 95.5 734 ALA A CA 1
ATOM 5787 C C . ALA A 1 734 ? 9.07 37.5 0.522 1 95.5 734 ALA A C 1
ATOM 5789 O O . ALA A 1 734 ? 9.672 38.594 0.444 1 95.5 734 ALA A O 1
ATOM 5790 N N . PRO A 1 735 ? 8.094 37.125 -0.278 1 95.44 735 PRO A N 1
ATOM 5791 C CA . PRO A 1 735 ? 7.668 38.094 -1.284 1 95.44 735 PRO A CA 1
ATOM 5792 C C . PRO A 1 735 ? 7.074 39.375 -0.667 1 95.44 735 PRO A C 1
ATOM 5794 O O . PRO A 1 735 ? 6.426 39.312 0.381 1 95.44 735 PRO A O 1
ATOM 5797 N N . GLY A 1 736 ? 7.289 40.531 -1.363 1 95.81 736 GLY A N 1
ATOM 5798 C CA . GLY A 1 736 ? 6.551 41.719 -1.005 1 95.81 736 GLY A CA 1
ATOM 5799 C C . GLY A 1 736 ? 5.078 41.656 -1.367 1 95.81 736 GLY A C 1
ATOM 5800 O O . GLY A 1 736 ? 4.477 40.594 -1.332 1 95.81 736 GLY A O 1
ATOM 5801 N N . ARG A 1 737 ? 4.562 42.781 -1.626 1 97.81 737 ARG A N 1
ATOM 5802 C CA . ARG A 1 737 ? 3.156 42.812 -2.018 1 97.81 737 ARG A CA 1
ATOM 5803 C C . ARG A 1 737 ? 2.918 41.969 -3.262 1 97.81 737 ARG A C 1
ATOM 5805 O O . ARG A 1 737 ? 3.643 42.062 -4.25 1 97.81 737 ARG A O 1
ATOM 5812 N N . ASN A 1 738 ? 1.987 41.031 -3.193 1 96.81 738 ASN A N 1
ATOM 5813 C CA . ASN A 1 738 ? 1.649 40.188 -4.328 1 96.81 738 ASN A CA 1
ATOM 5814 C C . ASN A 1 738 ? 0.156 39.875 -4.371 1 96.81 738 ASN A C 1
ATOM 5816 O O . ASN A 1 738 ? -0.529 39.969 -3.35 1 96.81 738 ASN A O 1
ATOM 5820 N N . TRP A 1 739 ? -0.275 39.5 -5.48 1 97.44 739 TRP A N 1
ATOM 5821 C CA . TRP A 1 739 ? -1.708 39.344 -5.707 1 97.44 739 TRP A CA 1
ATOM 5822 C C . TRP A 1 739 ? -2.043 37.906 -6.113 1 97.44 739 TRP A C 1
ATOM 5824 O O . TRP A 1 739 ? -1.169 37.156 -6.562 1 97.44 739 TRP A O 1
ATOM 5834 N N . TYR A 1 740 ? -3.279 37.5 -5.883 1 97.69 740 TYR A N 1
ATOM 5835 C CA . TYR A 1 740 ? -3.824 36.219 -6.344 1 97.69 740 TYR A CA 1
ATOM 5836 C C . TYR A 1 740 ? -5.316 36.344 -6.629 1 97.69 740 TYR A C 1
ATOM 5838 O O . TYR A 1 740 ? -5.961 37.312 -6.203 1 97.69 740 TYR A O 1
ATOM 5846 N N . GLY A 1 741 ? -5.836 35.406 -7.383 1 97.94 741 GLY A N 1
ATOM 5847 C CA . GLY A 1 741 ? -7.254 35.312 -7.676 1 97.94 741 GLY A CA 1
ATOM 5848 C C . GLY A 1 741 ? -7.664 33.969 -8.234 1 97.94 741 GLY A C 1
ATOM 5849 O O . GLY A 1 741 ? -6.809 33.125 -8.539 1 97.94 741 GLY A O 1
ATOM 5850 N N . GLY A 1 742 ? -8.961 33.844 -8.258 1 97.81 742 GLY A N 1
ATOM 5851 C CA . GLY A 1 742 ? -9.43 32.562 -8.789 1 97.81 742 GLY A CA 1
ATOM 5852 C C . GLY A 1 742 ? -10.938 32.5 -8.945 1 97.81 742 GLY A C 1
ATOM 5853 O O . GLY A 1 742 ? -11.641 33.469 -8.656 1 97.81 742 GLY A O 1
ATOM 5854 N N . ALA A 1 743 ? -11.305 31.438 -9.547 1 98.06 743 ALA A N 1
ATOM 5855 C CA . ALA A 1 743 ? -12.719 31.141 -9.75 1 98.06 743 ALA A CA 1
ATOM 5856 C C . ALA A 1 743 ? -13.016 29.656 -9.461 1 98.06 743 ALA A C 1
ATOM 5858 O O . ALA A 1 743 ? -12.172 28.797 -9.711 1 98.06 743 ALA A O 1
ATOM 5859 N N . LYS A 1 744 ? -14.203 29.5 -8.945 1 97.19 744 LYS A N 1
ATOM 5860 C CA . LYS A 1 744 ? -14.672 28.141 -8.656 1 97.19 744 LYS A CA 1
ATOM 5861 C C . LYS A 1 744 ? -16.062 27.906 -9.242 1 97.19 744 LYS A C 1
ATOM 5863 O O . LYS A 1 744 ? -16.906 28.797 -9.227 1 97.19 744 LYS A O 1
ATOM 5868 N N . LEU A 1 745 ? -16.188 26.766 -9.805 1 97 745 LEU A N 1
ATOM 5869 C CA . LEU A 1 745 ? -17.469 26.328 -10.352 1 97 745 LEU A CA 1
ATOM 5870 C C . LEU A 1 745 ? -17.844 24.953 -9.805 1 97 745 LEU A C 1
ATOM 5872 O O . LEU A 1 745 ? -17.016 24.047 -9.773 1 97 745 LEU A O 1
ATOM 5876 N N . GLY A 1 746 ? -19.031 24.906 -9.266 1 95.19 746 GLY A N 1
ATOM 5877 C CA . GLY A 1 746 ? -19.578 23.641 -8.789 1 95.19 746 GLY A CA 1
ATOM 5878 C C . GLY A 1 746 ? -20.953 23.328 -9.375 1 95.19 746 GLY A C 1
ATOM 5879 O O . GLY A 1 746 ? -21.734 24.234 -9.648 1 95.19 746 GLY A O 1
ATOM 5880 N N . PHE A 1 747 ? -21.203 22.047 -9.562 1 94.62 747 PHE A N 1
ATOM 5881 C CA . PHE A 1 747 ? -22.469 21.594 -10.133 1 94.62 747 PHE A CA 1
ATOM 5882 C C . PHE A 1 747 ? -23.016 20.406 -9.375 1 94.62 747 PHE A C 1
ATOM 5884 O O . PHE A 1 747 ? -22.344 19.359 -9.281 1 94.62 747 PHE A O 1
ATOM 5891 N N . ARG A 1 748 ? -24.172 20.578 -8.859 1 90.38 748 ARG A N 1
ATOM 5892 C CA . ARG A 1 748 ? -24.891 19.484 -8.219 1 90.38 748 ARG A CA 1
ATOM 5893 C C . ARG A 1 748 ? -25.781 18.75 -9.219 1 90.38 748 ARG A C 1
ATOM 5895 O O . ARG A 1 748 ? -26.531 19.375 -9.969 1 90.38 748 ARG A O 1
ATOM 5902 N N . TYR A 1 749 ? -25.797 17.391 -9.172 1 88.81 749 TYR A N 1
ATOM 5903 C CA . TYR A 1 749 ? -26.578 16.641 -10.156 1 88.81 749 TYR A CA 1
ATOM 5904 C C . TYR A 1 749 ? -27.219 15.414 -9.516 1 88.81 749 TYR A C 1
ATOM 5906 O O . TYR A 1 749 ? -26.766 14.938 -8.477 1 88.81 749 TYR A O 1
ATOM 5914 N N . MET B 1 1 ? -84.812 -53.031 40.031 1 24.97 1 MET B N 1
ATOM 5915 C CA . MET B 1 1 ? -83.688 -52.062 40.281 1 24.97 1 MET B CA 1
ATOM 5916 C C . MET B 1 1 ? -82.75 -51.969 39.094 1 24.97 1 MET B C 1
ATOM 5918 O O . MET B 1 1 ? -82.062 -52.906 38.781 1 24.97 1 MET B O 1
ATOM 5922 N N . LYS B 1 2 ? -83.375 -51.406 37.969 1 28.73 2 LYS B N 1
ATOM 5923 C CA . LYS B 1 2 ? -83 -51.062 36.594 1 28.73 2 LYS B CA 1
ATOM 5924 C C . LYS B 1 2 ? -81.875 -50.094 36.562 1 28.73 2 LYS B C 1
ATOM 5926 O O . LYS B 1 2 ? -81.938 -48.969 37.094 1 28.73 2 LYS B O 1
ATOM 5931 N N . SER B 1 3 ? -80.562 -50.656 36.688 1 25.58 3 SER B N 1
ATOM 5932 C CA . SER B 1 3 ? -79.25 -50.062 36.844 1 25.58 3 SER B CA 1
ATOM 5933 C C . SER B 1 3 ? -78.938 -49.156 35.656 1 25.58 3 SER B C 1
ATOM 5935 O O . SER B 1 3 ? -79.062 -49.531 34.5 1 25.58 3 SER B O 1
ATOM 5937 N N . LEU B 1 4 ? -79.25 -47.875 35.781 1 28.23 4 LEU B N 1
ATOM 5938 C CA . LEU B 1 4 ? -79 -46.719 34.938 1 28.23 4 LEU B CA 1
ATOM 5939 C C . LEU B 1 4 ? -77.5 -46.625 34.594 1 28.23 4 LEU B C 1
ATOM 5941 O O . LEU B 1 4 ? -76.688 -46.469 35.5 1 28.23 4 LEU B O 1
ATOM 5945 N N . SER B 1 5 ? -77 -47.469 33.719 1 29.81 5 SER B N 1
ATOM 5946 C CA . SER B 1 5 ? -75.625 -47.5 33.188 1 29.81 5 SER B CA 1
ATOM 5947 C C . SER B 1 5 ? -75.25 -46.156 32.562 1 29.81 5 SER B C 1
ATOM 5949 O O . SER B 1 5 ? -75.875 -45.719 31.594 1 29.81 5 SER B O 1
ATOM 5951 N N . VAL B 1 6 ? -75.062 -45.094 33.406 1 31.02 6 VAL B N 1
ATOM 5952 C CA . VAL B 1 6 ? -74.625 -43.75 32.969 1 31.02 6 VAL B CA 1
ATOM 5953 C C . VAL B 1 6 ? -73.312 -43.875 32.125 1 31.02 6 VAL B C 1
ATOM 5955 O O . VAL B 1 6 ? -72.375 -44.5 32.594 1 31.02 6 VAL B O 1
ATOM 5958 N N . GLY B 1 7 ? -73.375 -43.875 30.812 1 29.12 7 GLY B N 1
ATOM 5959 C CA . GLY B 1 7 ? -72.375 -43.812 29.766 1 29.12 7 GLY B CA 1
ATOM 5960 C C . GLY B 1 7 ? -71.438 -42.594 29.891 1 29.12 7 GLY B C 1
ATOM 5961 O O . GLY B 1 7 ? -71.938 -41.469 29.734 1 29.12 7 GLY B O 1
ATOM 5962 N N . ILE B 1 8 ? -70.625 -42.5 30.922 1 28.55 8 ILE B N 1
ATOM 5963 C CA . ILE B 1 8 ? -69.688 -41.375 31.031 1 28.55 8 ILE B CA 1
ATOM 5964 C C . ILE B 1 8 ? -68.75 -41.344 29.812 1 28.55 8 ILE B C 1
ATOM 5966 O O . ILE B 1 8 ? -68.062 -42.344 29.531 1 28.55 8 ILE B O 1
ATOM 5970 N N . VAL B 1 9 ? -69.062 -40.625 28.766 1 30.59 9 VAL B N 1
ATOM 5971 C CA . VAL B 1 9 ? -68.312 -40.281 27.578 1 30.59 9 VAL B CA 1
ATOM 5972 C C . VAL B 1 9 ? -67.062 -39.562 28.016 1 30.59 9 VAL B C 1
ATOM 5974 O O . VAL B 1 9 ? -67.125 -38.469 28.625 1 30.59 9 VAL B O 1
ATOM 5977 N N . SER B 1 10 ? -66 -40.25 28.469 1 28.83 10 SER B N 1
ATOM 5978 C CA . SER B 1 10 ? -64.688 -39.656 28.75 1 28.83 10 SER B CA 1
ATOM 5979 C C . SER B 1 10 ? -64.125 -38.938 27.531 1 28.83 10 SER B C 1
ATOM 5981 O O . SER B 1 10 ? -63.906 -39.562 26.484 1 28.83 10 SER B O 1
ATOM 5983 N N . LEU B 1 11 ? -64.438 -37.656 27.328 1 31.5 11 LEU B N 1
ATOM 5984 C CA . LEU B 1 11 ? -63.781 -36.75 26.391 1 31.5 11 LEU B CA 1
ATOM 5985 C C . LEU B 1 11 ? -62.281 -36.688 26.656 1 31.5 11 LEU B C 1
ATOM 5987 O O . LEU B 1 11 ? -61.844 -36.219 27.703 1 31.5 11 LEU B O 1
ATOM 5991 N N . VAL B 1 12 ? -61.5 -37.719 26.297 1 31.62 12 VAL B N 1
ATOM 5992 C CA . VAL B 1 12 ? -60.062 -37.656 26.266 1 31.62 12 VAL B CA 1
ATOM 5993 C C . VAL B 1 12 ? -59.625 -36.469 25.391 1 31.62 12 VAL B C 1
ATOM 5995 O O . VAL B 1 12 ? -59.875 -36.469 24.188 1 31.62 12 VAL B O 1
ATOM 5998 N N . LEU B 1 13 ? -59.594 -35.219 25.891 1 32.16 13 LEU B N 1
ATOM 5999 C CA . LEU B 1 13 ? -58.875 -34.094 25.297 1 32.16 13 LEU B CA 1
ATOM 6000 C C . LEU B 1 13 ? -57.438 -34.469 25.016 1 32.16 13 LEU B C 1
ATOM 6002 O O . LEU B 1 13 ? -56.656 -34.75 25.938 1 32.16 13 LEU B O 1
ATOM 6006 N N . THR B 1 14 ? -57.188 -35.188 23.938 1 30.72 14 THR B N 1
ATOM 6007 C CA . THR B 1 14 ? -55.812 -35.281 23.438 1 30.72 14 THR B CA 1
ATOM 6008 C C . THR B 1 14 ? -55.156 -33.906 23.297 1 30.72 14 THR B C 1
ATOM 6010 O O . THR B 1 14 ? -55.625 -33.094 22.516 1 30.72 14 THR B O 1
ATOM 6013 N N . LEU B 1 15 ? -54.656 -33.344 24.375 1 33.78 15 LEU B N 1
ATOM 6014 C CA . LEU B 1 15 ? -53.719 -32.25 24.25 1 33.78 15 LEU B CA 1
ATOM 6015 C C . LEU B 1 15 ? -52.656 -32.562 23.203 1 33.78 15 LEU B C 1
ATOM 6017 O O . LEU B 1 15 ? -51.875 -33.5 23.375 1 33.78 15 LEU B O 1
ATOM 6021 N N . SER B 1 16 ? -53 -32.344 21.969 1 35.44 16 SER B N 1
ATOM 6022 C CA . SER B 1 16 ? -51.938 -32.281 20.984 1 35.44 16 SER B CA 1
ATOM 6023 C C . SER B 1 16 ? -50.844 -31.328 21.422 1 35.44 16 SER B C 1
ATOM 6025 O O . SER B 1 16 ? -51.031 -30.109 21.516 1 35.44 16 SER B O 1
ATOM 6027 N N . LEU B 1 17 ? -50.094 -31.734 22.406 1 38 17 LEU B N 1
ATOM 6028 C CA . LEU B 1 17 ? -48.812 -31.016 22.516 1 38 17 LEU B CA 1
ATOM 6029 C C . LEU B 1 17 ? -48.219 -30.766 21.141 1 38 17 LEU B C 1
ATOM 6031 O O . LEU B 1 17 ? -47.812 -31.719 20.453 1 38 17 LEU B O 1
ATOM 6035 N N . GLY B 1 18 ? -48.781 -29.797 20.484 1 42.25 18 GLY B N 1
ATOM 6036 C CA . GLY B 1 18 ? -48.094 -29.328 19.297 1 42.25 18 GLY B CA 1
ATOM 6037 C C . GLY B 1 18 ? -46.625 -29.078 19.547 1 42.25 18 GLY B C 1
ATOM 6038 O O . GLY B 1 18 ? -46.25 -28.141 20.266 1 42.25 18 GLY B O 1
ATOM 6039 N N . PHE B 1 19 ? -45.875 -30.062 19.734 1 46.44 19 PHE B N 1
ATOM 6040 C CA . PHE B 1 19 ? -44.438 -29.797 19.688 1 46.44 19 PHE B CA 1
ATOM 6041 C C . PHE B 1 19 ? -44.094 -28.891 18.516 1 46.44 19 PHE B C 1
ATOM 6043 O O . PHE B 1 19 ? -44.625 -29.062 17.422 1 46.44 19 PHE B O 1
ATOM 6050 N N . ALA B 1 20 ? -43.719 -27.703 18.797 1 58.16 20 ALA B N 1
ATOM 6051 C CA . ALA B 1 20 ? -43.219 -26.703 17.859 1 58.16 20 ALA B CA 1
ATOM 6052 C C . ALA B 1 20 ? -42.125 -27.312 16.969 1 58.16 20 ALA B C 1
ATOM 6054 O O . ALA B 1 20 ? -41.094 -27.797 17.484 1 58.16 20 ALA B O 1
ATOM 6055 N N . GLN B 1 21 ? -42.375 -27.75 15.875 1 71.56 21 GLN B N 1
ATOM 6056 C CA . GLN B 1 21 ? -41.5 -28.391 14.906 1 71.56 21 GLN B CA 1
ATOM 6057 C C . GLN B 1 21 ? -40.75 -27.359 14.062 1 71.56 21 GLN B C 1
ATOM 6059 O O . GLN B 1 21 ? -41.375 -26.391 13.578 1 71.56 21 GLN B O 1
ATOM 6064 N N . SER B 1 22 ? -39.438 -27.359 14.258 1 80.5 22 SER B N 1
ATOM 6065 C CA . SER B 1 22 ? -38.625 -26.562 13.352 1 80.5 22 SER B CA 1
ATOM 6066 C C . SER B 1 22 ? -38.312 -27.328 12.062 1 80.5 22 SER B C 1
ATOM 6068 O O . SER B 1 22 ? -38.188 -28.562 12.086 1 80.5 22 SER B O 1
ATOM 6070 N N . SER B 1 23 ? -38.406 -26.641 10.906 1 86.38 23 SER B N 1
ATOM 6071 C CA . SER B 1 23 ? -38.156 -27.266 9.609 1 86.38 23 SER B CA 1
ATOM 6072 C C . SER B 1 23 ? -36.938 -26.672 8.938 1 86.38 23 SER B C 1
ATOM 6074 O O . SER B 1 23 ? -36.75 -25.453 8.93 1 86.38 23 SER B O 1
ATOM 6076 N N . LEU B 1 24 ? -36.094 -27.672 8.555 1 87.69 24 LEU B N 1
ATOM 6077 C CA . LEU B 1 24 ? -34.938 -27.297 7.758 1 87.69 24 LEU B CA 1
ATOM 6078 C C . LEU B 1 24 ? -35.125 -27.719 6.305 1 87.69 24 LEU B C 1
ATOM 6080 O O . LEU B 1 24 ? -35.594 -28.828 6.031 1 87.69 24 LEU B O 1
ATOM 6084 N N . THR B 1 25 ? -34.875 -26.828 5.391 1 89.5 25 THR B N 1
ATOM 6085 C CA . THR B 1 25 ? -34.844 -27.141 3.967 1 89.5 25 THR B CA 1
ATOM 6086 C C . THR B 1 25 ? -33.438 -26.938 3.393 1 89.5 25 THR B C 1
ATOM 6088 O O . THR B 1 25 ? -32.875 -25.828 3.467 1 89.5 25 THR B O 1
ATOM 6091 N N . PHE B 1 26 ? -32.906 -28.016 2.92 1 88.31 26 PHE B N 1
ATOM 6092 C CA . PHE B 1 26 ? -31.578 -27.953 2.311 1 88.31 26 PHE B CA 1
ATOM 6093 C C . PHE B 1 26 ? -31.688 -27.781 0.801 1 88.31 26 PHE B C 1
ATOM 6095 O O . PHE B 1 26 ? -32.344 -28.578 0.12 1 88.31 26 PHE B O 1
ATOM 6102 N N . ILE B 1 27 ? -31.047 -26.734 0.346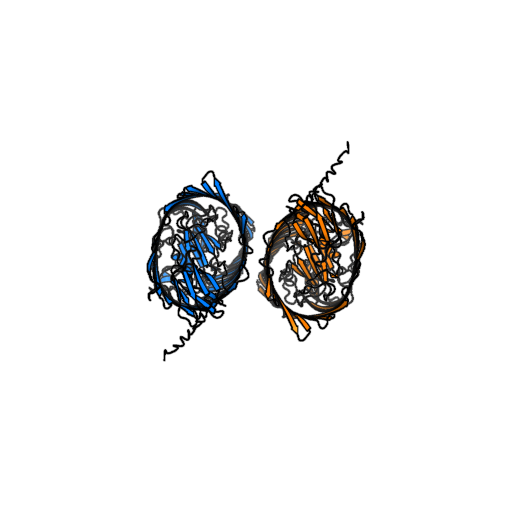 1 81 27 ILE B N 1
ATOM 6103 C CA . ILE B 1 27 ? -31.094 -26.391 -1.071 1 81 27 ILE B CA 1
ATOM 6104 C C . ILE B 1 27 ? -29.672 -26.25 -1.615 1 81 27 ILE B C 1
ATOM 6106 O O . ILE B 1 27 ? -28.781 -25.797 -0.909 1 81 27 ILE B O 1
ATOM 6110 N N . ASP B 1 28 ? -29.531 -26.75 -2.768 1 72.5 28 ASP B N 1
ATOM 6111 C CA . ASP B 1 28 ? -28.266 -26.531 -3.459 1 72.5 28 ASP B CA 1
ATOM 6112 C C . ASP B 1 28 ? -28.047 -25.031 -3.732 1 72.5 28 ASP B C 1
ATOM 6114 O O . ASP B 1 28 ? -28.891 -24.391 -4.363 1 72.5 28 ASP B O 1
ATOM 6118 N N . LYS B 1 29 ? -27 -24.562 -3.207 1 70.56 29 LYS B N 1
ATOM 6119 C CA . LYS B 1 29 ? -26.75 -23.125 -3.295 1 70.56 29 LYS B CA 1
ATOM 6120 C C . LYS B 1 29 ? -26.703 -22.656 -4.75 1 70.56 29 LYS B C 1
ATOM 6122 O O . LYS B 1 29 ? -27.094 -21.531 -5.066 1 70.56 29 LYS B O 1
ATOM 6127 N N . ASN B 1 30 ? -26.25 -23.516 -5.633 1 56.53 30 ASN B N 1
ATOM 6128 C CA . ASN B 1 30 ? -26.062 -23.141 -7.031 1 56.53 30 ASN B CA 1
ATOM 6129 C C . ASN B 1 30 ? -27.328 -23.375 -7.852 1 56.53 30 ASN B C 1
ATOM 6131 O O . ASN B 1 30 ? -27.703 -22.531 -8.664 1 56.53 30 ASN B O 1
ATOM 6135 N N . THR B 1 31 ? -28 -24.531 -7.711 1 55.25 31 THR B N 1
ATOM 6136 C CA . THR B 1 31 ? -29.109 -24.906 -8.57 1 55.25 31 THR B CA 1
ATOM 6137 C C . THR B 1 31 ? -30.438 -24.516 -7.938 1 55.25 31 THR B C 1
ATOM 6139 O O . THR B 1 31 ? -31.469 -24.453 -8.617 1 55.25 31 THR B O 1
ATOM 6142 N N . GLY B 1 32 ? -30.359 -24.219 -6.746 1 65.06 32 GLY B N 1
ATOM 6143 C CA . GLY B 1 32 ? -31.594 -23.953 -6.039 1 65.06 32 GLY B CA 1
ATOM 6144 C C . GLY B 1 32 ? -32.469 -25.172 -5.855 1 65.06 32 GLY B C 1
ATOM 6145 O O . GLY B 1 32 ? -33.625 -25.062 -5.445 1 65.06 32 GLY B O 1
ATOM 6146 N N . MET B 1 33 ? -32 -26.281 -6.199 1 67.81 33 MET B N 1
ATOM 6147 C CA . MET B 1 33 ? -32.781 -27.531 -6.066 1 67.81 33 MET B CA 1
ATOM 6148 C C . MET B 1 33 ? -32.625 -28.109 -4.66 1 67.81 33 MET B C 1
ATOM 6150 O O . MET B 1 33 ? -31.594 -27.953 -4.023 1 67.81 33 MET B O 1
ATOM 6154 N N . PRO B 1 34 ? -33.781 -28.766 -4.207 1 80.31 34 PRO B N 1
ATOM 6155 C CA . PRO B 1 34 ? -33.656 -29.406 -2.896 1 80.31 34 PRO B CA 1
ATOM 6156 C C . PRO B 1 34 ? -32.656 -30.562 -2.879 1 80.31 34 PRO B C 1
ATOM 6158 O O . PRO B 1 34 ? -32.5 -31.25 -3.883 1 80.31 34 PRO B O 1
ATOM 6161 N N . ILE B 1 35 ? -31.969 -30.719 -1.812 1 80.44 35 ILE B N 1
ATOM 6162 C CA . ILE B 1 35 ? -30.953 -31.75 -1.639 1 80.44 35 ILE B CA 1
ATOM 6163 C C . ILE B 1 35 ? -31.5 -32.844 -0.736 1 80.44 35 ILE B C 1
ATOM 6165 O O . ILE B 1 35 ? -31.734 -32.625 0.454 1 80.44 35 ILE B O 1
ATOM 6169 N N . ALA B 1 36 ? -31.781 -34 -1.354 1 75.44 36 ALA B N 1
ATOM 6170 C CA . ALA B 1 36 ? -32.125 -35.188 -0.547 1 75.44 36 ALA B CA 1
ATOM 6171 C C . ALA B 1 36 ? -30.906 -35.844 0.056 1 75.44 36 ALA B C 1
ATOM 6173 O O . ALA B 1 36 ? -29.812 -35.75 -0.503 1 75.44 36 ALA B O 1
ATOM 6174 N N . GLY B 1 37 ? -31.094 -36.375 1.206 1 74.31 37 GLY B N 1
ATOM 6175 C CA . GLY B 1 37 ? -30.047 -37.219 1.781 1 74.31 37 GLY B CA 1
ATOM 6176 C C . GLY B 1 37 ? -29.094 -36.469 2.662 1 74.31 37 GLY B C 1
ATOM 6177 O O . GLY B 1 37 ? -27.984 -36.938 2.936 1 74.31 37 GLY B O 1
ATOM 6178 N N . VAL B 1 38 ? -29.469 -35.281 2.963 1 82.81 38 VAL B N 1
ATOM 6179 C CA . VAL B 1 38 ? -28.625 -34.562 3.912 1 82.81 38 VAL B CA 1
ATOM 6180 C C . VAL B 1 38 ? -28.812 -35.125 5.312 1 82.81 38 VAL B C 1
ATOM 6182 O O . VAL B 1 38 ? -29.922 -35.219 5.824 1 82.81 38 VAL B O 1
ATOM 6185 N N . VAL B 1 39 ? -27.734 -35.469 5.812 1 80.19 39 VAL B N 1
ATOM 6186 C CA . VAL B 1 39 ? -27.781 -36 7.172 1 80.19 39 VAL B CA 1
ATOM 6187 C C . VAL B 1 39 ? -27.703 -34.875 8.18 1 80.19 39 VAL B C 1
ATOM 6189 O O . VAL B 1 39 ? -26.75 -34.094 8.156 1 80.19 39 VAL B O 1
ATOM 6192 N N . VAL B 1 40 ? -28.719 -34.75 8.938 1 84.38 40 VAL B N 1
ATOM 6193 C CA . VAL B 1 40 ? -28.766 -33.719 9.977 1 84.38 40 VAL B CA 1
ATOM 6194 C C . VAL B 1 40 ? -28.547 -34.375 11.344 1 84.38 40 VAL B C 1
ATOM 6196 O O . VAL B 1 40 ? -29.328 -35.25 11.766 1 84.38 40 VAL B O 1
ATOM 6199 N N . LYS B 1 41 ? -27.531 -33.906 11.922 1 80.62 41 LYS B N 1
ATOM 6200 C CA . LYS B 1 41 ? -27.219 -34.406 13.258 1 80.62 41 LYS B CA 1
ATOM 6201 C C . LYS B 1 41 ? -27.719 -33.469 14.336 1 80.62 41 LYS B C 1
ATOM 6203 O O . LYS B 1 41 ? -27.328 -32.312 14.383 1 80.62 41 LYS B O 1
ATOM 6208 N N . ILE B 1 42 ? -28.562 -33.938 15.117 1 75.19 42 ILE B N 1
ATOM 6209 C CA . ILE B 1 42 ? -29.156 -33.188 16.219 1 75.19 42 ILE B CA 1
ATOM 6210 C C . ILE B 1 42 ? -28.688 -33.781 17.547 1 75.19 42 ILE B C 1
ATOM 6212 O O . ILE B 1 42 ? -28.781 -34.969 17.781 1 75.19 42 ILE B O 1
ATOM 6216 N N . PRO B 1 43 ? -28.141 -32.875 18.375 1 73.19 43 PRO B N 1
ATOM 6217 C CA . PRO B 1 43 ? -27.719 -33.406 19.672 1 73.19 43 PRO B CA 1
ATOM 6218 C C . PRO B 1 43 ? -28.844 -34.125 20.406 1 73.19 43 PRO B C 1
ATOM 6220 O O . PRO B 1 43 ? -29.938 -33.562 20.562 1 73.19 43 PRO B O 1
ATOM 6223 N N . SER B 1 44 ? -28.609 -35.312 20.906 1 68.75 44 SER B N 1
ATOM 6224 C CA . SER B 1 44 ? -29.453 -36.125 21.75 1 68.75 44 SER B CA 1
ATOM 6225 C C . SER B 1 44 ? -30.672 -36.656 20.984 1 68.75 44 SER B C 1
ATOM 6227 O O . SER B 1 44 ? -31.672 -37.062 21.578 1 68.75 44 SER B O 1
ATOM 6229 N N . GLN B 1 45 ? -30.625 -36.406 19.719 1 74.12 45 GLN B N 1
ATOM 6230 C CA . GLN B 1 45 ? -31.688 -36.969 18.891 1 74.12 45 GLN B CA 1
ATOM 6231 C C . GLN B 1 45 ? -31.094 -37.844 17.766 1 74.12 45 GLN B C 1
ATOM 6233 O O . GLN B 1 45 ? -29.906 -37.75 17.484 1 74.12 45 GLN B O 1
ATOM 6238 N N . GLN B 1 46 ? -31.906 -38.719 17.312 1 74.69 46 GLN B N 1
ATOM 6239 C CA . GLN B 1 46 ? -31.5 -39.531 16.156 1 74.69 46 GLN B CA 1
ATOM 6240 C C . GLN B 1 46 ? -31.266 -38.625 14.938 1 74.69 46 GLN B C 1
ATOM 6242 O O . GLN B 1 46 ? -32 -37.656 14.703 1 74.69 46 GLN B O 1
ATOM 6247 N N . ASN B 1 47 ? -30.203 -39.031 14.211 1 77.88 47 ASN B N 1
ATOM 6248 C CA . ASN B 1 47 ? -29.938 -38.312 12.969 1 77.88 47 ASN B CA 1
ATOM 6249 C C . ASN B 1 47 ? -31.141 -38.312 12.039 1 77.88 47 ASN B C 1
ATOM 6251 O O . ASN B 1 47 ? -31.891 -39.281 11.984 1 77.88 47 ASN B O 1
ATOM 6255 N N . GLN B 1 48 ? -31.312 -37.188 11.516 1 82.06 48 GLN B N 1
ATOM 6256 C CA . GLN B 1 48 ? -32.375 -37.062 10.508 1 82.06 48 GLN B CA 1
ATOM 6257 C C . GLN B 1 48 ? -31.781 -36.844 9.117 1 82.06 48 GLN B C 1
ATOM 6259 O O . GLN B 1 48 ? -30.625 -36.438 8.977 1 82.06 48 GLN B O 1
ATOM 6264 N N . VAL B 1 49 ? -32.438 -37.312 8.109 1 83.94 49 VAL B N 1
ATOM 6265 C CA . VAL B 1 49 ? -32.031 -37.156 6.723 1 83.94 49 VAL B CA 1
ATOM 6266 C C . VAL B 1 49 ? -33.094 -36.406 5.938 1 83.94 49 VAL B C 1
ATOM 6268 O O . VAL B 1 49 ? -34.281 -36.625 6.105 1 83.94 49 VAL B O 1
ATOM 6271 N N . SER B 1 50 ? -32.594 -35.562 5.199 1 87.06 50 SER B N 1
ATOM 6272 C CA . SER B 1 50 ? -33.562 -34.812 4.402 1 87.06 50 SER B CA 1
ATOM 6273 C C . SER B 1 50 ? -34.25 -35.656 3.355 1 87.06 50 SER B C 1
ATOM 6275 O O . SER B 1 50 ? -33.656 -36.625 2.846 1 87.06 50 SER B O 1
ATOM 6277 N N . ASP B 1 51 ? -35.5 -35.281 3.031 1 80.88 51 ASP B N 1
ATOM 6278 C CA . ASP B 1 51 ? -36.281 -36.031 2.045 1 80.88 51 ASP B CA 1
ATOM 6279 C C . ASP B 1 51 ? -36.062 -35.469 0.636 1 80.88 51 ASP B C 1
ATOM 6281 O O . ASP B 1 51 ? -35.125 -34.719 0.415 1 80.88 51 ASP B O 1
ATOM 6285 N N . GLU B 1 52 ? -36.844 -35.938 -0.308 1 78.31 52 GLU B N 1
ATOM 6286 C CA . GLU B 1 52 ? -36.656 -35.594 -1.712 1 78.31 52 GLU B CA 1
ATOM 6287 C C . GLU B 1 52 ? -36.844 -34.094 -1.924 1 78.31 52 GLU B C 1
ATOM 6289 O O . GLU B 1 52 ? -36.312 -33.531 -2.883 1 78.31 52 GLU B O 1
ATOM 6294 N N . GLU B 1 53 ? -37.594 -33.531 -1.037 1 81.25 53 GLU B N 1
ATOM 6295 C CA . GLU B 1 53 ? -37.781 -32.094 -1.138 1 81.25 53 GLU B CA 1
ATOM 6296 C C . GLU B 1 53 ? -36.75 -31.312 -0.333 1 81.25 53 GLU B C 1
ATOM 6298 O O . GLU B 1 53 ? -36.844 -30.094 -0.178 1 81.25 53 GLU B O 1
ATOM 6303 N N . GLY B 1 54 ? -35.75 -32.094 0.153 1 86.62 54 GLY B N 1
ATOM 6304 C CA . GLY B 1 54 ? -34.688 -31.5 0.929 1 86.62 54 GLY B CA 1
ATOM 6305 C C . GLY B 1 54 ? -35.094 -31.125 2.338 1 86.62 54 GLY B C 1
ATOM 6306 O O . GLY B 1 54 ? -34.438 -30.328 2.994 1 86.62 54 GLY B O 1
ATOM 6307 N N . GLN B 1 55 ? -36.219 -31.547 2.787 1 86.38 55 GLN B N 1
ATOM 6308 C CA . GLN B 1 55 ? -36.75 -31.078 4.055 1 86.38 55 GLN B CA 1
ATOM 6309 C C . GLN B 1 55 ? -36.469 -32.062 5.176 1 86.38 55 GLN B C 1
ATOM 6311 O O . GLN B 1 55 ? -36.438 -33.281 4.945 1 86.38 55 GLN B O 1
ATOM 6316 N N . VAL B 1 56 ? -36.156 -31.516 6.332 1 87.56 56 VAL B N 1
ATOM 6317 C CA . VAL B 1 56 ? -36.031 -32.25 7.578 1 87.56 56 VAL B CA 1
ATOM 6318 C C . VAL B 1 56 ? -36.812 -31.562 8.688 1 87.56 56 VAL B C 1
ATOM 6320 O O . VAL B 1 56 ? -36.688 -30.344 8.883 1 87.56 56 VAL B O 1
ATOM 6323 N N . ASN B 1 57 ? -37.719 -32.25 9.281 1 83.25 57 ASN B N 1
ATOM 6324 C CA . ASN B 1 57 ? -38.438 -31.719 10.438 1 83.25 57 ASN B CA 1
ATOM 6325 C C . ASN B 1 57 ? -37.812 -32.188 11.75 1 83.25 57 ASN B C 1
ATOM 6327 O O . ASN B 1 57 ? -37.625 -33.406 11.953 1 83.25 57 ASN B O 1
ATOM 6331 N N . ILE B 1 58 ? -37.406 -31.219 12.453 1 79.75 58 ILE B N 1
ATOM 6332 C CA . ILE B 1 58 ? -36.75 -31.578 13.711 1 79.75 58 ILE B CA 1
ATOM 6333 C C . ILE B 1 58 ? -37.562 -30.984 14.883 1 79.75 58 ILE B C 1
ATOM 6335 O O . ILE B 1 58 ? -38.188 -29.938 14.742 1 79.75 58 ILE B O 1
ATOM 6339 N N . GLN B 1 59 ? -37.656 -31.672 15.945 1 75.62 59 GLN B N 1
ATOM 6340 C CA . GLN B 1 59 ? -38.25 -31.188 17.188 1 75.62 59 GLN B CA 1
ATOM 6341 C C . GLN B 1 59 ? -37.219 -30.516 18.078 1 75.62 59 GLN B C 1
ATOM 6343 O O . GLN B 1 59 ? -36.281 -31.172 18.562 1 75.62 59 GLN B O 1
ATOM 6348 N N . VAL B 1 60 ? -37.219 -29.203 18.078 1 71.94 60 VAL B N 1
ATOM 6349 C CA . VAL B 1 60 ? -36.25 -28.438 18.875 1 71.94 60 VAL B CA 1
ATOM 6350 C C . VAL B 1 60 ? -36.969 -27.641 19.938 1 71.94 60 VAL B C 1
ATOM 6352 O O . VAL B 1 60 ? -37.906 -26.891 19.641 1 71.94 60 VAL B O 1
ATOM 6355 N N . SER B 1 61 ? -36.781 -27.797 21.25 1 69.94 61 SER B N 1
ATOM 6356 C CA . SER B 1 61 ? -37.438 -27.078 22.344 1 69.94 61 SER B CA 1
ATOM 6357 C C . SER B 1 61 ? -36.594 -25.859 22.766 1 69.94 61 SER B C 1
ATOM 6359 O O . SER B 1 61 ? -37.062 -25 23.5 1 69.94 61 SER B O 1
ATOM 6361 N N . LYS B 1 62 ? -35.312 -25.766 22.422 1 74.19 62 LYS B N 1
ATOM 6362 C CA . LYS B 1 62 ? -34.438 -24.641 22.688 1 74.19 62 LYS B CA 1
ATOM 6363 C C . LYS B 1 62 ? -33.5 -24.406 21.5 1 74.19 62 LYS B C 1
ATOM 6365 O O . LYS B 1 62 ? -33.5 -25.172 20.531 1 74.19 62 LYS B O 1
ATOM 6370 N N . SER B 1 63 ? -32.812 -23.328 21.609 1 78.44 63 SER B N 1
ATOM 6371 C CA . SER B 1 63 ? -31.797 -23.031 20.594 1 78.44 63 SER B CA 1
ATOM 6372 C C . SER B 1 63 ? -30.703 -24.094 20.578 1 78.44 63 SER B C 1
ATOM 6374 O O . SER B 1 63 ? -30.062 -24.359 21.594 1 78.44 63 SER B O 1
ATOM 6376 N N . ILE B 1 64 ? -30.719 -24.844 19.531 1 78.88 64 ILE B N 1
ATOM 6377 C CA . ILE B 1 64 ? -29.75 -25.922 19.438 1 78.88 64 ILE B CA 1
ATOM 6378 C C . ILE B 1 64 ? -28.906 -25.75 18.172 1 78.88 64 ILE B C 1
ATOM 6380 O O . ILE B 1 64 ? -29.375 -25.203 17.172 1 78.88 64 ILE B O 1
ATOM 6384 N N . PHE B 1 65 ? -27.75 -26.203 18.359 1 80.94 65 PHE B N 1
ATOM 6385 C CA . PHE B 1 65 ? -26.844 -26.234 17.219 1 80.94 65 PHE B CA 1
ATOM 6386 C C . PHE B 1 65 ? -26.922 -27.578 16.5 1 80.94 65 PHE B C 1
ATOM 6388 O O . PHE B 1 65 ? -26.75 -28.625 17.109 1 80.94 65 PHE B O 1
ATOM 6395 N N . ILE B 1 66 ? -27.312 -27.531 15.203 1 79.75 66 ILE B N 1
ATOM 6396 C CA . ILE B 1 66 ? -27.375 -28.766 14.414 1 79.75 66 ILE B CA 1
ATOM 6397 C C . ILE B 1 66 ? -26.266 -28.75 13.352 1 79.75 66 ILE B C 1
ATOM 6399 O O . ILE B 1 66 ? -25.844 -27.672 12.914 1 79.75 66 ILE B O 1
ATOM 6403 N N . SER B 1 67 ? -25.797 -29.953 13.07 1 80.12 67 SER B N 1
ATOM 6404 C CA . SER B 1 67 ? -24.844 -30.109 11.977 1 80.12 67 SER B CA 1
ATOM 6405 C C . SER B 1 67 ? -25.438 -30.906 10.828 1 80.12 67 SER B C 1
ATOM 6407 O O . SER B 1 67 ? -26.328 -31.719 11.031 1 80.12 67 SER B O 1
ATOM 6409 N N . TYR B 1 68 ? -25.062 -30.562 9.664 1 81.81 68 TYR B N 1
ATOM 6410 C CA . TYR B 1 68 ? -25.516 -31.297 8.484 1 81.81 68 TYR B CA 1
ATOM 6411 C C . TYR B 1 68 ? -24.344 -31.688 7.602 1 81.81 68 TYR B C 1
ATOM 6413 O O . TYR B 1 68 ? -23.297 -31.031 7.609 1 81.81 68 TYR B O 1
ATOM 6421 N N . SER B 1 69 ? -24.453 -32.812 7.02 1 75.56 69 SER B N 1
ATOM 6422 C CA . SER B 1 69 ? -23.438 -33.312 6.102 1 75.56 69 SER B CA 1
ATOM 6423 C C . SER B 1 69 ? -24.062 -34.031 4.906 1 75.56 69 SER B C 1
ATOM 6425 O O . SER B 1 69 ? -25.203 -34.5 4.984 1 75.56 69 SER B O 1
ATOM 6427 N N . HIS B 1 70 ? -23.469 -33.906 3.816 1 73.44 70 HIS B N 1
ATOM 6428 C CA . HIS B 1 70 ? -23.828 -34.594 2.574 1 73.44 70 HIS B CA 1
ATOM 6429 C C . HIS B 1 70 ? -22.578 -35 1.794 1 73.44 70 HIS B C 1
ATOM 6431 O O . HIS B 1 70 ? -21.547 -34.312 1.859 1 73.44 70 HIS B O 1
ATOM 6437 N N . VAL B 1 71 ? -22.703 -36.031 1.118 1 62.25 71 VAL B N 1
ATOM 6438 C CA . VAL B 1 71 ? -21.562 -36.594 0.414 1 62.25 71 VAL B CA 1
ATOM 6439 C C . VAL B 1 71 ? -21.109 -35.625 -0.684 1 62.25 71 VAL B C 1
ATOM 6441 O O . VAL B 1 71 ? -19.922 -35.531 -0.99 1 62.25 71 VAL B O 1
ATOM 6444 N N . ALA B 1 72 ? -22.062 -34.969 -1.182 1 62.84 72 ALA B N 1
ATOM 6445 C CA . ALA B 1 72 ? -21.766 -34.125 -2.35 1 62.84 72 ALA B CA 1
ATOM 6446 C C . ALA B 1 72 ? -21.719 -32.656 -1.976 1 62.84 72 ALA B C 1
ATOM 6448 O O . ALA B 1 72 ? -21.516 -31.797 -2.84 1 62.84 72 ALA B O 1
ATOM 6449 N N . TYR B 1 73 ? -22 -32.406 -0.762 1 71.62 73 TYR B N 1
ATOM 6450 C CA . TYR B 1 73 ? -22.078 -31 -0.359 1 71.62 73 TYR B CA 1
ATOM 6451 C C . TYR B 1 73 ? -21.219 -30.734 0.877 1 71.62 73 TYR B C 1
ATOM 6453 O O . TYR B 1 73 ? -20.938 -31.656 1.642 1 71.62 73 TYR B O 1
ATOM 6461 N N . GLU B 1 74 ? -20.859 -29.453 0.931 1 70.19 74 GLU B N 1
ATOM 6462 C CA . GLU B 1 74 ? -20.094 -29.062 2.119 1 70.19 74 GLU B CA 1
ATOM 6463 C C . GLU B 1 74 ? -20.938 -29.25 3.385 1 70.19 74 GLU B C 1
ATOM 6465 O O . GLU B 1 74 ? -22.141 -28.969 3.391 1 70.19 74 GLU B O 1
ATOM 6470 N N . SER B 1 75 ? -20.266 -29.844 4.383 1 69.81 75 SER B N 1
ATOM 6471 C CA . SER B 1 75 ? -20.938 -29.984 5.668 1 69.81 75 SER B CA 1
ATOM 6472 C C . SER B 1 75 ? -21.016 -28.656 6.414 1 69.81 75 SER B C 1
ATOM 6474 O O . SER B 1 75 ? -20.25 -27.734 6.109 1 69.81 75 SER B O 1
ATOM 6476 N N . GLY B 1 76 ? -21.938 -28.391 7.145 1 73.44 76 GLY B N 1
ATOM 6477 C CA . GLY B 1 76 ? -22.094 -27.188 7.934 1 73.44 76 GLY B CA 1
ATOM 6478 C C . GLY B 1 76 ? -22.953 -27.391 9.164 1 73.44 76 GLY B C 1
ATOM 6479 O O . GLY B 1 76 ? -23.234 -28.516 9.562 1 73.44 76 GLY B O 1
ATOM 6480 N N . GLY B 1 77 ? -23.078 -26.406 9.977 1 76.44 77 GLY B N 1
ATOM 6481 C CA . GLY B 1 77 ? -23.938 -26.406 11.148 1 76.44 77 GLY B CA 1
ATOM 6482 C C . GLY B 1 77 ? -24.656 -25.078 11.344 1 76.44 77 GLY B C 1
ATOM 6483 O O . GLY B 1 77 ? -24.203 -24.047 10.859 1 76.44 77 GLY B O 1
ATOM 6484 N N . VAL B 1 78 ? -25.703 -25.062 11.859 1 78.19 78 VAL B N 1
ATOM 6485 C CA . VAL B 1 78 ? -26.5 -23.859 12.078 1 78.19 78 VAL B CA 1
ATOM 6486 C C . VAL B 1 78 ? -27.234 -23.969 13.414 1 78.19 78 VAL B C 1
ATOM 6488 O O . VAL B 1 78 ? -27.594 -25.062 13.844 1 78.19 78 VAL B O 1
ATOM 6491 N N . GLN B 1 79 ? -27.234 -22.766 14.078 1 79.69 79 GLN B N 1
ATOM 6492 C CA . GLN B 1 79 ? -28.062 -22.688 15.266 1 79.69 79 GLN B CA 1
ATOM 6493 C C . GLN B 1 79 ? -29.531 -22.531 14.898 1 79.69 79 GLN B C 1
ATOM 6495 O O . GLN B 1 79 ? -29.891 -21.672 14.102 1 79.69 79 GLN B O 1
ATOM 6500 N N . ILE B 1 80 ? -30.297 -23.391 15.414 1 79.88 80 ILE B N 1
ATOM 6501 C CA . ILE B 1 80 ? -31.719 -23.344 15.109 1 79.88 80 ILE B CA 1
ATOM 6502 C C . ILE B 1 80 ? -32.531 -23.094 16.391 1 79.88 80 ILE B C 1
ATOM 6504 O O . ILE B 1 80 ? -32.219 -23.656 17.438 1 79.88 80 ILE B O 1
ATOM 6508 N N . GLU B 1 81 ? -33.344 -22.141 16.234 1 81 81 GLU B N 1
ATOM 6509 C CA . GLU B 1 81 ? -34.25 -21.844 17.344 1 81 81 GLU B CA 1
ATOM 6510 C C . GLU B 1 81 ? -35.531 -22.641 17.25 1 81 81 GLU B C 1
ATOM 6512 O O . GLU B 1 81 ? -35.812 -23.25 16.219 1 81 81 GLU B O 1
ATOM 6517 N N . GLU B 1 82 ? -36.375 -22.594 18.375 1 77.5 82 GLU B N 1
ATOM 6518 C CA . GLU B 1 82 ? -37.656 -23.266 18.422 1 77.5 82 GLU B CA 1
ATOM 6519 C C . GLU B 1 82 ? -38.625 -22.656 17.406 1 77.5 82 GLU B C 1
ATOM 6521 O O . GLU B 1 82 ? -38.75 -21.438 17.297 1 77.5 82 GLU B O 1
ATOM 6526 N N . ASN B 1 83 ? -39.219 -23.547 16.578 1 76.44 83 ASN B N 1
ATOM 6527 C CA . ASN B 1 83 ? -40.219 -23.188 15.586 1 76.44 83 ASN B CA 1
ATOM 6528 C C . ASN B 1 83 ? -39.625 -22.375 14.453 1 76.44 83 ASN B C 1
ATOM 6530 O O . ASN B 1 83 ? -40.281 -21.484 13.906 1 76.44 83 ASN B O 1
ATOM 6534 N N . GLU B 1 84 ? -38.344 -22.594 14.227 1 79.81 84 GLU B N 1
ATOM 6535 C CA . GLU B 1 84 ? -37.688 -21.859 13.141 1 79.81 84 GLU B CA 1
ATOM 6536 C C . GLU B 1 84 ? -37.719 -22.656 11.844 1 79.81 84 GLU B C 1
ATOM 6538 O O . GLU B 1 84 ? -37.469 -23.859 11.836 1 79.81 84 GLU B O 1
ATOM 6543 N N . ASN B 1 85 ? -38.219 -22.016 10.797 1 81.31 85 ASN B N 1
ATOM 6544 C CA . ASN B 1 85 ? -38.031 -22.547 9.445 1 81.31 85 ASN B CA 1
ATOM 6545 C C . ASN B 1 85 ? -36.844 -21.891 8.766 1 81.31 85 ASN B C 1
ATOM 6547 O O . ASN B 1 85 ? -36.812 -20.672 8.555 1 81.31 85 ASN B O 1
ATOM 6551 N N . ARG B 1 86 ? -35.812 -22.766 8.539 1 81.06 86 ARG B N 1
ATOM 6552 C CA . ARG B 1 86 ? -34.562 -22.219 7.965 1 81.06 86 ARG B CA 1
ATOM 6553 C C . ARG B 1 86 ? -34.219 -22.922 6.664 1 81.06 86 ARG B C 1
ATOM 6555 O O . ARG B 1 86 ? -34.281 -24.156 6.586 1 81.06 86 ARG B O 1
ATOM 6562 N N . THR B 1 87 ? -33.969 -22.203 5.605 1 85.94 87 THR B N 1
ATOM 6563 C CA . THR B 1 87 ? -33.406 -22.734 4.383 1 85.94 87 THR B CA 1
ATOM 6564 C C . THR B 1 87 ? -31.875 -22.641 4.43 1 85.94 87 THR B C 1
ATOM 6566 O O . THR B 1 87 ? -31.328 -21.562 4.684 1 85.94 87 THR B O 1
ATOM 6569 N N . ILE B 1 88 ? -31.281 -23.812 4.312 1 82.94 88 ILE B N 1
ATOM 6570 C CA . ILE B 1 88 ? -29.828 -23.875 4.332 1 82.94 88 ILE B CA 1
ATOM 6571 C C . ILE B 1 88 ? -29.297 -24.156 2.93 1 82.94 88 ILE B C 1
ATOM 6573 O O . ILE B 1 88 ? -29.641 -25.188 2.334 1 82.94 88 ILE B O 1
ATOM 6577 N N . PHE B 1 89 ? -28.516 -23.312 2.445 1 79.88 89 PHE B N 1
ATOM 6578 C CA . PHE B 1 89 ? -27.906 -23.516 1.136 1 79.88 89 PHE B CA 1
ATOM 6579 C C . PHE B 1 89 ? -26.578 -24.25 1.265 1 79.88 89 PHE B C 1
ATOM 6581 O O . PHE B 1 89 ? -25.688 -23.797 1.994 1 79.88 89 PHE B O 1
ATOM 6588 N N . LEU B 1 90 ? -26.594 -25.438 0.652 1 76.81 90 LEU B N 1
ATOM 6589 C CA . LEU B 1 90 ? -25.359 -26.234 0.704 1 76.81 90 LEU B CA 1
ATOM 6590 C C . LEU B 1 90 ? -24.516 -26.016 -0.551 1 76.81 90 LEU B C 1
ATOM 6592 O O . LEU B 1 90 ? -25.062 -25.875 -1.65 1 76.81 90 LEU B O 1
ATOM 6596 N N . VAL B 1 91 ? -23.297 -25.906 -0.342 1 67.94 91 VAL B N 1
ATOM 6597 C CA . VAL B 1 91 ? -22.359 -25.75 -1.442 1 67.94 91 VAL B CA 1
ATOM 6598 C C . VAL B 1 91 ? -21.859 -27.109 -1.906 1 67.94 91 VAL B C 1
ATOM 6600 O O . VAL B 1 91 ? -21.328 -27.891 -1.111 1 67.94 91 VAL B O 1
ATOM 6603 N N . PRO B 1 92 ? -22.172 -27.547 -3.104 1 62.75 92 PRO B N 1
ATOM 6604 C CA . PRO B 1 92 ? -21.672 -28.844 -3.578 1 62.75 92 PRO B CA 1
ATOM 6605 C C . PRO B 1 92 ? -20.156 -28.938 -3.52 1 62.75 92 PRO B C 1
ATOM 6607 O O . PRO B 1 92 ? -19.453 -27.953 -3.771 1 62.75 92 PRO B O 1
ATOM 6610 N N . ILE B 1 93 ? -19.719 -30.062 -3.018 1 58.84 93 ILE B N 1
ATOM 6611 C CA . ILE B 1 93 ? -18.281 -30.328 -2.969 1 58.84 93 ILE B CA 1
ATOM 6612 C C . ILE B 1 93 ? -17.766 -30.656 -4.367 1 58.84 93 ILE B C 1
ATOM 6614 O O . ILE B 1 93 ? -16.641 -30.297 -4.73 1 58.84 93 ILE B O 1
ATOM 6618 N N . THR B 1 94 ? -18.375 -31.625 -5.059 1 54.62 94 THR B N 1
ATOM 6619 C CA . THR B 1 94 ? -17.984 -31.969 -6.426 1 54.62 94 THR B CA 1
ATOM 6620 C C . THR B 1 94 ? -19.016 -31.453 -7.422 1 54.62 94 THR B C 1
ATOM 6622 O O . THR B 1 94 ? -20.234 -31.594 -7.191 1 54.62 94 THR B O 1
ATOM 6625 N N . ARG B 1 95 ? -18.578 -30.625 -8.266 1 57.75 95 ARG B N 1
ATOM 6626 C CA . ARG B 1 95 ? -19.5 -30.109 -9.258 1 57.75 95 ARG B CA 1
ATOM 6627 C C . ARG B 1 95 ? -19.281 -30.766 -10.617 1 57.75 95 ARG B C 1
ATOM 6629 O O . ARG B 1 95 ? -18.156 -30.844 -11.086 1 57.75 95 ARG B O 1
ATOM 6636 N N . PRO B 1 96 ? -20.375 -31.344 -11.055 1 52.09 96 PRO B N 1
ATOM 6637 C CA . PRO B 1 96 ? -20.25 -31.703 -12.469 1 52.09 96 PRO B CA 1
ATOM 6638 C C . PRO B 1 96 ? -19.75 -30.547 -13.328 1 52.09 96 PRO B C 1
ATOM 6640 O O . PRO B 1 96 ? -19.953 -29.375 -12.984 1 52.09 96 PRO B O 1
ATOM 6643 N N . LEU B 1 97 ? -18.906 -30.906 -14.266 1 48.5 97 LEU B N 1
ATOM 6644 C CA . LEU B 1 97 ? -18.297 -29.922 -15.156 1 48.5 97 LEU B CA 1
ATOM 6645 C C . LEU B 1 97 ? -19.328 -28.906 -15.625 1 48.5 97 LEU B C 1
ATOM 6647 O O . LEU B 1 97 ? -19 -27.719 -15.812 1 48.5 97 LEU B O 1
ATOM 6651 N N . GLY B 1 98 ? -20.5 -29.438 -15.844 1 46.19 98 GLY B N 1
ATOM 6652 C CA . GLY B 1 98 ? -21.562 -28.547 -16.312 1 46.19 98 GLY B CA 1
ATOM 6653 C C . GLY B 1 98 ? -21.953 -27.516 -15.273 1 46.19 98 GLY B C 1
ATOM 6654 O O . GLY B 1 98 ? -22.562 -26.484 -15.617 1 46.19 98 GLY B O 1
ATOM 6655 N N . GLU B 1 99 ? -21.594 -27.688 -14.141 1 54.59 99 GLU B N 1
ATOM 6656 C CA . GLU B 1 99 ? -22.016 -26.766 -13.078 1 54.59 99 GLU B CA 1
ATOM 6657 C C . GLU B 1 99 ? -20.844 -25.953 -12.547 1 54.59 99 GLU B C 1
ATOM 6659 O O . GLU B 1 99 ? -21.031 -25.047 -11.734 1 54.59 99 GLU B O 1
ATOM 6664 N N . VAL B 1 100 ? -19.781 -26.297 -13.086 1 63.22 100 VAL B N 1
ATOM 6665 C CA . VAL B 1 100 ? -18.609 -25.547 -12.656 1 63.22 100 VAL B CA 1
ATOM 6666 C C . VAL B 1 100 ? -18.531 -24.219 -13.398 1 63.22 100 VAL B C 1
ATOM 6668 O O . VAL B 1 100 ? -18.344 -24.188 -14.617 1 63.22 100 VAL B O 1
ATOM 6671 N N . LEU B 1 101 ? -18.766 -23.156 -12.719 1 66.25 101 LEU B N 1
ATOM 6672 C CA . LEU B 1 101 ? -18.672 -21.828 -13.32 1 66.25 101 LEU B CA 1
ATOM 6673 C C . LEU B 1 101 ? -17.219 -21.359 -13.383 1 66.25 101 LEU B C 1
ATOM 6675 O O . LEU B 1 101 ? -16.438 -21.594 -12.453 1 66.25 101 LEU B O 1
ATOM 6679 N N . VAL B 1 102 ? -16.922 -20.859 -14.578 1 74.94 102 VAL B N 1
ATOM 6680 C CA . VAL B 1 102 ? -15.594 -20.266 -14.758 1 74.94 102 VAL B CA 1
ATOM 6681 C C . VAL B 1 102 ? -15.727 -18.828 -15.25 1 74.94 102 VAL B C 1
ATOM 6683 O O . VAL B 1 102 ? -16.703 -18.484 -15.906 1 74.94 102 VAL B O 1
ATOM 6686 N N . THR B 1 103 ? -14.828 -18.094 -14.797 1 77.38 103 THR B N 1
ATOM 6687 C CA . THR B 1 103 ? -14.797 -16.703 -15.266 1 77.38 103 THR B CA 1
ATOM 6688 C C . THR B 1 103 ? -14.008 -16.594 -16.562 1 77.38 103 THR B C 1
ATOM 6690 O O . THR B 1 103 ? -14.336 -15.773 -17.422 1 77.38 103 THR B O 1
ATOM 6693 N N . GLY B 1 104 ? -13.234 -17.578 -16.797 1 72.5 104 GLY B N 1
ATOM 6694 C CA . GLY B 1 104 ? -12.406 -17.609 -17.984 1 72.5 104 GLY B CA 1
ATOM 6695 C C . GLY B 1 104 ? -12.703 -16.469 -18.938 1 72.5 104 GLY B C 1
ATOM 6696 O O . GLY B 1 104 ? -13.859 -16.25 -19.312 1 72.5 104 GLY B O 1
ATOM 6697 N N . PHE B 1 105 ? -11.805 -15.617 -19.203 1 78.69 105 PHE B N 1
ATOM 6698 C CA . PHE B 1 105 ? -11.859 -14.469 -20.109 1 78.69 105 PHE B CA 1
ATOM 6699 C C . PHE B 1 105 ? -12.922 -13.477 -19.656 1 78.69 105 PHE B C 1
ATOM 6701 O O . PHE B 1 105 ? -13.656 -12.93 -20.469 1 78.69 105 PHE B O 1
ATOM 6708 N N . GLU B 1 106 ? -13.195 -13.453 -18.422 1 81.12 106 GLU B N 1
ATOM 6709 C CA . GLU B 1 106 ? -13.922 -12.422 -17.703 1 81.12 106 GLU B CA 1
ATOM 6710 C C . GLU B 1 106 ? -15.43 -12.539 -17.938 1 81.12 106 GLU B C 1
ATOM 6712 O O . GLU B 1 106 ? -16.156 -11.547 -17.891 1 81.12 106 GLU B O 1
ATOM 6717 N N . SER B 1 107 ? -15.875 -13.648 -18.359 1 78.06 107 SER B N 1
ATOM 6718 C CA . SER B 1 107 ? -17.297 -13.938 -18.484 1 78.06 107 SER B CA 1
ATOM 6719 C C . SER B 1 107 ? -17.672 -15.219 -17.734 1 78.06 107 SER B C 1
ATOM 6721 O O . SER B 1 107 ? -17.328 -16.312 -18.172 1 78.06 107 SER B O 1
ATOM 6723 N N . GLU B 1 108 ? -18.406 -15.055 -16.734 1 75.56 108 GLU B N 1
ATOM 6724 C CA . GLU B 1 108 ? -18.766 -16.219 -15.938 1 75.56 108 GLU B CA 1
ATOM 6725 C C . GLU B 1 108 ? -19.797 -17.094 -16.656 1 75.56 108 GLU B C 1
ATOM 6727 O O . GLU B 1 108 ? -20.875 -16.609 -17 1 75.56 108 GLU B O 1
ATOM 6732 N N . ARG B 1 109 ? -19.375 -18.297 -16.938 1 80.5 109 ARG B N 1
ATOM 6733 C CA . ARG B 1 109 ? -20.234 -19.281 -17.594 1 80.5 109 ARG B CA 1
ATOM 6734 C C . ARG B 1 109 ? -19.844 -20.703 -17.172 1 80.5 109 ARG B C 1
ATOM 6736 O O . ARG B 1 109 ? -18.734 -20.938 -16.703 1 80.5 109 ARG B O 1
ATOM 6743 N N . PRO B 1 110 ? -20.828 -21.578 -17.422 1 78.19 110 PRO B N 1
ATOM 6744 C CA . PRO B 1 110 ? -20.422 -22.969 -17.234 1 78.19 110 PRO B CA 1
ATOM 6745 C C . PRO B 1 110 ? -19.266 -23.359 -18.141 1 78.19 110 PRO B C 1
ATOM 6747 O O . PRO B 1 110 ? -19.219 -22.953 -19.297 1 78.19 110 PRO B O 1
ATOM 6750 N N . LEU B 1 111 ? -18.453 -24.125 -17.609 1 81.88 111 LEU B N 1
ATOM 6751 C CA . LEU B 1 111 ? -17.25 -24.516 -18.312 1 81.88 111 LEU B CA 1
ATOM 6752 C C . LEU B 1 111 ? -17.594 -25.141 -19.656 1 81.88 111 LEU B C 1
ATOM 6754 O O . LEU B 1 111 ? -16.875 -24.938 -20.641 1 81.88 111 LEU B O 1
ATOM 6758 N N . VAL B 1 112 ? -18.672 -25.875 -19.719 1 79.69 112 VAL B N 1
ATOM 6759 C CA . VAL B 1 112 ? -19.062 -26.562 -20.938 1 79.69 112 VAL B CA 1
ATOM 6760 C C . VAL B 1 112 ? -19.375 -25.547 -22.031 1 79.69 112 VAL B C 1
ATOM 6762 O O . VAL B 1 112 ? -19.281 -25.859 -23.234 1 79.69 112 VAL B O 1
ATOM 6765 N N . HIS B 1 113 ? -19.641 -24.312 -21.641 1 81 113 HIS B N 1
ATOM 6766 C CA . HIS B 1 113 ? -20.031 -23.312 -22.625 1 81 113 HIS B CA 1
ATOM 6767 C C . HIS B 1 113 ? -18.984 -22.219 -22.734 1 81 113 HIS B C 1
ATOM 6769 O O . HIS B 1 113 ? -19.281 -21.094 -23.156 1 81 113 HIS B O 1
ATOM 6775 N N . GLN B 1 114 ? -17.891 -22.5 -22.312 1 84.12 114 GLN B N 1
ATOM 6776 C CA . GLN B 1 114 ? -16.812 -21.531 -22.406 1 84.12 114 GLN B CA 1
ATOM 6777 C C . GLN B 1 114 ? -15.836 -21.906 -23.516 1 84.12 114 GLN B C 1
ATOM 6779 O O . GLN B 1 114 ? -15.453 -23.062 -23.656 1 84.12 114 GLN B O 1
ATOM 6784 N N . ALA B 1 115 ? -15.547 -20.906 -24.25 1 84.69 115 ALA B N 1
ATOM 6785 C CA . ALA B 1 115 ? -14.555 -21.172 -25.297 1 84.69 115 ALA B CA 1
ATOM 6786 C C . ALA B 1 115 ? -13.141 -21.078 -24.734 1 84.69 115 ALA B C 1
ATOM 6788 O O . ALA B 1 115 ? -12.797 -20.109 -24.047 1 84.69 115 ALA B O 1
ATOM 6789 N N . GLY B 1 116 ? -12.359 -22.188 -25 1 87.69 116 GLY B N 1
ATOM 6790 C CA . GLY B 1 116 ? -10.961 -22.203 -24.594 1 87.69 116 GLY B CA 1
ATOM 6791 C C . GLY B 1 116 ? -10.641 -23.359 -23.656 1 87.69 116 GLY B C 1
ATOM 6792 O O . GLY B 1 116 ? -11.539 -23.953 -23.078 1 87.69 116 GLY B O 1
ATOM 6793 N N . ALA B 1 117 ? -9.367 -23.562 -23.531 1 92.81 117 ALA B N 1
ATOM 6794 C CA . ALA B 1 117 ? -8.883 -24.594 -22.609 1 92.81 117 ALA B CA 1
ATOM 6795 C C . ALA B 1 117 ? -8.711 -24.031 -21.203 1 92.81 117 ALA B C 1
ATOM 6797 O O . ALA B 1 117 ? -7.73 -23.328 -20.922 1 92.81 117 ALA B O 1
ATOM 6798 N N . ILE B 1 118 ? -9.617 -24.344 -20.312 1 93.19 118 ILE B N 1
ATOM 6799 C CA . ILE B 1 118 ? -9.625 -23.812 -18.953 1 93.19 118 ILE B CA 1
ATOM 6800 C C . ILE B 1 118 ? -9.711 -24.969 -17.953 1 93.19 118 ILE B C 1
ATOM 6802 O O . ILE B 1 118 ? -10.5 -25.891 -18.141 1 93.19 118 ILE B O 1
ATOM 6806 N N . SER B 1 119 ? -8.828 -24.906 -17.031 1 93.19 119 SER B N 1
ATOM 6807 C CA . SER B 1 119 ? -8.875 -25.859 -15.922 1 93.19 119 SER B CA 1
ATOM 6808 C C . SER B 1 119 ? -9.07 -25.156 -14.586 1 93.19 119 SER B C 1
ATOM 6810 O O . SER B 1 119 ? -8.656 -24.016 -14.414 1 93.19 119 SER B O 1
ATOM 6812 N N . LYS B 1 120 ? -9.664 -25.828 -13.664 1 91.31 120 LYS B N 1
ATOM 6813 C CA . LYS B 1 120 ? -9.828 -25.328 -12.305 1 91.31 120 LYS B CA 1
ATOM 6814 C C . LYS B 1 120 ? -9.109 -26.219 -11.289 1 91.31 120 LYS B C 1
ATOM 6816 O O . LYS B 1 120 ? -9.016 -27.422 -11.484 1 91.31 120 LYS B O 1
ATOM 6821 N N . VAL B 1 121 ? -8.562 -25.609 -10.359 1 93.19 121 VAL B N 1
ATOM 6822 C CA . VAL B 1 121 ? -8.07 -26.297 -9.164 1 93.19 121 VAL B CA 1
ATOM 6823 C C . VAL B 1 121 ? -8.844 -25.812 -7.938 1 93.19 121 VAL B C 1
ATOM 6825 O O . VAL B 1 121 ? -8.641 -24.688 -7.477 1 93.19 121 VAL B O 1
ATOM 6828 N N . LEU B 1 122 ? -9.609 -26.672 -7.473 1 88.5 122 LEU B N 1
ATOM 6829 C CA . LEU B 1 122 ? -10.484 -26.328 -6.352 1 88.5 122 LEU B CA 1
ATOM 6830 C C . LEU B 1 122 ? -9.781 -26.562 -5.023 1 88.5 122 LEU B C 1
ATOM 6832 O O . LEU B 1 122 ? -8.758 -27.25 -4.973 1 88.5 122 LEU B O 1
ATOM 6836 N N . GLU B 1 123 ? -10.352 -26.062 -3.998 1 86.88 123 GLU B N 1
ATOM 6837 C CA . GLU B 1 123 ? -9.742 -26.125 -2.674 1 86.88 123 GLU B CA 1
ATOM 6838 C C . GLU B 1 123 ? -9.5 -27.562 -2.23 1 86.88 123 GLU B C 1
ATOM 6840 O O . GLU B 1 123 ? -8.43 -27.891 -1.71 1 86.88 123 GLU B O 1
ATOM 6845 N N . TYR B 1 124 ? -10.484 -28.422 -2.393 1 85.19 124 TYR B N 1
ATOM 6846 C CA . TYR B 1 124 ? -10.344 -29.797 -1.933 1 85.19 124 TYR B CA 1
ATOM 6847 C C . TYR B 1 124 ? -9.227 -30.516 -2.686 1 85.19 124 TYR B C 1
ATOM 6849 O O . TYR B 1 124 ? -8.602 -31.438 -2.156 1 85.19 124 TYR B O 1
ATOM 6857 N N . GLU B 1 125 ? -8.984 -30.078 -3.92 1 91.62 125 GLU B N 1
ATOM 6858 C CA . GLU B 1 125 ? -7.891 -30.672 -4.688 1 91.62 125 GLU B CA 1
ATOM 6859 C C . GLU B 1 125 ? -6.535 -30.25 -4.133 1 91.62 125 GLU B C 1
ATOM 6861 O O . GLU B 1 125 ? -5.57 -31.016 -4.184 1 91.62 125 GLU B O 1
ATOM 6866 N N . LEU B 1 126 ? -6.516 -29.047 -3.639 1 91.81 126 LEU B N 1
ATOM 6867 C CA . LEU B 1 126 ? -5.281 -28.562 -3.037 1 91.81 126 LEU B CA 1
ATOM 6868 C C . LEU B 1 126 ? -4.93 -29.359 -1.79 1 91.81 126 LEU B C 1
ATOM 6870 O O . LEU B 1 126 ? -3.756 -29.656 -1.553 1 91.81 126 LEU B O 1
ATOM 6874 N N . TYR B 1 127 ? -5.934 -29.734 -1.065 1 90.88 127 TYR B N 1
ATOM 6875 C CA . TYR B 1 127 ? -5.695 -30.359 0.232 1 90.88 127 TYR B CA 1
ATOM 6876 C C . TYR B 1 127 ? -5.703 -31.875 0.12 1 90.88 127 TYR B C 1
ATOM 6878 O O . TYR B 1 127 ? -5.68 -32.594 1.132 1 90.88 127 TYR B O 1
ATOM 6886 N N . ARG B 1 128 ? -5.742 -32.344 -1.077 1 93.81 128 ARG B N 1
ATOM 6887 C CA . ARG B 1 128 ? -5.637 -33.781 -1.334 1 93.81 128 ARG B CA 1
ATOM 6888 C C . ARG B 1 128 ? -4.223 -34.281 -1.061 1 93.81 128 ARG B C 1
ATOM 6890 O O . ARG B 1 128 ? -4.012 -35.5 -0.877 1 93.81 128 ARG B O 1
ATOM 6897 N N . PHE B 1 129 ? -3.295 -33.438 -1.039 1 94.75 129 PHE B N 1
ATOM 6898 C CA . PHE B 1 129 ? -1.873 -33.75 -0.963 1 94.75 129 PHE B CA 1
ATOM 6899 C C . PHE B 1 129 ? -1.267 -33.188 0.322 1 94.75 129 PHE B C 1
ATOM 6901 O O . PHE B 1 129 ? -1.991 -32.812 1.241 1 94.75 129 PHE B O 1
ATOM 6908 N N . ASN B 1 130 ? 0.134 -33.344 0.337 1 91.19 130 ASN B N 1
ATOM 6909 C CA . ASN B 1 130 ? 0.786 -32.625 1.427 1 91.19 130 ASN B CA 1
ATOM 6910 C C . ASN B 1 130 ? 0.508 -31.109 1.355 1 91.19 130 ASN B C 1
ATOM 6912 O O . ASN B 1 130 ? 0.299 -30.562 0.271 1 91.19 130 ASN B O 1
ATOM 6916 N N . GLU B 1 131 ? 0.369 -30.453 2.379 1 89.88 131 GLU B N 1
ATOM 6917 C CA . GLU B 1 131 ? -0.122 -29.078 2.414 1 89.88 131 GLU B CA 1
ATOM 6918 C C . GLU B 1 131 ? 1.032 -28.078 2.457 1 89.88 131 GLU B C 1
ATOM 6920 O O . GLU B 1 131 ? 0.898 -26.984 3.02 1 89.88 131 GLU B O 1
ATOM 6925 N N . ASN B 1 132 ? 2.195 -28.453 1.85 1 88.88 132 ASN B N 1
ATOM 6926 C CA . ASN B 1 132 ? 3.385 -27.609 1.924 1 88.88 132 ASN B CA 1
ATOM 6927 C C . ASN B 1 132 ? 3.492 -26.672 0.717 1 88.88 132 ASN B C 1
ATOM 6929 O O . ASN B 1 132 ? 4.254 -25.703 0.739 1 88.88 132 ASN B O 1
ATOM 6933 N N . SER B 1 133 ? 2.809 -27.016 -0.354 1 86.44 133 SER B N 1
ATOM 6934 C CA . SER B 1 133 ? 2.852 -26.188 -1.552 1 86.44 133 SER B CA 1
ATOM 6935 C C . SER B 1 133 ? 1.646 -26.453 -2.449 1 86.44 133 SER B C 1
ATOM 6937 O O . SER B 1 133 ? 0.939 -27.438 -2.273 1 86.44 133 SER B O 1
ATOM 6939 N N . ILE B 1 134 ? 1.512 -25.625 -3.432 1 86.88 134 ILE B N 1
ATOM 6940 C CA . ILE B 1 134 ? 0.403 -25.781 -4.367 1 86.88 134 ILE B CA 1
ATOM 6941 C C . ILE B 1 134 ? 0.814 -26.719 -5.504 1 86.88 134 ILE B C 1
ATOM 6943 O O . ILE B 1 134 ? -0.023 -27.125 -6.305 1 86.88 134 ILE B O 1
ATOM 6947 N N . LEU B 1 135 ? 1.958 -27.156 -5.598 1 89.88 135 LEU B N 1
ATOM 6948 C CA . LEU B 1 135 ? 2.576 -27.797 -6.75 1 89.88 135 LEU B CA 1
ATOM 6949 C C . LEU B 1 135 ? 1.819 -29.078 -7.125 1 89.88 135 LEU B C 1
ATOM 6951 O O . LEU B 1 135 ? 1.445 -29.25 -8.289 1 89.88 135 LEU B O 1
ATOM 6955 N N . SER B 1 136 ? 1.554 -29.891 -6.141 1 91.94 136 SER B N 1
ATOM 6956 C CA . SER B 1 136 ? 1.036 -31.234 -6.414 1 91.94 136 SER B CA 1
ATOM 6957 C C . SER B 1 136 ? -0.335 -31.172 -7.078 1 91.94 136 SER B C 1
ATOM 6959 O O . SER B 1 136 ? -0.602 -31.906 -8.031 1 91.94 136 SER B O 1
ATOM 6961 N N . ALA B 1 137 ? -1.124 -30.297 -6.609 1 94.75 137 ALA B N 1
ATOM 6962 C CA . ALA B 1 137 ? -2.473 -30.203 -7.164 1 94.75 137 ALA B CA 1
ATOM 6963 C C . ALA B 1 137 ? -2.439 -29.688 -8.602 1 94.75 137 ALA B C 1
ATOM 6965 O O . ALA B 1 137 ? -3.164 -30.203 -9.461 1 94.75 137 ALA B O 1
ATOM 6966 N N . PHE B 1 138 ? -1.623 -28.812 -8.883 1 95.69 138 PHE B N 1
ATOM 6967 C CA . PHE B 1 138 ? -1.55 -28.219 -10.211 1 95.69 138 PHE B CA 1
ATOM 6968 C C . PHE B 1 138 ? -0.951 -29.203 -11.211 1 95.69 138 PHE B C 1
ATOM 6970 O O . PHE B 1 138 ? -1.321 -29.203 -12.383 1 95.69 138 PHE B O 1
ATOM 6977 N N . ASN B 1 139 ? -0.094 -30 -10.75 1 96.25 139 ASN B N 1
ATOM 6978 C CA . ASN B 1 139 ? 0.563 -30.969 -11.617 1 96.25 139 ASN B CA 1
ATOM 6979 C C . ASN B 1 139 ? -0.38 -32.125 -12.008 1 96.25 139 ASN B C 1
ATOM 6981 O O . ASN B 1 139 ? -0.004 -33 -12.766 1 96.25 139 ASN B O 1
ATOM 6985 N N . THR B 1 140 ? -1.541 -32.094 -11.477 1 96.81 140 THR B N 1
ATOM 6986 C CA . THR B 1 140 ? -2.51 -33.125 -11.867 1 96.81 140 THR B CA 1
ATOM 6987 C C . THR B 1 140 ? -3.281 -32.688 -13.109 1 96.81 140 THR B C 1
ATOM 6989 O O . THR B 1 140 ? -3.996 -33.469 -13.719 1 96.81 140 THR B O 1
ATOM 6992 N N . LYS B 1 141 ? -3.146 -31.469 -13.469 1 96.81 141 LYS B N 1
ATOM 6993 C CA . LYS B 1 141 ? -3.914 -30.953 -14.594 1 96.81 141 LYS B CA 1
ATOM 6994 C C . LYS B 1 141 ? -3.135 -31.078 -15.898 1 96.81 141 LYS B C 1
ATOM 6996 O O . LYS B 1 141 ? -1.964 -30.703 -15.969 1 96.81 141 LYS B O 1
ATOM 7001 N N . PRO B 1 142 ? -3.809 -31.578 -16.938 1 97.75 142 PRO B N 1
ATOM 7002 C CA . PRO B 1 142 ? -3.102 -31.703 -18.219 1 97.75 142 PRO B CA 1
ATOM 7003 C C . PRO B 1 142 ? -2.564 -30.375 -18.734 1 97.75 142 PRO B C 1
ATOM 7005 O O . PRO B 1 142 ? -3.254 -29.344 -18.641 1 97.75 142 PRO B O 1
ATOM 7008 N N . GLY B 1 143 ? -1.381 -30.422 -19.234 1 97.25 143 GLY B N 1
ATOM 7009 C CA . GLY B 1 143 ? -0.781 -29.25 -19.859 1 97.25 143 GLY B CA 1
ATOM 7010 C C . GLY B 1 143 ? -0.125 -28.312 -18.859 1 97.25 143 GLY B C 1
ATOM 7011 O O . GLY B 1 143 ? 0.441 -27.281 -19.25 1 97.25 143 GLY B O 1
ATOM 7012 N N . VAL B 1 144 ? -0.214 -28.625 -17.609 1 96.38 144 VAL B N 1
ATOM 7013 C CA . VAL B 1 144 ? 0.36 -27.781 -16.578 1 96.38 144 VAL B CA 1
ATOM 7014 C C . VAL B 1 144 ? 1.46 -28.547 -15.836 1 96.38 144 VAL B C 1
ATOM 7016 O O . VAL B 1 144 ? 1.293 -29.719 -15.5 1 96.38 144 VAL B O 1
ATOM 7019 N N . ARG B 1 145 ? 2.541 -27.828 -15.648 1 94.19 145 ARG B N 1
ATOM 7020 C CA . ARG B 1 145 ? 3.635 -28.391 -14.859 1 94.19 145 ARG B CA 1
ATOM 7021 C C . ARG B 1 145 ? 4.277 -27.312 -13.984 1 94.19 145 ARG B C 1
ATOM 7023 O O . ARG B 1 145 ? 4.738 -26.281 -14.484 1 94.19 145 ARG B O 1
ATOM 7030 N N . ILE B 1 146 ? 4.273 -27.547 -12.734 1 92.38 146 ILE B N 1
ATOM 7031 C CA . ILE B 1 146 ? 4.988 -26.688 -11.805 1 92.38 146 ILE B CA 1
ATOM 7032 C C . ILE B 1 146 ? 6.215 -27.422 -11.258 1 92.38 146 ILE B C 1
ATOM 7034 O O . ILE B 1 146 ? 6.105 -28.547 -10.781 1 92.38 146 ILE B O 1
ATOM 7038 N N . GLU B 1 147 ? 7.309 -26.734 -11.352 1 92.19 147 GLU B N 1
ATOM 7039 C CA . GLU B 1 147 ? 8.578 -27.297 -10.93 1 92.19 147 GLU B CA 1
ATOM 7040 C C . GLU B 1 147 ? 9.102 -26.609 -9.672 1 92.19 147 GLU B C 1
ATOM 7042 O O . GLU B 1 147 ? 8.617 -25.547 -9.297 1 92.19 147 GLU B O 1
ATOM 7047 N N . GLN B 1 148 ? 10 -27.312 -9.055 1 90.31 148 GLN B N 1
ATOM 7048 C CA . GLN B 1 148 ? 10.703 -26.797 -7.883 1 90.31 148 GLN B CA 1
ATOM 7049 C C . GLN B 1 148 ? 12.188 -27.156 -7.934 1 90.31 148 GLN B C 1
ATOM 7051 O O . GLN B 1 148 ? 12.555 -28.328 -7.887 1 90.31 148 GLN B O 1
ATOM 7056 N N . ARG B 1 149 ? 13.016 -26.156 -8.016 1 87.44 149 ARG B N 1
ATOM 7057 C CA . ARG B 1 149 ? 14.453 -26.391 -8.117 1 87.44 149 ARG B CA 1
ATOM 7058 C C . ARG B 1 149 ? 15.109 -26.359 -6.742 1 87.44 149 ARG B C 1
ATOM 7060 O O . ARG B 1 149 ? 16.141 -27 -6.531 1 87.44 149 ARG B O 1
ATOM 7067 N N . ALA B 1 150 ? 14.711 -25.516 -5.871 1 88.31 150 ALA B N 1
ATOM 7068 C CA . ALA B 1 150 ? 15.023 -25.422 -4.445 1 88.31 150 ALA B CA 1
ATOM 7069 C C . ALA B 1 150 ? 13.75 -25.297 -3.615 1 88.31 150 ALA B C 1
ATOM 7071 O O . ALA B 1 150 ? 12.672 -25.062 -4.16 1 88.31 150 ALA B O 1
ATOM 7072 N N . PRO B 1 151 ? 14.047 -25.516 -2.283 1 86.19 151 PRO B N 1
ATOM 7073 C CA . PRO B 1 151 ? 12.828 -25.344 -1.489 1 86.19 151 PRO B CA 1
ATOM 7074 C C . PRO B 1 151 ? 12.188 -23.984 -1.687 1 86.19 151 PRO B C 1
ATOM 7076 O O . PRO B 1 151 ? 12.852 -22.953 -1.557 1 86.19 151 PRO B O 1
ATOM 7079 N N . ALA B 1 152 ? 11.07 -23.859 -2.344 1 90.06 152 ALA B N 1
ATOM 7080 C CA . ALA B 1 152 ? 10.266 -22.656 -2.559 1 90.06 152 ALA B CA 1
ATOM 7081 C C . ALA B 1 152 ? 10.68 -21.938 -3.834 1 90.06 152 ALA B C 1
ATOM 7083 O O . ALA B 1 152 ? 10.383 -20.75 -4.012 1 90.06 152 ALA B O 1
ATOM 7084 N N . SER B 1 153 ? 11.516 -22.438 -4.586 1 91.94 153 SER B N 1
ATOM 7085 C CA . SER B 1 153 ? 11.805 -21.922 -5.926 1 91.94 153 SER B CA 1
ATOM 7086 C C . SER B 1 153 ? 10.945 -22.609 -6.977 1 91.94 153 SER B C 1
ATOM 7088 O O . SER B 1 153 ? 11.266 -23.719 -7.422 1 91.94 153 SER B O 1
ATOM 7090 N N . TYR B 1 154 ? 9.969 -21.922 -7.402 1 91.25 154 TYR B N 1
ATOM 7091 C CA . TYR B 1 154 ? 8.984 -22.547 -8.273 1 91.25 154 TYR B CA 1
ATOM 7092 C C . TYR B 1 154 ? 9.086 -22.016 -9.695 1 91.25 154 TYR B C 1
ATOM 7094 O O . TYR B 1 154 ? 9.43 -20.844 -9.898 1 91.25 154 TYR B O 1
ATOM 7102 N N . ARG B 1 155 ? 8.773 -22.844 -10.578 1 91.44 155 ARG B N 1
ATOM 7103 C CA . ARG B 1 155 ? 8.57 -22.516 -11.984 1 91.44 155 ARG B CA 1
ATOM 7104 C C . ARG B 1 155 ? 7.258 -23.094 -12.508 1 91.44 155 ARG B C 1
ATOM 7106 O O . ARG B 1 155 ? 6.895 -24.219 -12.172 1 91.44 155 ARG B O 1
ATOM 7113 N N . ILE B 1 156 ? 6.617 -22.328 -13.305 1 92.44 156 ILE B N 1
ATOM 7114 C CA . ILE B 1 156 ? 5.352 -22.781 -13.883 1 92.44 156 ILE B CA 1
ATOM 7115 C C . ILE B 1 156 ? 5.496 -22.922 -15.398 1 92.44 156 ILE B C 1
ATOM 7117 O O . ILE B 1 156 ? 5.961 -22 -16.078 1 92.44 156 ILE B O 1
ATOM 7121 N N . SER B 1 157 ? 5.102 -24 -15.836 1 92.56 157 SER B N 1
ATOM 7122 C CA . SER B 1 157 ? 5.039 -24.25 -17.266 1 92.56 157 SER B CA 1
ATOM 7123 C C . SER B 1 157 ? 3.629 -24.641 -17.703 1 92.56 157 SER B C 1
ATOM 7125 O O . SER B 1 157 ? 3.064 -25.609 -17.203 1 92.56 157 SER B O 1
ATOM 7127 N N . ILE B 1 158 ? 3.096 -23.859 -18.484 1 95.62 158 ILE B N 1
ATOM 7128 C CA . ILE B 1 158 ? 1.877 -24.219 -19.203 1 95.62 158 ILE B CA 1
ATOM 7129 C C . ILE B 1 158 ? 2.199 -24.453 -20.672 1 95.62 158 ILE B C 1
ATOM 7131 O O . ILE B 1 158 ? 2.633 -23.531 -21.391 1 95.62 158 ILE B O 1
ATOM 7135 N N . ARG B 1 159 ? 2.002 -25.656 -21.062 1 95.06 159 ARG B N 1
ATOM 7136 C CA . ARG B 1 159 ? 2.279 -26.047 -22.438 1 95.06 159 ARG B CA 1
ATOM 7137 C C . ARG B 1 159 ? 3.709 -25.703 -22.844 1 95.06 159 ARG B C 1
ATOM 7139 O O . ARG B 1 159 ? 3.938 -25.094 -23.891 1 95.06 159 ARG B O 1
ATOM 7146 N N . GLY B 1 160 ? 4.637 -25.938 -21.906 1 87.62 160 GLY B N 1
ATOM 7147 C CA . GLY B 1 160 ? 6.055 -25.828 -22.203 1 87.62 160 GLY B CA 1
ATOM 7148 C C . GLY B 1 160 ? 6.582 -24.406 -22.109 1 87.62 160 GLY B C 1
ATOM 7149 O O . GLY B 1 160 ? 7.684 -24.125 -22.578 1 87.62 160 GLY B O 1
ATOM 7150 N N . SER B 1 161 ? 6.023 -23.516 -21.484 1 83.94 161 SER B N 1
ATOM 7151 C CA . SER B 1 161 ? 6.344 -22.094 -21.469 1 83.94 161 SER B CA 1
ATOM 7152 C C . SER B 1 161 ? 7.598 -21.812 -20.641 1 83.94 161 SER B C 1
ATOM 7154 O O . SER B 1 161 ? 8.102 -20.688 -20.625 1 83.94 161 SER B O 1
ATOM 7156 N N . SER B 1 162 ? 8.172 -22.703 -19.984 1 74.62 162 SER B N 1
ATOM 7157 C CA . SER B 1 162 ? 9.289 -22.422 -19.078 1 74.62 162 SER B CA 1
ATOM 7158 C C . SER B 1 162 ? 10.625 -22.547 -19.797 1 74.62 162 SER B C 1
ATOM 7160 O O . SER B 1 162 ? 11.68 -22.531 -19.156 1 74.62 162 SER B O 1
ATOM 7162 N N . LEU B 1 163 ? 10.688 -22.625 -20.984 1 72.94 163 LEU B N 1
ATOM 7163 C CA . LEU B 1 163 ? 11.914 -22.766 -21.766 1 72.94 163 LEU B CA 1
ATOM 7164 C C . LEU B 1 163 ? 12.922 -21.688 -21.406 1 72.94 163 LEU B C 1
ATOM 7166 O O . LEU B 1 163 ? 14.109 -21.969 -21.25 1 72.94 163 LEU B O 1
ATOM 7170 N N . ARG B 1 164 ? 12.43 -20.5 -21.266 1 72.5 164 ARG B N 1
ATOM 7171 C CA . ARG B 1 164 ? 13.352 -19.391 -21.016 1 72.5 164 ARG B CA 1
ATOM 7172 C C . ARG B 1 164 ? 13.422 -19.047 -19.531 1 72.5 164 ARG B C 1
ATOM 7174 O O . ARG B 1 164 ? 13.836 -17.953 -19.156 1 72.5 164 ARG B O 1
ATOM 7181 N N . SER B 1 165 ? 13.016 -19.906 -18.703 1 71.94 165 SER B N 1
ATOM 7182 C CA . SER B 1 165 ? 12.938 -19.578 -17.281 1 71.94 165 SER B CA 1
ATOM 7183 C C . SER B 1 165 ? 13.992 -20.328 -16.469 1 71.94 165 SER B C 1
ATOM 7185 O O . SER B 1 165 ? 13.672 -21.281 -15.758 1 71.94 165 SER B O 1
ATOM 7187 N N . PRO B 1 166 ? 15.164 -19.844 -16.562 1 66.62 166 PRO B N 1
ATOM 7188 C CA . PRO B 1 166 ? 16.109 -20.516 -15.672 1 66.62 166 PRO B CA 1
ATOM 7189 C C . PRO B 1 166 ? 15.766 -20.375 -14.195 1 66.62 166 PRO B C 1
ATOM 7191 O O . PRO B 1 166 ? 16.125 -21.219 -13.375 1 66.62 166 PRO B O 1
ATOM 7194 N N . PHE B 1 167 ? 15.125 -19.266 -13.953 1 68.94 167 PHE B N 1
ATOM 7195 C CA . PHE B 1 167 ? 14.602 -19.016 -12.609 1 68.94 167 PHE B CA 1
ATOM 7196 C C . PHE B 1 167 ? 13.32 -18.203 -12.672 1 68.94 167 PHE B C 1
ATOM 7198 O O . PHE B 1 167 ? 13.078 -17.484 -13.641 1 68.94 167 PHE B O 1
ATOM 7205 N N . GLY B 1 168 ? 12.461 -18.484 -11.727 1 74 168 GLY B N 1
ATOM 7206 C CA . GLY B 1 168 ? 11.234 -17.719 -11.594 1 74 168 GLY B CA 1
ATOM 7207 C C . GLY B 1 168 ? 10.172 -18.125 -12.602 1 74 168 GLY B C 1
ATOM 7208 O O . GLY B 1 168 ? 10.312 -19.125 -13.297 1 74 168 GLY B O 1
ATOM 7209 N N . VAL B 1 169 ? 9.141 -17.453 -12.594 1 78 169 VAL B N 1
ATOM 7210 C CA . VAL B 1 169 ? 8.008 -17.688 -13.484 1 78 169 VAL B CA 1
ATOM 7211 C C . VAL B 1 169 ? 7.98 -16.625 -14.586 1 78 169 VAL B C 1
ATOM 7213 O O . VAL B 1 169 ? 8.062 -15.438 -14.305 1 78 169 VAL B O 1
ATOM 7216 N N . ARG B 1 170 ? 7.945 -17.172 -15.75 1 83.38 170 ARG B N 1
ATOM 7217 C CA . ARG B 1 170 ? 7.855 -16.281 -16.906 1 83.38 170 ARG B CA 1
ATOM 7218 C C . ARG B 1 170 ? 6.781 -16.766 -17.875 1 83.38 170 ARG B C 1
ATOM 7220 O O . ARG B 1 170 ? 6.332 -17.906 -17.812 1 83.38 170 ARG B O 1
ATOM 7227 N N . ASN B 1 171 ? 6.27 -15.961 -18.641 1 90.19 171 ASN B N 1
ATOM 7228 C CA . ASN B 1 171 ? 5.367 -16.219 -19.75 1 90.19 171 ASN B CA 1
ATOM 7229 C C . ASN B 1 171 ? 3.969 -16.594 -19.266 1 90.19 171 ASN B C 1
ATOM 7231 O O . ASN B 1 171 ? 3.115 -17 -20.062 1 90.19 171 ASN B O 1
ATOM 7235 N N . VAL B 1 172 ? 3.777 -16.641 -18.016 1 94.94 172 VAL B N 1
ATOM 7236 C CA . VAL B 1 172 ? 2.457 -16.891 -17.438 1 94.94 172 VAL B CA 1
ATOM 7237 C C . VAL B 1 172 ? 2.016 -15.688 -16.609 1 94.94 172 VAL B C 1
ATOM 7239 O O . VAL B 1 172 ? 2.764 -15.203 -15.758 1 94.94 172 VAL B O 1
ATOM 7242 N N . LYS B 1 173 ? 0.875 -15.227 -16.938 1 96.31 173 LYS B N 1
ATOM 7243 C CA . LYS B 1 173 ? 0.316 -14.125 -16.156 1 96.31 173 LYS B CA 1
ATOM 7244 C C . LYS B 1 173 ? -0.474 -14.648 -14.961 1 96.31 173 LYS B C 1
ATOM 7246 O O . LYS B 1 173 ? -1.353 -15.5 -15.117 1 96.31 173 LYS B O 1
ATOM 7251 N N . VAL B 1 174 ? -0.164 -14.133 -13.836 1 96.44 174 VAL B N 1
ATOM 7252 C CA . VAL B 1 174 ? -0.829 -14.617 -12.625 1 96.44 174 VAL B CA 1
ATOM 7253 C C . VAL B 1 174 ? -1.62 -13.477 -11.992 1 96.44 174 VAL B C 1
ATOM 7255 O O . VAL B 1 174 ? -1.133 -12.344 -11.898 1 96.44 174 VAL B O 1
ATOM 7258 N N . TYR B 1 175 ? -2.787 -13.797 -11.633 1 96.62 175 TYR B N 1
ATOM 7259 C CA . TYR B 1 175 ? -3.633 -12.906 -10.844 1 96.62 175 TYR B CA 1
ATOM 7260 C C . TYR B 1 175 ? -3.914 -13.5 -9.469 1 96.62 175 TYR B C 1
ATOM 7262 O O . TYR B 1 175 ? -3.906 -14.719 -9.297 1 96.62 175 TYR B O 1
ATOM 7270 N N . TRP B 1 176 ? -4.102 -12.664 -8.5 1 95.44 176 TRP B N 1
ATOM 7271 C CA . TRP B 1 176 ? -4.547 -13.031 -7.164 1 95.44 176 TRP B CA 1
ATOM 7272 C C . TRP B 1 176 ? -5.656 -12.102 -6.68 1 95.44 176 TRP B C 1
ATOM 7274 O O . TRP B 1 176 ? -5.43 -10.906 -6.492 1 95.44 176 TRP B O 1
ATOM 7284 N N . ASN B 1 177 ? -6.887 -12.57 -6.555 1 93 177 ASN B N 1
ATOM 7285 C CA . ASN B 1 177 ? -8.047 -11.781 -6.152 1 93 177 ASN B CA 1
ATOM 7286 C C . ASN B 1 177 ? -8.234 -10.562 -7.059 1 93 177 ASN B C 1
ATOM 7288 O O . ASN B 1 177 ? -8.359 -9.438 -6.574 1 93 177 ASN B O 1
ATOM 7292 N N . ASP B 1 178 ? -8.086 -10.773 -8.336 1 90.94 178 ASP B N 1
ATOM 7293 C CA . ASP B 1 178 ? -8.406 -9.82 -9.398 1 90.94 178 ASP B CA 1
ATOM 7294 C C . ASP B 1 178 ? -7.254 -8.836 -9.617 1 90.94 178 ASP B C 1
ATOM 7296 O O . ASP B 1 178 ? -7.258 -8.078 -10.586 1 90.94 178 ASP B O 1
ATOM 7300 N N . ILE B 1 179 ? -6.266 -8.828 -8.75 1 95.94 179 ILE B N 1
ATOM 7301 C CA . ILE B 1 179 ? -5.133 -7.938 -8.977 1 95.94 179 ILE B CA 1
ATOM 7302 C C . ILE B 1 179 ? -4.066 -8.656 -9.797 1 95.94 179 ILE B C 1
ATOM 7304 O O . ILE B 1 179 ? -3.852 -9.859 -9.625 1 95.94 179 ILE B O 1
ATOM 7308 N N . PRO B 1 180 ? -3.377 -7.953 -10.672 1 96.75 180 PRO B N 1
ATOM 7309 C CA . PRO B 1 180 ? -2.209 -8.578 -11.297 1 96.75 180 PRO B CA 1
ATOM 7310 C C . PRO B 1 180 ? -1.105 -8.906 -10.297 1 96.75 180 PRO B C 1
ATOM 7312 O O . PRO B 1 180 ? -0.515 -8 -9.703 1 96.75 180 PRO B O 1
ATOM 7315 N N . PHE B 1 181 ? -0.842 -10.125 -10.102 1 96.19 181 PHE B N 1
ATOM 7316 C CA . PHE B 1 181 ? 0.181 -10.586 -9.172 1 96.19 181 PHE B CA 1
ATOM 7317 C C . PHE B 1 181 ? 1.549 -10.617 -9.844 1 96.19 181 PHE B C 1
ATOM 7319 O O . PHE B 1 181 ? 2.574 -10.438 -9.18 1 96.19 181 PHE B O 1
ATOM 7326 N N . THR B 1 182 ? 1.542 -10.883 -11.156 1 96.62 182 THR B N 1
ATOM 7327 C CA . THR B 1 182 ? 2.773 -10.734 -11.922 1 96.62 182 THR B CA 1
ATOM 7328 C C . THR B 1 182 ? 3.213 -9.273 -11.961 1 96.62 182 THR B C 1
ATOM 7330 O O . THR B 1 182 ? 2.445 -8.398 -12.367 1 96.62 182 THR B O 1
ATOM 7333 N N . SER B 1 183 ? 4.434 -9.078 -11.609 1 95.5 183 SER B N 1
ATOM 7334 C CA . SER B 1 183 ? 4.961 -7.715 -11.555 1 95.5 183 SER B CA 1
ATOM 7335 C C . SER B 1 183 ? 5.168 -7.148 -12.961 1 95.5 183 SER B C 1
ATOM 7337 O O . SER B 1 183 ? 5.316 -7.898 -13.922 1 95.5 183 SER B O 1
ATOM 7339 N N . PRO B 1 184 ? 5.18 -5.855 -13.078 1 94.5 184 PRO B N 1
ATOM 7340 C CA . PRO B 1 184 ? 5.359 -5.262 -14.406 1 94.5 184 PRO B CA 1
ATOM 7341 C C . PRO B 1 184 ? 6.73 -5.562 -15.008 1 94.5 184 PRO B C 1
ATOM 7343 O O . PRO B 1 184 ? 6.949 -5.336 -16.203 1 94.5 184 PRO B O 1
ATOM 7346 N N . ASP B 1 185 ? 7.645 -6.035 -14.203 1 91.62 185 ASP B N 1
ATOM 7347 C CA . ASP B 1 185 ? 8.945 -6.43 -14.742 1 91.62 185 ASP B CA 1
ATOM 7348 C C . ASP B 1 185 ? 8.891 -7.84 -15.32 1 91.62 185 ASP B C 1
ATOM 7350 O O . ASP B 1 185 ? 9.906 -8.367 -15.773 1 91.62 185 ASP B O 1
ATOM 7354 N N . GLY B 1 186 ? 7.711 -8.508 -15.172 1 90.94 186 GLY B N 1
ATOM 7355 C CA . GLY B 1 186 ? 7.484 -9.812 -15.781 1 90.94 186 GLY B CA 1
ATOM 7356 C C . GLY B 1 186 ? 7.719 -10.961 -14.82 1 90.94 186 GLY B C 1
ATOM 7357 O O . GLY B 1 186 ? 7.508 -12.125 -15.172 1 90.94 186 GLY B O 1
ATOM 7358 N N . THR B 1 187 ? 8.094 -10.68 -13.656 1 90.44 187 THR B N 1
ATOM 7359 C CA . THR B 1 187 ? 8.383 -11.758 -12.711 1 90.44 187 THR B CA 1
ATOM 7360 C C . THR B 1 187 ? 7.176 -12.008 -11.805 1 90.44 187 THR B C 1
ATOM 7362 O O . THR B 1 187 ? 6.352 -11.117 -11.594 1 90.44 187 THR B O 1
ATOM 7365 N N . THR B 1 188 ? 7.074 -13.242 -11.375 1 93.44 188 THR B N 1
ATOM 7366 C CA . THR B 1 188 ? 6 -13.641 -10.469 1 93.44 188 THR B CA 1
ATOM 7367 C C . THR B 1 188 ? 6.559 -14.367 -9.25 1 93.44 188 THR B C 1
ATOM 7369 O O . THR B 1 188 ? 7.254 -15.375 -9.383 1 93.44 188 THR B O 1
ATOM 7372 N N . ALA B 1 189 ? 6.219 -13.914 -8.07 1 93.19 189 ALA B N 1
ATOM 7373 C CA . ALA B 1 189 ? 6.691 -14.539 -6.832 1 93.19 189 ALA B CA 1
ATOM 7374 C C . ALA B 1 189 ? 5.582 -15.344 -6.168 1 93.19 189 ALA B C 1
ATOM 7376 O O . ALA B 1 189 ? 5.152 -15.031 -5.055 1 93.19 189 ALA B O 1
ATOM 7377 N N . ILE B 1 190 ? 5.266 -16.422 -6.746 1 92.56 190 ILE B N 1
ATOM 7378 C CA . ILE B 1 190 ? 4.188 -17.234 -6.207 1 92.56 190 ILE B CA 1
ATOM 7379 C C . ILE B 1 190 ? 4.633 -17.891 -4.895 1 92.56 190 ILE B C 1
ATOM 7381 O O . ILE B 1 190 ? 3.801 -18.312 -4.094 1 92.56 190 ILE B O 1
ATOM 7385 N N . ASN B 1 191 ? 5.973 -17.922 -4.691 1 93.94 191 ASN B N 1
ATOM 7386 C CA . ASN B 1 191 ? 6.543 -18.609 -3.535 1 93.94 191 ASN B CA 1
ATOM 7387 C C . ASN B 1 191 ? 6.262 -17.844 -2.242 1 93.94 191 ASN B C 1
ATOM 7389 O O . ASN B 1 191 ? 6.449 -18.391 -1.148 1 93.94 191 ASN B O 1
ATOM 7393 N N . ILE B 1 192 ? 5.742 -16.688 -2.34 1 95.94 192 ILE B N 1
ATOM 7394 C CA . ILE B 1 192 ? 5.457 -15.953 -1.114 1 95.94 192 ILE B CA 1
ATOM 7395 C C . ILE B 1 192 ? 4.109 -16.391 -0.549 1 95.94 192 ILE B C 1
ATOM 7397 O O . ILE B 1 192 ? 3.781 -16.094 0.601 1 95.94 192 ILE B O 1
ATOM 7401 N N . LEU B 1 193 ? 3.342 -17.094 -1.349 1 95.19 193 LEU B N 1
ATOM 7402 C CA . LEU B 1 193 ? 2.02 -17.547 -0.92 1 95.19 193 LEU B CA 1
ATOM 7403 C C . LEU B 1 193 ? 2.104 -18.875 -0.194 1 95.19 193 LEU B C 1
ATOM 7405 O O . LEU B 1 193 ? 2.934 -19.734 -0.536 1 95.19 193 LEU B O 1
ATOM 7409 N N . ASP B 1 194 ? 1.296 -18.969 0.781 1 95.19 194 ASP B N 1
ATOM 7410 C CA . ASP B 1 194 ? 0.989 -20.266 1.372 1 95.19 194 ASP B CA 1
ATOM 7411 C C . ASP B 1 194 ? -0.201 -20.922 0.674 1 95.19 194 ASP B C 1
ATOM 7413 O O . ASP B 1 194 ? -0.998 -20.25 0.025 1 95.19 194 ASP B O 1
ATOM 7417 N N . LEU B 1 195 ? -0.254 -22.156 0.793 1 93.38 195 LEU B N 1
ATOM 7418 C CA . LEU B 1 195 ? -1.368 -22.906 0.22 1 93.38 195 LEU B CA 1
ATOM 7419 C C . LEU B 1 195 ? -2.703 -22.312 0.663 1 93.38 195 LEU B C 1
ATOM 7421 O O . LEU B 1 195 ? -3.652 -22.25 -0.123 1 93.38 195 LEU B O 1
ATOM 7425 N N . SER B 1 196 ? -2.777 -21.875 1.863 1 92.44 196 SER B N 1
ATOM 7426 C CA . SER B 1 196 ? -4.031 -21.422 2.451 1 92.44 196 SER B CA 1
ATOM 7427 C C . SER B 1 196 ? -4.465 -20.078 1.862 1 92.44 196 SER B C 1
ATOM 7429 O O . SER B 1 196 ? -5.605 -19.656 2.051 1 92.44 196 SER B O 1
ATOM 7431 N N . ASN B 1 197 ? -3.625 -19.453 1.145 1 93.5 197 ASN B N 1
ATOM 7432 C CA . ASN B 1 197 ? -3.988 -18.203 0.503 1 93.5 197 ASN B CA 1
ATOM 7433 C C . ASN B 1 197 ? -4.789 -18.438 -0.775 1 93.5 197 ASN B C 1
ATOM 7435 O O . ASN B 1 197 ? -5.324 -17.484 -1.357 1 93.5 197 ASN B O 1
ATOM 7439 N N . VAL B 1 198 ? -4.84 -19.672 -1.166 1 92.5 198 VAL B N 1
ATOM 7440 C CA . VAL B 1 198 ? -5.523 -20.031 -2.402 1 92.5 198 VAL B CA 1
ATOM 7441 C C . VAL B 1 198 ? -6.703 -20.938 -2.088 1 92.5 198 VAL B C 1
ATOM 7443 O O . VAL B 1 198 ? -6.527 -22.016 -1.506 1 92.5 198 VAL B O 1
ATOM 7446 N N . GLN B 1 199 ? -7.863 -20.562 -2.445 1 87.5 199 GLN B N 1
ATOM 7447 C CA . GLN B 1 199 ? -9.047 -21.391 -2.279 1 87.5 199 GLN B CA 1
ATOM 7448 C C . GLN B 1 199 ? -9.469 -22.016 -3.607 1 87.5 199 GLN B C 1
ATOM 7450 O O . GLN B 1 199 ? -9.664 -23.234 -3.697 1 87.5 199 GLN B O 1
ATOM 7455 N N . ASN B 1 200 ? -9.633 -21.141 -4.613 1 87.56 200 ASN B N 1
ATOM 7456 C CA . ASN B 1 200 ? -9.945 -21.609 -5.961 1 87.56 200 ASN B CA 1
ATOM 7457 C C . ASN B 1 200 ? -9.008 -20.984 -6.996 1 87.56 200 ASN B C 1
ATOM 7459 O O . ASN B 1 200 ? -8.461 -19.906 -6.777 1 87.56 200 ASN B O 1
ATOM 7463 N N . SER B 1 201 ? -8.797 -21.781 -7.996 1 92.94 201 SER B N 1
ATOM 7464 C CA . SER B 1 201 ? -7.938 -21.266 -9.062 1 92.94 201 SER B CA 1
ATOM 7465 C C . SER B 1 201 ? -8.477 -21.656 -10.438 1 92.94 201 SER B C 1
ATOM 7467 O O . SER B 1 201 ? -9.172 -22.656 -10.578 1 92.94 201 SER B O 1
ATOM 7469 N N . GLU B 1 202 ? -8.195 -20.828 -11.375 1 94.25 202 GLU B N 1
ATOM 7470 C CA . GLU B 1 202 ? -8.492 -21.078 -12.781 1 94.25 202 GLU B CA 1
ATOM 7471 C C . GLU B 1 202 ? -7.242 -20.938 -13.641 1 94.25 202 GLU B C 1
ATOM 7473 O O . GLU B 1 202 ? -6.434 -20.031 -13.43 1 94.25 202 GLU B O 1
ATOM 7478 N N . ILE B 1 203 ? -7.086 -21.828 -14.531 1 96.44 203 ILE B N 1
ATOM 7479 C CA . ILE B 1 203 ? -5.949 -21.812 -15.438 1 96.44 203 ILE B CA 1
ATOM 7480 C C . ILE B 1 203 ? -6.441 -21.734 -16.891 1 96.44 203 ILE B C 1
ATOM 7482 O O . ILE B 1 203 ? -7.191 -22.594 -17.344 1 96.44 203 ILE B O 1
ATOM 7486 N N . ILE B 1 204 ? -6.094 -20.703 -17.531 1 96.25 204 ILE B N 1
ATOM 7487 C CA . ILE B 1 204 ? -6.27 -20.609 -18.969 1 96.25 204 ILE B CA 1
ATOM 7488 C C . ILE B 1 204 ? -4.996 -21.078 -19.672 1 96.25 204 ILE B C 1
ATOM 7490 O O . ILE B 1 204 ? -3.926 -20.5 -19.484 1 96.25 204 ILE B O 1
ATOM 7494 N N . LYS B 1 205 ? -5.098 -22.094 -20.469 1 96.56 205 LYS B N 1
ATOM 7495 C CA . LYS B 1 205 ? -3.926 -22.656 -21.141 1 96.56 205 LYS B CA 1
ATOM 7496 C C . LYS B 1 205 ? -3.775 -22.078 -22.547 1 96.56 205 LYS B C 1
ATOM 7498 O O . LYS B 1 205 ? -4.715 -22.125 -23.344 1 96.56 205 LYS B O 1
ATOM 7503 N N . GLY B 1 206 ? -2.598 -21.578 -22.766 1 94.38 206 GLY B N 1
ATOM 7504 C CA . GLY B 1 206 ? -2.34 -20.859 -24.016 1 94.38 206 GLY B CA 1
ATOM 7505 C C . GLY B 1 206 ? -2.486 -19.359 -23.891 1 94.38 206 GLY B C 1
ATOM 7506 O O . GLY B 1 206 ? -2.826 -18.859 -22.812 1 94.38 206 GLY B O 1
ATOM 7507 N N . PRO B 1 207 ? -2.291 -18.656 -24.969 1 94.69 207 PRO B N 1
ATOM 7508 C CA . PRO B 1 207 ? -2.289 -17.188 -24.891 1 94.69 207 PRO B CA 1
ATOM 7509 C C . PRO B 1 207 ? -3.654 -16.625 -24.516 1 94.69 207 PRO B C 1
ATOM 7511 O O . PRO B 1 207 ? -4.66 -16.953 -25.141 1 94.69 207 PRO B O 1
ATOM 7514 N N . GLY B 1 208 ? -3.695 -15.82 -23.516 1 93.88 208 GLY B N 1
ATOM 7515 C CA . GLY B 1 208 ? -4.883 -15.094 -23.094 1 93.88 208 GLY B CA 1
ATOM 7516 C C . GLY B 1 208 ? -4.73 -13.594 -23.188 1 93.88 208 GLY B C 1
ATOM 7517 O O . GLY B 1 208 ? -5.461 -12.844 -22.531 1 93.88 208 GLY B O 1
ATOM 7518 N N . GLY B 1 209 ? -3.885 -13.133 -24.016 1 95 209 GLY B N 1
ATOM 7519 C CA . GLY B 1 209 ? -3.449 -11.75 -24.031 1 95 209 GLY B CA 1
ATOM 7520 C C . GLY B 1 209 ? -4.516 -10.789 -24.516 1 95 209 GLY B C 1
ATOM 7521 O O . GLY B 1 209 ? -4.422 -9.578 -24.297 1 95 209 GLY B O 1
ATOM 7522 N N . SER B 1 210 ? -5.562 -11.258 -25.125 1 96.06 210 SER B N 1
ATOM 7523 C CA . SER B 1 210 ? -6.625 -10.375 -25.609 1 96.06 210 SER B CA 1
ATOM 7524 C C . SER B 1 210 ? -7.324 -9.672 -24.453 1 96.06 210 SER B C 1
ATOM 7526 O O . SER B 1 210 ? -7.906 -8.602 -24.625 1 96.06 210 SER B O 1
ATOM 7528 N N . ILE B 1 211 ? -7.242 -10.328 -23.281 1 95.56 211 ILE B N 1
ATOM 7529 C CA . ILE B 1 211 ? -7.922 -9.773 -22.125 1 95.56 211 ILE B CA 1
ATOM 7530 C C . ILE B 1 211 ? -6.918 -9.57 -20.984 1 95.56 211 ILE B C 1
ATOM 7532 O O . ILE B 1 211 ? -7.113 -8.711 -20.125 1 95.56 211 ILE B O 1
ATOM 7536 N N . TYR B 1 212 ? -5.879 -10.328 -20.984 1 96.25 212 TYR B N 1
ATOM 7537 C CA . TYR B 1 212 ? -5.035 -10.352 -19.797 1 96.25 212 TYR B CA 1
ATOM 7538 C C . TYR B 1 212 ? -3.641 -9.812 -20.094 1 96.25 212 TYR B C 1
ATOM 7540 O O . TYR B 1 212 ? -2.787 -9.742 -19.219 1 96.25 212 TYR B O 1
ATOM 7548 N N . GLY B 1 213 ? -3.354 -9.477 -21.312 1 94.75 213 GLY B N 1
ATOM 7549 C CA . GLY B 1 213 ? -2.066 -8.898 -21.656 1 94.75 213 GLY B CA 1
ATOM 7550 C C . GLY B 1 213 ? -0.988 -9.938 -21.891 1 94.75 213 GLY B C 1
ATOM 7551 O O . GLY B 1 213 ? -1.261 -11.016 -22.438 1 94.75 213 GLY B O 1
ATOM 7552 N N . ALA B 1 214 ? 0.229 -9.664 -21.547 1 92.75 214 ALA B N 1
ATOM 7553 C CA . ALA B 1 214 ? 1.4 -10.477 -21.875 1 92.75 214 ALA B CA 1
ATOM 7554 C C . ALA B 1 214 ? 1.353 -11.82 -21.156 1 92.75 214 ALA B C 1
ATOM 7556 O O . ALA B 1 214 ? 0.945 -11.891 -20 1 92.75 214 ALA B O 1
ATOM 7557 N N . GLY B 1 215 ? 1.898 -12.891 -21.875 1 92.75 215 GLY B N 1
ATOM 7558 C CA . GLY B 1 215 ? 1.957 -14.25 -21.359 1 92.75 215 GLY B CA 1
ATOM 7559 C C . GLY B 1 215 ? 1.499 -15.281 -22.375 1 92.75 215 GLY B C 1
ATOM 7560 O O . GLY B 1 215 ? 0.34 -15.703 -22.359 1 92.75 215 GLY B O 1
ATOM 7561 N N . ASN B 1 216 ? 2.416 -15.82 -23.078 1 92.81 216 ASN B N 1
ATOM 7562 C CA . ASN B 1 216 ? 2.105 -16.797 -24.125 1 92.81 216 ASN B CA 1
ATOM 7563 C C . ASN B 1 216 ? 1.667 -18.125 -23.531 1 92.81 216 ASN B C 1
ATOM 7565 O O . ASN B 1 216 ? 0.929 -18.875 -24.172 1 92.81 216 ASN B O 1
ATOM 7569 N N . GLY B 1 217 ? 2.135 -18.344 -22.391 1 94.12 217 GLY B N 1
ATOM 7570 C CA . GLY B 1 217 ? 1.849 -19.641 -21.781 1 94.12 217 GLY B CA 1
ATOM 7571 C C . GLY B 1 217 ? 0.419 -19.766 -21.297 1 94.12 217 GLY B C 1
ATOM 7572 O O . GLY B 1 217 ? -0.167 -20.844 -21.328 1 94.12 217 GLY B O 1
ATOM 7573 N N . GLY B 1 218 ? -0.031 -18.625 -20.719 1 95.81 218 GLY B N 1
ATOM 7574 C CA . GLY B 1 218 ? -1.386 -18.641 -20.188 1 95.81 218 GLY B CA 1
ATOM 7575 C C . GLY B 1 218 ? -1.567 -17.75 -18.984 1 95.81 218 GLY B C 1
ATOM 7576 O O . GLY B 1 218 ? -0.792 -16.812 -18.766 1 95.81 218 GLY B O 1
ATOM 7577 N N . VAL B 1 219 ? -2.754 -18.031 -18.344 1 96.5 219 VAL B N 1
ATOM 7578 C CA . VAL B 1 219 ? -3.131 -17.188 -17.203 1 96.5 219 VAL B CA 1
ATOM 7579 C C . VAL B 1 219 ? -3.557 -18.078 -16.031 1 96.5 219 VAL B C 1
ATOM 7581 O O . VAL B 1 219 ? -4.25 -19.078 -16.234 1 96.5 219 VAL B O 1
ATOM 7584 N N . ILE B 1 220 ? -3.074 -17.766 -14.875 1 96.44 220 ILE B N 1
ATOM 7585 C CA . ILE B 1 220 ? -3.561 -18.391 -13.656 1 96.44 220 ILE B CA 1
ATOM 7586 C C . ILE B 1 220 ? -4.199 -17.328 -12.75 1 96.44 220 ILE B C 1
ATOM 7588 O O . ILE B 1 220 ? -3.596 -16.297 -12.477 1 96.44 220 ILE B O 1
ATOM 7592 N N . SER B 1 221 ? -5.336 -17.594 -12.328 1 95.94 221 SER B N 1
ATOM 7593 C CA . SER B 1 221 ? -6.027 -16.719 -11.391 1 95.94 221 SER B CA 1
ATOM 7594 C C . SER B 1 221 ? -6.293 -17.422 -10.062 1 95.94 221 SER B C 1
ATOM 7596 O O . SER B 1 221 ? -7.059 -18.391 -10.008 1 95.94 221 SER B O 1
ATOM 7598 N N . PHE B 1 222 ? -5.668 -16.922 -9 1 94.94 222 PHE B N 1
ATOM 7599 C CA . PHE B 1 222 ? -5.898 -17.406 -7.645 1 94.94 222 PHE B CA 1
ATOM 7600 C C . PHE B 1 222 ? -6.984 -16.594 -6.949 1 94.94 222 PHE B C 1
ATOM 7602 O O . PHE B 1 222 ? -7.055 -15.375 -7.109 1 94.94 222 PHE B O 1
ATOM 7609 N N . GLU B 1 223 ? -7.805 -17.312 -6.238 1 91.75 223 GLU B N 1
ATOM 7610 C CA . GLU B 1 223 ? -8.836 -16.641 -5.445 1 91.75 223 GLU B CA 1
ATOM 7611 C C . GLU B 1 223 ? -8.805 -17.109 -3.996 1 91.75 223 GLU B C 1
ATOM 7613 O O . GLU B 1 223 ? -8.75 -18.312 -3.73 1 91.75 223 GLU B O 1
ATOM 7618 N N . SER B 1 224 ? -8.82 -16.141 -3.146 1 90.88 224 SER B N 1
ATOM 7619 C CA . SER B 1 224 ? -8.984 -16.438 -1.727 1 90.88 224 SER B CA 1
ATOM 7620 C C . SER B 1 224 ? -10.453 -16.453 -1.328 1 90.88 224 SER B C 1
ATOM 7622 O O . SER B 1 224 ? -11.328 -16.172 -2.15 1 90.88 224 SER B O 1
ATOM 7624 N N . ARG B 1 225 ? -10.664 -16.812 -0.149 1 83.19 225 ARG B N 1
ATOM 7625 C CA . ARG B 1 225 ? -12.031 -16.828 0.349 1 83.19 225 ARG B CA 1
ATOM 7626 C C . ARG B 1 225 ? -12.633 -15.43 0.35 1 83.19 225 ARG B C 1
ATOM 7628 O O . ARG B 1 225 ? -12.07 -14.5 0.931 1 83.19 225 ARG B O 1
ATOM 7635 N N . ARG B 1 226 ? -13.789 -15.305 -0.193 1 80.94 226 ARG B N 1
ATOM 7636 C CA . ARG B 1 226 ? -14.391 -13.977 -0.282 1 80.94 226 ARG B CA 1
ATOM 7637 C C . ARG B 1 226 ? -15.648 -13.883 0.573 1 80.94 226 ARG B C 1
ATOM 7639 O O . ARG B 1 226 ? -16.141 -12.789 0.845 1 80.94 226 ARG B O 1
ATOM 7646 N N . GLN B 1 227 ? -16.109 -15 0.936 1 80.62 227 GLN B N 1
ATOM 7647 C CA . GLN B 1 227 ? -17.344 -15 1.723 1 80.62 227 GLN B CA 1
ATOM 7648 C C . GLN B 1 227 ? -17.125 -15.625 3.096 1 80.62 227 GLN B C 1
ATOM 7650 O O . GLN B 1 227 ? -16.562 -16.719 3.199 1 80.62 227 GLN B O 1
ATOM 7655 N N . VAL B 1 228 ? -17.5 -14.859 4.055 1 86.75 228 VAL B N 1
ATOM 7656 C CA . VAL B 1 228 ? -17.469 -15.352 5.426 1 86.75 228 VAL B CA 1
ATOM 7657 C C . VAL B 1 228 ? -18.891 -15.672 5.891 1 86.75 228 VAL B C 1
ATOM 7659 O O . VAL B 1 228 ? -19.672 -14.766 6.199 1 86.75 228 VAL B O 1
ATOM 7662 N N . THR B 1 229 ? -19.219 -16.875 6.02 1 77 229 THR B N 1
ATOM 7663 C CA . THR B 1 229 ? -20.609 -17.266 6.258 1 77 229 THR B CA 1
ATOM 7664 C C . THR B 1 229 ? -20.781 -17.766 7.691 1 77 229 THR B C 1
ATOM 7666 O O . THR B 1 229 ? -21.906 -18.031 8.125 1 77 229 THR B O 1
ATOM 7669 N N . GLU B 1 230 ? -19.75 -18.016 8.32 1 81.81 230 GLU B N 1
ATOM 7670 C CA . GLU B 1 230 ? -19.828 -18.469 9.703 1 81.81 230 GLU B CA 1
ATOM 7671 C C . GLU B 1 230 ? -18.641 -17.969 10.523 1 81.81 230 GLU B C 1
ATOM 7673 O O . GLU B 1 230 ? -17.625 -17.547 9.961 1 81.81 230 GLU B O 1
ATOM 7678 N N . ASN B 1 231 ? -18.922 -18.016 11.812 1 90.62 231 ASN B N 1
ATOM 7679 C CA . ASN B 1 231 ? -17.797 -17.781 12.711 1 90.62 231 ASN B CA 1
ATOM 7680 C C . ASN B 1 231 ? -17 -19.062 12.945 1 90.62 231 ASN B C 1
ATOM 7682 O O . ASN B 1 231 ? -17.562 -20.094 13.336 1 90.62 231 ASN B O 1
ATOM 7686 N N . TYR B 1 232 ? -15.773 -19 12.656 1 92.5 232 TYR B N 1
ATOM 7687 C CA . TYR B 1 232 ? -14.992 -20.234 12.625 1 92.5 232 TYR B CA 1
ATOM 7688 C C . TYR B 1 232 ? -13.547 -19.969 13.047 1 92.5 232 TYR B C 1
ATOM 7690 O O . TYR B 1 232 ? -12.891 -19.078 12.531 1 92.5 232 TYR B O 1
ATOM 7698 N N . PHE B 1 233 ? -13.117 -20.719 14.062 1 96.25 233 PHE B N 1
ATOM 7699 C CA . PHE B 1 233 ? -11.719 -20.734 14.492 1 96.25 233 PHE B CA 1
ATOM 7700 C C . PHE B 1 233 ? -11.039 -22.031 14.102 1 96.25 233 PHE B C 1
ATOM 7702 O O . PHE B 1 233 ? -11.633 -23.109 14.227 1 96.25 233 PHE B O 1
ATOM 7709 N N . SER B 1 234 ? -9.797 -22 13.547 1 96.5 234 SER B N 1
ATOM 7710 C CA . SER B 1 234 ? -9.148 -23.234 13.109 1 96.5 234 SER B CA 1
ATOM 7711 C C . SER B 1 234 ? -7.664 -23.234 13.445 1 96.5 234 SER B C 1
ATOM 7713 O O . SER B 1 234 ? -7.016 -22.188 13.422 1 96.5 234 SER B O 1
ATOM 7715 N N . ILE B 1 235 ? -7.148 -24.391 13.734 1 97.75 235 ILE B N 1
ATOM 7716 C CA . ILE B 1 235 ? -5.727 -24.656 13.953 1 97.75 235 ILE B CA 1
ATOM 7717 C C . ILE B 1 235 ? -5.305 -25.891 13.18 1 97.75 235 ILE B C 1
ATOM 7719 O O . ILE B 1 235 ? -5.949 -26.938 13.273 1 97.75 235 ILE B O 1
ATOM 7723 N N . ASP B 1 236 ? -4.328 -25.75 12.359 1 97.62 236 ASP B N 1
ATOM 7724 C CA . ASP B 1 236 ? -3.732 -26.859 11.609 1 97.62 236 ASP B CA 1
ATOM 7725 C C . ASP B 1 236 ? -2.277 -27.078 12.023 1 97.62 236 ASP B C 1
ATOM 7727 O O . ASP B 1 236 ? -1.531 -26.109 12.219 1 97.62 236 ASP B O 1
ATOM 7731 N N . TYR B 1 237 ? -1.938 -28.25 12.211 1 97.94 237 TYR B N 1
ATOM 7732 C CA . TYR B 1 237 ? -0.556 -28.625 12.5 1 97.94 237 TYR B CA 1
ATOM 7733 C C . TYR B 1 237 ? -0.092 -29.75 11.602 1 97.94 237 TYR B C 1
ATOM 7735 O O . TYR B 1 237 ? -0.832 -30.719 11.367 1 97.94 237 TYR B O 1
ATOM 7743 N N . GLY B 1 238 ? 1.084 -29.578 10.969 1 97.38 238 GLY B N 1
ATOM 7744 C CA . GLY B 1 238 ? 1.682 -30.594 10.117 1 97.38 238 GLY B CA 1
ATOM 7745 C C . GLY B 1 238 ? 3.15 -30.828 10.414 1 97.38 238 GLY B C 1
ATOM 7746 O O . GLY B 1 238 ? 3.869 -29.906 10.797 1 97.38 238 GLY B O 1
ATOM 7747 N N . LEU B 1 239 ? 3.619 -32.031 10.188 1 97.75 239 LEU B N 1
ATOM 7748 C CA . LEU B 1 239 ? 5.012 -32.438 10.344 1 97.75 239 LEU B CA 1
ATOM 7749 C C . LEU B 1 239 ? 5.402 -33.438 9.273 1 97.75 239 LEU B C 1
ATOM 7751 O O . LEU B 1 239 ? 4.535 -34 8.594 1 97.75 239 LEU B O 1
ATOM 7755 N N . GLY B 1 240 ? 6.695 -33.688 9.148 1 97.81 240 GLY B N 1
ATOM 7756 C CA . GLY B 1 240 ? 7.145 -34.656 8.172 1 97.81 240 GLY B CA 1
ATOM 7757 C C . GLY B 1 240 ? 8.648 -34.844 8.141 1 97.81 240 GLY B C 1
ATOM 7758 O O . GLY B 1 240 ? 9.359 -34.312 9.008 1 97.81 240 GLY B O 1
ATOM 7759 N N . ASP B 1 241 ? 9.062 -35.562 7.164 1 97.31 241 ASP B N 1
ATOM 7760 C CA . ASP B 1 241 ? 10.492 -35.812 6.957 1 97.31 241 ASP B CA 1
ATOM 7761 C C . ASP B 1 241 ? 11.242 -34.5 6.719 1 97.31 241 ASP B C 1
ATOM 7763 O O . ASP B 1 241 ? 10.641 -33.469 6.363 1 97.31 241 ASP B O 1
ATOM 7767 N N . PHE B 1 242 ? 12.594 -34.531 7.027 1 97.19 242 PHE B N 1
ATOM 7768 C CA . PHE B 1 242 ? 13.539 -33.469 6.75 1 97.19 242 PHE B CA 1
ATOM 7769 C C . PHE B 1 242 ? 13.188 -32.219 7.562 1 97.19 242 PHE B C 1
ATOM 7771 O O . PHE B 1 242 ? 13.25 -31.109 7.051 1 97.19 242 PHE B O 1
ATOM 7778 N N . GLY B 1 243 ? 12.672 -32.438 8.703 1 97.31 243 GLY B N 1
ATOM 7779 C CA . GLY B 1 243 ? 12.438 -31.344 9.633 1 97.31 243 GLY B CA 1
ATOM 7780 C C . GLY B 1 243 ? 11.211 -30.516 9.297 1 97.31 243 GLY B C 1
ATOM 7781 O O . GLY B 1 243 ? 11.078 -29.375 9.75 1 97.31 243 GLY B O 1
ATOM 7782 N N . LEU B 1 244 ? 10.32 -31.016 8.516 1 97.44 244 LEU B N 1
ATOM 7783 C CA . LEU B 1 244 ? 9.125 -30.281 8.125 1 97.44 244 LEU B CA 1
ATOM 7784 C C . LEU B 1 244 ? 8.25 -29.984 9.344 1 97.44 244 LEU B C 1
ATOM 7786 O O . LEU B 1 244 ? 7.938 -30.891 10.117 1 97.44 244 LEU B O 1
ATOM 7790 N N . ASN B 1 245 ? 7.949 -28.766 9.555 1 97.88 245 ASN B N 1
ATOM 7791 C CA . ASN B 1 245 ? 7.047 -28.266 10.586 1 97.88 245 ASN B CA 1
ATOM 7792 C C . ASN B 1 245 ? 6.195 -27.109 10.07 1 97.88 245 ASN B C 1
ATOM 7794 O O . ASN B 1 245 ? 6.727 -26.094 9.625 1 97.88 245 ASN B O 1
ATOM 7798 N N . ARG B 1 246 ? 4.887 -27.297 10.117 1 97.94 246 ARG B N 1
ATOM 7799 C CA . ARG B 1 246 ? 3.965 -26.281 9.625 1 97.94 246 ARG B CA 1
ATOM 7800 C C . ARG B 1 246 ? 2.793 -26.078 10.578 1 97.94 246 ARG B C 1
ATOM 7802 O O . ARG B 1 246 ? 2.191 -27.062 11.031 1 97.94 246 ARG B O 1
ATOM 7809 N N . TYR B 1 247 ? 2.479 -24.906 10.938 1 97.81 247 TYR B N 1
ATOM 7810 C CA . TYR B 1 247 ? 1.245 -24.656 11.68 1 97.81 247 TYR B CA 1
ATOM 7811 C C . TYR B 1 247 ? 0.508 -23.438 11.133 1 97.81 247 TYR B C 1
ATOM 7813 O O . TYR B 1 247 ? 1.128 -22.531 10.586 1 97.81 247 TYR B O 1
ATOM 7821 N N . ARG B 1 248 ? -0.748 -23.422 11.203 1 97.94 248 ARG B N 1
ATOM 7822 C CA . ARG B 1 248 ? -1.638 -22.359 10.75 1 97.94 248 ARG B CA 1
ATOM 7823 C C . ARG B 1 248 ? -2.709 -22.062 11.789 1 97.94 248 ARG B C 1
ATOM 7825 O O . ARG B 1 248 ? -3.271 -22.984 12.391 1 97.94 248 ARG B O 1
ATOM 7832 N N . ILE B 1 249 ? -2.912 -20.875 12.07 1 98.38 249 ILE B N 1
ATOM 7833 C CA . ILE B 1 249 ? -4.02 -20.391 12.891 1 98.38 249 ILE B CA 1
ATOM 7834 C C . ILE B 1 249 ? -4.902 -19.453 12.062 1 98.38 249 ILE B C 1
ATOM 7836 O O . ILE B 1 249 ? -4.398 -18.578 11.352 1 98.38 249 ILE B O 1
ATOM 7840 N N . GLY B 1 250 ? -6.188 -19.734 12.055 1 97.31 250 GLY B N 1
ATOM 7841 C CA . GLY B 1 250 ? -7.098 -18.922 11.266 1 97.31 250 GLY B CA 1
ATOM 7842 C C . GLY B 1 250 ? -8.383 -18.578 12 1 97.31 250 GLY B C 1
ATOM 7843 O O . GLY B 1 250 ? -8.828 -19.344 12.867 1 97.31 250 GLY B O 1
ATOM 7844 N N . ILE B 1 251 ? -9.008 -17.469 11.688 1 96.44 251 ILE B N 1
ATOM 7845 C CA . ILE B 1 251 ? -10.289 -17.062 12.234 1 96.44 251 ILE B CA 1
ATOM 7846 C C . ILE B 1 251 ? -11.141 -16.422 11.133 1 96.44 251 ILE B C 1
ATOM 7848 O O . ILE B 1 251 ? -10.633 -15.656 10.32 1 96.44 251 ILE B O 1
ATOM 7852 N N . ASP B 1 252 ? -12.336 -16.797 11.055 1 94 252 ASP B N 1
ATOM 7853 C CA . ASP B 1 252 ? -13.375 -16.172 10.242 1 94 252 ASP B CA 1
ATOM 7854 C C . ASP B 1 252 ? -14.492 -15.609 11.109 1 94 252 ASP B C 1
ATOM 7856 O O . ASP B 1 252 ? -15.078 -16.328 11.922 1 94 252 ASP B O 1
ATOM 7860 N N . GLN B 1 253 ? -14.773 -14.375 10.898 1 91.88 253 GLN B N 1
ATOM 7861 C CA . GLN B 1 253 ? -15.797 -13.711 11.703 1 91.88 253 GLN B CA 1
ATOM 7862 C C . GLN B 1 253 ? -16.797 -12.984 10.82 1 91.88 253 GLN B C 1
ATOM 7864 O O . GLN B 1 253 ? -16.438 -12.094 10.047 1 91.88 253 GLN B O 1
ATOM 7869 N N . GLN B 1 254 ? -18.047 -13.352 10.977 1 88.5 254 GLN B N 1
ATOM 7870 C CA . GLN B 1 254 ? -19.094 -12.633 10.258 1 88.5 254 GLN B CA 1
ATOM 7871 C C . GLN B 1 254 ? -19.344 -11.266 10.883 1 88.5 254 GLN B C 1
ATOM 7873 O O . GLN B 1 254 ? -19.359 -11.125 12.109 1 88.5 254 GLN B O 1
ATOM 7878 N N . ILE B 1 255 ? -19.375 -10.375 10.047 1 83.06 255 ILE B N 1
ATOM 7879 C CA . ILE B 1 255 ? -19.703 -9.016 10.453 1 83.06 255 ILE B CA 1
ATOM 7880 C C . ILE B 1 255 ? -20.672 -8.398 9.453 1 83.06 255 ILE B C 1
ATOM 7882 O O . ILE B 1 255 ? -20.297 -8.125 8.312 1 83.06 255 ILE B O 1
ATOM 7886 N N . GLY B 1 256 ? -21.906 -8.07 9.875 1 77.94 256 GLY B N 1
ATOM 7887 C CA . GLY B 1 256 ? -22.906 -7.562 8.938 1 77.94 256 GLY B CA 1
ATOM 7888 C C . GLY B 1 256 ? -23.094 -8.461 7.727 1 77.94 256 GLY B C 1
ATOM 7889 O O . GLY B 1 256 ? -23.281 -9.672 7.867 1 77.94 256 GLY B O 1
ATOM 7890 N N . ASN B 1 257 ? -23.172 -7.652 6.574 1 81.31 257 ASN B N 1
ATOM 7891 C CA . ASN B 1 257 ? -23.234 -8.383 5.312 1 81.31 257 ASN B CA 1
ATOM 7892 C C . ASN B 1 257 ? -21.844 -8.617 4.73 1 81.31 257 ASN B C 1
ATOM 7894 O O . ASN B 1 257 ? -21.516 -8.094 3.666 1 81.31 257 ASN B O 1
ATOM 7898 N N . GLY B 1 258 ? -21.062 -9.352 5.457 1 87.75 258 GLY B N 1
ATOM 7899 C CA . GLY B 1 258 ? -19.688 -9.688 5.109 1 87.75 258 GLY B CA 1
ATOM 7900 C C . GLY B 1 258 ? -18.922 -10.312 6.258 1 87.75 258 GLY B C 1
ATOM 7901 O O . GLY B 1 258 ? -19.453 -11.148 6.988 1 87.75 258 GLY B O 1
ATOM 7902 N N . GLY B 1 259 ? -17.703 -9.93 6.32 1 90.81 259 GLY B N 1
ATOM 7903 C CA . GLY B 1 259 ? -16.922 -10.508 7.414 1 90.81 259 GLY B CA 1
ATOM 7904 C C . GLY B 1 259 ? -15.438 -10.25 7.289 1 90.81 259 GLY B C 1
ATOM 7905 O O . GLY B 1 259 ? -14.992 -9.57 6.363 1 90.81 259 GLY B O 1
ATOM 7906 N N . VAL B 1 260 ? -14.758 -10.727 8.32 1 91.38 260 VAL B N 1
ATOM 7907 C CA . VAL B 1 260 ? -13.312 -10.602 8.398 1 91.38 260 VAL B CA 1
ATOM 7908 C C . VAL B 1 260 ? -12.68 -11.984 8.516 1 91.38 260 VAL B C 1
ATOM 7910 O O . VAL B 1 260 ? -13.203 -12.859 9.211 1 91.38 260 VAL B O 1
ATOM 7913 N N . SER B 1 261 ? -11.633 -12.172 7.773 1 95.19 261 SER B N 1
ATOM 7914 C CA . SER B 1 261 ? -10.836 -13.391 7.859 1 95.19 261 SER B CA 1
ATOM 7915 C C . SER B 1 261 ? -9.367 -13.078 8.117 1 95.19 261 SER B C 1
ATOM 7917 O O . SER B 1 261 ? -8.797 -12.188 7.48 1 95.19 261 SER B O 1
ATOM 7919 N N . ALA B 1 262 ? -8.781 -13.766 9.055 1 95.44 262 ALA B N 1
ATOM 7920 C CA . ALA B 1 262 ? -7.359 -13.609 9.352 1 95.44 262 ALA B CA 1
ATOM 7921 C C . ALA B 1 262 ? -6.688 -14.961 9.539 1 95.44 262 ALA B C 1
ATOM 7923 O O . ALA B 1 262 ? -7.289 -15.898 10.07 1 95.44 262 ALA B O 1
ATOM 7924 N N . SER B 1 263 ? -5.461 -15.039 9.102 1 97.12 263 SER B N 1
ATOM 7925 C CA . SER B 1 263 ? -4.719 -16.281 9.312 1 97.12 263 SER B CA 1
ATOM 7926 C C . SER B 1 263 ? -3.219 -16.016 9.367 1 97.12 263 SER B C 1
ATOM 7928 O O . SER B 1 263 ? -2.732 -15.023 8.82 1 97.12 263 SER B O 1
ATOM 7930 N N . TYR B 1 264 ? -2.555 -16.828 10.102 1 98.19 264 TYR B N 1
ATOM 7931 C CA . TYR B 1 264 ? -1.1 -16.859 10.211 1 98.19 264 TYR B CA 1
ATOM 7932 C C . TYR B 1 264 ? -0.56 -18.266 10.008 1 98.19 264 TYR B C 1
ATOM 7934 O O . TYR B 1 264 ? -1.078 -19.219 10.578 1 98.19 264 TYR B O 1
ATOM 7942 N N . VAL B 1 265 ? 0.445 -18.422 9.164 1 98.38 265 VAL B N 1
ATOM 7943 C CA . VAL B 1 265 ? 1.067 -19.703 8.883 1 98.38 265 VAL B CA 1
ATOM 7944 C C . VAL B 1 265 ? 2.582 -19.594 9.055 1 98.38 265 VAL B C 1
ATOM 7946 O O . VAL B 1 265 ? 3.188 -18.609 8.648 1 98.38 265 VAL B O 1
ATOM 7949 N N . HIS B 1 266 ? 3.176 -20.5 9.664 1 98.62 266 HIS B N 1
ATOM 7950 C CA . HIS B 1 266 ? 4.625 -20.688 9.711 1 98.62 266 HIS B CA 1
ATOM 7951 C C . HIS B 1 266 ? 5.023 -22.078 9.219 1 98.62 266 HIS B C 1
ATOM 7953 O O . HIS B 1 266 ? 4.609 -23.078 9.789 1 98.62 266 HIS B O 1
ATOM 7959 N N . GLN B 1 267 ? 5.758 -22.109 8.148 1 98.19 267 GLN B N 1
ATOM 7960 C CA . GLN B 1 267 ? 6.266 -23.344 7.562 1 98.19 267 GLN B CA 1
ATOM 7961 C C . GLN B 1 267 ? 7.789 -23.375 7.566 1 98.19 267 GLN B C 1
ATOM 7963 O O . GLN B 1 267 ? 8.43 -22.438 7.098 1 98.19 267 GLN B O 1
ATOM 7968 N N . GLN B 1 268 ? 8.336 -24.484 8.062 1 97.88 268 GLN B N 1
ATOM 7969 C CA . GLN B 1 268 ? 9.789 -24.656 8.117 1 97.88 268 GLN B CA 1
ATOM 7970 C C . GLN B 1 268 ? 10.195 -26.062 7.691 1 97.88 268 GLN B C 1
ATOM 7972 O O . GLN B 1 268 ? 9.445 -27.016 7.891 1 97.88 268 GLN B O 1
ATOM 7977 N N . SER B 1 269 ? 11.32 -26.188 7.074 1 97.44 269 SER B N 1
ATOM 7978 C CA . SER B 1 269 ? 11.914 -27.469 6.707 1 97.44 269 SER B CA 1
ATOM 7979 C C . SER B 1 269 ? 13.43 -27.375 6.625 1 97.44 269 SER B C 1
ATOM 7981 O O . SER B 1 269 ? 13.977 -26.328 6.27 1 97.44 269 SER B O 1
ATOM 7983 N N . ASP B 1 270 ? 14.109 -28.469 6.961 1 97.56 270 ASP B N 1
ATOM 7984 C CA . ASP B 1 270 ? 15.562 -28.531 6.824 1 97.56 270 ASP B CA 1
ATOM 7985 C C . ASP B 1 270 ? 15.969 -28.906 5.398 1 97.56 270 ASP B C 1
ATOM 7987 O O . ASP B 1 270 ? 17.109 -28.672 4.992 1 97.56 270 ASP B O 1
ATOM 7991 N N . GLY B 1 271 ? 15.07 -29.5 4.688 1 96.06 271 GLY B N 1
ATOM 7992 C CA . GLY B 1 271 ? 15.305 -29.844 3.299 1 96.06 271 GLY B CA 1
ATOM 7993 C C . GLY B 1 271 ? 16.016 -31.188 3.135 1 96.06 271 GLY B C 1
ATOM 7994 O O . GLY B 1 271 ? 16.703 -31.641 4.047 1 96.06 271 GLY B O 1
ATOM 7995 N N . TYR B 1 272 ? 15.906 -31.875 2.074 1 96.31 272 TYR B N 1
ATOM 7996 C CA . TYR B 1 272 ? 16.484 -33.188 1.745 1 96.31 272 TYR B CA 1
ATOM 7997 C C . TYR B 1 272 ? 17.969 -33.062 1.456 1 96.31 272 TYR B C 1
ATOM 7999 O O . TYR B 1 272 ? 18.766 -33.875 1.956 1 96.31 272 TYR B O 1
ATOM 8007 N N . ARG B 1 273 ? 18.266 -32 0.694 1 97.56 273 ARG B N 1
ATOM 8008 C CA . ARG B 1 273 ? 19.656 -31.828 0.293 1 97.56 273 ARG B CA 1
ATOM 8009 C C . ARG B 1 273 ? 20.391 -30.906 1.265 1 97.56 273 ARG B C 1
ATOM 8011 O O . ARG B 1 273 ? 19.766 -30.141 2.006 1 97.56 273 ARG B O 1
ATOM 8018 N N . GLU B 1 274 ? 21.734 -31.062 1.166 1 98 274 GLU B N 1
ATOM 8019 C CA . GLU B 1 274 ? 22.547 -30.078 1.882 1 98 274 GLU B CA 1
ATOM 8020 C C . GLU B 1 274 ? 22.266 -28.672 1.38 1 98 274 GLU B C 1
ATOM 8022 O O . GLU B 1 274 ? 22.172 -28.438 0.173 1 98 274 GLU B O 1
ATOM 8027 N N . HIS B 1 275 ? 22.016 -27.703 2.301 1 97.88 275 HIS B N 1
ATOM 8028 C CA . HIS B 1 275 ? 21.766 -26.297 1.999 1 97.88 275 HIS B CA 1
ATOM 8029 C C . HIS B 1 275 ? 20.453 -26.109 1.247 1 97.88 275 HIS B C 1
ATOM 8031 O O . HIS B 1 275 ? 20.422 -25.484 0.188 1 97.88 275 HIS B O 1
ATOM 8037 N N . SER B 1 276 ? 19.453 -26.703 1.763 1 97.69 276 SER B N 1
ATOM 8038 C CA . SER B 1 276 ? 18.125 -26.609 1.147 1 97.69 276 SER B CA 1
ATOM 8039 C C . SER B 1 276 ? 17.047 -26.328 2.189 1 97.69 276 SER B C 1
ATOM 8041 O O . SER B 1 276 ? 15.898 -26.734 2.029 1 97.69 276 SER B O 1
ATOM 8043 N N . ALA B 1 277 ? 17.359 -25.625 3.242 1 98.19 277 ALA B N 1
ATOM 8044 C CA . ALA B 1 277 ? 16.391 -25.266 4.281 1 98.19 277 ALA B CA 1
ATOM 8045 C C . ALA B 1 277 ? 15.461 -24.156 3.803 1 98.19 277 ALA B C 1
ATOM 8047 O O . ALA B 1 277 ? 15.805 -23.391 2.898 1 98.19 277 ALA B O 1
ATOM 8048 N N . MET B 1 278 ? 14.281 -24.125 4.402 1 97.88 278 MET B N 1
ATOM 8049 C CA . MET B 1 278 ? 13.289 -23.109 4.055 1 97.88 278 MET B CA 1
ATOM 8050 C C . MET B 1 278 ? 12.508 -22.672 5.289 1 97.88 278 MET B C 1
ATOM 8052 O O . MET B 1 278 ? 12.164 -23.484 6.137 1 97.88 278 MET B O 1
ATOM 8056 N N . ASP B 1 279 ? 12.211 -21.391 5.461 1 98.5 279 ASP B N 1
ATOM 8057 C CA . ASP B 1 279 ? 11.391 -20.75 6.484 1 98.5 279 ASP B CA 1
ATOM 8058 C C . ASP B 1 279 ? 10.453 -19.719 5.871 1 98.5 279 ASP B C 1
ATOM 8060 O O . ASP B 1 279 ? 10.906 -18.75 5.25 1 98.5 279 ASP B O 1
ATOM 8064 N N . ARG B 1 280 ? 9.211 -19.938 5.988 1 98.19 280 ARG B N 1
ATOM 8065 C CA . ARG B 1 280 ? 8.227 -19.031 5.41 1 98.19 280 ARG B CA 1
ATOM 8066 C C . ARG B 1 280 ? 7.152 -18.672 6.426 1 98.19 280 ARG B C 1
ATOM 8068 O O . ARG B 1 280 ? 6.504 -19.547 6.992 1 98.19 280 ARG B O 1
ATOM 8075 N N . LYS B 1 281 ? 6.965 -17.438 6.758 1 98.5 281 LYS B N 1
ATOM 8076 C CA . LYS B 1 281 ? 5.883 -16.891 7.57 1 98.5 281 LYS B CA 1
ATOM 8077 C C . LYS B 1 281 ? 4.926 -16.062 6.715 1 98.5 281 LYS B C 1
ATOM 8079 O O . LYS B 1 281 ? 5.352 -15.164 5.98 1 98.5 281 LYS B O 1
ATOM 8084 N N . VAL B 1 282 ? 3.629 -16.359 6.793 1 98.44 282 VAL B N 1
ATOM 8085 C CA . VAL B 1 282 ? 2.645 -15.648 5.98 1 98.44 282 VAL B CA 1
ATOM 8086 C C . VAL B 1 282 ? 1.484 -15.188 6.859 1 98.44 282 VAL B C 1
ATOM 8088 O O . VAL B 1 282 ? 0.899 -15.984 7.594 1 98.44 282 VAL B O 1
ATOM 8091 N N . PHE B 1 283 ? 1.194 -13.938 6.852 1 97.94 283 PHE B N 1
ATOM 8092 C CA . PHE B 1 283 ? 0.026 -13.359 7.504 1 97.94 283 PHE B CA 1
ATOM 8093 C C . PHE B 1 283 ? -0.939 -12.789 6.477 1 97.94 283 PHE B C 1
ATOM 8095 O O . PHE B 1 283 ? -0.518 -12.125 5.52 1 97.94 283 PHE B O 1
ATOM 8102 N N . GLN B 1 284 ? -2.199 -13.07 6.66 1 96.62 284 GLN B N 1
ATOM 8103 C CA . GLN B 1 284 ? -3.227 -12.531 5.773 1 96.62 284 GLN B CA 1
ATOM 8104 C C . GLN B 1 284 ? -4.414 -11.992 6.566 1 96.62 284 GLN B C 1
ATOM 8106 O O . GLN B 1 284 ? -4.828 -12.594 7.559 1 96.62 284 GLN B O 1
ATOM 8111 N N . LEU B 1 285 ? -4.895 -10.852 6.207 1 95.31 285 LEU B N 1
ATOM 8112 C CA . LEU B 1 285 ? -6.105 -10.219 6.719 1 95.31 285 LEU B CA 1
ATOM 8113 C C . LEU B 1 285 ? -7.016 -9.781 5.578 1 95.31 285 LEU B C 1
ATOM 8115 O O . LEU B 1 285 ? -6.578 -9.07 4.668 1 95.31 285 LEU B O 1
ATOM 8119 N N . ALA B 1 286 ? -8.258 -10.266 5.609 1 95 286 ALA B N 1
ATOM 8120 C CA . ALA B 1 286 ? -9.219 -9.906 4.566 1 95 286 ALA B CA 1
ATOM 8121 C C . ALA B 1 286 ? -10.508 -9.359 5.172 1 95 286 ALA B C 1
ATOM 8123 O O . ALA B 1 286 ? -11.008 -9.891 6.168 1 95 286 ALA B O 1
ATOM 8124 N N . LEU B 1 287 ? -10.945 -8.312 4.633 1 93 287 LEU B N 1
ATOM 8125 C CA . LEU B 1 287 ? -12.242 -7.73 4.977 1 93 287 LEU B CA 1
ATOM 8126 C C . LEU B 1 287 ? -13.164 -7.703 3.764 1 93 287 LEU B C 1
ATOM 8128 O O . LEU B 1 287 ? -12.789 -7.195 2.705 1 93 287 LEU B O 1
ATOM 8132 N N . HIS B 1 288 ? -14.273 -8.289 3.957 1 92.44 288 HIS B N 1
ATOM 8133 C CA . HIS B 1 288 ? -15.305 -8.297 2.924 1 92.44 288 HIS B CA 1
ATOM 8134 C C . HIS B 1 288 ? -16.562 -7.59 3.398 1 92.44 288 HIS B C 1
ATOM 8136 O O . HIS B 1 288 ? -16.969 -7.742 4.555 1 92.44 288 HIS B O 1
ATOM 8142 N N . SER B 1 289 ? -17.156 -6.785 2.5 1 88.38 289 SER B N 1
ATOM 8143 C CA . SER B 1 289 ? -18.391 -6.082 2.832 1 88.38 289 SER B CA 1
ATOM 8144 C C . SER B 1 289 ? -19.312 -5.988 1.621 1 88.38 289 SER B C 1
ATOM 8146 O O . SER B 1 289 ? -18.859 -5.68 0.515 1 88.38 289 SER B O 1
ATOM 8148 N N . ASN B 1 290 ? -20.531 -6.293 1.872 1 88.12 290 ASN B N 1
ATOM 8149 C CA . ASN B 1 290 ? -21.594 -6.094 0.891 1 88.12 290 ASN B CA 1
ATOM 8150 C C . ASN B 1 290 ? -22.609 -5.051 1.364 1 88.12 290 ASN B C 1
ATOM 8152 O O . ASN B 1 290 ? -23.688 -5.402 1.845 1 88.12 290 ASN B O 1
ATOM 8156 N N . PRO B 1 291 ? -22.266 -3.852 1.109 1 81.88 291 PRO B N 1
ATOM 8157 C CA . PRO B 1 291 ? -23.156 -2.795 1.61 1 81.88 291 PRO B CA 1
ATOM 8158 C C . PRO B 1 291 ? -24.594 -2.969 1.149 1 81.88 291 PRO B C 1
ATOM 8160 O O . PRO B 1 291 ? -25.531 -2.633 1.886 1 81.88 291 PRO B O 1
ATOM 8163 N N . ASN B 1 292 ? -24.797 -3.412 -0.118 1 81.44 292 ASN B N 1
ATOM 8164 C CA . ASN B 1 292 ? -26.094 -3.76 -0.674 1 81.44 292 ASN B CA 1
ATOM 8165 C C . ASN B 1 292 ? -25.984 -4.859 -1.725 1 81.44 292 ASN B C 1
ATOM 8167 O O . ASN B 1 292 ? -24.906 -5.449 -1.899 1 81.44 292 ASN B O 1
ATOM 8171 N N . GLU B 1 293 ? -27.047 -5.152 -2.289 1 81.25 293 GLU B N 1
ATOM 8172 C CA . GLU B 1 293 ? -27.062 -6.266 -3.232 1 81.25 293 GLU B CA 1
ATOM 8173 C C . GLU B 1 293 ? -26.297 -5.926 -4.508 1 81.25 293 GLU B C 1
ATOM 8175 O O . GLU B 1 293 ? -25.906 -6.816 -5.266 1 81.25 293 GLU B O 1
ATOM 8180 N N . ASN B 1 294 ? -26.031 -4.645 -4.715 1 86.56 294 ASN B N 1
ATOM 8181 C CA . ASN B 1 294 ? -25.422 -4.223 -5.973 1 86.56 294 ASN B CA 1
ATOM 8182 C C . ASN B 1 294 ? -23.953 -3.844 -5.785 1 86.56 294 ASN B C 1
ATOM 8184 O O . ASN B 1 294 ? -23.297 -3.391 -6.727 1 86.56 294 ASN B O 1
ATOM 8188 N N . GLN B 1 295 ? -23.516 -4.016 -4.609 1 88.12 295 GLN B N 1
ATOM 8189 C CA . GLN B 1 295 ? -22.172 -3.533 -4.34 1 88.12 295 GLN B CA 1
ATOM 8190 C C . GLN B 1 295 ? -21.406 -4.512 -3.453 1 88.12 295 GLN B C 1
ATOM 8192 O O . GLN B 1 295 ? -21.969 -5.07 -2.51 1 88.12 295 GLN B O 1
ATOM 8197 N N . SER B 1 296 ? -20.141 -4.758 -3.836 1 90.69 296 SER B N 1
ATOM 8198 C CA . SER B 1 296 ? -19.234 -5.582 -3.025 1 90.69 296 SER B CA 1
ATOM 8199 C C . SER B 1 296 ? -17.859 -4.941 -2.896 1 90.69 296 SER B C 1
ATOM 8201 O O . SER B 1 296 ? -17.312 -4.426 -3.875 1 90.69 296 SER B O 1
ATOM 8203 N N . LEU B 1 297 ? -17.375 -4.938 -1.686 1 90.19 297 LEU B N 1
ATOM 8204 C CA . LEU B 1 297 ? -16.047 -4.398 -1.378 1 90.19 297 LEU B CA 1
ATOM 8205 C C . LEU B 1 297 ? -15.195 -5.438 -0.663 1 90.19 297 LEU B C 1
ATOM 8207 O O . LEU B 1 297 ? -15.656 -6.102 0.266 1 90.19 297 LEU B O 1
ATOM 8211 N N . SER B 1 298 ? -13.93 -5.605 -1.146 1 93 298 SER B N 1
ATOM 8212 C CA . SER B 1 298 ? -12.977 -6.504 -0.499 1 93 298 SER B CA 1
ATOM 8213 C C . SER B 1 298 ? -11.602 -5.859 -0.386 1 93 298 SER B C 1
ATOM 8215 O O . SER B 1 298 ? -11.102 -5.273 -1.35 1 93 298 SER B O 1
ATOM 8217 N N . THR B 1 299 ? -11.047 -5.883 0.762 1 92.94 299 THR B N 1
ATOM 8218 C CA . THR B 1 299 ? -9.672 -5.441 0.993 1 92.94 299 THR B CA 1
ATOM 8219 C C . THR B 1 299 ? -8.859 -6.535 1.684 1 92.94 299 THR B C 1
ATOM 8221 O O . THR B 1 299 ? -9.383 -7.254 2.537 1 92.94 299 THR B O 1
ATOM 8224 N N . GLN B 1 300 ? -7.617 -6.637 1.279 1 94.06 300 GLN B N 1
ATOM 8225 C CA . GLN B 1 300 ? -6.766 -7.668 1.861 1 94.06 300 GLN B CA 1
ATOM 8226 C C . GLN B 1 300 ? -5.352 -7.145 2.102 1 94.06 300 GLN B C 1
ATOM 8228 O O . GLN B 1 300 ? -4.844 -6.336 1.321 1 94.06 300 GLN B O 1
ATOM 8233 N N . ILE B 1 301 ? -4.777 -7.633 3.152 1 95.56 301 ILE B N 1
ATOM 8234 C CA . ILE B 1 301 ? -3.363 -7.453 3.471 1 95.56 301 ILE B CA 1
ATOM 8235 C C . ILE B 1 301 ? -2.658 -8.805 3.473 1 95.56 301 ILE B C 1
ATOM 8237 O O . ILE B 1 301 ? -3.113 -9.75 4.121 1 95.56 301 ILE B O 1
ATOM 8241 N N . LEU B 1 302 ? -1.582 -8.922 2.744 1 97.62 302 LEU B N 1
ATOM 8242 C CA . LEU B 1 302 ? -0.751 -10.117 2.709 1 97.62 302 LEU B CA 1
ATOM 8243 C C . LEU B 1 302 ? 0.698 -9.789 3.047 1 97.62 302 LEU B C 1
ATOM 8245 O O . LEU B 1 302 ? 1.316 -8.945 2.387 1 97.62 302 LEU B O 1
ATOM 8249 N N . TYR B 1 303 ? 1.131 -10.336 4.078 1 97.81 303 TYR B N 1
ATOM 8250 C CA . TYR B 1 303 ? 2.531 -10.203 4.461 1 97.81 303 TYR B CA 1
ATOM 8251 C C . TYR B 1 303 ? 3.24 -11.555 4.398 1 97.81 303 TYR B C 1
ATOM 8253 O O . TYR B 1 303 ? 2.73 -12.555 4.906 1 97.81 303 TYR B O 1
ATOM 8261 N N . SER B 1 304 ? 4.395 -11.586 3.771 1 98.5 304 SER B N 1
ATOM 8262 C CA . SER B 1 304 ? 5.188 -12.805 3.67 1 98.5 304 SER B CA 1
ATOM 8263 C C . SER B 1 304 ? 6.656 -12.539 3.98 1 98.5 304 SER B C 1
ATOM 8265 O O . SER B 1 304 ? 7.234 -11.57 3.48 1 98.5 304 SER B O 1
ATOM 8267 N N . ASP B 1 305 ? 7.234 -13.328 4.836 1 98.56 305 ASP B N 1
ATOM 8268 C CA . ASP B 1 305 ? 8.656 -13.391 5.152 1 98.56 305 ASP B CA 1
ATOM 8269 C C . ASP B 1 305 ? 9.242 -14.75 4.785 1 98.56 305 ASP B C 1
ATOM 8271 O O . ASP B 1 305 ? 9.039 -15.734 5.5 1 98.56 305 ASP B O 1
ATOM 8275 N N . LEU B 1 306 ? 9.969 -14.797 3.674 1 98.31 306 LEU B N 1
ATOM 8276 C CA . LEU B 1 306 ? 10.453 -16.047 3.094 1 98.31 306 LEU B CA 1
ATOM 8277 C C . LEU B 1 306 ? 11.977 -16.078 3.088 1 98.31 306 LEU B C 1
ATOM 8279 O O . LEU B 1 306 ? 12.625 -15.133 2.65 1 98.31 306 LEU B O 1
ATOM 8283 N N . ASP B 1 307 ? 12.523 -17.109 3.629 1 98.38 307 ASP B N 1
ATOM 8284 C CA . ASP B 1 307 ? 13.953 -17.406 3.619 1 98.38 307 ASP B CA 1
ATOM 8285 C C . ASP B 1 307 ? 14.219 -18.844 3.199 1 98.38 307 ASP B C 1
ATOM 8287 O O . ASP B 1 307 ? 13.766 -19.781 3.861 1 98.38 307 ASP B O 1
ATOM 8291 N N . TYR B 1 308 ? 14.961 -19.016 2.111 1 97.69 308 TYR B N 1
ATOM 8292 C CA . TYR B 1 308 ? 15.266 -20.391 1.729 1 97.69 308 TYR B CA 1
ATOM 8293 C C . TYR B 1 308 ? 16.656 -20.484 1.118 1 97.69 308 TYR B C 1
ATOM 8295 O O . TYR B 1 308 ? 17.141 -19.547 0.488 1 97.69 308 TYR B O 1
ATOM 8303 N N . GLN B 1 309 ? 17.234 -21.656 1.286 1 98 309 GLN B N 1
ATOM 8304 C CA . GLN B 1 309 ? 18.562 -21.969 0.775 1 98 309 GLN B CA 1
ATOM 8305 C C . GLN B 1 309 ? 18.5 -22.562 -0.623 1 98 309 GLN B C 1
ATOM 8307 O O . GLN B 1 309 ? 17.453 -23.094 -1.024 1 98 309 GLN B O 1
ATOM 8312 N N . ILE B 1 310 ? 19.594 -22.422 -1.356 1 96.75 310 ILE B N 1
ATOM 8313 C CA . ILE B 1 310 ? 19.688 -22.922 -2.727 1 96.75 310 ILE B CA 1
ATOM 8314 C C . ILE B 1 310 ? 20.859 -23.875 -2.854 1 96.75 310 ILE B C 1
ATOM 8316 O O . ILE B 1 310 ? 22.016 -23.453 -2.992 1 96.75 310 ILE B O 1
ATOM 8320 N N . PRO B 1 311 ? 20.641 -25.094 -2.936 1 96.81 311 PRO B N 1
ATOM 8321 C CA . PRO B 1 311 ? 21.734 -26.062 -3.039 1 96.81 311 PRO B CA 1
ATOM 8322 C C . PRO B 1 311 ? 22.422 -26.031 -4.402 1 96.81 311 PRO B C 1
ATOM 8324 O O . PRO B 1 311 ? 23.641 -26.219 -4.488 1 96.81 311 PRO B O 1
ATOM 8327 N N . GLY B 1 312 ? 21.625 -25.781 -5.453 1 94.12 312 GLY B N 1
ATOM 8328 C CA . GLY B 1 312 ? 22.156 -25.75 -6.805 1 94.12 312 GLY B CA 1
ATOM 8329 C C . GLY B 1 312 ? 22.094 -27.094 -7.508 1 94.12 312 GLY B C 1
ATOM 8330 O O . GLY B 1 312 ? 21.969 -28.125 -6.859 1 94.12 312 GLY B O 1
ATOM 8331 N N . ALA B 1 313 ? 22.281 -27.062 -8.789 1 94.56 313 ALA B N 1
ATOM 8332 C CA . ALA B 1 313 ? 22.156 -28.266 -9.609 1 94.56 313 ALA B CA 1
ATOM 8333 C C . ALA B 1 313 ? 23.453 -29.078 -9.57 1 94.56 313 ALA B C 1
ATOM 8335 O O . ALA B 1 313 ? 24.531 -28.547 -9.305 1 94.56 313 ALA B O 1
ATOM 8336 N N . LEU B 1 314 ? 23.312 -30.422 -9.844 1 96.69 314 LEU B N 1
ATOM 8337 C CA . LEU B 1 314 ? 24.422 -31.375 -9.867 1 96.69 314 LEU B CA 1
ATOM 8338 C C . LEU B 1 314 ? 24.578 -31.969 -11.25 1 96.69 314 LEU B C 1
ATOM 8340 O O . LEU B 1 314 ? 23.625 -32 -12.039 1 96.69 314 LEU B O 1
ATOM 8344 N N . ASN B 1 315 ? 25.734 -32.375 -11.602 1 96 315 ASN B N 1
ATOM 8345 C CA . ASN B 1 315 ? 25.906 -33.219 -12.789 1 96 315 ASN B CA 1
ATOM 8346 C C . ASN B 1 315 ? 25.656 -34.688 -12.492 1 96 315 ASN B C 1
ATOM 8348 O O . ASN B 1 315 ? 25.406 -35.062 -11.344 1 96 315 ASN B O 1
ATOM 8352 N N . ALA B 1 316 ? 25.719 -35.469 -13.531 1 95.56 316 ALA B N 1
ATOM 8353 C CA . ALA B 1 316 ? 25.344 -36.875 -13.398 1 95.56 316 ALA B CA 1
ATOM 8354 C C . ALA B 1 316 ? 26.25 -37.594 -12.414 1 95.56 316 ALA B C 1
ATOM 8356 O O . ALA B 1 316 ? 25.797 -38.438 -11.617 1 95.56 316 ALA B O 1
ATOM 8357 N N . ALA B 1 317 ? 27.516 -37.344 -12.484 1 96.69 317 ALA B N 1
ATOM 8358 C CA . ALA B 1 317 ? 28.5 -37.969 -11.609 1 96.69 317 ALA B CA 1
ATOM 8359 C C . ALA B 1 317 ? 28.266 -37.594 -10.148 1 96.69 317 ALA B C 1
ATOM 8361 O O . ALA B 1 317 ? 28.391 -38.438 -9.258 1 96.69 317 ALA B O 1
ATOM 8362 N N . GLN B 1 318 ? 28 -36.406 -9.945 1 96.75 318 GLN B N 1
ATOM 8363 C CA . GLN B 1 318 ? 27.734 -35.906 -8.594 1 96.75 318 GLN B CA 1
ATOM 8364 C C . GLN B 1 318 ? 26.469 -36.531 -8.016 1 96.75 318 GLN B C 1
ATOM 8366 O O . GLN B 1 318 ? 26.422 -36.875 -6.832 1 96.75 318 GLN B O 1
ATOM 8371 N N . VAL B 1 319 ? 25.453 -36.719 -8.82 1 96.69 319 VAL B N 1
ATOM 8372 C CA . VAL B 1 319 ? 24.219 -37.344 -8.375 1 96.69 319 VAL B CA 1
ATOM 8373 C C . VAL B 1 319 ? 24.5 -38.781 -7.969 1 96.69 319 VAL B C 1
ATOM 8375 O O . VAL B 1 319 ? 23.984 -39.281 -6.949 1 96.69 319 VAL B O 1
ATOM 8378 N N . GLU B 1 320 ? 25.266 -39.438 -8.789 1 96.19 320 GLU B N 1
ATOM 8379 C CA . GLU B 1 320 ? 25.594 -40.812 -8.508 1 96.19 320 GLU B CA 1
ATOM 8380 C C . GLU B 1 320 ? 26.375 -40.938 -7.207 1 96.19 320 GLU B C 1
ATOM 8382 O O . GLU B 1 320 ? 26.203 -41.938 -6.469 1 96.19 320 GLU B O 1
ATOM 8387 N N . ASP B 1 321 ? 27.188 -40 -7 1 97.25 321 ASP B N 1
ATOM 8388 C CA . ASP B 1 321 ? 28.016 -40.031 -5.805 1 97.25 321 ASP B CA 1
ATOM 8389 C C . ASP B 1 321 ? 27.188 -39.781 -4.547 1 97.25 321 ASP B C 1
ATOM 8391 O O . ASP B 1 321 ? 27.359 -40.469 -3.541 1 97.25 321 ASP B O 1
ATOM 8395 N N . ASN B 1 322 ? 26.469 -38.75 -4.562 1 97.81 322 ASN B N 1
ATOM 8396 C CA . ASN B 1 322 ? 25.609 -38.375 -3.439 1 97.81 322 ASN B CA 1
ATOM 8397 C C . ASN B 1 322 ? 24.484 -37.469 -3.881 1 97.81 322 ASN B C 1
ATOM 8399 O O . ASN B 1 322 ? 24.672 -36.281 -4.066 1 97.81 322 ASN B O 1
ATOM 8403 N N . ARG B 1 323 ? 23.328 -37.906 -3.861 1 96.38 323 ARG B N 1
ATOM 8404 C CA . ARG B 1 323 ? 22.172 -37.156 -4.34 1 96.38 323 ARG B CA 1
ATOM 8405 C C . ARG B 1 323 ? 21.828 -36.031 -3.387 1 96.38 323 ARG B C 1
ATOM 8407 O O . ARG B 1 323 ? 21.109 -35.094 -3.762 1 96.38 323 ARG B O 1
ATOM 8414 N N . ARG B 1 324 ? 22.266 -36 -2.156 1 97.62 324 ARG B N 1
ATOM 8415 C CA . ARG B 1 324 ? 21.844 -35.031 -1.15 1 97.62 324 ARG B CA 1
ATOM 8416 C C . ARG B 1 324 ? 22.844 -33.875 -1.068 1 97.62 324 ARG B C 1
ATOM 8418 O O . ARG B 1 324 ? 22.594 -32.875 -0.393 1 97.62 324 ARG B O 1
ATOM 8425 N N . GLN B 1 325 ? 23.922 -33.969 -1.781 1 97.75 325 GLN B N 1
ATOM 8426 C CA . GLN B 1 325 ? 24.969 -32.938 -1.683 1 97.75 325 GLN B CA 1
ATOM 8427 C C . GLN B 1 325 ? 24.531 -31.641 -2.35 1 97.75 325 GLN B C 1
ATOM 8429 O O . GLN B 1 325 ? 23.656 -31.656 -3.209 1 97.75 325 GLN B O 1
ATOM 8434 N N . ALA B 1 326 ? 25.141 -30.562 -1.971 1 97.94 326 ALA B N 1
ATOM 8435 C CA . ALA B 1 326 ? 24.984 -29.266 -2.641 1 97.94 326 ALA B CA 1
ATOM 8436 C C . ALA B 1 326 ? 26.047 -29.078 -3.715 1 97.94 326 ALA B C 1
ATOM 8438 O O . ALA B 1 326 ? 27.125 -29.688 -3.654 1 97.94 326 ALA B O 1
ATOM 8439 N N . ARG B 1 327 ? 25.719 -28.234 -4.629 1 95.81 327 ARG B N 1
ATOM 8440 C CA . ARG B 1 327 ? 26.703 -27.844 -5.621 1 95.81 327 ARG B CA 1
ATOM 8441 C C . ARG B 1 327 ? 27.906 -27.172 -4.961 1 95.81 327 ARG B C 1
ATOM 8443 O O . ARG B 1 327 ? 27.75 -26.406 -4.02 1 95.81 327 ARG B O 1
ATOM 8450 N N . PRO B 1 328 ? 29.109 -27.422 -5.469 1 94 328 PRO B N 1
ATOM 8451 C CA . PRO B 1 328 ? 30.266 -26.734 -4.902 1 94 328 PRO B CA 1
ATOM 8452 C C . PRO B 1 328 ? 30.109 -25.203 -4.926 1 94 328 PRO B C 1
ATOM 8454 O O . PRO B 1 328 ? 29.781 -24.641 -5.965 1 94 328 PRO B O 1
ATOM 8457 N N . GLY B 1 329 ? 30.297 -24.562 -3.797 1 95.12 329 GLY B N 1
ATOM 8458 C CA . GLY B 1 329 ? 30.219 -23.109 -3.686 1 95.12 329 GLY B CA 1
ATOM 8459 C C . GLY B 1 329 ? 28.938 -22.641 -3.023 1 95.12 329 GLY B C 1
ATOM 8460 O O . GLY B 1 329 ? 28.906 -21.547 -2.451 1 95.12 329 GLY B O 1
ATOM 8461 N N . SER B 1 330 ? 27.891 -23.438 -3.131 1 97 330 SER B N 1
ATOM 8462 C CA . SER B 1 330 ? 26.594 -23 -2.637 1 97 330 SER B CA 1
ATOM 8463 C C . SER B 1 330 ? 26.625 -22.781 -1.127 1 97 330 SER B C 1
ATOM 8465 O O . SER B 1 330 ? 26.125 -21.766 -0.63 1 97 330 SER B O 1
ATOM 8467 N N . VAL B 1 331 ? 27.156 -23.75 -0.413 1 98.12 331 VAL B N 1
ATOM 8468 C CA . VAL B 1 331 ? 27.203 -23.656 1.043 1 98.12 331 VAL B CA 1
ATOM 8469 C C . VAL B 1 331 ? 28.125 -22.516 1.463 1 98.12 331 VAL B C 1
ATOM 8471 O O . VAL B 1 331 ? 27.734 -21.656 2.258 1 98.12 331 VAL B O 1
ATOM 8474 N N . GLY B 1 332 ? 29.344 -22.469 0.906 1 97.69 332 GLY B N 1
ATOM 8475 C CA . GLY B 1 332 ? 30.344 -21.484 1.287 1 97.69 332 GLY B CA 1
ATOM 8476 C C . GLY B 1 332 ? 29.922 -20.062 1.029 1 97.69 332 GLY B C 1
ATOM 8477 O O . GLY B 1 332 ? 30.266 -19.156 1.785 1 97.69 332 GLY B O 1
ATOM 8478 N N . GLN B 1 333 ? 29.156 -19.875 -0.03 1 97.44 333 GLN B N 1
ATOM 8479 C CA . GLN B 1 333 ? 28.719 -18.531 -0.411 1 97.44 333 GLN B CA 1
ATOM 8480 C C . GLN B 1 333 ? 27.328 -18.219 0.127 1 97.44 333 GLN B C 1
ATOM 8482 O O . GLN B 1 333 ? 26.766 -17.156 -0.146 1 97.44 333 GLN B O 1
ATOM 8487 N N . ASN B 1 334 ? 26.734 -19.125 0.861 1 98 334 ASN B N 1
ATOM 8488 C CA . ASN B 1 334 ? 25.391 -19 1.425 1 98 334 ASN B CA 1
ATOM 8489 C C . ASN B 1 334 ? 24.359 -18.672 0.353 1 98 334 ASN B C 1
ATOM 8491 O O . ASN B 1 334 ? 23.625 -17.688 0.481 1 98 334 ASN B O 1
ATOM 8495 N N . SER B 1 335 ? 24.422 -19.469 -0.733 1 97.44 335 SER B N 1
ATOM 8496 C CA . SER B 1 335 ? 23.406 -19.266 -1.77 1 97.44 335 SER B CA 1
ATOM 8497 C C . SER B 1 335 ? 22 -19.406 -1.206 1 97.44 335 SER B C 1
ATOM 8499 O O . SER B 1 335 ? 21.609 -20.484 -0.769 1 97.44 335 SER B O 1
ATOM 8501 N N . SER B 1 336 ? 21.219 -18.312 -1.201 1 97.94 336 SER B N 1
ATOM 8502 C CA . SER B 1 336 ? 19.906 -18.281 -0.576 1 97.94 336 SER B CA 1
ATOM 8503 C C . SER B 1 336 ? 19.094 -17.062 -1.053 1 97.94 336 SER B C 1
ATOM 8505 O O . SER B 1 336 ? 19.609 -16.219 -1.781 1 97.94 336 SER B O 1
ATOM 8507 N N . ILE B 1 337 ? 17.891 -17.062 -0.76 1 97 337 ILE B N 1
ATOM 8508 C CA . ILE B 1 337 ? 17.031 -15.914 -1.022 1 97 337 ILE B CA 1
ATOM 8509 C C . ILE B 1 337 ? 16.234 -15.562 0.234 1 97 337 ILE B C 1
ATOM 8511 O O . ILE B 1 337 ? 15.633 -16.438 0.864 1 97 337 ILE B O 1
ATOM 8515 N N . LYS B 1 338 ? 16.344 -14.359 0.603 1 97.62 338 LYS B N 1
ATOM 8516 C CA . LYS B 1 338 ? 15.477 -13.758 1.612 1 97.62 338 LYS B CA 1
ATOM 8517 C C . LYS B 1 338 ? 14.57 -12.688 1 1 97.62 338 LYS B C 1
ATOM 8519 O O . LYS B 1 338 ? 15.047 -11.812 0.277 1 97.62 338 LYS B O 1
ATOM 8524 N N . GLN B 1 339 ? 13.328 -12.828 1.253 1 97.38 339 GLN B N 1
ATOM 8525 C CA . GLN B 1 339 ? 12.375 -11.891 0.664 1 97.38 339 GLN B CA 1
ATOM 8526 C C . GLN B 1 339 ? 11.25 -11.562 1.643 1 97.38 339 GLN B C 1
ATOM 8528 O O . GLN B 1 339 ? 10.617 -12.469 2.197 1 97.38 339 GLN B O 1
ATOM 8533 N N . LYS B 1 340 ? 11.031 -10.297 1.935 1 97.81 340 LYS B N 1
ATOM 8534 C CA . LYS B 1 340 ? 9.883 -9.797 2.682 1 97.81 340 LYS B CA 1
ATOM 8535 C C . LYS B 1 340 ? 8.969 -8.969 1.787 1 97.81 340 LYS B C 1
ATOM 8537 O O . LYS B 1 340 ? 9.422 -8.047 1.102 1 97.81 340 LYS B O 1
ATOM 8542 N N . THR B 1 341 ? 7.746 -9.344 1.764 1 97.81 341 THR B N 1
ATOM 8543 C CA . THR B 1 341 ? 6.805 -8.68 0.865 1 97.81 341 THR B CA 1
ATOM 8544 C C . THR B 1 341 ? 5.5 -8.359 1.59 1 97.81 341 THR B C 1
ATOM 8546 O O . THR B 1 341 ? 5.016 -9.156 2.393 1 97.81 341 THR B O 1
ATOM 8549 N N . LEU B 1 342 ? 4.965 -7.18 1.338 1 97.5 342 LEU B N 1
ATOM 8550 C CA . LEU B 1 342 ? 3.65 -6.781 1.829 1 97.5 342 LEU B CA 1
ATOM 8551 C C . LEU B 1 342 ? 2.758 -6.316 0.682 1 97.5 342 LEU B C 1
ATOM 8553 O O . LEU B 1 342 ? 3.184 -5.523 -0.16 1 97.5 342 LEU B O 1
ATOM 8557 N N . TYR B 1 343 ? 1.531 -6.844 0.618 1 96.75 343 TYR B N 1
ATOM 8558 C CA . TYR B 1 343 ? 0.51 -6.395 -0.322 1 96.75 343 TYR B CA 1
ATOM 8559 C C . TYR B 1 343 ? -0.664 -5.754 0.411 1 96.75 343 TYR B C 1
ATOM 8561 O O . TYR B 1 343 ? -1.104 -6.258 1.448 1 96.75 343 TYR B O 1
ATOM 8569 N N . GLY B 1 344 ? -1.112 -4.652 -0.055 1 95.56 344 GLY B N 1
ATOM 8570 C CA . GLY B 1 344 ? -2.436 -4.109 0.207 1 95.56 344 GLY B CA 1
ATOM 8571 C C . GLY B 1 344 ? -3.307 -4.035 -1.033 1 95.56 344 GLY B C 1
ATOM 8572 O O . GLY B 1 344 ? -2.867 -3.553 -2.078 1 95.56 344 GLY B O 1
ATOM 8573 N N . THR B 1 345 ? -4.527 -4.559 -0.903 1 95.62 345 THR B N 1
ATOM 8574 C CA . THR B 1 345 ? -5.371 -4.613 -2.094 1 95.62 345 THR B CA 1
ATOM 8575 C C . THR B 1 345 ? -6.762 -4.059 -1.8 1 95.62 345 THR B C 1
ATOM 8577 O O . THR B 1 345 ? -7.191 -4.027 -0.646 1 95.62 345 THR B O 1
ATOM 8580 N N . LEU B 1 346 ? -7.43 -3.582 -2.824 1 94.06 346 LEU B N 1
ATOM 8581 C CA . LEU B 1 346 ? -8.82 -3.141 -2.812 1 94.06 346 LEU B CA 1
ATOM 8582 C C . LEU B 1 346 ? -9.547 -3.607 -4.066 1 94.06 346 LEU B C 1
ATOM 8584 O O . LEU B 1 346 ? -9.07 -3.402 -5.184 1 94.06 346 LEU B O 1
ATOM 8588 N N . SER B 1 347 ? -10.602 -4.258 -3.875 1 94.62 347 SER B N 1
ATOM 8589 C CA . SER B 1 347 ? -11.469 -4.664 -4.973 1 94.62 347 SER B CA 1
ATOM 8590 C C . SER B 1 347 ? -12.898 -4.168 -4.758 1 94.62 347 SER B C 1
ATOM 8592 O O . SER B 1 347 ? -13.461 -4.332 -3.672 1 94.62 347 SER B O 1
ATOM 8594 N N . HIS B 1 348 ? -13.477 -3.562 -5.758 1 92.75 348 HIS B N 1
ATOM 8595 C CA . HIS B 1 348 ? -14.82 -3 -5.711 1 92.75 348 HIS B CA 1
ATOM 8596 C C . HIS B 1 348 ? -15.641 -3.432 -6.922 1 92.75 348 HIS B C 1
ATOM 8598 O O . HIS B 1 348 ? -15.18 -3.336 -8.062 1 92.75 348 HIS B O 1
ATOM 8604 N N . GLU B 1 349 ? -16.781 -3.947 -6.656 1 93 349 GLU B N 1
ATOM 8605 C CA . GLU B 1 349 ? -17.734 -4.293 -7.699 1 93 349 GLU B CA 1
ATOM 8606 C C . GLU B 1 349 ? -19.047 -3.527 -7.527 1 93 349 GLU B C 1
ATOM 8608 O O . GLU B 1 349 ? -19.578 -3.455 -6.418 1 93 349 GLU B O 1
ATOM 8613 N N . LEU B 1 350 ? -19.547 -2.984 -8.633 1 91.12 350 LEU B N 1
ATOM 8614 C CA . LEU B 1 350 ? -20.766 -2.172 -8.578 1 91.12 350 LEU B CA 1
ATOM 8615 C C . LEU B 1 350 ? -21.656 -2.453 -9.781 1 91.12 350 LEU B C 1
ATOM 8617 O O . LEU B 1 350 ? -21.219 -2.326 -10.922 1 91.12 350 LEU B O 1
ATOM 8621 N N . LYS B 1 351 ? -22.859 -2.836 -9.438 1 90.88 351 LYS B N 1
ATOM 8622 C CA . LYS B 1 351 ? -23.906 -2.879 -10.445 1 90.88 351 LYS B CA 1
ATOM 8623 C C . LYS B 1 351 ? -24.688 -1.568 -10.484 1 90.88 351 LYS B C 1
ATOM 8625 O O . LYS B 1 351 ? -25.719 -1.437 -9.836 1 90.88 351 LYS B O 1
ATOM 8630 N N . PHE B 1 352 ? -24.234 -0.687 -11.234 1 81.31 352 PHE B N 1
ATOM 8631 C CA . PHE B 1 352 ? -24.812 0.647 -11.133 1 81.31 352 PHE B CA 1
ATOM 8632 C C . PHE B 1 352 ? -26.078 0.756 -11.984 1 81.31 352 PHE B C 1
ATOM 8634 O O . PHE B 1 352 ? -26.844 1.708 -11.844 1 81.31 352 PHE B O 1
ATOM 8641 N N . HIS B 1 353 ? -26.312 -0.194 -12.922 1 83.88 353 HIS B N 1
ATOM 8642 C CA . HIS B 1 353 ? -27.516 -0.323 -13.734 1 83.88 353 HIS B CA 1
ATOM 8643 C C . HIS B 1 353 ? -27.812 -1.784 -14.062 1 83.88 353 HIS B C 1
ATOM 8645 O O . HIS B 1 353 ? -26.953 -2.648 -13.875 1 83.88 353 HIS B O 1
ATOM 8651 N N . GLN B 1 354 ? -28.969 -2.027 -14.438 1 85.94 354 GLN B N 1
ATOM 8652 C CA . GLN B 1 354 ? -29.344 -3.393 -14.781 1 85.94 354 GLN B CA 1
ATOM 8653 C C . GLN B 1 354 ? -28.484 -3.943 -15.906 1 85.94 354 GLN B C 1
ATOM 8655 O O . GLN B 1 354 ? -28.234 -5.148 -15.977 1 85.94 354 GLN B O 1
ATOM 8660 N N . LYS B 1 355 ? -27.969 -3.049 -16.703 1 92.62 355 LYS B N 1
ATOM 8661 C CA . LYS B 1 355 ? -27.219 -3.5 -17.875 1 92.62 355 LYS B CA 1
ATOM 8662 C C . LYS B 1 355 ? -25.734 -3.232 -17.703 1 92.62 355 LYS B C 1
ATOM 8664 O O . LYS B 1 355 ? -24.922 -3.658 -18.516 1 92.62 355 LYS B O 1
ATOM 8669 N N . TRP B 1 356 ? -25.359 -2.529 -16.672 1 92.62 356 TRP B N 1
ATOM 8670 C CA . TRP B 1 356 ? -23.969 -2.121 -16.5 1 92.62 356 TRP B CA 1
ATOM 8671 C C . TRP B 1 356 ? -23.406 -2.639 -15.188 1 92.62 356 TRP B C 1
ATOM 8673 O O . TRP B 1 356 ? -24.062 -2.549 -14.148 1 92.62 356 TRP B O 1
ATOM 8683 N N . ASN B 1 357 ? -22.266 -3.205 -15.281 1 93.88 357 ASN B N 1
ATOM 8684 C CA . ASN B 1 357 ? -21.5 -3.641 -14.125 1 93.88 357 ASN B CA 1
ATOM 8685 C C . ASN B 1 357 ? -20.047 -3.203 -14.219 1 93.88 357 ASN B C 1
ATOM 8687 O O . ASN B 1 357 ? -19.484 -3.129 -15.312 1 93.88 357 ASN B O 1
ATOM 8691 N N . ASN B 1 358 ? -19.469 -2.809 -13.094 1 94.88 358 ASN B N 1
ATOM 8692 C CA . ASN B 1 358 ? -18.062 -2.451 -13.039 1 94.88 358 ASN B CA 1
ATOM 8693 C C . ASN B 1 358 ? -17.328 -3.203 -11.938 1 94.88 358 ASN B C 1
ATOM 8695 O O . ASN B 1 358 ? -17.859 -3.369 -10.836 1 94.88 358 ASN B O 1
ATOM 8699 N N . LYS B 1 359 ? -16.156 -3.703 -12.227 1 95.56 359 LYS B N 1
ATOM 8700 C CA . LYS B 1 359 ? -15.234 -4.277 -11.25 1 95.56 359 LYS B CA 1
ATOM 8701 C C . LYS B 1 359 ? -13.859 -3.609 -11.328 1 95.56 359 LYS B C 1
ATOM 8703 O O . LYS B 1 359 ? -13.25 -3.568 -12.398 1 95.56 359 LYS B O 1
ATOM 8708 N N . THR B 1 360 ? -13.414 -3.111 -10.234 1 96.19 360 THR B N 1
ATOM 8709 C CA . THR B 1 360 ? -12.117 -2.438 -10.164 1 96.19 360 THR B CA 1
ATOM 8710 C C . THR B 1 360 ? -11.281 -2.992 -9.016 1 96.19 360 THR B C 1
ATOM 8712 O O . THR B 1 360 ? -11.789 -3.176 -7.902 1 96.19 360 THR B O 1
ATOM 8715 N N . ALA B 1 361 ? -10.016 -3.312 -9.32 1 97.06 361 ALA B N 1
ATOM 8716 C CA . ALA B 1 361 ? -9.07 -3.797 -8.312 1 97.06 361 ALA B CA 1
ATOM 8717 C C . ALA B 1 361 ? -7.789 -2.965 -8.32 1 97.06 361 ALA B C 1
ATOM 8719 O O . ALA B 1 361 ? -7.266 -2.627 -9.383 1 97.06 361 ALA B O 1
ATOM 8720 N N . LEU B 1 362 ? -7.348 -2.578 -7.172 1 96.88 362 LEU B N 1
ATOM 8721 C CA . LEU B 1 362 ? -6.117 -1.819 -6.977 1 96.88 362 LEU B CA 1
ATOM 8722 C C . LEU B 1 362 ? -5.191 -2.531 -5.996 1 96.88 362 LEU B C 1
ATOM 8724 O O . LEU B 1 362 ? -5.652 -3.279 -5.133 1 96.88 362 LEU B O 1
ATOM 8728 N N . TYR B 1 363 ? -3.842 -2.312 -6.125 1 97.12 363 TYR B N 1
ATOM 8729 C CA . TYR B 1 363 ? -2.9 -2.887 -5.168 1 97.12 363 TYR B CA 1
ATOM 8730 C C . TYR B 1 363 ? -1.692 -1.979 -4.98 1 97.12 363 TYR B C 1
ATOM 8732 O O . TYR B 1 363 ? -1.385 -1.156 -5.844 1 97.12 363 TYR B O 1
ATOM 8740 N N . LEU B 1 364 ? -1.086 -2.09 -3.863 1 96.88 364 LEU B N 1
ATOM 8741 C CA . LEU B 1 364 ? 0.226 -1.569 -3.496 1 96.88 364 LEU B CA 1
ATOM 8742 C C . LEU B 1 364 ? 1.091 -2.662 -2.877 1 96.88 364 LEU B C 1
ATOM 8744 O O . LEU B 1 364 ? 0.623 -3.424 -2.027 1 96.88 364 LEU B O 1
ATOM 8748 N N . ASN B 1 365 ? 2.314 -2.736 -3.342 1 96.44 365 ASN B N 1
ATOM 8749 C CA . ASN B 1 365 ? 3.188 -3.809 -2.871 1 96.44 365 ASN B CA 1
ATOM 8750 C C . ASN B 1 365 ? 4.594 -3.295 -2.574 1 96.44 365 ASN B C 1
ATOM 8752 O O . ASN B 1 365 ? 5.098 -2.418 -3.273 1 96.44 365 ASN B O 1
ATOM 8756 N N . THR B 1 366 ? 5.211 -3.832 -1.542 1 97.38 366 THR B N 1
ATOM 8757 C CA . THR B 1 366 ? 6.605 -3.561 -1.202 1 97.38 366 THR B CA 1
ATOM 8758 C C . THR B 1 366 ? 7.398 -4.859 -1.095 1 97.38 366 THR B C 1
ATOM 8760 O O . THR B 1 366 ? 6.852 -5.898 -0.719 1 97.38 366 THR B O 1
ATOM 8763 N N . THR B 1 367 ? 8.672 -4.758 -1.428 1 97.56 367 THR B N 1
ATOM 8764 C CA . THR B 1 367 ? 9.508 -5.953 -1.365 1 97.56 367 THR B CA 1
ATOM 8765 C C . THR B 1 367 ? 10.93 -5.598 -0.942 1 97.56 367 THR B C 1
ATOM 8767 O O . THR B 1 367 ? 11.523 -4.652 -1.47 1 97.56 367 THR B O 1
ATOM 8770 N N . GLU B 1 368 ? 11.438 -6.293 0.002 1 97.12 368 GLU B N 1
ATOM 8771 C CA . GLU B 1 368 ? 12.859 -6.391 0.32 1 97.12 368 GLU B CA 1
ATOM 8772 C C . GLU B 1 368 ? 13.43 -7.738 -0.12 1 97.12 368 GLU B C 1
ATOM 8774 O O . GLU B 1 368 ? 12.898 -8.789 0.233 1 97.12 368 GLU B O 1
ATOM 8779 N N . PHE B 1 369 ? 14.508 -7.629 -0.863 1 96.81 369 PHE B N 1
ATOM 8780 C CA . PHE B 1 369 ? 15.031 -8.852 -1.45 1 96.81 369 PHE B CA 1
ATOM 8781 C C . PHE B 1 369 ? 16.547 -8.93 -1.287 1 96.81 369 PHE B C 1
ATOM 8783 O O . PHE B 1 369 ? 17.25 -7.941 -1.521 1 96.81 369 PHE B O 1
ATOM 8790 N N . GLU B 1 370 ? 17.062 -10.102 -0.855 1 97 370 GLU B N 1
ATOM 8791 C CA . GLU B 1 370 ? 18.484 -10.422 -0.784 1 97 370 GLU B CA 1
ATOM 8792 C C . GLU B 1 370 ? 18.781 -11.797 -1.368 1 97 370 GLU B C 1
ATOM 8794 O O . GLU B 1 370 ? 18.047 -12.758 -1.099 1 97 370 GLU B O 1
ATOM 8799 N N . ASN B 1 371 ? 19.859 -11.859 -2.137 1 96.25 371 ASN B N 1
ATOM 8800 C CA . ASN B 1 371 ? 20.203 -13.109 -2.803 1 96.25 371 ASN B CA 1
ATOM 8801 C C . ASN B 1 371 ? 21.719 -13.281 -2.908 1 96.25 371 ASN B C 1
ATOM 8803 O O . ASN B 1 371 ? 22.297 -13.055 -3.969 1 96.25 371 ASN B O 1
ATOM 8807 N N . PRO B 1 372 ? 22.375 -13.711 -1.774 1 97.25 372 PRO B N 1
ATOM 8808 C CA . PRO B 1 372 ? 23.734 -14.219 -1.966 1 97.25 372 PRO B CA 1
ATOM 8809 C C . PRO B 1 372 ? 23.797 -15.398 -2.938 1 97.25 372 PRO B C 1
ATOM 8811 O O . PRO B 1 372 ? 23.031 -16.359 -2.801 1 97.25 372 PRO B O 1
ATOM 8814 N N . PHE B 1 373 ? 24.609 -15.328 -3.895 1 93.12 373 PHE B N 1
ATOM 8815 C CA . PHE B 1 373 ? 24.828 -16.391 -4.867 1 93.12 373 PHE B CA 1
ATOM 8816 C C . PHE B 1 373 ? 26.312 -16.719 -5.004 1 93.12 373 PHE B C 1
ATOM 8818 O O . PHE B 1 373 ? 27.156 -16.062 -4.383 1 93.12 373 PHE B O 1
ATOM 8825 N N . ILE B 1 374 ? 26.609 -17.688 -5.719 1 90.62 374 ILE B N 1
ATOM 8826 C CA . ILE B 1 374 ? 27.984 -18.172 -5.82 1 90.62 374 ILE B CA 1
ATOM 8827 C C . ILE B 1 374 ? 28.875 -17.094 -6.41 1 90.62 374 ILE B C 1
ATOM 8829 O O . ILE B 1 374 ? 30 -16.875 -5.953 1 90.62 374 ILE B O 1
ATOM 8833 N N . LEU B 1 375 ? 28.328 -16.312 -7.344 1 87.62 375 LEU B N 1
ATOM 8834 C CA . LEU B 1 375 ? 29.188 -15.375 -8.078 1 87.62 375 LEU B CA 1
ATOM 8835 C C . LEU B 1 375 ? 28.953 -13.945 -7.602 1 87.62 375 LEU B C 1
ATOM 8837 O O . LEU B 1 375 ? 29.781 -13.062 -7.859 1 87.62 375 LEU B O 1
ATOM 8841 N N . ASP B 1 376 ? 27.859 -13.727 -6.988 1 92.44 376 ASP B N 1
ATOM 8842 C CA . ASP B 1 376 ? 27.547 -12.344 -6.629 1 92.44 376 ASP B CA 1
ATOM 8843 C C . ASP B 1 376 ? 26.547 -12.297 -5.473 1 92.44 376 ASP B C 1
ATOM 8845 O O . ASP B 1 376 ? 26.219 -13.328 -4.883 1 92.44 376 ASP B O 1
ATOM 8849 N N . TYR B 1 377 ? 26.25 -11.078 -5.062 1 95.31 377 TYR B N 1
ATOM 8850 C CA . TYR B 1 377 ? 25.297 -10.781 -4.012 1 95.31 377 TYR B CA 1
ATOM 8851 C C . TYR B 1 377 ? 24.344 -9.672 -4.445 1 95.31 377 TYR B C 1
ATOM 8853 O O . TYR B 1 377 ? 24.75 -8.531 -4.66 1 95.31 377 TYR B O 1
ATOM 8861 N N . LYS B 1 378 ? 23.062 -10.016 -4.543 1 95.69 378 LYS B N 1
ATOM 8862 C CA . LYS B 1 378 ? 22.078 -9.047 -5.012 1 95.69 378 LYS B CA 1
ATOM 8863 C C . LYS B 1 378 ? 21.203 -8.562 -3.865 1 95.69 378 LYS B C 1
ATOM 8865 O O . LYS B 1 378 ? 20.781 -9.352 -3.021 1 95.69 378 LYS B O 1
ATOM 8870 N N . ARG B 1 379 ? 20.984 -7.266 -3.799 1 95.56 379 ARG B N 1
ATOM 8871 C CA . ARG B 1 379 ? 20.031 -6.629 -2.889 1 95.56 379 ARG B CA 1
ATOM 8872 C C . ARG B 1 379 ? 19.078 -5.723 -3.646 1 95.56 379 ARG B C 1
ATOM 8874 O O . ARG B 1 379 ? 19.5 -4.938 -4.5 1 95.56 379 ARG B O 1
ATOM 8881 N N . GLU B 1 380 ? 17.828 -5.891 -3.283 1 96.19 380 GLU B N 1
ATOM 8882 C CA . GLU B 1 380 ? 16.828 -5.039 -3.939 1 96.19 380 GLU B CA 1
ATOM 8883 C C . GLU B 1 380 ? 15.852 -4.457 -2.928 1 96.19 380 GLU B C 1
ATOM 8885 O O . GLU B 1 380 ? 15.453 -5.133 -1.976 1 96.19 380 GLU B O 1
ATOM 8890 N N . THR B 1 381 ? 15.555 -3.197 -3.02 1 97.12 381 THR B N 1
ATOM 8891 C CA . THR B 1 381 ? 14.422 -2.516 -2.406 1 97.12 381 THR B CA 1
ATOM 8892 C C . THR B 1 381 ? 13.422 -2.07 -3.469 1 97.12 381 THR B C 1
ATOM 8894 O O . THR B 1 381 ? 13.766 -1.305 -4.371 1 97.12 381 THR B O 1
ATOM 8897 N N . ALA B 1 382 ? 12.203 -2.578 -3.312 1 97.62 382 ALA B N 1
ATOM 8898 C CA . ALA B 1 382 ? 11.289 -2.381 -4.438 1 97.62 382 ALA B CA 1
ATOM 8899 C C . ALA B 1 382 ? 9.859 -2.135 -3.949 1 97.62 382 ALA B C 1
ATOM 8901 O O . ALA B 1 382 ? 9.508 -2.514 -2.83 1 97.62 382 ALA B O 1
ATOM 8902 N N . PHE B 1 383 ? 9.094 -1.433 -4.746 1 97.56 383 PHE B N 1
ATOM 8903 C CA . PHE B 1 383 ? 7.652 -1.344 -4.57 1 97.56 383 PHE B CA 1
ATOM 8904 C C . PHE B 1 383 ? 6.945 -1.282 -5.922 1 97.56 383 PHE B C 1
ATOM 8906 O O . PHE B 1 383 ? 7.582 -1.036 -6.949 1 97.56 383 PHE B O 1
ATOM 8913 N N . SER B 1 384 ? 5.723 -1.591 -5.914 1 97.62 384 SER B N 1
ATOM 8914 C CA . SER B 1 384 ? 4.891 -1.549 -7.113 1 97.62 384 SER B CA 1
ATOM 8915 C C . SER B 1 384 ? 3.438 -1.235 -6.766 1 97.62 384 SER B C 1
ATOM 8917 O O . SER B 1 384 ? 2.99 -1.494 -5.648 1 97.62 384 SER B O 1
ATOM 8919 N N . TYR B 1 385 ? 2.809 -0.599 -7.652 1 97.5 385 TYR B N 1
ATOM 8920 C CA . TYR B 1 385 ? 1.37 -0.393 -7.52 1 97.5 385 TYR B CA 1
ATOM 8921 C C . TYR B 1 385 ? 0.688 -0.396 -8.883 1 97.5 385 TYR B C 1
ATOM 8923 O O . TYR B 1 385 ? 1.345 -0.218 -9.914 1 97.5 385 TYR B O 1
ATOM 8931 N N . GLY B 1 386 ? -0.584 -0.653 -8.898 1 97.31 386 GLY B N 1
ATOM 8932 C CA . GLY B 1 386 ? -1.369 -0.715 -10.125 1 97.31 386 GLY B CA 1
ATOM 8933 C C . GLY B 1 386 ? -2.812 -1.118 -9.883 1 97.31 386 GLY B C 1
ATOM 8934 O O . GLY B 1 386 ? -3.273 -1.152 -8.742 1 97.31 386 GLY B O 1
ATOM 8935 N N . GLY B 1 387 ? -3.459 -1.325 -11.039 1 96.69 387 GLY B N 1
ATOM 8936 C CA . GLY B 1 387 ? -4.859 -1.715 -10.953 1 96.69 387 GLY B CA 1
ATOM 8937 C C . GLY B 1 387 ? -5.438 -2.156 -12.281 1 96.69 387 GLY B C 1
ATOM 8938 O O . GLY B 1 387 ? -4.758 -2.1 -13.312 1 96.69 387 GLY B O 1
ATOM 8939 N N . ARG B 1 388 ? -6.594 -2.717 -12.125 1 97.88 388 ARG B N 1
ATOM 8940 C CA . ARG B 1 388 ? -7.371 -3.217 -13.25 1 97.88 388 ARG B CA 1
ATOM 8941 C C . ARG B 1 388 ? -8.844 -2.855 -13.109 1 97.88 388 ARG B C 1
ATOM 8943 O O . ARG B 1 388 ? -9.398 -2.928 -12.008 1 97.88 388 ARG B O 1
ATOM 8950 N N . THR B 1 389 ? -9.453 -2.375 -14.195 1 97.38 389 THR B N 1
ATOM 8951 C CA . THR B 1 389 ? -10.883 -2.082 -14.203 1 97.38 389 THR B CA 1
ATOM 8952 C C . THR B 1 389 ? -11.555 -2.705 -15.422 1 97.38 389 THR B C 1
ATOM 8954 O O . THR B 1 389 ? -10.953 -2.791 -16.5 1 97.38 389 THR B O 1
ATOM 8957 N N . LYS B 1 390 ? -12.75 -3.152 -15.203 1 96.81 390 LYS B N 1
ATOM 8958 C CA . LYS B 1 390 ? -13.523 -3.797 -16.25 1 96.81 390 LYS B CA 1
ATOM 8959 C C . LYS B 1 390 ? -14.992 -3.369 -16.203 1 96.81 390 LYS B C 1
ATOM 8961 O O . LYS B 1 390 ? -15.594 -3.334 -15.133 1 96.81 390 LYS B O 1
ATOM 8966 N N . PHE B 1 391 ? -15.516 -3.045 -17.344 1 96.88 391 PHE B N 1
ATOM 8967 C CA . PHE B 1 391 ? -16.938 -2.748 -17.516 1 96.88 391 PHE B CA 1
ATOM 8968 C C . PHE B 1 391 ? -17.609 -3.83 -18.344 1 96.88 391 PHE B C 1
ATOM 8970 O O . PHE B 1 391 ? -17.047 -4.328 -19.312 1 96.88 391 PHE B O 1
ATOM 8977 N N . THR B 1 392 ? -18.734 -4.203 -17.938 1 96 392 THR B N 1
ATOM 8978 C CA . THR B 1 392 ? -19.562 -5.141 -18.688 1 96 392 THR B CA 1
ATOM 8979 C C . THR B 1 392 ? -20.906 -4.512 -19.031 1 96 392 THR B C 1
ATOM 8981 O O . THR B 1 392 ? -21.562 -3.906 -18.188 1 96 392 THR B O 1
ATOM 8984 N N . TYR B 1 393 ? -21.312 -4.68 -20.266 1 96.12 393 TYR B N 1
ATOM 8985 C CA . TYR B 1 393 ? -22.578 -4.145 -20.766 1 96.12 393 TYR B CA 1
ATOM 8986 C C . TYR B 1 393 ? -23.359 -5.211 -21.516 1 96.12 393 TYR B C 1
ATOM 8988 O O . TYR B 1 393 ? -22.859 -5.789 -22.484 1 96.12 393 TYR B O 1
ATOM 8996 N N . ASP B 1 394 ? -24.562 -5.496 -21.078 1 94.62 394 ASP B N 1
ATOM 8997 C CA . ASP B 1 394 ? -25.453 -6.414 -21.766 1 94.62 394 ASP B CA 1
ATOM 8998 C C . ASP B 1 394 ? -26.328 -5.676 -22.781 1 94.62 394 ASP B C 1
ATOM 9000 O O . ASP B 1 394 ? -27.188 -4.875 -22.422 1 94.62 394 ASP B O 1
ATOM 9004 N N . ALA B 1 395 ? -26.094 -6.07 -23.984 1 94.81 395 ALA B N 1
ATOM 9005 C CA . ALA B 1 395 ? -26.797 -5.402 -25.078 1 94.81 395 ALA B CA 1
ATOM 9006 C C . ALA B 1 395 ? -27.562 -6.414 -25.938 1 94.81 395 ALA B C 1
ATOM 9008 O O . ALA B 1 395 ? -27.5 -7.621 -25.672 1 94.81 395 ALA B O 1
ATOM 9009 N N . ILE B 1 396 ? -28.391 -5.898 -26.828 1 95.06 396 ILE B N 1
ATOM 9010 C CA . ILE B 1 396 ? -29.062 -6.668 -27.875 1 95.06 396 ILE B CA 1
ATOM 9011 C C . ILE B 1 396 ? -28.828 -6 -29.219 1 95.06 396 ILE B C 1
ATOM 9013 O O . ILE B 1 396 ? -29.203 -4.844 -29.422 1 95.06 396 ILE B O 1
ATOM 9017 N N . TRP B 1 397 ? -28.156 -6.684 -30.109 1 96.31 397 TRP B N 1
ATOM 9018 C CA . TRP B 1 397 ? -27.969 -6.215 -31.469 1 96.31 397 TRP B CA 1
ATOM 9019 C C . TRP B 1 397 ? -28.938 -6.898 -32.438 1 96.31 397 TRP B C 1
ATOM 9021 O O . TRP B 1 397 ? -28.688 -8.016 -32.875 1 96.31 397 TRP B O 1
ATOM 9031 N N . GLY B 1 398 ? -30.031 -6.121 -32.812 1 94.56 398 GLY B N 1
ATOM 9032 C CA . GLY B 1 398 ? -31.109 -6.801 -33.5 1 94.56 398 GLY B CA 1
ATOM 9033 C C . GLY B 1 398 ? -31.828 -7.828 -32.656 1 94.56 398 GLY B C 1
ATOM 9034 O O . GLY B 1 398 ? -32.5 -7.473 -31.703 1 94.56 398 GLY B O 1
ATOM 9035 N N . LYS B 1 399 ? -31.531 -9.062 -32.969 1 93.69 399 LYS B N 1
ATOM 9036 C CA . LYS B 1 399 ? -32.156 -10.125 -32.188 1 93.69 399 LYS B CA 1
ATOM 9037 C C . LYS B 1 399 ? -31.109 -10.898 -31.391 1 93.69 399 LYS B C 1
ATOM 9039 O O . LYS B 1 399 ? -31.438 -11.859 -30.688 1 93.69 399 LYS B O 1
ATOM 9044 N N . PHE B 1 400 ? -29.938 -10.461 -31.531 1 95.81 400 PHE B N 1
ATOM 9045 C CA . PHE B 1 400 ? -28.859 -11.234 -30.938 1 95.81 400 PHE B CA 1
ATOM 9046 C C . PHE B 1 400 ? -28.453 -10.633 -29.594 1 95.81 400 PHE B C 1
ATOM 9048 O O . PHE B 1 400 ? -27.984 -9.492 -29.547 1 95.81 400 PHE B O 1
ATOM 9055 N N . PRO B 1 401 ? -28.547 -11.383 -28.516 1 95.31 401 PRO B N 1
ATOM 9056 C CA . PRO B 1 401 ? -27.938 -10.922 -27.266 1 95.31 401 PRO B CA 1
ATOM 9057 C C . PRO B 1 401 ? -26.422 -10.766 -27.359 1 95.31 401 PRO B C 1
ATOM 9059 O O . PRO B 1 401 ? -25.75 -11.625 -27.938 1 95.31 401 PRO B O 1
ATOM 9062 N N . VAL B 1 402 ? -25.922 -9.625 -26.875 1 96.5 402 VAL B N 1
ATOM 9063 C CA . VAL B 1 402 ? -24.484 -9.336 -26.938 1 96.5 402 VAL B CA 1
ATOM 9064 C C . VAL B 1 402 ? -23.984 -8.867 -25.578 1 96.5 402 VAL B C 1
ATOM 9066 O O . VAL B 1 402 ? -24.594 -8 -24.953 1 96.5 402 VAL B O 1
ATOM 9069 N N . LYS B 1 403 ? -22.953 -9.477 -25.094 1 95.44 403 LYS B N 1
ATOM 9070 C CA . LYS B 1 403 ? -22.25 -8.992 -23.906 1 95.44 403 LYS B CA 1
ATOM 9071 C C . LYS B 1 403 ? -20.953 -8.289 -24.297 1 95.44 403 LYS B C 1
ATOM 9073 O O . LYS B 1 403 ? -20.109 -8.859 -25 1 95.44 403 LYS B O 1
ATOM 9078 N N . ILE B 1 404 ? -20.797 -7.066 -23.859 1 97.31 404 ILE B N 1
ATOM 9079 C CA . ILE B 1 404 ? -19.609 -6.277 -24.156 1 97.31 404 ILE B CA 1
ATOM 9080 C C . ILE B 1 404 ? -18.781 -6.102 -22.891 1 97.31 404 ILE B C 1
ATOM 9082 O O . ILE B 1 404 ? -19.297 -5.66 -21.859 1 97.31 404 ILE B O 1
ATOM 9086 N N . ILE B 1 405 ? -17.531 -6.469 -22.969 1 97 405 ILE B N 1
ATOM 9087 C CA . ILE B 1 405 ? -16.594 -6.277 -21.859 1 97 405 ILE B CA 1
ATOM 9088 C C . ILE B 1 405 ? -15.461 -5.352 -22.312 1 97 405 ILE B C 1
ATOM 9090 O O . ILE B 1 405 ? -14.867 -5.559 -23.375 1 97 405 ILE B O 1
ATOM 9094 N N . ALA B 1 406 ? -15.188 -4.328 -21.594 1 97.88 406 ALA B N 1
ATOM 9095 C CA . ALA B 1 406 ? -14.102 -3.402 -21.891 1 97.88 406 ALA B CA 1
ATOM 9096 C C . ALA B 1 406 ? -13.414 -2.934 -20.609 1 97.88 406 ALA B C 1
ATOM 9098 O O . ALA B 1 406 ? -14.055 -2.797 -19.562 1 97.88 406 ALA B O 1
ATOM 9099 N N . GLY B 1 407 ? -12.133 -2.766 -20.688 1 97.88 407 GLY B N 1
ATOM 9100 C CA . GLY B 1 407 ? -11.414 -2.303 -19.516 1 97.88 407 GLY B CA 1
ATOM 9101 C C . GLY B 1 407 ? -9.953 -2.004 -19.781 1 97.88 407 GLY B C 1
ATOM 9102 O O . GLY B 1 407 ? -9.562 -1.804 -20.938 1 97.88 407 GLY B O 1
ATOM 9103 N N . GLY B 1 408 ? -9.219 -1.842 -18.719 1 98.31 408 GLY B N 1
ATOM 9104 C CA . GLY B 1 408 ? -7.797 -1.547 -18.781 1 98.31 408 GLY B CA 1
ATOM 9105 C C . GLY B 1 408 ? -7.047 -1.977 -17.531 1 98.31 408 GLY B C 1
ATOM 9106 O O . GLY B 1 408 ? -7.652 -2.219 -16.484 1 98.31 408 GLY B O 1
ATOM 9107 N N . GLU B 1 409 ? -5.754 -2.189 -17.703 1 98.44 409 GLU B N 1
ATOM 9108 C CA . GLU B 1 409 ? -4.836 -2.527 -16.625 1 98.44 409 GLU B CA 1
ATOM 9109 C C . GLU B 1 409 ? -3.566 -1.685 -16.688 1 98.44 409 GLU B C 1
ATOM 9111 O O . GLU B 1 409 ? -3.061 -1.404 -17.781 1 98.44 409 GLU B O 1
ATOM 9116 N N . TYR B 1 410 ? -3.129 -1.206 -15.594 1 98.38 410 TYR B N 1
ATOM 9117 C CA . TYR B 1 410 ? -1.895 -0.435 -15.484 1 98.38 410 TYR B CA 1
ATOM 9118 C C . TYR B 1 410 ? -1.077 -0.885 -14.273 1 98.38 410 TYR B C 1
ATOM 9120 O O . TYR B 1 410 ? -1.63 -1.145 -13.203 1 98.38 410 TYR B O 1
ATOM 9128 N N . GLN B 1 411 ? 0.247 -0.998 -14.492 1 98.19 411 GLN B N 1
ATOM 9129 C CA . GLN B 1 411 ? 1.169 -1.337 -13.414 1 98.19 411 GLN B CA 1
ATOM 9130 C C . GLN B 1 411 ? 2.439 -0.496 -13.492 1 98.19 411 GLN B C 1
ATOM 9132 O O . GLN B 1 411 ? 2.963 -0.253 -14.578 1 98.19 411 GLN B O 1
ATOM 9137 N N . TYR B 1 412 ? 2.879 -0.049 -12.312 1 98.19 412 TYR B N 1
ATOM 9138 C CA . TYR B 1 412 ? 4.141 0.653 -12.125 1 98.19 412 TYR B CA 1
ATOM 9139 C C . TYR B 1 412 ? 5.02 -0.073 -11.109 1 98.19 412 TYR B C 1
ATOM 9141 O O . TYR B 1 412 ? 4.539 -0.498 -10.055 1 98.19 412 TYR B O 1
ATOM 9149 N N . GLY B 1 413 ? 6.293 -0.25 -11.484 1 97.62 413 GLY B N 1
ATOM 9150 C CA . GLY B 1 413 ? 7.25 -0.85 -10.57 1 97.62 413 GLY B CA 1
ATOM 9151 C C . GLY B 1 413 ? 8.547 -0.068 -10.469 1 97.62 413 GLY B C 1
ATOM 9152 O O . GLY B 1 413 ? 9.07 0.412 -11.477 1 97.62 413 GLY B O 1
ATOM 9153 N N . LYS B 1 414 ? 9 0.125 -9.227 1 97.88 414 LYS B N 1
ATOM 9154 C CA . LYS B 1 414 ? 10.297 0.732 -8.93 1 97.88 414 LYS B CA 1
ATOM 9155 C C . LYS B 1 414 ? 11.172 -0.214 -8.109 1 97.88 414 LYS B C 1
ATOM 9157 O O . LYS B 1 414 ? 10.719 -0.78 -7.113 1 97.88 414 LYS B O 1
ATOM 9162 N N . THR B 1 415 ? 12.383 -0.391 -8.586 1 96.88 415 THR B N 1
ATOM 9163 C CA . THR B 1 415 ? 13.336 -1.236 -7.883 1 96.88 415 THR B CA 1
ATOM 9164 C C . THR B 1 415 ? 14.719 -0.583 -7.852 1 96.88 415 THR B C 1
ATOM 9166 O O . THR B 1 415 ? 15.25 -0.192 -8.891 1 96.88 415 THR B O 1
ATOM 9169 N N . LEU B 1 416 ? 15.234 -0.381 -6.707 1 97.38 416 LEU B N 1
ATOM 9170 C CA . LEU B 1 416 ? 16.656 -0.122 -6.582 1 97.38 416 LEU B CA 1
ATOM 9171 C C . LEU B 1 416 ? 17.438 -1.422 -6.383 1 97.38 416 LEU B C 1
ATOM 9173 O O . LEU B 1 416 ? 17.359 -2.035 -5.312 1 97.38 416 LEU B O 1
ATOM 9177 N N . ALA B 1 417 ? 18.109 -1.776 -7.414 1 95.81 417 ALA B N 1
ATOM 9178 C CA . ALA B 1 417 ? 18.812 -3.055 -7.438 1 95.81 417 ALA B CA 1
ATOM 9179 C C . ALA B 1 417 ? 20.328 -2.852 -7.348 1 95.81 417 ALA B C 1
ATOM 9181 O O . ALA B 1 417 ? 20.906 -2.115 -8.148 1 95.81 417 ALA B O 1
ATOM 9182 N N . GLN B 1 418 ? 20.938 -3.527 -6.398 1 94.75 418 GLN B N 1
ATOM 9183 C CA . GLN B 1 418 ? 22.391 -3.432 -6.191 1 94.75 418 GLN B CA 1
ATOM 9184 C C . GLN B 1 418 ? 23.047 -4.801 -6.289 1 94.75 418 GLN B C 1
ATOM 9186 O O . GLN B 1 418 ? 22.516 -5.789 -5.777 1 94.75 418 GLN B O 1
ATOM 9191 N N . ASN B 1 419 ? 24.094 -4.871 -6.988 1 94.31 419 ASN B N 1
ATOM 9192 C CA . ASN B 1 419 ? 24.891 -6.09 -7.102 1 94.31 419 ASN B CA 1
ATOM 9193 C C . ASN B 1 419 ? 26.281 -5.906 -6.496 1 94.31 419 ASN B C 1
ATOM 9195 O O . ASN B 1 419 ? 26.969 -4.934 -6.797 1 94.31 419 ASN B O 1
ATOM 9199 N N . PHE B 1 420 ? 26.641 -6.801 -5.629 1 94.31 420 PHE B N 1
ATOM 9200 C CA . PHE B 1 420 ? 27.922 -6.797 -4.922 1 94.31 420 PHE B CA 1
ATOM 9201 C C . PHE B 1 420 ? 28.703 -8.07 -5.215 1 94.31 420 PHE B C 1
ATOM 9203 O O . PHE B 1 420 ? 28.156 -9.016 -5.801 1 94.31 420 PHE B O 1
ATOM 9210 N N . GLY B 1 421 ? 29.984 -8.023 -4.867 1 93.19 421 GLY B N 1
ATOM 9211 C CA . GLY B 1 421 ? 30.656 -9.289 -4.68 1 93.19 421 GLY B CA 1
ATOM 9212 C C . GLY B 1 421 ? 30.156 -10.062 -3.477 1 93.19 421 GLY B C 1
ATOM 9213 O O . GLY B 1 421 ? 29.438 -9.516 -2.639 1 93.19 421 GLY B O 1
ATOM 9214 N N . ASN B 1 422 ? 30.391 -11.352 -3.514 1 94.81 422 ASN B N 1
ATOM 9215 C CA . ASN B 1 422 ? 29.969 -12.195 -2.4 1 94.81 422 ASN B CA 1
ATOM 9216 C C . ASN B 1 422 ? 31.172 -12.812 -1.677 1 94.81 422 ASN B C 1
ATOM 9218 O O . ASN B 1 422 ? 31.938 -13.57 -2.271 1 94.81 422 ASN B O 1
ATOM 9222 N N . ARG B 1 423 ? 31.266 -12.438 -0.391 1 94.62 423 ARG B N 1
ATOM 9223 C CA . ARG B 1 423 ? 32.312 -13.016 0.435 1 94.62 423 ARG B CA 1
ATOM 9224 C C . ARG B 1 423 ? 31.734 -13.867 1.555 1 94.62 423 ARG B C 1
ATOM 9226 O O . ARG B 1 423 ? 31.531 -13.383 2.672 1 94.62 423 ARG B O 1
ATOM 9233 N N . GLN B 1 424 ? 31.594 -15.133 1.252 1 95.06 424 GLN B N 1
ATOM 9234 C CA . GLN B 1 424 ? 31.094 -16.109 2.207 1 95.06 424 GLN B CA 1
ATOM 9235 C C . GLN B 1 424 ? 29.734 -15.711 2.764 1 95.06 424 GLN B C 1
ATOM 9237 O O . GLN B 1 424 ? 29.531 -15.711 3.979 1 95.06 424 GLN B O 1
ATOM 9242 N N . GLY B 1 425 ? 28.938 -15.289 1.888 1 94.38 425 GLY B N 1
ATOM 9243 C CA . GLY B 1 425 ? 27.547 -15.008 2.266 1 94.38 425 GLY B CA 1
ATOM 9244 C C . GLY B 1 425 ? 27.328 -13.57 2.693 1 94.38 425 GLY B C 1
ATOM 9245 O O . GLY B 1 425 ? 26.219 -13.211 3.098 1 94.38 425 GLY B O 1
ATOM 9246 N N . LYS B 1 426 ? 28.359 -12.75 2.59 1 92.31 426 LYS B N 1
ATOM 9247 C CA . LYS B 1 426 ? 28.25 -11.336 2.932 1 92.31 426 LYS B CA 1
ATOM 9248 C C . LYS B 1 426 ? 28.547 -10.453 1.724 1 92.31 426 LYS B C 1
ATOM 9250 O O . LYS B 1 426 ? 29.469 -10.734 0.956 1 92.31 426 LYS B O 1
ATOM 9255 N N . ALA B 1 427 ? 27.719 -9.477 1.615 1 92 427 ALA B N 1
ATOM 9256 C CA . ALA B 1 427 ? 27.953 -8.547 0.519 1 92 427 ALA B CA 1
ATOM 9257 C C . ALA B 1 427 ? 29.312 -7.863 0.672 1 92 427 ALA B C 1
ATOM 9259 O O . ALA B 1 427 ? 29.672 -7.43 1.768 1 92 427 ALA B O 1
ATOM 9260 N N . ASP B 1 428 ? 30.047 -7.781 -0.393 1 90.06 428 ASP B N 1
ATOM 9261 C CA . ASP B 1 428 ? 31.375 -7.16 -0.427 1 90.06 428 ASP B CA 1
ATOM 9262 C C . ASP B 1 428 ? 31.359 -5.879 -1.253 1 90.06 428 ASP B C 1
ATOM 9264 O O . ASP B 1 428 ? 30.5 -5.012 -1.05 1 90.06 428 ASP B O 1
ATOM 9268 N N . THR B 1 429 ? 32.25 -5.676 -2.162 1 88.94 429 THR B N 1
ATOM 9269 C CA . THR B 1 429 ? 32.375 -4.457 -2.953 1 88.94 429 THR B CA 1
ATOM 9270 C C . THR B 1 429 ? 31.25 -4.336 -3.953 1 88.94 429 THR B C 1
ATOM 9272 O O . THR B 1 429 ? 30.859 -5.316 -4.598 1 88.94 429 THR B O 1
ATOM 9275 N N . ILE B 1 430 ? 30.719 -3.109 -4.051 1 91.94 430 ILE B N 1
ATOM 9276 C CA . ILE B 1 430 ? 29.641 -2.844 -5.008 1 91.94 430 ILE B CA 1
ATOM 9277 C C . ILE B 1 430 ? 30.172 -2.975 -6.43 1 91.94 430 ILE B C 1
ATOM 9279 O O . ILE B 1 430 ? 31.266 -2.502 -6.734 1 91.94 430 ILE B O 1
ATOM 9283 N N . ARG B 1 431 ? 29.422 -3.629 -7.219 1 91.56 431 ARG B N 1
ATOM 9284 C CA . ARG B 1 431 ? 29.781 -3.734 -8.633 1 91.56 431 ARG B CA 1
ATOM 9285 C C . ARG B 1 431 ? 28.969 -2.748 -9.469 1 91.56 431 ARG B C 1
ATOM 9287 O O . ARG B 1 431 ? 29.531 -2.029 -10.305 1 91.56 431 ARG B O 1
ATOM 9294 N N . PHE B 1 432 ? 27.703 -2.758 -9.328 1 91.94 432 PHE B N 1
ATOM 9295 C CA . PHE B 1 432 ? 26.844 -1.772 -9.984 1 91.94 432 PHE B CA 1
ATOM 9296 C C . PHE B 1 432 ? 25.516 -1.631 -9.242 1 91.94 432 PHE B C 1
ATOM 9298 O O . PHE B 1 432 ? 25.141 -2.51 -8.461 1 91.94 432 PHE B O 1
ATOM 9305 N N . SER B 1 433 ? 24.875 -0.505 -9.414 1 93.44 433 SER B N 1
ATOM 9306 C CA . SER B 1 433 ? 23.562 -0.174 -8.844 1 93.44 433 SER B CA 1
ATOM 9307 C C . SER B 1 433 ? 22.656 0.484 -9.883 1 93.44 433 SER B C 1
ATOM 9309 O O . SER B 1 433 ? 23.062 1.427 -10.562 1 93.44 433 SER B O 1
ATOM 9311 N N . ASP B 1 434 ? 21.453 -0.074 -9.992 1 94.81 434 ASP B N 1
ATOM 9312 C CA . ASP B 1 434 ? 20.531 0.428 -11 1 94.81 434 ASP B CA 1
ATOM 9313 C C . ASP B 1 434 ? 19.203 0.84 -10.367 1 94.81 434 ASP B C 1
ATOM 9315 O O . ASP B 1 434 ? 18.672 0.143 -9.492 1 94.81 434 ASP B O 1
ATOM 9319 N N . ASP B 1 435 ? 18.781 2.033 -10.766 1 94.75 435 ASP B N 1
ATOM 9320 C CA . ASP B 1 435 ? 17.391 2.412 -10.539 1 94.75 435 ASP B CA 1
ATOM 9321 C C . ASP B 1 435 ? 16.484 1.938 -11.68 1 94.75 435 ASP B C 1
ATOM 9323 O O . ASP B 1 435 ? 16.594 2.438 -12.805 1 94.75 435 ASP B O 1
ATOM 9327 N N . LEU B 1 436 ? 15.625 1.005 -11.359 1 96.69 436 LEU B N 1
ATOM 9328 C CA . LEU B 1 436 ? 14.797 0.379 -12.391 1 96.69 436 LEU B CA 1
ATOM 9329 C C . LEU B 1 436 ? 13.352 0.837 -12.281 1 96.69 436 LEU B C 1
ATOM 9331 O O . LEU B 1 436 ? 12.742 0.742 -11.211 1 96.69 436 LEU B O 1
ATOM 9335 N N . ILE B 1 437 ? 12.805 1.322 -13.375 1 97.44 437 ILE B N 1
ATOM 9336 C CA . ILE B 1 437 ? 11.383 1.616 -13.477 1 97.44 437 ILE B CA 1
ATOM 9337 C C . ILE B 1 437 ? 10.75 0.758 -14.578 1 97.44 437 ILE B C 1
ATOM 9339 O O . ILE B 1 437 ? 11.219 0.766 -15.719 1 97.44 437 ILE B O 1
ATOM 9343 N N . THR B 1 438 ? 9.75 0.011 -14.211 1 97.06 438 THR B N 1
ATOM 9344 C CA . THR B 1 438 ? 9.023 -0.815 -15.172 1 97.06 438 THR B CA 1
ATOM 9345 C C . THR B 1 438 ? 7.547 -0.438 -15.195 1 97.06 438 THR B C 1
ATOM 9347 O O . THR B 1 438 ? 6.922 -0.286 -14.148 1 97.06 438 THR B O 1
ATOM 9350 N N . THR B 1 439 ? 7.055 -0.251 -16.422 1 97.06 439 THR B N 1
ATOM 9351 C CA . THR B 1 439 ? 5.645 0.089 -16.594 1 97.06 439 THR B CA 1
ATOM 9352 C C . THR B 1 439 ? 4.988 -0.824 -17.625 1 97.06 439 THR B C 1
ATOM 9354 O O . THR B 1 439 ? 5.598 -1.156 -18.641 1 97.06 439 THR B O 1
ATOM 9357 N N . GLN B 1 440 ? 3.826 -1.295 -17.328 1 97 440 GLN B N 1
ATOM 9358 C CA . GLN B 1 440 ? 2.992 -2.076 -18.234 1 97 440 GLN B CA 1
ATOM 9359 C C . GLN B 1 440 ? 1.548 -1.586 -18.219 1 97 440 GLN B C 1
ATOM 9361 O O . GLN B 1 440 ? 1.013 -1.263 -17.156 1 97 440 GLN B O 1
ATOM 9366 N N . ALA B 1 441 ? 0.987 -1.481 -19.438 1 97.88 441 ALA B N 1
ATOM 9367 C CA . ALA B 1 441 ? -0.415 -1.087 -19.547 1 97.88 441 ALA B CA 1
ATOM 9368 C C . ALA B 1 441 ? -1.068 -1.73 -20.766 1 97.88 441 ALA B C 1
ATOM 9370 O O . ALA B 1 441 ? -0.395 -2.023 -21.766 1 97.88 441 ALA B O 1
ATOM 9371 N N . PHE B 1 442 ? -2.342 -1.936 -20.672 1 98.12 442 PHE B N 1
ATOM 9372 C CA . PHE B 1 442 ? -3.07 -2.348 -21.859 1 98.12 442 PHE B CA 1
ATOM 9373 C C . PHE B 1 442 ? -4.555 -2.033 -21.734 1 98.12 442 PHE B C 1
ATOM 9375 O O . PHE B 1 442 ? -5.074 -1.925 -20.609 1 98.12 442 PHE B O 1
ATOM 9382 N N . LEU B 1 443 ? -5.195 -1.822 -22.812 1 98.44 443 LEU B N 1
ATOM 9383 C CA . LEU B 1 443 ? -6.641 -1.707 -22.969 1 98.44 443 LEU B CA 1
ATOM 9384 C C . LEU B 1 443 ? -7.211 -2.941 -23.656 1 98.44 443 LEU B C 1
ATOM 9386 O O . LEU B 1 443 ? -6.59 -3.494 -24.562 1 98.44 443 LEU B O 1
ATOM 9390 N N . PHE B 1 444 ? -8.359 -3.406 -23.188 1 98.12 444 PHE B N 1
ATOM 9391 C CA . PHE B 1 444 ? -8.922 -4.605 -23.797 1 98.12 444 PHE B CA 1
ATOM 9392 C C . PHE B 1 444 ? -10.422 -4.438 -24.031 1 98.12 444 PHE B C 1
ATOM 9394 O O . PHE B 1 444 ? -11.086 -3.674 -23.312 1 98.12 444 PHE B O 1
ATOM 9401 N N . GLN B 1 445 ? -10.914 -5.141 -25.016 1 97.69 445 GLN B N 1
ATOM 9402 C CA . GLN B 1 445 ? -12.328 -5.223 -25.359 1 97.69 445 GLN B CA 1
ATOM 9403 C C . GLN B 1 445 ? -12.695 -6.617 -25.844 1 97.69 445 GLN B C 1
ATOM 9405 O O . GLN B 1 445 ? -11.875 -7.297 -26.469 1 97.69 445 GLN B O 1
ATOM 9410 N N . GLN B 1 446 ? -13.906 -7.027 -25.531 1 97.25 446 GLN B N 1
ATOM 9411 C CA . GLN B 1 446 ? -14.406 -8.336 -25.938 1 97.25 446 GLN B CA 1
ATOM 9412 C C . GLN B 1 446 ? -15.906 -8.273 -26.234 1 97.25 446 GLN B C 1
ATOM 9414 O O . GLN B 1 446 ? -16.672 -7.668 -25.484 1 97.25 446 GLN B O 1
ATOM 9419 N N . PHE B 1 447 ? -16.312 -8.875 -27.312 1 97.25 447 PHE B N 1
ATOM 9420 C CA . PHE B 1 447 ? -17.703 -9 -27.719 1 97.25 447 PHE B CA 1
ATOM 9421 C C . PHE B 1 447 ? -18.125 -10.469 -27.734 1 97.25 447 PHE B C 1
ATOM 9423 O O . PHE B 1 447 ? -17.516 -11.281 -28.438 1 97.25 447 PHE B O 1
ATOM 9430 N N . GLU B 1 448 ? -19.094 -10.812 -26.984 1 96.56 448 GLU B N 1
ATOM 9431 C CA . GLU B 1 448 ? -19.703 -12.141 -27 1 96.56 448 GLU B CA 1
ATOM 9432 C C . GLU B 1 448 ? -21.078 -12.102 -27.656 1 96.56 448 GLU B C 1
ATOM 9434 O O . GLU B 1 448 ? -22.031 -11.578 -27.062 1 96.56 448 GLU B O 1
ATOM 9439 N N . ILE B 1 449 ? -21.172 -12.742 -28.734 1 96.56 449 ILE B N 1
ATOM 9440 C CA . ILE B 1 449 ? -22.406 -12.672 -29.516 1 96.56 449 ILE B CA 1
ATOM 9441 C C . ILE B 1 449 ? -23.062 -14.047 -29.547 1 96.56 449 ILE B C 1
ATOM 9443 O O . ILE B 1 449 ? -22.453 -15.031 -29.984 1 96.56 449 ILE B O 1
ATOM 9447 N N . GLU B 1 450 ? -24.25 -14.07 -29.141 1 95.5 450 GLU B N 1
ATOM 9448 C CA . GLU B 1 450 ? -25.047 -15.289 -29.281 1 95.5 450 GLU B CA 1
ATOM 9449 C C . GLU B 1 450 ? -25.859 -15.273 -30.562 1 95.5 450 GLU B C 1
ATOM 9451 O O . GLU B 1 450 ? -27.031 -14.891 -30.578 1 95.5 450 GLU B O 1
ATOM 9456 N N . TRP B 1 451 ? -25.297 -15.906 -31.531 1 96.12 451 TRP B N 1
ATOM 9457 C CA . TRP B 1 451 ? -25.953 -15.906 -32.844 1 96.12 451 TRP B CA 1
ATOM 9458 C C . TRP B 1 451 ? -27.234 -16.734 -32.812 1 96.12 451 TRP B C 1
ATOM 9460 O O . TRP B 1 451 ? -28.203 -16.422 -33.5 1 96.12 451 TRP B O 1
ATOM 9470 N N . THR B 1 452 ? -27.172 -17.797 -32.062 1 94.56 452 THR B N 1
ATOM 9471 C CA . THR B 1 452 ? -28.312 -18.656 -31.75 1 94.56 452 THR B CA 1
ATOM 9472 C C . THR B 1 452 ? -28.234 -19.141 -30.297 1 94.56 452 THR B C 1
ATOM 9474 O O . THR B 1 452 ? -27.297 -18.828 -29.578 1 94.56 452 THR B O 1
ATOM 9477 N N . SER B 1 453 ? -29.203 -19.891 -29.938 1 91.06 453 SER B N 1
ATOM 9478 C CA . SER B 1 453 ? -29.188 -20.453 -28.594 1 91.06 453 SER B CA 1
ATOM 9479 C C . SER B 1 453 ? -28.047 -21.469 -28.438 1 91.06 453 SER B C 1
ATOM 9481 O O . SER B 1 453 ? -27.688 -21.828 -27.312 1 91.06 453 SER B O 1
ATOM 9483 N N . LYS B 1 454 ? -27.453 -21.844 -29.562 1 94.31 454 LYS B N 1
ATOM 9484 C CA . LYS B 1 454 ? -26.438 -22.891 -29.5 1 94.31 454 LYS B CA 1
ATOM 9485 C C . LYS B 1 454 ? -25.062 -22.359 -29.875 1 94.31 454 LYS B C 1
ATOM 9487 O O . LYS B 1 454 ? -24.047 -23 -29.609 1 94.31 454 LYS B O 1
ATOM 9492 N N . LEU B 1 455 ? -25.047 -21.281 -30.516 1 95.69 455 LEU B N 1
ATOM 9493 C CA . LEU B 1 455 ? -23.781 -20.812 -31.047 1 95.69 455 LEU B CA 1
ATOM 9494 C C . LEU B 1 455 ? -23.375 -19.484 -30.406 1 95.69 455 LEU B C 1
ATOM 9496 O O . LEU B 1 455 ? -24.062 -18.469 -30.562 1 95.69 455 LEU B O 1
ATOM 9500 N N . LEU B 1 456 ? -22.219 -19.5 -29.766 1 95.19 456 LEU B N 1
ATOM 9501 C CA . LEU B 1 456 ? -21.656 -18.312 -29.125 1 95.19 456 LEU B CA 1
ATOM 9502 C C . LEU B 1 456 ? -20.312 -17.953 -29.75 1 95.19 456 LEU B C 1
ATOM 9504 O O . LEU B 1 456 ? -19.422 -18.812 -29.859 1 95.19 456 LEU B O 1
ATOM 9508 N N . MET B 1 457 ? -20.188 -16.75 -30.188 1 96.69 457 MET B N 1
ATOM 9509 C CA . MET B 1 457 ? -18.922 -16.25 -30.734 1 96.69 457 MET B CA 1
ATOM 9510 C C . MET B 1 457 ? -18.328 -15.18 -29.828 1 96.69 457 MET B C 1
ATOM 9512 O O . MET B 1 457 ? -19.047 -14.32 -29.328 1 96.69 457 MET B O 1
ATOM 9516 N N . THR B 1 458 ? -17.062 -15.273 -29.641 1 96.25 458 THR B N 1
ATOM 9517 C CA . THR B 1 458 ? -16.328 -14.273 -28.859 1 96.25 458 THR B CA 1
ATOM 9518 C C . THR B 1 458 ? -15.25 -13.617 -29.703 1 96.25 458 THR B C 1
ATOM 9520 O O . THR B 1 458 ? -14.406 -14.297 -30.297 1 96.25 458 THR B O 1
ATOM 9523 N N . LEU B 1 459 ? -15.289 -12.32 -29.766 1 97.19 459 LEU B N 1
ATOM 9524 C CA . LEU B 1 459 ? -14.258 -11.5 -30.391 1 97.19 459 LEU B CA 1
ATOM 9525 C C . LEU B 1 459 ? -13.562 -10.617 -29.359 1 97.19 459 LEU B C 1
ATOM 9527 O O . LEU B 1 459 ? -14.219 -9.828 -28.672 1 97.19 459 LEU B O 1
ATOM 9531 N N . GLY B 1 460 ? -12.258 -10.812 -29.25 1 96.75 460 GLY B N 1
ATOM 9532 C CA . GLY B 1 460 ? -11.516 -10 -28.281 1 96.75 460 GLY B CA 1
ATOM 9533 C C . GLY B 1 460 ? -10.258 -9.391 -28.859 1 96.75 460 GLY B C 1
ATOM 9534 O O . GLY B 1 460 ? -9.672 -9.93 -29.812 1 96.75 460 GLY B O 1
ATOM 9535 N N . PHE B 1 461 ? -9.805 -8.32 -28.312 1 96.69 461 PHE B N 1
ATOM 9536 C CA . PHE B 1 461 ? -8.5 -7.766 -28.656 1 96.69 461 PHE B CA 1
ATOM 9537 C C . PHE B 1 461 ? -8.008 -6.824 -27.562 1 96.69 461 PHE B C 1
ATOM 9539 O O . PHE B 1 461 ? -8.812 -6.223 -26.844 1 96.69 461 PHE B O 1
ATOM 9546 N N . SER B 1 462 ? -6.762 -6.703 -27.438 1 98.19 462 SER B N 1
ATOM 9547 C CA . SER B 1 462 ? -6.117 -5.785 -26.5 1 98.19 462 SER B CA 1
ATOM 9548 C C . SER B 1 462 ? -4.988 -5.016 -27.172 1 98.19 462 SER B C 1
ATOM 9550 O O . SER B 1 462 ? -4.414 -5.48 -28.156 1 98.19 462 SER B O 1
ATOM 9552 N N . GLU B 1 463 ? -4.777 -3.84 -26.688 1 98.19 463 GLU B N 1
ATOM 9553 C CA . GLU B 1 463 ? -3.619 -3.029 -27.047 1 98.19 463 GLU B CA 1
ATOM 9554 C C . GLU B 1 463 ? -2.656 -2.893 -25.875 1 98.19 463 GLU B C 1
ATOM 9556 O O . GLU B 1 463 ? -3.031 -2.396 -24.812 1 98.19 463 GLU B O 1
ATOM 9561 N N . ASN B 1 464 ? -1.4 -3.262 -26.109 1 97.62 464 ASN B N 1
ATOM 9562 C CA . ASN B 1 464 ? -0.468 -3.422 -25 1 97.62 464 ASN B CA 1
ATOM 9563 C C . ASN B 1 464 ? 0.711 -2.459 -25.109 1 97.62 464 ASN B C 1
ATOM 9565 O O . ASN B 1 464 ? 1.229 -2.234 -26.203 1 97.62 464 ASN B O 1
ATOM 9569 N N . PHE B 1 465 ? 1.108 -1.899 -23.953 1 97.12 465 PHE B N 1
ATOM 9570 C CA . PHE B 1 465 ? 2.219 -0.963 -23.828 1 97.12 465 PHE B CA 1
ATOM 9571 C C . PHE B 1 465 ? 3.168 -1.401 -22.719 1 97.12 465 PHE B C 1
ATOM 9573 O O . PHE B 1 465 ? 2.729 -1.872 -21.672 1 97.12 465 PHE B O 1
ATOM 9580 N N . SER B 1 466 ? 4.449 -1.384 -22.938 1 94.88 466 SER B N 1
ATOM 9581 C CA . SER B 1 466 ? 5.434 -1.711 -21.906 1 94.88 466 SER B CA 1
ATOM 9582 C C . SER B 1 466 ? 6.699 -0.88 -22.078 1 94.88 466 SER B C 1
ATOM 9584 O O . SER B 1 466 ? 7.102 -0.567 -23.203 1 94.88 466 SER B O 1
ATOM 9586 N N . ARG B 1 467 ? 7.344 -0.523 -20.953 1 95.94 467 ARG B N 1
ATOM 9587 C CA . ARG B 1 467 ? 8.57 0.269 -20.953 1 95.94 467 ARG B CA 1
ATOM 9588 C C . ARG B 1 467 ? 9.438 -0.076 -19.75 1 95.94 467 ARG B C 1
ATOM 9590 O O . ARG B 1 467 ? 8.93 -0.31 -18.656 1 95.94 467 ARG B O 1
ATOM 9597 N N . TYR B 1 468 ? 10.766 -0.101 -20.016 1 95.81 468 TYR B N 1
ATOM 9598 C CA . TYR B 1 468 ? 11.766 -0.271 -18.953 1 95.81 468 TYR B CA 1
ATOM 9599 C C . TYR B 1 468 ? 12.742 0.898 -18.938 1 95.81 468 TYR B C 1
ATOM 9601 O O . TYR B 1 468 ? 13.281 1.282 -19.984 1 95.81 468 TYR B O 1
ATOM 9609 N N . ASP B 1 469 ? 12.93 1.478 -17.797 1 96.44 469 ASP B N 1
ATOM 9610 C CA . ASP B 1 469 ? 14 2.439 -17.547 1 96.44 469 ASP B CA 1
ATOM 9611 C C . ASP B 1 469 ? 15.07 1.848 -16.625 1 96.44 469 ASP B C 1
ATOM 9613 O O . ASP B 1 469 ? 14.758 1.383 -15.523 1 96.44 469 ASP B O 1
ATOM 9617 N N . ILE B 1 470 ? 16.281 1.816 -17.125 1 94.88 470 ILE B N 1
ATOM 9618 C CA . ILE B 1 470 ? 17.422 1.314 -16.375 1 94.88 470 ILE B CA 1
ATOM 9619 C C . ILE B 1 470 ? 18.438 2.438 -16.172 1 94.88 470 ILE B C 1
ATOM 9621 O O . ILE B 1 470 ? 19.281 2.689 -17.031 1 94.88 470 ILE B O 1
ATOM 9625 N N . ASP B 1 471 ? 18.391 3.02 -15.039 1 93.62 471 ASP B N 1
ATOM 9626 C CA . ASP B 1 471 ? 19.328 4.082 -14.68 1 93.62 471 ASP B CA 1
ATOM 9627 C C . ASP B 1 471 ? 20.469 3.543 -13.828 1 93.62 471 ASP B C 1
ATOM 9629 O O . ASP B 1 471 ? 20.344 3.438 -12.609 1 93.62 471 ASP B O 1
ATOM 9633 N N . ARG B 1 472 ? 21.688 3.213 -14.562 1 94.19 472 ARG B N 1
ATOM 9634 C CA . ARG B 1 472 ? 22.859 2.75 -13.836 1 94.19 472 ARG B CA 1
ATOM 9635 C C . ARG B 1 472 ? 23.562 3.908 -13.141 1 94.19 472 ARG B C 1
ATOM 9637 O O . ARG B 1 472 ? 24.266 4.695 -13.781 1 94.19 472 ARG B O 1
ATOM 9644 N N . GLN B 1 473 ? 23.484 3.859 -11.828 1 89.25 473 GLN B N 1
ATOM 9645 C CA . GLN B 1 473 ? 23.969 4.98 -11.023 1 89.25 473 GLN B CA 1
ATOM 9646 C C . GLN B 1 473 ? 25.391 4.754 -10.555 1 89.25 473 GLN B C 1
ATOM 9648 O O . GLN B 1 473 ? 26.125 5.711 -10.305 1 89.25 473 GLN B O 1
ATOM 9653 N N . ILE B 1 474 ? 25.672 3.535 -10.297 1 87.88 474 ILE B N 1
ATOM 9654 C CA . ILE B 1 474 ? 27.031 3.121 -9.93 1 87.88 474 ILE B CA 1
ATOM 9655 C C . ILE B 1 474 ? 27.5 2.016 -10.875 1 87.88 474 ILE B C 1
ATOM 9657 O O . ILE B 1 474 ? 26.766 1.063 -11.141 1 87.88 474 ILE B O 1
ATOM 9661 N N . ASP B 1 475 ? 28.625 2.137 -11.422 1 87.88 475 ASP B N 1
ATOM 9662 C CA . ASP B 1 475 ? 29.266 1.119 -12.25 1 87.88 475 ASP B CA 1
ATOM 9663 C C . ASP B 1 475 ? 30.766 1.022 -11.945 1 87.88 475 ASP B C 1
ATOM 9665 O O . ASP B 1 475 ? 31.547 1.878 -12.367 1 87.88 475 ASP B O 1
ATOM 9669 N N . ALA B 1 476 ? 31.062 0.08 -11.195 1 76.94 476 ALA B N 1
ATOM 9670 C CA . ALA B 1 476 ? 32.469 -0.069 -10.844 1 76.94 476 ALA B CA 1
ATOM 9671 C C . ALA B 1 476 ? 33.281 -0.635 -12.016 1 76.94 476 ALA B C 1
ATOM 9673 O O . ALA B 1 476 ? 34.5 -0.586 -12.023 1 76.94 476 ALA B O 1
ATOM 9674 N N . GLY B 1 477 ? 32.594 -1.217 -12.953 1 66.31 477 GLY B N 1
ATOM 9675 C CA . GLY B 1 477 ? 33.312 -1.704 -14.141 1 66.31 477 GLY B CA 1
ATOM 9676 C C . GLY B 1 477 ? 33.719 -0.592 -15.07 1 66.31 477 GLY B C 1
ATOM 9677 O O . GLY B 1 477 ? 33.812 0.569 -14.664 1 66.31 477 GLY B O 1
ATOM 9678 N N . PRO B 1 478 ? 34.188 -1.036 -16.188 1 56 478 PRO B N 1
ATOM 9679 C CA . PRO B 1 478 ? 34.75 -0.082 -17.141 1 56 478 PRO B CA 1
ATOM 9680 C C . PRO B 1 478 ? 33.75 0.959 -17.625 1 56 478 PRO B C 1
ATOM 9682 O O . PRO B 1 478 ? 34.125 1.947 -18.25 1 56 478 PRO B O 1
ATOM 9685 N N . GLY B 1 479 ? 32.5 0.705 -17.234 1 61.81 479 GLY B N 1
ATOM 9686 C CA . GLY B 1 479 ? 31.516 1.632 -17.797 1 61.81 479 GLY B CA 1
ATOM 9687 C C . GLY B 1 479 ? 31.234 2.814 -16.891 1 61.81 479 GLY B C 1
ATOM 9688 O O . GLY B 1 479 ? 31.688 2.859 -15.75 1 61.81 479 GLY B O 1
ATOM 9689 N N . ASN B 1 480 ? 30.734 3.965 -17.422 1 70.31 480 ASN B N 1
ATOM 9690 C CA . ASN B 1 480 ? 30.234 5.141 -16.719 1 70.31 480 ASN B CA 1
ATOM 9691 C C . ASN B 1 480 ? 28.734 5.043 -16.438 1 70.31 480 ASN B C 1
ATOM 9693 O O . ASN B 1 480 ? 28 4.43 -17.219 1 70.31 480 ASN B O 1
ATOM 9697 N N . PRO B 1 481 ? 28.344 5.422 -15.258 1 80.5 481 PRO B N 1
ATOM 9698 C CA . PRO B 1 481 ? 26.906 5.516 -15.016 1 80.5 481 PRO B CA 1
ATOM 9699 C C . PRO B 1 481 ? 26.141 6.066 -16.219 1 80.5 481 PRO B C 1
ATOM 9701 O O . PRO B 1 481 ? 26.609 7.004 -16.875 1 80.5 481 PRO B O 1
ATOM 9704 N N . THR B 1 482 ? 25.141 5.277 -16.672 1 83.31 482 THR B N 1
ATOM 9705 C CA . THR B 1 482 ? 24.375 5.648 -17.875 1 83.31 482 THR B CA 1
ATOM 9706 C C . THR B 1 482 ? 22.891 5.371 -17.672 1 83.31 482 THR B C 1
ATOM 9708 O O . THR B 1 482 ? 22.516 4.402 -17.016 1 83.31 482 THR B O 1
ATOM 9711 N N . PHE B 1 483 ? 22.188 6.266 -18.25 1 88.25 483 PHE B N 1
ATOM 9712 C CA . PHE B 1 483 ? 20.75 6.055 -18.297 1 88.25 483 PHE B CA 1
ATOM 9713 C C . PHE B 1 483 ? 20.344 5.293 -19.547 1 88.25 483 PHE B C 1
ATOM 9715 O O . PHE B 1 483 ? 20.703 5.688 -20.672 1 88.25 483 PHE B O 1
ATOM 9722 N N . ASN B 1 484 ? 19.625 4.145 -19.375 1 90.75 484 ASN B N 1
ATOM 9723 C CA . ASN B 1 484 ? 19.125 3.326 -20.484 1 90.75 484 ASN B CA 1
ATOM 9724 C C . ASN B 1 484 ? 17.609 3.18 -20.406 1 90.75 484 ASN B C 1
ATOM 9726 O O . ASN B 1 484 ? 17.016 3.219 -19.328 1 90.75 484 ASN B O 1
ATOM 9730 N N . SER B 1 485 ? 17.016 3.125 -21.531 1 92.5 485 SER B N 1
ATOM 9731 C CA . SER B 1 485 ? 15.586 2.887 -21.594 1 92.5 485 SER B CA 1
ATOM 9732 C C . SER B 1 485 ? 15.219 1.995 -22.781 1 92.5 485 SER B C 1
ATOM 9734 O O . SER B 1 485 ? 15.914 1.99 -23.797 1 92.5 485 SER B O 1
ATOM 9736 N N . ARG B 1 486 ? 14.234 1.21 -22.578 1 91.06 486 ARG B N 1
ATOM 9737 C CA . ARG B 1 486 ? 13.664 0.377 -23.641 1 91.06 486 ARG B CA 1
ATOM 9738 C C . ARG B 1 486 ? 12.148 0.528 -23.688 1 91.06 486 ARG B C 1
ATOM 9740 O O . ARG B 1 486 ? 11.445 0.108 -22.766 1 91.06 486 ARG B O 1
ATOM 9747 N N . THR B 1 487 ? 11.656 1.084 -24.75 1 90.88 487 THR B N 1
ATOM 9748 C CA . THR B 1 487 ? 10.227 1.14 -25 1 90.88 487 THR B CA 1
ATOM 9749 C C . THR B 1 487 ? 9.828 0.121 -26.078 1 90.88 487 THR B C 1
ATOM 9751 O O . THR B 1 487 ? 10.32 0.173 -27.203 1 90.88 487 THR B O 1
ATOM 9754 N N . PHE B 1 488 ? 8.938 -0.724 -25.734 1 89.69 488 PHE B N 1
ATOM 9755 C CA . PHE B 1 488 ? 8.492 -1.726 -26.688 1 89.69 488 PHE B CA 1
ATOM 9756 C C . PHE B 1 488 ? 7.383 -1.169 -27.578 1 89.69 488 PHE B C 1
ATOM 9758 O O . PHE B 1 488 ? 6.594 -0.327 -27.141 1 89.69 488 PHE B O 1
ATOM 9765 N N . ASP B 1 489 ? 7.281 -1.639 -28.797 1 89.06 489 ASP B N 1
ATOM 9766 C CA . ASP B 1 489 ? 6.207 -1.226 -29.703 1 89.06 489 ASP B CA 1
ATOM 9767 C C . ASP B 1 489 ? 4.848 -1.702 -29.188 1 89.06 489 ASP B C 1
ATOM 9769 O O . ASP B 1 489 ? 4.723 -2.828 -28.703 1 89.06 489 ASP B O 1
ATOM 9773 N N . PRO B 1 490 ? 3.957 -0.786 -29.266 1 93 490 PRO B N 1
ATOM 9774 C CA . PRO B 1 490 ? 2.617 -1.257 -28.906 1 93 490 PRO B CA 1
ATOM 9775 C C . PRO B 1 490 ? 2.176 -2.465 -29.734 1 93 490 PRO B C 1
ATOM 9777 O O . PRO B 1 490 ? 2.473 -2.541 -30.922 1 93 490 PRO B O 1
ATOM 9780 N N . ILE B 1 491 ? 1.432 -3.336 -29.125 1 94.62 491 ILE B N 1
ATOM 9781 C CA . ILE B 1 491 ? 1.054 -4.574 -29.797 1 94.62 491 ILE B CA 1
ATOM 9782 C C . ILE B 1 491 ? -0.446 -4.812 -29.641 1 94.62 491 ILE B C 1
ATOM 9784 O O . ILE B 1 491 ? -0.984 -4.699 -28.531 1 94.62 491 ILE B O 1
ATOM 9788 N N . ILE B 1 492 ? -1.062 -5.148 -30.734 1 96.69 492 ILE B N 1
ATOM 9789 C CA . ILE B 1 492 ? -2.465 -5.547 -30.719 1 96.69 492 ILE B CA 1
ATOM 9790 C C . ILE B 1 492 ? -2.57 -7.07 -30.688 1 96.69 492 ILE B C 1
ATOM 9792 O O . ILE B 1 492 ? -1.946 -7.762 -31.484 1 96.69 492 ILE B O 1
ATOM 9796 N N . ILE B 1 493 ? -3.371 -7.578 -29.812 1 97.62 493 ILE B N 1
ATOM 9797 C CA . ILE B 1 493 ? -3.508 -9.016 -29.625 1 97.62 493 ILE B CA 1
ATOM 9798 C C . ILE B 1 493 ? -4.957 -9.43 -29.859 1 97.62 493 ILE B C 1
ATOM 9800 O O . ILE B 1 493 ? -5.797 -9.328 -28.969 1 97.62 493 ILE B O 1
ATOM 9804 N N . PRO B 1 494 ? -5.246 -10 -30.906 1 97.62 494 PRO B N 1
ATOM 9805 C CA . PRO B 1 494 ? -6.613 -10.414 -31.219 1 97.62 494 PRO B CA 1
ATOM 9806 C C . PRO B 1 494 ? -6.906 -11.852 -30.797 1 97.62 494 PRO B C 1
ATOM 9808 O O . PRO B 1 494 ? -5.98 -12.641 -30.594 1 97.62 494 PRO B O 1
ATOM 9811 N N . ARG B 1 495 ? -8.172 -12.234 -30.672 1 97.69 495 ARG B N 1
ATOM 9812 C CA . ARG B 1 495 ? -8.672 -13.586 -30.391 1 97.69 495 ARG B CA 1
ATOM 9813 C C . ARG B 1 495 ? -10.078 -13.766 -30.969 1 97.69 495 ARG B C 1
ATOM 9815 O O . ARG B 1 495 ? -10.914 -12.867 -30.859 1 97.69 495 ARG B O 1
ATOM 9822 N N . VAL B 1 496 ? -10.305 -14.852 -31.641 1 97.88 496 VAL B N 1
ATOM 9823 C CA . VAL B 1 496 ? -11.641 -15.281 -32.031 1 97.88 496 VAL B CA 1
ATOM 9824 C C . VAL B 1 496 ? -11.93 -16.672 -31.5 1 97.88 496 VAL B C 1
ATOM 9826 O O . VAL B 1 496 ? -11.07 -17.562 -31.562 1 97.88 496 VAL B O 1
ATOM 9829 N N . ALA B 1 497 ? -13.039 -16.844 -30.938 1 97.12 497 ALA B N 1
ATOM 9830 C CA . ALA B 1 497 ? -13.422 -18.125 -30.375 1 97.12 497 ALA B CA 1
ATOM 9831 C C . ALA B 1 497 ? -14.898 -18.438 -30.641 1 97.12 497 ALA B C 1
ATOM 9833 O O . ALA B 1 497 ? -15.711 -17.516 -30.75 1 97.12 497 ALA B O 1
ATOM 9834 N N . MET B 1 498 ? -15.18 -19.719 -30.656 1 96.56 498 MET B N 1
ATOM 9835 C CA . MET B 1 498 ? -16.547 -20.172 -30.891 1 96.56 498 MET B CA 1
ATOM 9836 C C . MET B 1 498 ? -16.875 -21.375 -30 1 96.56 498 MET B C 1
ATOM 9838 O O . MET B 1 498 ? -16 -22.203 -29.75 1 96.56 498 MET B O 1
ATOM 9842 N N . VAL B 1 499 ? -18.094 -21.344 -29.578 1 95.5 499 VAL B N 1
ATOM 9843 C CA . VAL B 1 499 ? -18.625 -22.5 -28.844 1 95.5 499 VAL B CA 1
ATOM 9844 C C . VAL B 1 499 ? -19.938 -22.953 -29.484 1 95.5 499 VAL B C 1
ATOM 9846 O O . VAL B 1 499 ? -20.797 -22.125 -29.781 1 95.5 499 VAL B O 1
ATOM 9849 N N . TYR B 1 500 ? -20 -24.172 -29.703 1 96.19 500 TYR B N 1
ATOM 9850 C CA . TYR B 1 500 ? -21.234 -24.781 -30.188 1 96.19 500 TYR B CA 1
ATOM 9851 C C . TYR B 1 500 ? -21.797 -25.766 -29.156 1 96.19 500 TYR B C 1
ATOM 9853 O O . TYR B 1 500 ? -21.188 -26.812 -28.906 1 96.19 500 TYR B O 1
ATOM 9861 N N . LYS B 1 501 ? -22.906 -25.391 -28.656 1 93.62 501 LYS B N 1
ATOM 9862 C CA . LYS B 1 501 ? -23.578 -26.25 -27.688 1 93.62 501 LYS B CA 1
ATOM 9863 C C . LYS B 1 501 ? -24.297 -27.406 -28.375 1 93.62 501 LYS B C 1
ATOM 9865 O O . LYS B 1 501 ? -25.359 -27.219 -28.984 1 93.62 501 LYS B O 1
ATOM 9870 N N . LEU B 1 502 ? -23.812 -28.547 -28.219 1 93.31 502 LEU B N 1
ATOM 9871 C CA . LEU B 1 502 ? -24.469 -29.719 -28.781 1 93.31 502 LEU B CA 1
ATOM 9872 C C . LEU B 1 502 ? -25.75 -30.031 -28.016 1 93.31 502 LEU B C 1
ATOM 9874 O O . LEU B 1 502 ? -26.766 -30.406 -28.625 1 93.31 502 LEU B O 1
ATOM 9878 N N . ASN B 1 503 ? -25.719 -29.938 -26.703 1 88.06 503 ASN B N 1
ATOM 9879 C CA . ASN B 1 503 ? -26.797 -30.016 -25.734 1 88.06 503 ASN B CA 1
ATOM 9880 C C . ASN B 1 503 ? -26.422 -29.359 -24.422 1 88.06 503 ASN B C 1
ATOM 9882 O O . ASN B 1 503 ? -25.469 -28.609 -24.344 1 88.06 503 ASN B O 1
ATOM 9886 N N . ASP B 1 504 ? -27.234 -29.656 -23.422 1 81.12 504 ASP B N 1
ATOM 9887 C CA . ASP B 1 504 ? -27.016 -28.953 -22.156 1 81.12 504 ASP B CA 1
ATOM 9888 C C . ASP B 1 504 ? -25.812 -29.516 -21.422 1 81.12 504 ASP B C 1
ATOM 9890 O O . ASP B 1 504 ? -25.281 -28.875 -20.516 1 81.12 504 ASP B O 1
ATOM 9894 N N . ILE B 1 505 ? -25.312 -30.641 -21.844 1 85.81 505 ILE B N 1
ATOM 9895 C CA . ILE B 1 505 ? -24.281 -31.297 -21.047 1 85.81 505 ILE B CA 1
ATOM 9896 C C . ILE B 1 505 ? -23 -31.438 -21.875 1 85.81 505 ILE B C 1
ATOM 9898 O O . ILE B 1 505 ? -22.016 -32 -21.391 1 85.81 505 ILE B O 1
ATOM 9902 N N . SER B 1 506 ? -23.062 -31 -23.109 1 91.06 506 SER B N 1
ATOM 9903 C CA . SER B 1 506 ? -21.859 -31.141 -23.922 1 91.06 506 SER B CA 1
ATOM 9904 C C . SER B 1 506 ? -21.75 -30.031 -24.953 1 91.06 506 SER B C 1
ATOM 9906 O O . SER B 1 506 ? -22.766 -29.406 -25.312 1 91.06 506 SER B O 1
ATOM 9908 N N . GLY B 1 507 ? -20.547 -29.781 -25.359 1 93.12 507 GLY B N 1
ATOM 9909 C CA . GLY B 1 507 ? -20.266 -28.734 -26.344 1 93.12 507 GLY B CA 1
ATOM 9910 C C . GLY B 1 507 ? -18.891 -28.844 -26.969 1 93.12 507 GLY B C 1
ATOM 9911 O O . GLY B 1 507 ? -18.031 -29.562 -26.453 1 93.12 507 GLY B O 1
ATOM 9912 N N . ILE B 1 508 ? -18.781 -28.25 -28.141 1 96.31 508 ILE B N 1
ATOM 9913 C CA . ILE B 1 508 ? -17.516 -28.141 -28.859 1 96.31 508 ILE B CA 1
ATOM 9914 C C . ILE B 1 508 ? -17.062 -26.672 -28.875 1 96.31 508 ILE B C 1
ATOM 9916 O O . ILE B 1 508 ? -17.875 -25.766 -29.016 1 96.31 508 ILE B O 1
ATOM 9920 N N . HIS B 1 509 ? -15.766 -26.516 -28.688 1 95.06 509 HIS B N 1
ATOM 9921 C CA . HIS B 1 509 ? -15.25 -25.156 -28.75 1 95.06 509 HIS B CA 1
ATOM 9922 C C . HIS B 1 509 ? -13.984 -25.094 -29.594 1 95.06 509 HIS B C 1
ATOM 9924 O O . HIS B 1 509 ? -13.266 -26.078 -29.734 1 95.06 509 HIS B O 1
ATOM 9930 N N . GLY B 1 510 ? -13.727 -23.953 -30.156 1 96.81 510 GLY B N 1
ATOM 9931 C CA . GLY B 1 510 ? -12.547 -23.641 -30.938 1 96.81 510 GLY B CA 1
ATOM 9932 C C . GLY B 1 510 ? -12.125 -22.188 -30.828 1 96.81 510 GLY B C 1
ATOM 9933 O O . GLY B 1 510 ? -12.945 -21.312 -30.516 1 96.81 510 GLY B O 1
ATOM 9934 N N . SER B 1 511 ? -10.805 -21.969 -31.031 1 96.94 511 SER B N 1
ATOM 9935 C CA . SER B 1 511 ? -10.352 -20.578 -30.938 1 96.94 511 SER B CA 1
ATOM 9936 C C . SER B 1 511 ? -9.047 -20.375 -31.703 1 96.94 511 SER B C 1
ATOM 9938 O O . SER B 1 511 ? -8.312 -21.344 -31.969 1 96.94 511 SER B O 1
ATOM 9940 N N . ILE B 1 512 ? -8.828 -19.234 -32.125 1 98.19 512 ILE B N 1
ATOM 9941 C CA . ILE B 1 512 ? -7.562 -18.688 -32.625 1 98.19 512 ILE B CA 1
ATOM 9942 C C . ILE B 1 512 ? -7.148 -17.5 -31.766 1 98.19 512 ILE B C 1
ATOM 9944 O O . ILE B 1 512 ? -7.871 -16.5 -31.688 1 98.19 512 ILE B O 1
ATOM 9948 N N . SER B 1 513 ? -6.023 -17.672 -31.141 1 97.25 513 SER B N 1
ATOM 9949 C CA . SER B 1 513 ? -5.578 -16.656 -30.203 1 97.25 513 SER B CA 1
ATOM 9950 C C . SER B 1 513 ? -4.141 -16.219 -30.484 1 97.25 513 SER B C 1
ATOM 9952 O O . SER B 1 513 ? -3.262 -17.078 -30.672 1 97.25 513 SER B O 1
ATOM 9954 N N . SER B 1 514 ? -3.971 -14.922 -30.469 1 96.69 514 SER B N 1
ATOM 9955 C CA . SER B 1 514 ? -2.617 -14.383 -30.531 1 96.69 514 SER B CA 1
ATOM 9956 C C . SER B 1 514 ? -2.064 -14.117 -29.125 1 96.69 514 SER B C 1
ATOM 9958 O O . SER B 1 514 ? -2.828 -13.984 -28.172 1 96.69 514 SER B O 1
ATOM 9960 N N . GLY B 1 515 ? -0.716 -14.164 -29.078 1 95.44 515 GLY B N 1
ATOM 9961 C CA . GLY B 1 515 ? -0.063 -13.867 -27.812 1 95.44 515 GLY B CA 1
ATOM 9962 C C . GLY B 1 515 ? 1.304 -13.227 -27.984 1 95.44 515 GLY B C 1
ATOM 9963 O O . GLY B 1 515 ? 1.842 -13.188 -29.094 1 95.44 515 GLY B O 1
ATOM 9964 N N . PHE B 1 516 ? 1.808 -12.703 -26.891 1 95.12 516 PHE B N 1
ATOM 9965 C CA . PHE B 1 516 ? 3.158 -12.156 -26.859 1 95.12 516 PHE B CA 1
ATOM 9966 C C . PHE B 1 516 ? 3.717 -12.188 -25.438 1 95.12 516 PHE B C 1
ATOM 9968 O O . PHE B 1 516 ? 2.965 -12.328 -24.469 1 95.12 516 PHE B O 1
ATOM 9975 N N . SER B 1 517 ? 4.977 -12.156 -25.328 1 93.25 517 SER B N 1
ATOM 9976 C CA . SER B 1 517 ? 5.676 -12.047 -24.062 1 93.25 517 SER B CA 1
ATOM 9977 C C . SER B 1 517 ? 6.941 -11.211 -24.188 1 93.25 517 SER B C 1
ATOM 9979 O O . SER B 1 517 ? 7.918 -11.641 -24.797 1 93.25 517 SER B O 1
ATOM 9981 N N . PRO B 1 518 ? 6.949 -10.07 -23.562 1 92.75 518 PRO B N 1
ATOM 9982 C CA . PRO B 1 518 ? 8.211 -9.328 -23.531 1 92.75 518 PRO B CA 1
ATOM 9983 C C . PRO B 1 518 ? 9.25 -9.961 -22.609 1 92.75 518 PRO B C 1
ATOM 9985 O O . PRO B 1 518 ? 8.898 -10.766 -21.75 1 92.75 518 PRO B O 1
ATOM 9988 N N . PRO B 1 519 ? 10.523 -9.617 -22.859 1 91.31 519 PRO B N 1
ATOM 9989 C CA . PRO B 1 519 ? 11.516 -10.086 -21.891 1 91.31 519 PRO B CA 1
ATOM 9990 C C . PRO B 1 519 ? 11.312 -9.492 -20.5 1 91.31 519 PRO B C 1
ATOM 9992 O O . PRO B 1 519 ? 10.82 -8.367 -20.375 1 91.31 519 PRO B O 1
ATOM 9995 N N . THR B 1 520 ? 11.656 -10.227 -19.531 1 90.44 520 THR B N 1
ATOM 9996 C CA . THR B 1 520 ? 11.656 -9.688 -18.188 1 90.44 520 THR B CA 1
ATOM 9997 C C . THR B 1 520 ? 12.844 -8.75 -17.969 1 90.44 520 THR B C 1
ATOM 9999 O O . THR B 1 520 ? 13.797 -8.773 -18.75 1 90.44 520 THR B O 1
ATOM 10002 N N . ILE B 1 521 ? 12.812 -7.988 -16.953 1 90.5 521 ILE B N 1
ATOM 10003 C CA . ILE B 1 521 ? 13.898 -7.062 -16.656 1 90.5 521 ILE B CA 1
ATOM 10004 C C . ILE B 1 521 ? 15.188 -7.84 -16.391 1 90.5 521 ILE B C 1
ATOM 10006 O O . ILE B 1 521 ? 16.281 -7.379 -16.719 1 90.5 521 ILE B O 1
ATOM 10010 N N . ALA B 1 522 ? 15.031 -9.016 -15.844 1 86.44 522 ALA B N 1
ATOM 10011 C CA . ALA B 1 522 ? 16.203 -9.836 -15.539 1 86.44 522 ALA B CA 1
ATOM 10012 C C . ALA B 1 522 ? 16.859 -10.352 -16.812 1 86.44 522 ALA B C 1
ATOM 10014 O O . ALA B 1 522 ? 18.047 -10.672 -16.828 1 86.44 522 ALA B O 1
ATOM 10015 N N . GLU B 1 523 ? 16.109 -10.445 -17.828 1 88.5 523 GLU B N 1
ATOM 10016 C CA . GLU B 1 523 ? 16.656 -10.875 -19.109 1 88.5 523 GLU B CA 1
ATOM 10017 C C . GLU B 1 523 ? 17.344 -9.711 -19.844 1 88.5 523 GLU B C 1
ATOM 10019 O O . GLU B 1 523 ? 18.297 -9.922 -20.578 1 88.5 523 GLU B O 1
ATOM 10024 N N . VAL B 1 524 ? 16.844 -8.539 -19.578 1 89.25 524 VAL B N 1
ATOM 10025 C CA . VAL B 1 524 ? 17.391 -7.344 -20.203 1 89.25 524 VAL B CA 1
ATOM 10026 C C . VAL B 1 524 ? 18.625 -6.887 -19.438 1 89.25 524 VAL B C 1
ATOM 10028 O O . VAL B 1 524 ? 19.625 -6.48 -20.047 1 89.25 524 VAL B O 1
ATOM 10031 N N . ARG B 1 525 ? 18.516 -6.906 -18.172 1 89.12 525 ARG B N 1
ATOM 10032 C CA . ARG B 1 525 ? 19.562 -6.547 -17.234 1 89.12 525 ARG B CA 1
ATOM 10033 C C . ARG B 1 525 ? 20.078 -7.77 -16.484 1 89.12 525 ARG B C 1
ATOM 10035 O O . ARG B 1 525 ? 19.484 -8.18 -15.484 1 89.12 525 ARG B O 1
ATOM 10042 N N . THR B 1 526 ? 21.219 -8.148 -16.859 1 82.31 526 THR B N 1
ATOM 10043 C CA . THR B 1 526 ? 21.703 -9.406 -16.312 1 82.31 526 THR B CA 1
ATOM 10044 C C . THR B 1 526 ? 22.484 -9.164 -15.023 1 82.31 526 THR B C 1
ATOM 10046 O O . THR B 1 526 ? 22.781 -8.023 -14.68 1 82.31 526 THR B O 1
ATOM 10049 N N . ASN B 1 527 ? 22.828 -10.195 -14.367 1 78.62 527 ASN B N 1
ATOM 10050 C CA . ASN B 1 527 ? 23.453 -10.102 -13.055 1 78.62 527 ASN B CA 1
ATOM 10051 C C . ASN B 1 527 ? 24.906 -9.672 -13.156 1 78.62 527 ASN B C 1
ATOM 10053 O O . ASN B 1 527 ? 25.484 -9.195 -12.18 1 78.62 527 ASN B O 1
ATOM 10057 N N . GLU B 1 528 ? 25.531 -9.914 -14.289 1 78.5 528 GLU B N 1
ATOM 10058 C CA . GLU B 1 528 ? 26.906 -9.477 -14.453 1 78.5 528 GLU B CA 1
ATOM 10059 C C . GLU B 1 528 ? 26.984 -8.016 -14.898 1 78.5 528 GLU B C 1
ATOM 10061 O O . GLU B 1 528 ? 28.047 -7.414 -14.883 1 78.5 528 GLU B O 1
ATOM 10066 N N . GLY B 1 529 ? 25.844 -7.461 -15.195 1 81.69 529 GLY B N 1
ATOM 10067 C CA . GLY B 1 529 ? 25.812 -6.02 -15.383 1 81.69 529 GLY B CA 1
ATOM 10068 C C . GLY B 1 529 ? 25.578 -5.605 -16.828 1 81.69 529 GLY B C 1
ATOM 10069 O O . GLY B 1 529 ? 25.406 -4.418 -17.109 1 81.69 529 GLY B O 1
ATOM 10070 N N . SER B 1 530 ? 25.547 -6.512 -17.75 1 85.25 530 SER B N 1
ATOM 10071 C CA . SER B 1 530 ? 25.281 -6.141 -19.141 1 85.25 530 SER B CA 1
ATOM 10072 C C . SER B 1 530 ? 23.812 -5.789 -19.344 1 85.25 530 SER B C 1
ATOM 10074 O O . SER B 1 530 ? 22.938 -6.277 -18.609 1 85.25 530 SER B O 1
ATOM 10076 N N . ILE B 1 531 ? 23.531 -4.895 -20.234 1 88.94 531 ILE B N 1
ATOM 10077 C CA . ILE B 1 531 ? 22.188 -4.48 -20.594 1 88.94 531 ILE B CA 1
ATOM 10078 C C . ILE B 1 531 ? 21.906 -4.793 -22.062 1 88.94 531 ILE B C 1
ATOM 10080 O O . ILE B 1 531 ? 22.594 -4.262 -22.953 1 88.94 531 ILE B O 1
ATOM 10084 N N . ASN B 1 532 ? 20.969 -5.684 -22.312 1 89.75 532 ASN B N 1
ATOM 10085 C CA . ASN B 1 532 ? 20.594 -6.078 -23.656 1 89.75 532 ASN B CA 1
ATOM 10086 C C . ASN B 1 532 ? 19.328 -5.375 -24.109 1 89.75 532 ASN B C 1
ATOM 10088 O O . ASN B 1 532 ? 18.219 -5.91 -23.953 1 89.75 532 ASN B O 1
ATOM 10092 N N . LEU B 1 533 ? 19.453 -4.312 -24.766 1 89.62 533 LEU B N 1
ATOM 10093 C CA . LEU B 1 533 ? 18.312 -3.514 -25.172 1 89.62 533 LEU B CA 1
ATOM 10094 C C . LEU B 1 533 ? 17.75 -4.016 -26.5 1 89.62 533 LEU B C 1
ATOM 10096 O O . LEU B 1 533 ? 16.719 -3.535 -26.969 1 89.62 533 LEU B O 1
ATOM 10100 N N . ASP B 1 534 ? 18.328 -5.141 -27.031 1 88.56 534 ASP B N 1
ATOM 10101 C CA . ASP B 1 534 ? 17.938 -5.605 -28.359 1 88.56 534 ASP B CA 1
ATOM 10102 C C . ASP B 1 534 ? 16.891 -6.723 -28.266 1 88.56 534 ASP B C 1
ATOM 10104 O O . ASP B 1 534 ? 16.281 -7.102 -29.266 1 88.56 534 ASP B O 1
ATOM 10108 N N . LEU B 1 535 ? 16.703 -7.238 -27.109 1 90.69 535 LEU B N 1
ATOM 10109 C CA . LEU B 1 535 ? 15.742 -8.32 -26.938 1 90.69 535 LEU B CA 1
ATOM 10110 C C . LEU B 1 535 ? 14.352 -7.883 -27.375 1 90.69 535 LEU B C 1
ATOM 10112 O O . LEU B 1 535 ? 13.914 -6.777 -27.047 1 90.69 535 LEU B O 1
ATOM 10116 N N . GLN B 1 536 ? 13.711 -8.781 -28.094 1 90.81 536 GLN B N 1
ATOM 10117 C CA . GLN B 1 536 ? 12.352 -8.531 -28.547 1 90.81 536 GLN B CA 1
ATOM 10118 C C . GLN B 1 536 ? 11.344 -9.414 -27.828 1 90.81 536 GLN B C 1
ATOM 10120 O O . GLN B 1 536 ? 11.719 -10.453 -27.266 1 90.81 536 GLN B O 1
ATOM 10125 N N . ALA B 1 537 ? 10.141 -8.969 -27.891 1 92.81 537 ALA B N 1
ATOM 10126 C CA . ALA B 1 537 ? 9.078 -9.797 -27.328 1 92.81 537 ALA B CA 1
ATOM 10127 C C . ALA B 1 537 ? 8.82 -11.031 -28.188 1 92.81 537 ALA B C 1
ATOM 10129 O O . ALA B 1 537 ? 8.852 -10.953 -29.406 1 92.81 537 ALA B O 1
ATOM 10130 N N . GLU B 1 538 ? 8.57 -12.141 -27.516 1 93.75 538 GLU B N 1
ATOM 10131 C CA . GLU B 1 538 ? 8.078 -13.32 -28.219 1 93.75 538 GLU B CA 1
ATOM 10132 C C . GLU B 1 538 ? 6.668 -13.094 -28.75 1 93.75 538 GLU B C 1
ATOM 10134 O O . GLU B 1 538 ? 5.863 -12.406 -28.125 1 93.75 538 GLU B O 1
ATOM 10139 N N . ARG B 1 539 ? 6.402 -13.734 -29.891 1 94.69 539 ARG B N 1
ATOM 10140 C CA . ARG B 1 539 ? 5.074 -13.672 -30.5 1 94.69 539 ARG B CA 1
ATOM 10141 C C . ARG B 1 539 ? 4.57 -15.055 -30.875 1 94.69 539 ARG B C 1
ATOM 10143 O O . ARG B 1 539 ? 5.34 -15.898 -31.344 1 94.69 539 ARG B O 1
ATOM 10150 N N . GLY B 1 540 ? 3.291 -15.273 -30.594 1 95.19 540 GLY B N 1
ATOM 10151 C CA . GLY B 1 540 ? 2.756 -16.594 -30.891 1 95.19 540 GLY B CA 1
ATOM 10152 C C . GLY B 1 540 ? 1.303 -16.562 -31.328 1 95.19 540 GLY B C 1
ATOM 10153 O O . GLY B 1 540 ? 0.596 -15.578 -31.078 1 95.19 540 GLY B O 1
ATOM 10154 N N . THR B 1 541 ? 0.889 -17.578 -32.031 1 97.31 541 THR B N 1
ATOM 10155 C CA . THR B 1 541 ? -0.498 -17.828 -32.406 1 97.31 541 THR B CA 1
ATOM 10156 C C . THR B 1 541 ? -0.909 -19.25 -32.062 1 97.31 541 THR B C 1
ATOM 10158 O O . THR B 1 541 ? -0.184 -20.203 -32.344 1 97.31 541 THR B O 1
ATOM 10161 N N . ASN B 1 542 ? -2.004 -19.375 -31.469 1 97.75 542 ASN B N 1
ATOM 10162 C CA . ASN B 1 542 ? -2.504 -20.672 -31.031 1 97.75 542 ASN B CA 1
ATOM 10163 C C . ASN B 1 542 ? -3.82 -21.016 -31.719 1 97.75 542 ASN B C 1
ATOM 10165 O O . ASN B 1 542 ? -4.746 -20.219 -31.734 1 97.75 542 ASN B O 1
ATOM 10169 N N . TYR B 1 543 ? -3.893 -22.203 -32.312 1 98.06 543 TYR B N 1
ATOM 10170 C CA . TYR B 1 543 ? -5.109 -22.812 -32.812 1 98.06 543 TYR B CA 1
ATOM 10171 C C . TYR B 1 543 ? -5.566 -23.953 -31.938 1 98.06 543 TYR B C 1
ATOM 10173 O O . TYR B 1 543 ? -4.77 -24.828 -31.562 1 98.06 543 TYR B O 1
ATOM 10181 N N . GLU B 1 544 ? -6.848 -23.922 -31.641 1 97.5 544 GLU B N 1
ATOM 10182 C CA . GLU B 1 544 ? -7.289 -24.922 -30.688 1 97.5 544 GLU B CA 1
ATOM 10183 C C . GLU B 1 544 ? -8.703 -25.406 -31 1 97.5 544 GLU B C 1
ATOM 10185 O O . GLU B 1 544 ? -9.539 -24.625 -31.453 1 97.5 544 GLU B O 1
ATOM 10190 N N . ILE B 1 545 ? -8.953 -26.688 -30.734 1 97.81 545 ILE B N 1
ATOM 10191 C CA . ILE B 1 545 ? -10.281 -27.281 -30.781 1 97.81 545 ILE B CA 1
ATOM 10192 C C . ILE B 1 545 ? -10.469 -28.219 -29.594 1 97.81 545 ILE B C 1
ATOM 10194 O O . ILE B 1 545 ? -9.516 -28.875 -29.156 1 97.81 545 ILE B O 1
ATOM 10198 N N . GLY B 1 546 ? -11.648 -28.219 -29.047 1 96.75 546 GLY B N 1
ATOM 10199 C CA . GLY B 1 546 ? -11.875 -29.062 -27.875 1 96.75 546 GLY B CA 1
ATOM 10200 C C . GLY B 1 546 ? -13.312 -29.531 -27.766 1 96.75 546 GLY B C 1
ATOM 10201 O O . GLY B 1 546 ? -14.211 -28.984 -28.422 1 96.75 546 GLY B O 1
ATOM 10202 N N . TYR B 1 547 ? -13.461 -30.516 -27 1 96.19 547 TYR B N 1
ATOM 10203 C CA . TYR B 1 547 ? -14.758 -31.094 -26.656 1 96.19 547 TYR B CA 1
ATOM 10204 C C . TYR B 1 547 ? -14.898 -31.281 -25.156 1 96.19 547 TYR B C 1
ATOM 10206 O O . TYR B 1 547 ? -13.953 -31.719 -24.484 1 96.19 547 TYR B O 1
ATOM 10214 N N . ARG B 1 548 ? -16.062 -30.875 -24.641 1 94.38 548 ARG B N 1
ATOM 10215 C CA . ARG B 1 548 ? -16.375 -31.094 -23.234 1 94.38 548 ARG B CA 1
ATOM 10216 C C . ARG B 1 548 ? -17.734 -31.75 -23.078 1 94.38 548 ARG B C 1
ATOM 10218 O O . ARG B 1 548 ? -18.672 -31.438 -23.812 1 94.38 548 ARG B O 1
ATOM 10225 N N . GLY B 1 549 ? -17.766 -32.594 -22.109 1 90.69 549 GLY B N 1
ATOM 10226 C CA . GLY B 1 549 ? -19.031 -33.25 -21.812 1 90.69 549 GLY B CA 1
ATOM 10227 C C . GLY B 1 549 ? -19.156 -33.719 -20.375 1 90.69 549 GLY B C 1
ATOM 10228 O O . GLY B 1 549 ? -18.172 -34.156 -19.781 1 90.69 549 GLY B O 1
ATOM 10229 N N . SER B 1 550 ? -20.297 -33.5 -19.781 1 86.88 550 SER B N 1
ATOM 10230 C CA . SER B 1 550 ? -20.625 -34 -18.469 1 86.88 550 SER B CA 1
ATOM 10231 C C . SER B 1 550 ? -21.781 -35 -18.531 1 86.88 550 SER B C 1
ATOM 10233 O O . SER B 1 550 ? -22.938 -34.625 -18.703 1 86.88 550 SER B O 1
ATOM 10235 N N . TYR B 1 551 ? -21.438 -36.188 -18.344 1 84.12 551 TYR B N 1
ATOM 10236 C CA . TYR B 1 551 ? -22.406 -37.281 -18.422 1 84.12 551 TYR B CA 1
ATOM 10237 C C . TYR B 1 551 ? -22.641 -37.938 -17.062 1 84.12 551 TYR B C 1
ATOM 10239 O O . TYR B 1 551 ? -22.188 -39.031 -16.812 1 84.12 551 TYR B O 1
ATOM 10247 N N . GLY B 1 552 ? -23.438 -37.25 -16.234 1 75.5 552 GLY B N 1
ATOM 10248 C CA . GLY B 1 552 ? -23.703 -37.719 -14.883 1 75.5 552 GLY B CA 1
ATOM 10249 C C . GLY B 1 552 ? -22.438 -37.844 -14.039 1 75.5 552 GLY B C 1
ATOM 10250 O O . GLY B 1 552 ? -21.859 -36.844 -13.641 1 75.5 552 GLY B O 1
ATOM 10251 N N . ILE B 1 553 ? -22.031 -39.188 -13.961 1 76.19 553 ILE B N 1
ATOM 10252 C CA . ILE B 1 553 ? -20.891 -39.469 -13.094 1 76.19 553 ILE B CA 1
ATOM 10253 C C . ILE B 1 553 ? -19.594 -39.375 -13.891 1 76.19 553 ILE B C 1
ATOM 10255 O O . ILE B 1 553 ? -18.5 -39.469 -13.328 1 76.19 553 ILE B O 1
ATOM 10259 N N . PHE B 1 554 ? -19.734 -39.156 -15.156 1 83.25 554 PHE B N 1
ATOM 10260 C CA . PHE B 1 554 ? -18.594 -39.156 -16.062 1 83.25 554 PHE B CA 1
ATOM 10261 C C . PHE B 1 554 ? -18.391 -37.781 -16.688 1 83.25 554 PHE B C 1
ATOM 10263 O O . PHE B 1 554 ? -19.297 -37.25 -17.328 1 83.25 554 PHE B O 1
ATOM 10270 N N . ASN B 1 555 ? -17.25 -37.156 -16.484 1 89.06 555 ASN B N 1
ATOM 10271 C CA . ASN B 1 555 ? -16.875 -35.906 -17.094 1 89.06 555 ASN B CA 1
ATOM 10272 C C . ASN B 1 555 ? -15.68 -36.062 -18.031 1 89.06 555 ASN B C 1
ATOM 10274 O O . ASN B 1 555 ? -14.742 -36.812 -17.734 1 89.06 555 ASN B O 1
ATOM 10278 N N . LEU B 1 556 ? -15.789 -35.375 -19.188 1 92.88 556 LEU B N 1
ATOM 10279 C CA . LEU B 1 556 ? -14.75 -35.469 -20.203 1 92.88 556 LEU B CA 1
ATOM 10280 C C . LEU B 1 556 ? -14.352 -34.125 -20.734 1 92.88 556 LEU B C 1
ATOM 10282 O O . LEU B 1 556 ? -15.219 -33.281 -21.047 1 92.88 556 LEU B O 1
ATOM 10286 N N . ASP B 1 557 ? -13.078 -33.812 -20.812 1 94.88 557 ASP B N 1
ATOM 10287 C CA . ASP B 1 557 ? -12.508 -32.594 -21.406 1 94.88 557 ASP B CA 1
ATOM 10288 C C . ASP B 1 557 ? -11.336 -32.938 -22.312 1 94.88 557 ASP B C 1
ATOM 10290 O O . ASP B 1 557 ? -10.281 -33.375 -21.844 1 94.88 557 ASP B O 1
ATOM 10294 N N . LEU B 1 558 ? -11.531 -32.75 -23.609 1 97 558 LEU B N 1
ATOM 10295 C CA . LEU B 1 558 ? -10.523 -33.062 -24.641 1 97 558 LEU B CA 1
ATOM 10296 C C . LEU B 1 558 ? -10.141 -31.797 -25.391 1 97 558 LEU B C 1
ATOM 10298 O O . LEU B 1 558 ? -11 -30.969 -25.719 1 97 558 LEU B O 1
ATOM 10302 N N . THR B 1 559 ? -8.844 -31.641 -25.594 1 97.44 559 THR B N 1
ATOM 10303 C CA . THR B 1 559 ? -8.383 -30.484 -26.359 1 97.44 559 THR B CA 1
ATOM 10304 C C . THR B 1 559 ? -7.203 -30.859 -27.25 1 97.44 559 THR B C 1
ATOM 10306 O O . THR B 1 559 ? -6.32 -31.609 -26.828 1 97.44 559 THR B O 1
ATOM 10309 N N . ALA B 1 560 ? -7.168 -30.391 -28.453 1 98.38 560 ALA B N 1
ATOM 10310 C CA . ALA B 1 560 ? -6.023 -30.406 -29.359 1 98.38 560 ALA B CA 1
ATOM 10311 C C . ALA B 1 560 ? -5.625 -28.984 -29.766 1 98.38 560 ALA B C 1
ATOM 10313 O O . ALA B 1 560 ? -6.484 -28.125 -29.969 1 98.38 560 ALA B O 1
ATOM 10314 N N . PHE B 1 561 ? -4.336 -28.766 -29.859 1 98.12 561 PHE B N 1
ATOM 10315 C CA . PHE B 1 561 ? -3.926 -27.406 -30.188 1 98.12 561 PHE B CA 1
ATOM 10316 C C . PHE B 1 561 ? -2.645 -27.422 -31.016 1 98.12 561 PHE B C 1
ATOM 10318 O O . PHE B 1 561 ? -1.935 -28.422 -31.062 1 98.12 561 PHE B O 1
ATOM 10325 N N . TYR B 1 562 ? -2.395 -26.359 -31.703 1 98.19 562 TYR B N 1
ATOM 10326 C CA . TYR B 1 562 ? -1.193 -26.031 -32.469 1 98.19 562 TYR B CA 1
ATOM 10327 C C . TYR B 1 562 ? -0.741 -24.609 -32.188 1 98.19 562 TYR B C 1
ATOM 10329 O O . TYR B 1 562 ? -1.442 -23.656 -32.531 1 98.19 562 TYR B O 1
ATOM 10337 N N . PHE B 1 563 ? 0.4 -24.453 -31.578 1 96.5 563 PHE B N 1
ATOM 10338 C CA . PHE B 1 563 ? 0.936 -23.156 -31.203 1 96.5 563 PHE B CA 1
ATOM 10339 C C . PHE B 1 563 ? 2.244 -22.875 -31.922 1 96.5 563 PHE B C 1
ATOM 10341 O O . PHE B 1 563 ? 3.193 -23.656 -31.828 1 96.5 563 PHE B O 1
ATOM 10348 N N . GLN B 1 564 ? 2.318 -21.797 -32.531 1 96.44 564 GLN B N 1
ATOM 10349 C CA . GLN B 1 564 ? 3.521 -21.312 -33.219 1 96.44 564 GLN B CA 1
ATOM 10350 C C . GLN B 1 564 ? 4.109 -20.109 -32.5 1 96.44 564 GLN B C 1
ATOM 10352 O O . GLN B 1 564 ? 3.438 -19.078 -32.344 1 96.44 564 GLN B O 1
ATOM 10357 N N . LEU B 1 565 ? 5.316 -20.25 -32.125 1 94.56 565 LEU B N 1
ATOM 10358 C CA . LEU B 1 565 ? 6 -19.172 -31.422 1 94.56 565 LEU B CA 1
ATOM 10359 C C . LEU B 1 565 ? 7.184 -18.656 -32.25 1 94.56 565 LEU B C 1
ATOM 10361 O O . LEU B 1 565 ? 8 -19.438 -32.719 1 94.56 565 LEU B O 1
ATOM 10365 N N . LYS B 1 566 ? 7.223 -17.375 -32.375 1 93.88 566 LYS B N 1
ATOM 10366 C CA . LYS B 1 566 ? 8.328 -16.703 -33.062 1 93.88 566 LYS B CA 1
ATOM 10367 C C . LYS B 1 566 ? 9.094 -15.789 -32.125 1 93.88 566 LYS B C 1
ATOM 10369 O O . LYS B 1 566 ? 8.578 -15.406 -31.062 1 93.88 566 LYS B O 1
ATOM 10374 N N . GLU B 1 567 ? 10.344 -15.477 -32.5 1 91 567 GLU B N 1
ATOM 10375 C CA . GLU B 1 567 ? 11.219 -14.664 -31.656 1 91 567 GLU B CA 1
ATOM 10376 C C . GLU B 1 567 ? 11.383 -15.273 -30.266 1 91 567 GLU B C 1
ATOM 10378 O O . GLU B 1 567 ? 11.258 -14.57 -29.25 1 91 567 GLU B O 1
ATOM 10383 N N . THR B 1 568 ? 11.539 -16.516 -30.359 1 89.62 568 THR B N 1
ATOM 10384 C CA . THR B 1 568 ? 11.648 -17.234 -29.094 1 89.62 568 THR B CA 1
ATOM 10385 C C . THR B 1 568 ? 12.898 -16.812 -28.328 1 89.62 568 THR B C 1
ATOM 10387 O O . THR B 1 568 ? 13.992 -16.766 -28.906 1 89.62 568 THR B O 1
ATOM 10390 N N . ILE B 1 569 ? 12.695 -16.453 -27.109 1 87.12 569 ILE B N 1
ATOM 10391 C CA . ILE B 1 569 ? 13.828 -16.094 -26.266 1 87.12 569 ILE B CA 1
ATOM 10392 C C . ILE B 1 569 ? 14.398 -17.344 -25.609 1 87.12 569 ILE B C 1
ATOM 10394 O O . ILE B 1 569 ? 13.648 -18.141 -25.031 1 87.12 569 ILE B O 1
ATOM 10398 N N . THR B 1 570 ? 15.602 -17.516 -25.672 1 81.81 570 THR B N 1
ATOM 10399 C CA . THR B 1 570 ? 16.281 -18.641 -25.031 1 81.81 570 THR B CA 1
ATOM 10400 C C . THR B 1 570 ? 17.438 -18.156 -24.172 1 81.81 570 THR B C 1
ATOM 10402 O O . THR B 1 570 ? 17.922 -17.031 -24.344 1 81.81 570 THR B O 1
ATOM 10405 N N . SER B 1 571 ? 17.75 -18.969 -23.25 1 80.75 571 SER B N 1
ATOM 10406 C CA . SER B 1 571 ? 18.891 -18.672 -22.406 1 80.75 571 SER B CA 1
ATOM 10407 C C . SER B 1 571 ? 20.141 -19.422 -22.875 1 80.75 571 SER B C 1
ATOM 10409 O O . SER B 1 571 ? 20.031 -20.484 -23.484 1 80.75 571 SER B O 1
ATOM 10411 N N . PHE B 1 572 ? 21.281 -18.797 -22.688 1 77.38 572 PHE B N 1
ATOM 10412 C CA . PHE B 1 572 ? 22.578 -19.453 -22.875 1 77.38 572 PHE B CA 1
ATOM 10413 C C . PHE B 1 572 ? 23.594 -18.969 -21.844 1 77.38 572 PHE B C 1
ATOM 10415 O O . PHE B 1 572 ? 23.344 -17.984 -21.156 1 77.38 572 PHE B O 1
ATOM 10422 N N . THR B 1 573 ? 24.562 -19.766 -21.609 1 78.44 573 THR B N 1
ATOM 10423 C CA . THR B 1 573 ? 25.578 -19.406 -20.625 1 78.44 573 THR B CA 1
ATOM 10424 C C . THR B 1 573 ? 26.906 -19.094 -21.312 1 78.44 573 THR B C 1
ATOM 10426 O O . THR B 1 573 ? 27.312 -19.781 -22.25 1 78.44 573 THR B O 1
ATOM 10429 N N . ASN B 1 574 ? 27.531 -18.047 -20.844 1 75.75 574 ASN B N 1
ATOM 10430 C CA . ASN B 1 574 ? 28.844 -17.75 -21.391 1 75.75 574 ASN B CA 1
ATOM 10431 C C . ASN B 1 574 ? 29.938 -18.516 -20.641 1 75.75 574 ASN B C 1
ATOM 10433 O O . ASN B 1 574 ? 29.656 -19.375 -19.812 1 75.75 574 ASN B O 1
ATOM 10437 N N . ASP B 1 575 ? 31.172 -18.203 -21 1 71.69 575 ASP B N 1
ATOM 10438 C CA . ASP B 1 575 ? 32.312 -18.969 -20.484 1 71.69 575 ASP B CA 1
ATOM 10439 C C . ASP B 1 575 ? 32.469 -18.766 -18.984 1 71.69 575 ASP B C 1
ATOM 10441 O O . ASP B 1 575 ? 33.094 -19.594 -18.297 1 71.69 575 ASP B O 1
ATOM 10445 N N . GLN B 1 576 ? 31.875 -17.703 -18.469 1 68.75 576 GLN B N 1
ATOM 10446 C CA . GLN B 1 576 ? 31.984 -17.391 -17.047 1 68.75 576 GLN B CA 1
ATOM 10447 C C . GLN B 1 576 ? 30.812 -17.953 -16.266 1 68.75 576 GLN B C 1
ATOM 10449 O O . GLN B 1 576 ? 30.75 -17.828 -15.047 1 68.75 576 GLN B O 1
ATOM 10454 N N . GLY B 1 577 ? 29.891 -18.547 -16.953 1 71.38 577 GLY B N 1
ATOM 10455 C CA . GLY B 1 577 ? 28.734 -19.125 -16.266 1 71.38 577 GLY B CA 1
ATOM 10456 C C . GLY B 1 577 ? 27.594 -18.141 -16.109 1 71.38 577 GLY B C 1
ATOM 10457 O O . GLY B 1 577 ? 26.641 -18.422 -15.375 1 71.38 577 GLY B O 1
ATOM 10458 N N . VAL B 1 578 ? 27.734 -17.047 -16.828 1 74.81 578 VAL B N 1
ATOM 10459 C CA . VAL B 1 578 ? 26.672 -16.047 -16.75 1 74.81 578 VAL B CA 1
ATOM 10460 C C . VAL B 1 578 ? 25.547 -16.422 -17.719 1 74.81 578 VAL B C 1
ATOM 10462 O O . VAL B 1 578 ? 25.812 -16.734 -18.875 1 74.81 578 VAL B O 1
ATOM 10465 N N . VAL B 1 579 ? 24.344 -16.406 -17.188 1 78.44 579 VAL B N 1
ATOM 10466 C CA . VAL B 1 579 ? 23.172 -16.719 -18.016 1 78.44 579 VAL B CA 1
ATOM 10467 C C . VAL B 1 579 ? 22.781 -15.484 -18.828 1 78.44 579 VAL B C 1
ATOM 10469 O O . VAL B 1 579 ? 22.562 -14.406 -18.266 1 78.44 579 VAL B O 1
ATOM 10472 N N . LEU B 1 580 ? 22.703 -15.602 -20.078 1 82.44 580 LEU B N 1
ATOM 10473 C CA . LEU B 1 580 ? 22.312 -14.547 -21.016 1 82.44 580 LEU B CA 1
ATOM 10474 C C . LEU B 1 580 ? 21.125 -14.992 -21.875 1 82.44 580 LEU B C 1
ATOM 10476 O O . LEU B 1 580 ? 20.766 -16.172 -21.875 1 82.44 580 LEU B O 1
ATOM 10480 N N . PHE B 1 581 ? 20.547 -14.023 -22.609 1 86.25 581 PHE B N 1
ATOM 10481 C CA . PHE B 1 581 ? 19.328 -14.305 -23.375 1 86.25 581 PHE B CA 1
ATOM 10482 C C . PHE B 1 581 ? 19.422 -13.734 -24.781 1 86.25 581 PHE B C 1
ATOM 10484 O O . PHE B 1 581 ? 20.094 -12.727 -25 1 86.25 581 PHE B O 1
ATOM 10491 N N . ARG B 1 582 ? 18.766 -14.367 -25.688 1 87.12 582 ARG B N 1
ATOM 10492 C CA . ARG B 1 582 ? 18.688 -13.922 -27.062 1 87.12 582 ARG B CA 1
ATOM 10493 C C . ARG B 1 582 ? 17.438 -14.438 -27.75 1 87.12 582 ARG B C 1
ATOM 10495 O O . ARG B 1 582 ? 16.859 -15.445 -27.328 1 87.12 582 ARG B O 1
ATOM 10502 N N . ASN B 1 583 ? 16.953 -13.781 -28.734 1 89 583 ASN B N 1
ATOM 10503 C CA . ASN B 1 583 ? 15.922 -14.32 -29.609 1 89 583 ASN B CA 1
ATOM 10504 C C . ASN B 1 583 ? 16.5 -15.32 -30.609 1 89 583 ASN B C 1
ATOM 10506 O O . ASN B 1 583 ? 17.359 -14.961 -31.422 1 89 583 ASN B O 1
ATOM 10510 N N . ALA B 1 584 ? 16.094 -16.516 -30.5 1 82.94 584 ALA B N 1
ATOM 10511 C CA . ALA B 1 584 ? 16.828 -17.578 -31.172 1 82.94 584 ALA B CA 1
ATOM 10512 C C . ALA B 1 584 ? 15.984 -18.203 -32.281 1 82.94 584 ALA B C 1
ATOM 10514 O O . ALA B 1 584 ? 16.469 -19.047 -33.031 1 82.94 584 ALA B O 1
ATOM 10515 N N . GLY B 1 585 ? 14.75 -17.891 -32.344 1 86.56 585 GLY B N 1
ATOM 10516 C CA . GLY B 1 585 ? 14 -18.453 -33.438 1 86.56 585 GLY B CA 1
ATOM 10517 C C . GLY B 1 585 ? 12.555 -18.766 -33.094 1 86.56 585 GLY B C 1
ATOM 10518 O O . GLY B 1 585 ? 11.898 -18 -32.375 1 86.56 585 GLY B O 1
ATOM 10519 N N . ALA B 1 586 ? 12.188 -19.969 -33.812 1 93 586 ALA B N 1
ATOM 10520 C CA . ALA B 1 586 ? 10.766 -20.297 -33.719 1 93 586 ALA B CA 1
ATOM 10521 C C . ALA B 1 586 ? 10.555 -21.703 -33.188 1 93 586 ALA B C 1
ATOM 10523 O O . ALA B 1 586 ? 11.477 -22.531 -33.219 1 93 586 ALA B O 1
ATOM 10524 N N . THR B 1 587 ? 9.375 -21.969 -32.625 1 93.56 587 THR B N 1
ATOM 10525 C CA . THR B 1 587 ? 8.969 -23.297 -32.188 1 93.56 587 THR B CA 1
ATOM 10526 C C . THR B 1 587 ? 7.617 -23.672 -32.781 1 93.56 587 THR B C 1
ATOM 10528 O O . THR B 1 587 ? 6.812 -22.812 -33.094 1 93.56 587 THR B O 1
ATOM 10531 N N . ASP B 1 588 ? 7.438 -24.969 -32.969 1 95.38 588 ASP B N 1
ATOM 10532 C CA . ASP B 1 588 ? 6.176 -25.578 -33.375 1 95.38 588 ASP B CA 1
ATOM 10533 C C . ASP B 1 588 ? 5.664 -26.531 -32.312 1 95.38 588 ASP B C 1
ATOM 10535 O O . ASP B 1 588 ? 6.27 -27.578 -32.062 1 95.38 588 ASP B O 1
ATOM 10539 N N . GLN B 1 589 ? 4.578 -26.234 -31.844 1 96.94 589 GLN B N 1
ATOM 10540 C CA . GLN B 1 589 ? 4.098 -26.984 -30.688 1 96.94 589 GLN B CA 1
ATOM 10541 C C . GLN B 1 589 ? 2.723 -27.578 -30.953 1 96.94 589 GLN B C 1
ATOM 10543 O O . GLN B 1 589 ? 1.718 -26.875 -30.969 1 96.94 589 GLN B O 1
ATOM 10548 N N . LYS B 1 590 ? 2.674 -28.906 -31.141 1 98.06 590 LYS B N 1
ATOM 10549 C CA . LYS B 1 590 ? 1.439 -29.672 -31.266 1 98.06 590 LYS B CA 1
ATOM 10550 C C . LYS B 1 590 ? 1.137 -30.438 -29.984 1 98.06 590 LYS B C 1
ATOM 10552 O O . LYS B 1 590 ? 2.021 -31.078 -29.422 1 98.06 590 LYS B O 1
ATOM 10557 N N . GLY B 1 591 ? -0.069 -30.328 -29.562 1 98.25 591 GLY B N 1
ATOM 10558 C CA . GLY B 1 591 ? -0.377 -30.984 -28.297 1 98.25 591 GLY B CA 1
ATOM 10559 C C . GLY B 1 591 ? -1.786 -31.547 -28.25 1 98.25 591 GLY B C 1
ATOM 10560 O O . GLY B 1 591 ? -2.66 -31.109 -29 1 98.25 591 GLY B O 1
ATOM 10561 N N . ILE B 1 592 ? -2.004 -32.562 -27.406 1 98.5 592 ILE B N 1
ATOM 10562 C CA . ILE B 1 592 ? -3.295 -33.125 -27.062 1 98.5 592 ILE B CA 1
ATOM 10563 C C . ILE B 1 592 ? -3.406 -33.25 -25.531 1 98.5 592 ILE B C 1
ATOM 10565 O O . ILE B 1 592 ? -2.438 -33.625 -24.859 1 98.5 592 ILE B O 1
ATOM 10569 N N . GLU B 1 593 ? -4.523 -32.875 -25.016 1 98.56 593 GLU B N 1
ATOM 10570 C CA . GLU B 1 593 ? -4.793 -32.938 -23.578 1 98.56 593 GLU B CA 1
ATOM 10571 C C . GLU B 1 593 ? -6.148 -33.562 -23.297 1 98.56 593 GLU B C 1
ATOM 10573 O O . GLU B 1 593 ? -7.121 -33.344 -24.016 1 98.56 593 GLU B O 1
ATOM 10578 N N . ALA B 1 594 ? -6.16 -34.438 -22.281 1 98.06 594 ALA B N 1
ATOM 10579 C CA . ALA B 1 594 ? -7.402 -35.094 -21.922 1 98.06 594 ALA B CA 1
ATOM 10580 C C . ALA B 1 594 ? -7.551 -35.219 -20.406 1 98.06 594 ALA B C 1
ATOM 10582 O O . ALA B 1 594 ? -6.586 -35.5 -19.688 1 98.06 594 ALA B O 1
ATOM 10583 N N . GLN B 1 595 ? -8.68 -34.906 -19.953 1 96.75 595 GLN B N 1
ATOM 10584 C CA . GLN B 1 595 ? -9.062 -35.094 -18.547 1 96.75 595 GLN B CA 1
ATOM 10585 C C . GLN B 1 595 ? -10.367 -35.875 -18.438 1 96.75 595 GLN B C 1
ATOM 10587 O O . GLN B 1 595 ? -11.375 -35.5 -19.062 1 96.75 595 GLN B O 1
ATOM 10592 N N . ILE B 1 596 ? -10.336 -36.938 -17.703 1 94.94 596 ILE B N 1
ATOM 10593 C CA . ILE B 1 596 ? -11.508 -37.781 -17.484 1 94.94 596 ILE B CA 1
ATOM 10594 C C . ILE B 1 596 ? -11.727 -37.969 -15.992 1 94.94 596 ILE B C 1
ATOM 10596 O O . ILE B 1 596 ? -10.812 -38.375 -15.266 1 94.94 596 ILE B O 1
ATOM 10600 N N . ASP B 1 597 ? -12.852 -37.719 -15.523 1 91.44 597 ASP B N 1
ATOM 10601 C CA . ASP B 1 597 ? -13.25 -37.969 -14.141 1 91.44 597 ASP B CA 1
ATOM 10602 C C . ASP B 1 597 ? -14.508 -38.812 -14.078 1 91.44 597 ASP B C 1
ATOM 10604 O O . ASP B 1 597 ? -15.469 -38.594 -14.812 1 91.44 597 ASP B O 1
ATOM 10608 N N . TYR B 1 598 ? -14.477 -39.781 -13.227 1 89.38 598 TYR B N 1
ATOM 10609 C CA . TYR B 1 598 ? -15.695 -40.562 -13.102 1 89.38 598 TYR B CA 1
ATOM 10610 C C . TYR B 1 598 ? -15.797 -41.219 -11.719 1 89.38 598 TYR B C 1
ATOM 10612 O O . TYR B 1 598 ? -14.781 -41.625 -11.148 1 89.38 598 TYR B O 1
ATOM 10620 N N . ALA B 1 599 ? -16.969 -41.188 -11.109 1 87.19 599 ALA B N 1
ATOM 10621 C CA . ALA B 1 599 ? -17.266 -41.844 -9.836 1 87.19 599 ALA B CA 1
ATOM 10622 C C . ALA B 1 599 ? -17.75 -43.281 -10.07 1 87.19 599 ALA B C 1
ATOM 10624 O O . ALA B 1 599 ? -18.922 -43.5 -10.359 1 87.19 599 ALA B O 1
ATOM 10625 N N . ILE B 1 600 ? -16.891 -44.188 -9.836 1 88 600 ILE B N 1
ATOM 10626 C CA . ILE B 1 600 ? -17.219 -45.594 -10.086 1 88 600 ILE B CA 1
ATOM 10627 C C . ILE B 1 600 ? -18.312 -46.062 -9.125 1 88 600 ILE B C 1
ATOM 10629 O O . ILE B 1 600 ? -19.125 -46.906 -9.469 1 88 600 ILE B O 1
ATOM 10633 N N . TYR B 1 601 ? -18.203 -45.531 -7.945 1 88.12 601 TYR B N 1
ATOM 10634 C CA . TYR B 1 601 ? -19.172 -45.875 -6.918 1 88.12 601 TYR B CA 1
ATOM 10635 C C . TYR B 1 601 ? -19.531 -44.688 -6.066 1 88.12 601 TYR B C 1
ATOM 10637 O O . TYR B 1 601 ? -18.672 -43.906 -5.672 1 88.12 601 TYR B O 1
ATOM 10645 N N . ARG B 1 602 ? -20.859 -44.531 -5.848 1 84.19 602 ARG B N 1
ATOM 10646 C CA . ARG B 1 602 ? -21.375 -43.469 -4.969 1 84.19 602 ARG B CA 1
ATOM 10647 C C . ARG B 1 602 ? -22.656 -43.938 -4.277 1 84.19 602 ARG B C 1
ATOM 10649 O O . ARG B 1 602 ? -23.672 -44.219 -4.938 1 84.19 602 ARG B O 1
ATOM 10656 N N . ASN B 1 603 ? -22.531 -44.125 -3.021 1 81.75 603 ASN B N 1
ATOM 10657 C CA . ASN B 1 603 ? -23.656 -44.5 -2.182 1 81.75 603 ASN B CA 1
ATOM 10658 C C . ASN B 1 603 ? -23.5 -43.938 -0.764 1 81.75 603 ASN B C 1
ATOM 10660 O O . ASN B 1 603 ? -22.703 -44.469 0.018 1 81.75 603 ASN B O 1
ATOM 10664 N N . GLN B 1 604 ? -24.312 -43.094 -0.455 1 73.06 604 GLN B N 1
ATOM 10665 C CA . GLN B 1 604 ? -24.172 -42.375 0.809 1 73.06 604 GLN B CA 1
ATOM 10666 C C . GLN B 1 604 ? -24.516 -43.281 1.992 1 73.06 604 GLN B C 1
ATOM 10668 O O . GLN B 1 604 ? -24.078 -43.031 3.119 1 73.06 604 GLN B O 1
ATOM 10673 N N . LEU B 1 605 ? -25.266 -44.25 1.771 1 74.5 605 LEU B N 1
ATOM 10674 C CA . LEU B 1 605 ? -25.75 -45.094 2.855 1 74.5 605 LEU B CA 1
ATOM 10675 C C . LEU B 1 605 ? -24.797 -46.25 3.117 1 74.5 605 LEU B C 1
ATOM 10677 O O . LEU B 1 605 ? -24.844 -46.875 4.176 1 74.5 605 LEU B O 1
ATOM 10681 N N . SER B 1 606 ? -23.922 -46.469 2.229 1 85.19 606 SER B N 1
ATOM 10682 C CA . SER B 1 606 ? -22.984 -47.594 2.371 1 85.19 606 SER B CA 1
ATOM 10683 C C . SER B 1 606 ? -21.766 -47.156 3.182 1 85.19 606 SER B C 1
ATOM 10685 O O . SER B 1 606 ? -21.547 -45.969 3.436 1 85.19 606 SER B O 1
ATOM 10687 N N . GLN B 1 607 ? -21.031 -48.219 3.678 1 90.25 607 GLN B N 1
ATOM 10688 C CA . GLN B 1 607 ? -19.812 -47.938 4.441 1 90.25 607 GLN B CA 1
ATOM 10689 C C . GLN B 1 607 ? -18.766 -47.219 3.588 1 90.25 607 GLN B C 1
ATOM 10691 O O . GLN B 1 607 ? -18.078 -46.344 4.074 1 90.25 607 GLN B O 1
ATOM 10696 N N . VAL B 1 608 ? -18.672 -47.719 2.414 1 92.31 608 VAL B N 1
ATOM 10697 C CA . VAL B 1 608 ? -17.906 -46.969 1.421 1 92.31 608 VAL B CA 1
ATOM 10698 C C . VAL B 1 608 ? -18.828 -46.031 0.643 1 92.31 608 VAL B C 1
ATOM 10700 O O . VAL B 1 608 ? -19.688 -46.5 -0.11 1 92.31 608 VAL B O 1
ATOM 10703 N N . GLN B 1 609 ? -18.578 -44.781 0.76 1 86.31 609 GLN B N 1
ATOM 10704 C CA . GLN B 1 609 ? -19.547 -43.812 0.245 1 86.31 609 GLN B CA 1
ATOM 10705 C C . GLN B 1 609 ? -19.219 -43.406 -1.188 1 86.31 609 GLN B C 1
ATOM 10707 O O . GLN B 1 609 ? -20.109 -43.094 -1.973 1 86.31 609 GLN B O 1
ATOM 10712 N N . GLU B 1 610 ? -17.906 -43.375 -1.48 1 88.06 610 GLU B N 1
ATOM 10713 C CA . GLU B 1 610 ? -17.547 -42.938 -2.822 1 88.06 610 GLU B CA 1
ATOM 10714 C C . GLU B 1 610 ? -16.188 -43.5 -3.234 1 88.06 610 GLU B C 1
ATOM 10716 O O . GLU B 1 610 ? -15.258 -43.531 -2.422 1 88.06 610 GLU B O 1
ATOM 10721 N N . ILE B 1 611 ? -16.078 -43.938 -4.43 1 93.56 611 ILE B N 1
ATOM 10722 C CA . ILE B 1 611 ? -14.836 -44.25 -5.113 1 93.56 611 ILE B CA 1
ATOM 10723 C C . ILE B 1 611 ? -14.742 -43.469 -6.418 1 93.56 611 ILE B C 1
ATOM 10725 O O . ILE B 1 611 ? -15.523 -43.688 -7.344 1 93.56 611 ILE B O 1
ATOM 10729 N N . LYS B 1 612 ? -13.828 -42.531 -6.453 1 92.56 612 LYS B N 1
ATOM 10730 C CA . LYS B 1 612 ? -13.672 -41.656 -7.613 1 92.56 612 LYS B CA 1
ATOM 10731 C C . LYS B 1 612 ? -12.328 -41.906 -8.297 1 92.56 612 LYS B C 1
ATOM 10733 O O . LYS B 1 612 ? -11.305 -42.062 -7.625 1 92.56 612 LYS B O 1
ATOM 10738 N N . LEU B 1 613 ? -12.352 -41.938 -9.602 1 95.19 613 LEU B N 1
ATOM 10739 C CA . LEU B 1 613 ? -11.156 -42.062 -10.43 1 95.19 613 LEU B CA 1
ATOM 10740 C C . LEU B 1 613 ? -11.016 -40.844 -11.352 1 95.19 613 LEU B C 1
ATOM 10742 O O . LEU B 1 613 ? -12.016 -40.344 -11.867 1 95.19 613 LEU B O 1
ATOM 10746 N N . SER B 1 614 ? -9.859 -40.344 -11.477 1 95.5 614 SER B N 1
ATOM 10747 C CA . SER B 1 614 ? -9.539 -39.25 -12.414 1 95.5 614 SER B CA 1
ATOM 10748 C C . SER B 1 614 ? -8.273 -39.562 -13.203 1 95.5 614 SER B C 1
ATOM 10750 O O . SER B 1 614 ? -7.289 -40.062 -12.641 1 95.5 614 SER B O 1
ATOM 10752 N N . HIS B 1 615 ? -8.32 -39.375 -14.508 1 97.44 615 HIS B N 1
ATOM 10753 C CA . HIS B 1 615 ? -7.172 -39.562 -15.391 1 97.44 615 HIS B CA 1
ATOM 10754 C C . HIS B 1 615 ? -6.871 -38.281 -16.172 1 97.44 615 HIS B C 1
ATOM 10756 O O . HIS B 1 615 ? -7.777 -37.656 -16.734 1 97.44 615 HIS B O 1
ATOM 10762 N N . GLY B 1 616 ? -5.672 -37.812 -16.125 1 98.12 616 GLY B N 1
ATOM 10763 C CA . GLY B 1 616 ? -5.184 -36.688 -16.922 1 98.12 616 GLY B CA 1
ATOM 10764 C C . GLY B 1 616 ? -4.027 -37.062 -17.828 1 98.12 616 GLY B C 1
ATOM 10765 O O . GLY B 1 616 ? -3.016 -37.594 -17.375 1 98.12 616 GLY B O 1
ATOM 10766 N N . TYR B 1 617 ? -4.18 -36.812 -19.109 1 98.5 617 TYR B N 1
ATOM 10767 C CA . TYR B 1 617 ? -3.143 -37.125 -20.094 1 98.5 617 TYR B CA 1
ATOM 10768 C C . TYR B 1 617 ? -2.693 -35.875 -20.828 1 98.5 617 TYR B C 1
ATOM 10770 O O . TYR B 1 617 ? -3.52 -35.031 -21.219 1 98.5 617 TYR B O 1
ATOM 10778 N N . THR B 1 618 ? -1.45 -35.719 -20.969 1 98.62 618 THR B N 1
ATOM 10779 C CA . THR B 1 618 ? -0.831 -34.656 -21.75 1 98.62 618 THR B CA 1
ATOM 10780 C C . THR B 1 618 ? 0.076 -35.25 -22.828 1 98.62 618 THR B C 1
ATOM 10782 O O . THR B 1 618 ? 1.02 -35.969 -22.531 1 98.62 618 THR B O 1
ATOM 10785 N N . GLY B 1 619 ? -0.19 -34.906 -24.047 1 98.62 619 GLY B N 1
ATOM 10786 C CA . GLY B 1 619 ? 0.723 -35.125 -25.156 1 98.62 619 GLY B CA 1
ATOM 10787 C C . GLY B 1 619 ? 1.272 -33.844 -25.75 1 98.62 619 GLY B C 1
ATOM 10788 O O . GLY B 1 619 ? 0.538 -33.062 -26.375 1 98.62 619 GLY B O 1
ATOM 10789 N N . HIS B 1 620 ? 2.549 -33.594 -25.547 1 98.19 620 HIS B N 1
ATOM 10790 C CA . HIS B 1 620 ? 3.232 -32.406 -26.047 1 98.19 620 HIS B CA 1
ATOM 10791 C C . HIS B 1 620 ? 4.316 -32.781 -27.062 1 98.19 620 HIS B C 1
ATOM 10793 O O . HIS B 1 620 ? 5.434 -33.125 -26.672 1 98.19 620 HIS B O 1
ATOM 10799 N N . PHE B 1 621 ? 3.965 -32.656 -28.25 1 98 621 PHE B N 1
ATOM 10800 C CA . PHE B 1 621 ? 4.895 -32.969 -29.328 1 98 621 PHE B CA 1
ATOM 10801 C C . PHE B 1 621 ? 5.488 -31.703 -29.922 1 98 621 PHE B C 1
ATOM 10803 O O . PHE B 1 621 ? 5.211 -31.359 -31.078 1 98 621 PHE B O 1
ATOM 10810 N N . PHE B 1 622 ? 6.367 -31.188 -29.188 1 97.25 622 PHE B N 1
ATOM 10811 C CA . PHE B 1 622 ? 6.922 -29.875 -29.484 1 97.25 622 PHE B CA 1
ATOM 10812 C C . PHE B 1 622 ? 8.312 -30 -30.094 1 97.25 622 PHE B C 1
ATOM 10814 O O . PHE B 1 622 ? 9.094 -30.875 -29.703 1 97.25 622 PHE B O 1
ATOM 10821 N N . GLN B 1 623 ? 8.648 -29.094 -31.047 1 96 623 GLN B N 1
ATOM 10822 C CA . GLN B 1 623 ? 9.953 -29.094 -31.688 1 96 623 GLN B CA 1
ATOM 10823 C C . GLN B 1 623 ? 10.406 -27.672 -32 1 96 623 GLN B C 1
ATOM 10825 O O . GLN B 1 623 ? 9.578 -26.75 -32.125 1 96 623 GLN B O 1
ATOM 10830 N N . PHE B 1 624 ? 11.727 -27.609 -32.062 1 93.81 624 PHE B N 1
ATOM 10831 C CA . PHE B 1 624 ? 12.281 -26.375 -32.625 1 93.81 624 PHE B CA 1
ATOM 10832 C C . PHE B 1 624 ? 12.055 -26.328 -34.156 1 93.81 624 PHE B C 1
ATOM 10834 O O . PHE B 1 624 ? 12.172 -27.359 -34.812 1 93.81 624 PHE B O 1
ATOM 10841 N N . SER B 1 625 ? 11.758 -25.266 -34.719 1 92.25 625 SER B N 1
ATOM 10842 C CA . SER B 1 625 ? 11.578 -25.141 -36.156 1 92.25 625 SER B CA 1
ATOM 10843 C C . SER B 1 625 ? 12.734 -24.359 -36.781 1 92.25 625 SER B C 1
ATOM 10845 O O . SER B 1 625 ? 13.531 -24.938 -37.562 1 92.25 625 SER B O 1
ATOM 10847 N N . GLU B 1 626 ? 12.859 -23.078 -36.812 1 88.19 626 GLU B N 1
ATOM 10848 C CA . GLU B 1 626 ? 13.961 -22.219 -37.25 1 88.19 626 GLU B CA 1
ATOM 10849 C C . GLU B 1 626 ? 14.719 -21.672 -36.031 1 88.19 626 GLU B C 1
ATOM 10851 O O . GLU B 1 626 ? 14.586 -20.5 -35.688 1 88.19 626 GLU B O 1
ATOM 10856 N N . TYR B 1 627 ? 15.555 -22.703 -35.625 1 85.75 627 TYR B N 1
ATOM 10857 C CA . TYR B 1 627 ? 16.172 -22.375 -34.344 1 85.75 627 TYR B CA 1
ATOM 10858 C C . TYR B 1 627 ? 17.688 -22.562 -34.406 1 85.75 627 TYR B C 1
ATOM 10860 O O . TYR B 1 627 ? 18.172 -23.672 -34.625 1 85.75 627 TYR B O 1
ATOM 10868 N N . SER B 1 628 ? 18.344 -21.406 -34.312 1 83.12 628 SER B N 1
ATOM 10869 C CA . SER B 1 628 ? 19.797 -21.406 -34.25 1 83.12 628 SER B CA 1
ATOM 10870 C C . SER B 1 628 ? 20.312 -20.656 -33.031 1 83.12 628 SER B C 1
ATOM 10872 O O . SER B 1 628 ? 19.828 -19.562 -32.719 1 83.12 628 SER B O 1
ATOM 10874 N N . SER B 1 629 ? 21.109 -21.344 -32.281 1 75.88 629 SER B N 1
ATOM 10875 C CA . SER B 1 629 ? 21.688 -20.734 -31.078 1 75.88 629 SER B CA 1
ATOM 10876 C C . SER B 1 629 ? 23.203 -20.953 -31.031 1 75.88 629 SER B C 1
ATOM 10878 O O . SER B 1 629 ? 23.672 -22.094 -31.156 1 75.88 629 SER B O 1
ATOM 10880 N N . GLY B 1 630 ? 23.938 -19.906 -30.781 1 71.25 630 GLY B N 1
ATOM 10881 C CA . GLY B 1 630 ? 25.391 -19.969 -30.688 1 71.25 630 GLY B CA 1
ATOM 10882 C C . GLY B 1 630 ? 26.047 -20.562 -31.922 1 71.25 630 GLY B C 1
ATOM 10883 O O . GLY B 1 630 ? 27.016 -21.312 -31.828 1 71.25 630 GLY B O 1
ATOM 10884 N N . GLY B 1 631 ? 25.5 -20.469 -33 1 77 631 GLY B N 1
ATOM 10885 C CA . GLY B 1 631 ? 26.078 -20.938 -34.25 1 77 631 GLY B CA 1
ATOM 10886 C C . GLY B 1 631 ? 25.641 -22.344 -34.594 1 77 631 GLY B C 1
ATOM 10887 O O . GLY B 1 631 ? 25.969 -22.859 -35.688 1 77 631 GLY B O 1
ATOM 10888 N N . ALA B 1 632 ? 24.953 -22.969 -33.75 1 86.19 632 ALA B N 1
ATOM 10889 C CA . ALA B 1 632 ? 24.469 -24.312 -34.031 1 86.19 632 ALA B CA 1
ATOM 10890 C C . ALA B 1 632 ? 22.984 -24.312 -34.375 1 86.19 632 ALA B C 1
ATOM 10892 O O . ALA B 1 632 ? 22.203 -23.531 -33.812 1 86.19 632 ALA B O 1
ATOM 10893 N N . ASP B 1 633 ? 22.578 -25.141 -35.281 1 91.94 633 ASP B N 1
ATOM 10894 C CA . ASP B 1 633 ? 21.188 -25.297 -35.688 1 91.94 633 ASP B CA 1
ATOM 10895 C C . ASP B 1 633 ? 20.531 -26.484 -34.969 1 91.94 633 ASP B C 1
ATOM 10897 O O . ASP B 1 633 ? 20.953 -27.641 -35.156 1 91.94 633 ASP B O 1
ATOM 10901 N N . PHE B 1 634 ? 19.562 -26.234 -34.219 1 92.44 634 PHE B N 1
ATOM 10902 C CA . PHE B 1 634 ? 18.891 -27.281 -33.469 1 92.44 634 PHE B CA 1
ATOM 10903 C C . PHE B 1 634 ? 17.5 -27.547 -34.031 1 92.44 634 PHE B C 1
ATOM 10905 O O . PHE B 1 634 ? 16.672 -28.172 -33.344 1 92.44 634 PHE B O 1
ATOM 10912 N N . SER B 1 635 ? 17.234 -27.094 -35.25 1 93.88 635 SER B N 1
ATOM 10913 C CA . SER B 1 635 ? 15.93 -27.281 -35.875 1 93.88 635 SER B CA 1
ATOM 10914 C C . SER B 1 635 ? 15.555 -28.766 -35.938 1 93.88 635 SER B C 1
ATOM 10916 O O . SER B 1 635 ? 16.375 -29.609 -36.281 1 93.88 635 SER B O 1
ATOM 10918 N N . GLY B 1 636 ? 14.297 -29.031 -35.5 1 94.75 636 GLY B N 1
ATOM 10919 C CA . GLY B 1 636 ? 13.797 -30.391 -35.531 1 94.75 636 GLY B CA 1
ATOM 10920 C C . GLY B 1 636 ? 13.938 -31.109 -34.188 1 94.75 636 GLY B C 1
ATOM 10921 O O . GLY B 1 636 ? 13.273 -32.125 -33.969 1 94.75 636 GLY B O 1
ATOM 10922 N N . ASN B 1 637 ? 14.805 -30.641 -33.375 1 95.06 637 ASN B N 1
ATOM 10923 C CA . ASN B 1 637 ? 14.961 -31.25 -32.062 1 95.06 637 ASN B CA 1
ATOM 10924 C C . ASN B 1 637 ? 13.719 -31.016 -31.188 1 95.06 637 ASN B C 1
ATOM 10926 O O . ASN B 1 637 ? 12.93 -30.109 -31.453 1 95.06 637 ASN B O 1
ATOM 10930 N N . GLN B 1 638 ? 13.594 -31.891 -30.203 1 96.06 638 GLN B N 1
ATOM 10931 C CA . GLN B 1 638 ? 12.523 -31.734 -29.219 1 96.06 638 GLN B CA 1
ATOM 10932 C C . GLN B 1 638 ? 12.734 -30.484 -28.375 1 96.06 638 GLN B C 1
ATOM 10934 O O . GLN B 1 638 ? 13.867 -30.109 -28.078 1 96.06 638 GLN B O 1
ATOM 10939 N N . LEU B 1 639 ? 11.664 -29.906 -28.078 1 93.81 639 LEU B N 1
ATOM 10940 C CA . LEU B 1 639 ? 11.758 -28.703 -27.25 1 93.81 639 LEU B CA 1
ATOM 10941 C C . LEU B 1 639 ? 12.344 -29.031 -25.875 1 93.81 639 LEU B C 1
ATOM 10943 O O . LEU B 1 639 ? 11.859 -29.938 -25.203 1 93.81 639 LEU B O 1
ATOM 10947 N N . THR B 1 640 ? 13.305 -28.312 -25.453 1 91.94 640 THR B N 1
ATOM 10948 C CA . THR B 1 640 ? 14.023 -28.547 -24.203 1 91.94 640 THR B CA 1
ATOM 10949 C C . THR B 1 640 ? 13.102 -28.312 -23.016 1 91.94 640 THR B C 1
ATOM 10951 O O . THR B 1 640 ? 12.352 -27.344 -22.969 1 91.94 640 THR B O 1
ATOM 10954 N N . GLY B 1 641 ? 13.094 -29.219 -22 1 92.25 641 GLY B N 1
ATOM 10955 C CA . GLY B 1 641 ? 12.375 -29.078 -20.734 1 92.25 641 GLY B CA 1
ATOM 10956 C C . GLY B 1 641 ? 10.953 -29.609 -20.797 1 92.25 641 GLY B C 1
ATOM 10957 O O . GLY B 1 641 ? 10.211 -29.516 -19.812 1 92.25 641 GLY B O 1
ATOM 10958 N N . VAL B 1 642 ? 10.555 -30.203 -21.938 1 95.31 642 VAL B N 1
ATOM 10959 C CA . VAL B 1 642 ? 9.164 -30.625 -22.094 1 95.31 642 VAL B CA 1
ATOM 10960 C C . VAL B 1 642 ? 9.109 -32.156 -22.234 1 95.31 642 VAL B C 1
ATOM 10962 O O . VAL B 1 642 ? 9.781 -32.719 -23.094 1 95.31 642 VAL B O 1
ATOM 10965 N N . ALA B 1 643 ? 8.32 -32.75 -21.391 1 96.06 643 ALA B N 1
ATOM 10966 C CA . ALA B 1 643 ? 8.039 -34.188 -21.562 1 96.06 643 ALA B CA 1
ATOM 10967 C C . ALA B 1 643 ? 6.965 -34.406 -22.609 1 96.06 643 ALA B C 1
ATOM 10969 O O . ALA B 1 643 ? 5.902 -33.781 -22.578 1 96.06 643 ALA B O 1
ATOM 10970 N N . PRO B 1 644 ? 7.172 -35.312 -23.484 1 97.5 644 PRO B N 1
ATOM 10971 C CA . PRO B 1 644 ? 6.176 -35.531 -24.531 1 97.5 644 PRO B CA 1
ATOM 10972 C C . PRO B 1 644 ? 4.883 -36.156 -23.984 1 97.5 644 PRO B C 1
ATOM 10974 O O . PRO B 1 644 ? 3.799 -35.875 -24.5 1 97.5 644 PRO B O 1
ATOM 10977 N N . ASN B 1 645 ? 5.055 -37.031 -23.016 1 98.25 645 ASN B N 1
ATOM 10978 C CA . ASN B 1 645 ? 3.881 -37.656 -22.438 1 98.25 645 ASN B CA 1
ATOM 10979 C C . ASN B 1 645 ? 3.881 -37.594 -20.922 1 98.25 645 ASN B C 1
ATOM 10981 O O . ASN B 1 645 ? 4.902 -37.844 -20.281 1 98.25 645 ASN B O 1
ATOM 10985 N N . THR B 1 646 ? 2.816 -37.219 -20.406 1 98.38 646 THR B N 1
ATOM 10986 C CA . THR B 1 646 ? 2.564 -37.281 -18.969 1 98.38 646 THR B CA 1
ATOM 10987 C C . THR B 1 646 ? 1.193 -37.875 -18.688 1 98.38 646 THR B C 1
ATOM 10989 O O . THR B 1 646 ? 0.227 -37.625 -19.406 1 98.38 646 THR B O 1
ATOM 10992 N N . LEU B 1 647 ? 1.108 -38.719 -17.719 1 98.75 647 LEU B N 1
ATOM 10993 C CA . LEU B 1 647 ? -0.141 -39.344 -17.297 1 98.75 647 LEU B CA 1
ATOM 10994 C C . LEU B 1 647 ? -0.315 -39.281 -15.781 1 98.75 647 LEU B C 1
ATOM 10996 O O . LEU B 1 647 ? 0.608 -39.594 -15.031 1 98.75 647 LEU B O 1
ATOM 11000 N N . VAL B 1 648 ? -1.448 -38.812 -15.344 1 98.62 648 VAL B N 1
ATOM 11001 C CA . VAL B 1 648 ? -1.778 -38.75 -13.93 1 98.62 648 VAL B CA 1
ATOM 11002 C C . VAL B 1 648 ? -3.041 -39.562 -13.648 1 98.62 648 VAL B C 1
ATOM 11004 O O . VAL B 1 648 ? -4.043 -39.438 -14.352 1 98.62 648 VAL B O 1
ATOM 11007 N N . ASN B 1 649 ? -2.98 -40.438 -12.719 1 98.44 649 ASN B N 1
ATOM 11008 C CA . ASN B 1 649 ? -4.125 -41.188 -12.242 1 98.44 649 ASN B CA 1
ATOM 11009 C C . ASN B 1 649 ? -4.402 -40.938 -10.766 1 98.44 649 ASN B C 1
ATOM 11011 O O . ASN B 1 649 ? -3.502 -41.031 -9.938 1 98.44 649 ASN B O 1
ATOM 11015 N N . LEU B 1 650 ? -5.582 -40.594 -10.461 1 98.19 650 LEU B N 1
ATOM 11016 C CA . LEU B 1 650 ? -5.996 -40.344 -9.086 1 98.19 650 LEU B CA 1
ATOM 11017 C C . LEU B 1 650 ? -7.086 -41.312 -8.648 1 98.19 650 LEU B C 1
ATOM 11019 O O . LEU B 1 650 ? -7.977 -41.625 -9.43 1 98.19 650 LEU B O 1
ATOM 11023 N N . LEU B 1 651 ? -7.004 -41.781 -7.473 1 97.81 651 LEU B N 1
ATOM 11024 C CA . LEU B 1 651 ? -8.031 -42.594 -6.82 1 97.81 651 LEU B CA 1
ATOM 11025 C C . LEU B 1 651 ? -8.391 -42 -5.457 1 97.81 651 LEU B C 1
ATOM 11027 O O . LEU B 1 651 ? -7.523 -41.844 -4.602 1 97.81 651 LEU B O 1
ATOM 11031 N N . ASP B 1 652 ? -9.641 -41.75 -5.242 1 95.88 652 ASP B N 1
ATOM 11032 C CA . ASP B 1 652 ? -10.141 -41.25 -3.971 1 95.88 652 ASP B CA 1
ATOM 11033 C C . ASP B 1 652 ? -11.234 -42.156 -3.406 1 95.88 652 ASP B C 1
ATOM 11035 O O . ASP B 1 652 ? -12.172 -42.531 -4.117 1 95.88 652 ASP B O 1
ATOM 11039 N N . VAL B 1 653 ? -11.055 -42.5 -2.195 1 95.94 653 VAL B N 1
ATOM 11040 C CA . VAL B 1 653 ? -12.039 -43.312 -1.492 1 95.94 653 VAL B CA 1
ATOM 11041 C C . VAL B 1 653 ? -12.5 -42.594 -0.225 1 95.94 653 VAL B C 1
ATOM 11043 O O . VAL B 1 653 ? -11.672 -42.094 0.55 1 95.94 653 VAL B O 1
ATOM 11046 N N . ARG B 1 654 ? -13.758 -42.562 -0.032 1 92.44 654 ARG B N 1
ATOM 11047 C CA . ARG B 1 654 ? -14.344 -41.969 1.172 1 92.44 654 ARG B CA 1
ATOM 11048 C C . ARG B 1 654 ? -15.297 -42.969 1.85 1 92.44 654 ARG B C 1
ATOM 11050 O O . ARG B 1 654 ? -16.016 -43.688 1.177 1 92.44 654 ARG B O 1
ATOM 11057 N N . THR B 1 655 ? -15.359 -42.906 3.17 1 93.5 655 THR B N 1
ATOM 11058 C CA . THR B 1 655 ? -16.188 -43.844 3.918 1 93.5 655 THR B CA 1
ATOM 11059 C C . THR B 1 655 ? -17.125 -43.094 4.863 1 93.5 655 THR B C 1
ATOM 11061 O O . THR B 1 655 ? -16.906 -41.906 5.168 1 93.5 655 THR B O 1
ATOM 11064 N N . LYS B 1 656 ? -18.047 -43.719 5.336 1 86.12 656 LYS B N 1
ATOM 11065 C CA . LYS B 1 656 ? -19.078 -43.156 6.195 1 86.12 656 LYS B CA 1
ATOM 11066 C C . LYS B 1 656 ? -18.516 -42.75 7.555 1 86.12 656 LYS B C 1
ATOM 11068 O O . LYS B 1 656 ? -18.828 -41.688 8.07 1 86.12 656 LYS B O 1
ATOM 11073 N N . PRO B 1 657 ? -17.625 -43.625 8.133 1 90 657 PRO B N 1
ATOM 11074 C CA . PRO B 1 657 ? -17.078 -43.219 9.438 1 90 657 PRO B CA 1
ATOM 11075 C C . PRO B 1 657 ? -16.141 -42.031 9.336 1 90 657 PRO B C 1
ATOM 11077 O O . PRO B 1 657 ? -15.727 -41.469 10.367 1 90 657 PRO B O 1
ATOM 11080 N N . GLY B 1 658 ? -15.758 -41.719 8.141 1 89.88 658 GLY B N 1
ATOM 11081 C CA . GLY B 1 658 ? -14.961 -40.531 7.984 1 89.88 658 GLY B CA 1
ATOM 11082 C C . GLY B 1 658 ? -13.562 -40.781 7.461 1 89.88 658 GLY B C 1
ATOM 11083 O O . GLY B 1 658 ? -12.812 -39.844 7.172 1 89.88 658 GLY B O 1
ATOM 11084 N N . PHE B 1 659 ? -13.195 -42.125 7.34 1 95.94 659 PHE B N 1
ATOM 11085 C CA . PHE B 1 659 ? -11.891 -42.469 6.789 1 95.94 659 PHE B CA 1
ATOM 11086 C C . PHE B 1 659 ? -11.844 -42.188 5.289 1 95.94 659 PHE B C 1
ATOM 11088 O O . PHE B 1 659 ? -12.828 -42.406 4.582 1 95.94 659 PHE B O 1
ATOM 11095 N N . TYR B 1 660 ? -10.703 -41.719 4.828 1 95.31 660 TYR B N 1
ATOM 11096 C CA . TYR B 1 660 ? -10.555 -41.531 3.391 1 95.31 660 TYR B CA 1
ATOM 11097 C C . TYR B 1 660 ? -9.148 -41.906 2.936 1 95.31 660 TYR B C 1
ATOM 11099 O O . TYR B 1 660 ? -8.219 -41.969 3.744 1 95.31 660 TYR B O 1
ATOM 11107 N N . LEU B 1 661 ? -9.055 -42.25 1.663 1 97.56 661 LEU B N 1
ATOM 11108 C CA . LEU B 1 661 ? -7.801 -42.625 1.019 1 97.56 661 LEU B CA 1
ATOM 11109 C C . LEU B 1 661 ? -7.641 -41.906 -0.312 1 97.56 661 LEU B C 1
ATOM 11111 O O . LEU B 1 661 ? -8.57 -41.875 -1.123 1 97.56 661 LEU B O 1
ATOM 11115 N N . ASN B 1 662 ? -6.539 -41.281 -0.459 1 98.06 662 ASN B N 1
ATOM 11116 C CA . ASN B 1 662 ? -6.16 -40.656 -1.72 1 98.06 662 ASN B CA 1
ATOM 11117 C C . ASN B 1 662 ? -4.895 -41.281 -2.297 1 98.06 662 ASN B C 1
ATOM 11119 O O . ASN B 1 662 ? -3.836 -41.25 -1.662 1 98.06 662 ASN B O 1
ATOM 11123 N N . LEU B 1 663 ? -4.992 -41.812 -3.465 1 98.19 663 LEU B N 1
ATOM 11124 C CA . LEU B 1 663 ? -3.846 -42.344 -4.18 1 98.19 663 LEU B CA 1
ATOM 11125 C C . LEU B 1 663 ? -3.574 -41.562 -5.457 1 98.19 663 LEU B C 1
ATOM 11127 O O . LEU B 1 663 ? -4.508 -41.188 -6.172 1 98.19 663 LEU B O 1
ATOM 11131 N N . THR B 1 664 ? -2.346 -41.281 -5.719 1 98.19 664 THR B N 1
ATOM 11132 C CA . THR B 1 664 ? -1.938 -40.531 -6.898 1 98.19 664 THR B CA 1
ATOM 11133 C C . THR B 1 664 ? -0.811 -41.25 -7.637 1 98.19 664 THR B C 1
ATOM 11135 O O . THR B 1 664 ? 0.195 -41.625 -7.027 1 98.19 664 THR B O 1
ATOM 11138 N N . HIS B 1 665 ? -0.96 -41.5 -8.852 1 98.56 665 HIS B N 1
ATOM 11139 C CA . HIS B 1 665 ? 0.085 -41.969 -9.742 1 98.56 665 HIS B CA 1
ATOM 11140 C C . HIS B 1 665 ? 0.415 -40.938 -10.812 1 98.56 665 HIS B C 1
ATOM 11142 O O . HIS B 1 665 ? -0.487 -40.375 -11.422 1 98.56 665 HIS B O 1
ATOM 11148 N N . GLN B 1 666 ? 1.659 -40.688 -11.039 1 98 666 GLN B N 1
ATOM 11149 C CA . GLN B 1 666 ? 2.113 -39.75 -12.078 1 98 666 GLN B CA 1
ATOM 11150 C C . GLN B 1 666 ? 3.248 -40.375 -12.891 1 98 666 GLN B C 1
ATOM 11152 O O . GLN B 1 666 ? 4.27 -40.781 -12.336 1 98 666 GLN B O 1
ATOM 11157 N N . TYR B 1 667 ? 3.053 -40.438 -14.109 1 98.5 667 TYR B N 1
ATOM 11158 C CA . TYR B 1 667 ? 4.086 -40.812 -15.062 1 98.5 667 TYR B CA 1
ATOM 11159 C C . TYR B 1 667 ? 4.562 -39.625 -15.867 1 98.5 667 TYR B C 1
ATOM 11161 O O . TYR B 1 667 ? 3.748 -38.844 -16.391 1 98.5 667 TYR B O 1
ATOM 11169 N N . VAL B 1 668 ? 5.805 -39.438 -15.945 1 97.75 668 VAL B N 1
ATOM 11170 C CA . VAL B 1 668 ? 6.41 -38.406 -16.766 1 97.75 668 VAL B CA 1
ATOM 11171 C C . VAL B 1 668 ? 7.449 -39 -17.703 1 97.75 668 VAL B C 1
ATOM 11173 O O . VAL B 1 668 ? 8.367 -39.688 -17.25 1 97.75 668 VAL B O 1
ATOM 11176 N N . ASP B 1 669 ? 7.34 -38.688 -18.953 1 97.88 669 ASP B N 1
ATOM 11177 C CA . ASP B 1 669 ? 8.242 -39.188 -19.984 1 97.88 669 ASP B CA 1
ATOM 11178 C C . ASP B 1 669 ? 9.609 -38.531 -19.891 1 97.88 669 ASP B C 1
ATOM 11180 O O . ASP B 1 669 ? 9.82 -37.625 -19.062 1 97.88 669 ASP B O 1
ATOM 11184 N N . GLU B 1 670 ? 10.602 -39.062 -20.688 1 97.31 670 GLU B N 1
ATOM 11185 C CA . GLU B 1 670 ? 11.938 -38.469 -20.719 1 97.31 670 GLU B CA 1
ATOM 11186 C C . GLU B 1 670 ? 11.867 -36.969 -21.109 1 97.31 670 GLU B C 1
ATOM 11188 O O . GLU B 1 670 ? 11.062 -36.594 -21.953 1 97.31 670 GLU B O 1
ATOM 11193 N N . ILE B 1 671 ? 12.68 -36.188 -20.5 1 96.25 671 ILE B N 1
ATOM 11194 C CA . ILE B 1 671 ? 12.711 -34.75 -20.734 1 96.25 671 ILE B CA 1
ATOM 11195 C C . ILE B 1 671 ? 14.078 -34.344 -21.297 1 96.25 671 ILE B C 1
ATOM 11197 O O . ILE B 1 671 ? 15.102 -34.531 -20.641 1 96.25 671 ILE B O 1
ATOM 11201 N N . PRO B 1 672 ? 14.125 -33.75 -22.516 1 96.19 672 PRO B N 1
ATOM 11202 C CA . PRO B 1 672 ? 15.406 -33.219 -22.969 1 96.19 672 PRO B CA 1
ATOM 11203 C C . PRO B 1 672 ? 15.906 -32.062 -22.094 1 96.19 672 PRO B C 1
ATOM 11205 O O . PRO B 1 672 ? 15.141 -31.156 -21.781 1 96.19 672 PRO B O 1
ATOM 11208 N N . LEU B 1 673 ? 17.188 -32.062 -21.75 1 94.5 673 LEU B N 1
ATOM 11209 C CA . LEU B 1 673 ? 17.703 -31.062 -20.812 1 94.5 673 LEU B CA 1
ATOM 11210 C C . LEU B 1 673 ? 18.547 -30.016 -21.531 1 94.5 673 LEU B C 1
ATOM 11212 O O . LEU B 1 673 ? 18.938 -29.016 -20.938 1 94.5 673 LEU B O 1
ATOM 11216 N N . ASN B 1 674 ? 18.812 -30.188 -22.766 1 91.75 674 ASN B N 1
ATOM 11217 C CA . ASN B 1 674 ? 19.484 -29.188 -23.594 1 91.75 674 ASN B CA 1
ATOM 11218 C C . ASN B 1 674 ? 18.906 -29.141 -25 1 91.75 674 ASN B C 1
ATOM 11220 O O . ASN B 1 674 ? 18.188 -30.047 -25.422 1 91.75 674 ASN B O 1
ATOM 11224 N N . ASP B 1 675 ? 19.281 -28.125 -25.734 1 90.75 675 ASP B N 1
ATOM 11225 C CA . ASP B 1 675 ? 18.688 -27.891 -27.047 1 90.75 675 ASP B CA 1
ATOM 11226 C C . ASP B 1 675 ? 19.188 -28.906 -28.062 1 90.75 675 ASP B C 1
ATOM 11228 O O . ASP B 1 675 ? 18.484 -29.203 -29.047 1 90.75 675 ASP B O 1
ATOM 11232 N N . ALA B 1 676 ? 20.312 -29.453 -27.781 1 92.75 676 ALA B N 1
ATOM 11233 C CA . ALA B 1 676 ? 20.906 -30.422 -28.703 1 92.75 676 ALA B CA 1
ATOM 11234 C C . ALA B 1 676 ? 20.25 -31.797 -28.562 1 92.75 676 ALA B C 1
ATOM 11236 O O . ALA B 1 676 ? 20.422 -32.656 -29.406 1 92.75 676 ALA B O 1
ATOM 11237 N N . ASN B 1 677 ? 19.484 -32 -27.547 1 95.81 677 ASN B N 1
ATOM 11238 C CA . ASN B 1 677 ? 18.859 -33.281 -27.234 1 95.81 677 ASN B CA 1
ATOM 11239 C C . ASN B 1 677 ? 19.906 -34.375 -27.047 1 95.81 677 ASN B C 1
ATOM 11241 O O . ASN B 1 677 ? 19.766 -35.469 -27.594 1 95.81 677 ASN B O 1
ATOM 11245 N N . THR B 1 678 ? 20.922 -34.062 -26.297 1 95.81 678 THR B N 1
ATOM 11246 C CA . THR B 1 678 ? 21.953 -35.062 -26.031 1 95.81 678 THR B CA 1
ATOM 11247 C C . THR B 1 678 ? 21.875 -35.562 -24.594 1 95.81 678 THR B C 1
ATOM 11249 O O . THR B 1 678 ? 22.469 -36.594 -24.266 1 95.81 678 THR B O 1
ATOM 11252 N N . VAL B 1 679 ? 21.266 -34.844 -23.781 1 95.94 679 VAL B N 1
ATOM 11253 C CA . VAL B 1 679 ? 21.094 -35.219 -22.391 1 95.94 679 VAL B CA 1
ATOM 11254 C C . VAL B 1 679 ? 19.609 -35.188 -22.031 1 95.94 679 VAL B C 1
ATOM 11256 O O . VAL B 1 679 ? 18.891 -34.25 -22.359 1 95.94 679 VAL B O 1
ATOM 11259 N N . PHE B 1 680 ? 19.141 -36.281 -21.344 1 96.06 680 PHE B N 1
ATOM 11260 C CA . PHE B 1 680 ? 17.734 -36.406 -20.984 1 96.06 680 PHE B CA 1
ATOM 11261 C C . PHE B 1 680 ? 17.594 -36.75 -19.5 1 96.06 680 PHE B C 1
ATOM 11263 O O . PHE B 1 680 ? 18.453 -37.438 -18.938 1 96.06 680 PHE B O 1
ATOM 11270 N N . GLN B 1 681 ? 16.641 -36.281 -18.875 1 95.75 681 GLN B N 1
ATOM 11271 C CA . GLN B 1 681 ? 16.172 -36.906 -17.656 1 95.75 681 GLN B CA 1
ATOM 11272 C C . GLN B 1 681 ? 15.336 -38.156 -17.969 1 95.75 681 GLN B C 1
ATOM 11274 O O . GLN B 1 681 ? 14.406 -38.094 -18.766 1 95.75 681 GLN B O 1
ATOM 11279 N N . GLU B 1 682 ? 15.555 -39.188 -17.312 1 95.62 682 GLU B N 1
ATOM 11280 C CA . GLU B 1 682 ? 14.836 -40.438 -17.562 1 95.62 682 GLU B CA 1
ATOM 11281 C C . GLU B 1 682 ? 13.383 -40.344 -17.109 1 95.62 682 GLU B C 1
ATOM 11283 O O . GLU B 1 682 ? 13.062 -39.562 -16.203 1 95.62 682 GLU B O 1
ATOM 11288 N N . ALA B 1 683 ? 12.578 -41.094 -17.812 1 97.56 683 ALA B N 1
ATOM 11289 C CA . ALA B 1 683 ? 11.18 -41.156 -17.406 1 97.56 683 ALA B CA 1
ATOM 11290 C C . ALA B 1 683 ? 11.047 -41.688 -15.977 1 97.56 683 ALA B C 1
ATOM 11292 O O . ALA B 1 683 ? 11.914 -42.438 -15.5 1 97.56 683 ALA B O 1
ATOM 11293 N N . TYR B 1 684 ? 9.984 -41.344 -15.297 1 97 684 TYR B N 1
ATOM 11294 C CA . TYR B 1 684 ? 9.812 -41.812 -13.93 1 97 684 TYR B CA 1
ATOM 11295 C C . TYR B 1 684 ? 8.336 -41.969 -13.594 1 97 684 TYR B C 1
ATOM 11297 O O . TYR B 1 684 ? 7.469 -41.406 -14.266 1 97 684 TYR B O 1
ATOM 11305 N N . ASN B 1 685 ? 8.086 -42.812 -12.617 1 97.62 685 ASN B N 1
ATOM 11306 C CA . ASN B 1 685 ? 6.773 -43.062 -12.023 1 97.62 685 ASN B CA 1
ATOM 11307 C C . ASN B 1 685 ? 6.75 -42.688 -10.539 1 97.62 685 ASN B C 1
ATOM 11309 O O . ASN B 1 685 ? 7.57 -43.156 -9.758 1 97.62 685 ASN B O 1
ATOM 11313 N N . LEU B 1 686 ? 5.82 -41.812 -10.188 1 97.25 686 LEU B N 1
ATOM 11314 C CA . LEU B 1 686 ? 5.641 -41.438 -8.789 1 97.25 686 LEU B CA 1
ATOM 11315 C C . LEU B 1 686 ? 4.289 -41.938 -8.266 1 97.25 686 LEU B C 1
ATOM 11317 O O . LEU B 1 686 ? 3.277 -41.812 -8.961 1 97.25 686 LEU B O 1
ATOM 11321 N N . ILE B 1 687 ? 4.312 -42.531 -7.129 1 98.12 687 ILE B N 1
ATOM 11322 C CA . ILE B 1 687 ? 3.076 -42.875 -6.438 1 98.12 687 ILE B CA 1
ATOM 11323 C C . ILE B 1 687 ? 3.057 -42.219 -5.055 1 98.12 687 ILE B C 1
ATOM 11325 O O . ILE B 1 687 ? 4.039 -42.281 -4.312 1 98.12 687 ILE B O 1
ATOM 11329 N N . GLY B 1 688 ? 2.068 -41.531 -4.754 1 97.31 688 GLY B N 1
ATOM 11330 C CA . GLY B 1 688 ? 1.819 -40.969 -3.434 1 97.31 688 GLY B CA 1
ATOM 11331 C C . GLY B 1 688 ? 0.5 -41.406 -2.834 1 97.31 688 GLY B C 1
ATOM 11332 O O . GLY B 1 688 ? -0.418 -41.812 -3.561 1 97.31 688 GLY B O 1
ATOM 11333 N N . SER B 1 689 ? 0.485 -41.375 -1.556 1 97.81 689 SER B N 1
ATOM 11334 C CA . SER B 1 689 ? -0.731 -41.781 -0.863 1 97.81 689 SER B CA 1
ATOM 11335 C C . SER B 1 689 ? -0.965 -40.969 0.39 1 97.81 689 SER B C 1
ATOM 11337 O O . SER B 1 689 ? -0.015 -40.594 1.083 1 97.81 689 SER B O 1
ATOM 11339 N N . LYS B 1 690 ? -2.203 -40.656 0.659 1 98 690 LYS B N 1
ATOM 11340 C CA . LYS B 1 690 ? -2.643 -39.969 1.872 1 98 690 LYS B CA 1
ATOM 11341 C C . LYS B 1 690 ? -3.85 -40.688 2.49 1 98 690 LYS B C 1
ATOM 11343 O O . LYS B 1 690 ? -4.824 -40.969 1.797 1 98 690 LYS B O 1
ATOM 11348 N N . LEU B 1 691 ? -3.719 -41.031 3.697 1 98.06 691 LEU B N 1
ATOM 11349 C CA . LEU B 1 691 ? -4.805 -41.594 4.492 1 98.06 691 LEU B CA 1
ATOM 11350 C C . LEU B 1 691 ? -5.215 -40.625 5.609 1 98.06 691 LEU B C 1
ATOM 11352 O O . LEU B 1 691 ? -4.359 -40.031 6.254 1 98.06 691 LEU B O 1
ATOM 11356 N N . GLY B 1 692 ? -6.523 -40.562 5.773 1 97.31 692 GLY B N 1
ATOM 11357 C CA . GLY B 1 692 ? -6.953 -39.656 6.832 1 97.31 692 GLY B CA 1
ATOM 11358 C C . GLY B 1 692 ? -8.328 -40 7.383 1 97.31 692 GLY B C 1
ATOM 11359 O O . GLY B 1 692 ? -8.977 -40.938 6.906 1 97.31 692 GLY B O 1
ATOM 11360 N N . TRP B 1 693 ? -8.609 -39.344 8.477 1 96.25 693 TRP B N 1
ATOM 11361 C CA . TRP B 1 693 ? -9.883 -39.469 9.164 1 96.25 693 TRP B CA 1
ATOM 11362 C C . TRP B 1 693 ? -10.438 -38.094 9.531 1 96.25 693 TRP B C 1
ATOM 11364 O O . TRP B 1 693 ? -9.75 -37.281 10.164 1 96.25 693 TRP B O 1
ATOM 11374 N N . ARG B 1 694 ? -11.594 -37.844 9.078 1 92.25 694 ARG B N 1
ATOM 11375 C CA . ARG B 1 694 ? -12.266 -36.594 9.359 1 92.25 694 ARG B CA 1
ATOM 11376 C C . ARG B 1 694 ? -13.602 -36.812 10.062 1 92.25 694 ARG B C 1
ATOM 11378 O O . ARG B 1 694 ? -14.352 -37.719 9.695 1 92.25 694 ARG B O 1
ATOM 11385 N N . THR B 1 695 ? -13.859 -35.938 11.086 1 85.88 695 THR B N 1
ATOM 11386 C CA . THR B 1 695 ? -15.117 -36.094 11.797 1 85.88 695 THR B CA 1
ATOM 11387 C C . THR B 1 695 ? -15.586 -34.75 12.359 1 85.88 695 THR B C 1
ATOM 11389 O O . THR B 1 695 ? -14.797 -33.812 12.469 1 85.88 695 THR B O 1
ATOM 11392 N N . VAL B 1 696 ? -16.859 -34.656 12.516 1 81.94 696 VAL B N 1
ATOM 11393 C CA . VAL B 1 696 ? -17.484 -33.5 13.18 1 81.94 696 VAL B CA 1
ATOM 11394 C C . VAL B 1 696 ? -18.047 -33.938 14.523 1 81.94 696 VAL B C 1
ATOM 11396 O O . VAL B 1 696 ? -18.859 -34.875 14.594 1 81.94 696 VAL B O 1
ATOM 11399 N N . LEU B 1 697 ? -17.578 -33.312 15.531 1 80.81 697 LEU B N 1
ATOM 11400 C CA . LEU B 1 697 ? -18.062 -33.656 16.859 1 80.81 697 LEU B CA 1
ATOM 11401 C C . LEU B 1 697 ? -19 -32.594 17.406 1 80.81 697 LEU B C 1
ATOM 11403 O O . LEU B 1 697 ? -18.672 -31.406 17.422 1 80.81 697 LEU B O 1
ATOM 11407 N N . GLY B 1 698 ? -20.125 -33.031 17.922 1 74.31 698 GLY B N 1
ATOM 11408 C CA . GLY B 1 698 ? -21.109 -32.125 18.531 1 74.31 698 GLY B CA 1
ATOM 11409 C C . GLY B 1 698 ? -21.594 -31.047 17.578 1 74.31 698 GLY B C 1
ATOM 11410 O O . GLY B 1 698 ? -22 -29.969 18.031 1 74.31 698 GLY B O 1
ATOM 11411 N N . GLY B 1 699 ? -21.312 -31.141 16.422 1 70.69 699 GLY B N 1
ATOM 11412 C CA . GLY B 1 699 ? -21.766 -30.188 15.43 1 70.69 699 GLY B CA 1
ATOM 11413 C C . GLY B 1 699 ? -20.891 -28.938 15.359 1 70.69 699 GLY B C 1
ATOM 11414 O O . GLY B 1 699 ? -21.016 -28.141 14.438 1 70.69 699 GLY B O 1
ATOM 11415 N N . ARG B 1 700 ? -20.016 -28.75 16.25 1 81.94 700 ARG B N 1
ATOM 11416 C CA . ARG B 1 700 ? -19.266 -27.5 16.344 1 81.94 700 ARG B CA 1
ATOM 11417 C C . ARG B 1 700 ? -17.781 -27.75 16.094 1 81.94 700 ARG B C 1
ATOM 11419 O O . ARG B 1 700 ? -17.062 -26.859 15.625 1 81.94 700 ARG B O 1
ATOM 11426 N N . TRP B 1 701 ? -17.375 -28.953 16.484 1 88.81 701 TRP B N 1
ATOM 11427 C CA . TRP B 1 701 ? -15.953 -29.234 16.391 1 88.81 701 TRP B CA 1
ATOM 11428 C C . TRP B 1 701 ? -15.641 -30.047 15.133 1 88.81 701 TRP B C 1
ATOM 11430 O O . TRP B 1 701 ? -16.25 -31.094 14.898 1 88.81 701 TRP B O 1
ATOM 11440 N N . ASP B 1 702 ? -14.766 -29.547 14.344 1 88.06 702 ASP B N 1
ATOM 11441 C CA . ASP B 1 702 ? -14.227 -30.312 13.219 1 88.06 702 ASP B CA 1
ATOM 11442 C C . ASP B 1 702 ? -12.836 -30.844 13.539 1 88.06 702 ASP B C 1
ATOM 11444 O O . ASP B 1 702 ? -11.984 -30.125 14.055 1 88.06 702 ASP B O 1
ATOM 11448 N N . PHE B 1 703 ? -12.711 -32.094 13.289 1 92.62 703 PHE B N 1
ATOM 11449 C CA . PHE B 1 703 ? -11.422 -32.75 13.539 1 92.62 703 PHE B CA 1
ATOM 11450 C C . PHE B 1 703 ? -10.977 -33.562 12.336 1 92.62 703 PHE B C 1
ATOM 11452 O O . PHE B 1 703 ? -11.781 -34.25 11.719 1 92.62 703 PHE B O 1
ATOM 11459 N N . GLU B 1 704 ? -9.711 -33.406 11.977 1 95.62 704 GLU B N 1
ATOM 11460 C CA . GLU B 1 704 ? -9.109 -34.219 10.922 1 95.62 704 GLU B CA 1
ATOM 11461 C C . GLU B 1 704 ? -7.688 -34.656 11.297 1 95.62 704 GLU B C 1
ATOM 11463 O O . GLU B 1 704 ? -6.906 -33.844 11.789 1 95.62 704 GLU B O 1
ATOM 11468 N N . VAL B 1 705 ? -7.391 -35.906 11.148 1 97.62 705 VAL B N 1
ATOM 11469 C CA . VAL B 1 705 ? -6.027 -36.438 11.25 1 97.62 705 VAL B CA 1
ATOM 11470 C C . VAL B 1 705 ? -5.656 -37.156 9.953 1 97.62 705 VAL B C 1
ATOM 11472 O O . VAL B 1 705 ? -6.484 -37.844 9.359 1 97.62 705 VAL B O 1
ATOM 11475 N N . TYR B 1 706 ? -4.473 -36.875 9.516 1 97.62 706 TYR B N 1
ATOM 11476 C CA . TYR B 1 706 ? -4.074 -37.531 8.266 1 97.62 706 TYR B CA 1
ATOM 11477 C C . TYR B 1 706 ? -2.588 -37.875 8.273 1 97.62 706 TYR B C 1
ATOM 11479 O O . TYR B 1 706 ? -1.826 -37.312 9.07 1 97.62 706 TYR B O 1
ATOM 11487 N N . GLY B 1 707 ? -2.172 -38.719 7.426 1 98.12 707 GLY B N 1
ATOM 11488 C CA . GLY B 1 707 ? -0.809 -39.094 7.098 1 98.12 707 GLY B CA 1
ATOM 11489 C C . GLY B 1 707 ? -0.647 -39.562 5.66 1 98.12 707 GLY B C 1
ATOM 11490 O O . GLY B 1 707 ? -1.584 -40.094 5.066 1 98.12 707 GLY B O 1
ATOM 11491 N N . GLY B 1 708 ? 0.551 -39.312 5.152 1 97.88 708 GLY B N 1
ATOM 11492 C CA . GLY B 1 708 ? 0.787 -39.688 3.773 1 97.88 708 GLY B CA 1
ATOM 11493 C C . GLY B 1 708 ? 2.248 -39.969 3.471 1 97.88 708 GLY B C 1
ATOM 11494 O O . GLY B 1 708 ? 3.111 -39.781 4.328 1 97.88 708 GLY B O 1
ATOM 11495 N N . VAL B 1 709 ? 2.412 -40.562 2.342 1 98.06 709 VAL B N 1
ATOM 11496 C CA . VAL B 1 709 ? 3.746 -40.875 1.84 1 98.06 709 VAL B CA 1
ATOM 11497 C C . VAL B 1 709 ? 3.891 -40.375 0.404 1 98.06 709 VAL B C 1
ATOM 11499 O O . VAL B 1 709 ? 3 -40.562 -0.423 1 98.06 709 VAL B O 1
ATOM 11502 N N . ASP B 1 710 ? 4.93 -39.625 0.214 1 96.69 710 ASP B N 1
ATOM 11503 C CA . ASP B 1 710 ? 5.277 -39.219 -1.144 1 96.69 710 ASP B CA 1
ATOM 11504 C C . ASP B 1 710 ? 6.371 -40.125 -1.723 1 96.69 710 ASP B C 1
ATOM 11506 O O . ASP B 1 710 ? 7.281 -40.531 -1.006 1 96.69 710 ASP B O 1
ATOM 11510 N N . ASN B 1 711 ? 6.258 -40.406 -3.018 1 97.56 711 ASN B N 1
ATOM 11511 C CA . ASN B 1 711 ? 7.23 -41.219 -3.729 1 97.56 711 ASN B CA 1
ATOM 11512 C C . ASN B 1 711 ? 7.344 -42.594 -3.109 1 97.56 711 ASN B C 1
ATOM 11514 O O . ASN B 1 711 ? 8.438 -43.062 -2.758 1 97.56 711 ASN B O 1
ATOM 11518 N N . LEU B 1 712 ? 6.309 -43.281 -3.025 1 97.75 712 LEU B N 1
ATOM 11519 C CA . LEU B 1 712 ? 6.199 -44.594 -2.414 1 97.75 712 LEU B CA 1
ATOM 11520 C C . LEU B 1 712 ? 7.184 -45.562 -3.051 1 97.75 712 LEU B C 1
ATOM 11522 O O . LEU B 1 712 ? 7.691 -46.469 -2.381 1 97.75 712 LEU B O 1
ATOM 11526 N N . LEU B 1 713 ? 7.488 -45.344 -4.262 1 97.62 713 LEU B N 1
ATOM 11527 C CA . LEU B 1 713 ? 8.344 -46.281 -4.996 1 97.62 713 LEU B CA 1
ATOM 11528 C C . LEU B 1 713 ? 9.82 -45.938 -4.781 1 97.62 713 LEU B C 1
ATOM 11530 O O . LEU B 1 713 ? 10.695 -46.688 -5.242 1 97.62 713 LEU B O 1
ATOM 11534 N N . ASP B 1 714 ? 10.109 -44.844 -4.148 1 97.44 714 ASP B N 1
ATOM 11535 C CA . ASP B 1 714 ? 11.461 -44.344 -3.922 1 97.44 714 ASP B CA 1
ATOM 11536 C C . ASP B 1 714 ? 12.188 -44.094 -5.246 1 97.44 714 ASP B C 1
ATOM 11538 O O . ASP B 1 714 ? 13.344 -44.5 -5.406 1 97.44 714 ASP B O 1
ATOM 11542 N N . GLU B 1 715 ? 11.422 -43.531 -6.098 1 96.38 715 GLU B N 1
ATOM 11543 C CA . GLU B 1 715 ? 11.914 -43.219 -7.434 1 96.38 715 GLU B CA 1
ATOM 11544 C C . GLU B 1 715 ? 12.938 -42.094 -7.387 1 96.38 715 GLU B C 1
ATOM 11546 O O . GLU B 1 715 ? 12.797 -41.156 -6.605 1 96.38 715 GLU B O 1
ATOM 11551 N N . THR B 1 716 ? 14.023 -42.25 -8.211 1 94.88 716 THR B N 1
ATOM 11552 C CA . THR B 1 716 ? 15 -41.188 -8.383 1 94.88 716 THR B CA 1
ATOM 11553 C C . THR B 1 716 ? 14.594 -40.25 -9.531 1 94.88 716 THR B C 1
ATOM 11555 O O . THR B 1 716 ? 14.406 -40.719 -10.664 1 94.88 716 THR B O 1
ATOM 11558 N N . TYR B 1 717 ? 14.484 -39.031 -9.258 1 94.56 717 TYR B N 1
ATOM 11559 C CA . TYR B 1 717 ? 14.094 -38.062 -10.273 1 94.56 717 TYR B CA 1
ATOM 11560 C C . TYR B 1 717 ? 14.422 -36.656 -9.82 1 94.56 717 TYR B C 1
ATOM 11562 O O . TYR B 1 717 ? 14.859 -36.438 -8.688 1 94.56 717 TYR B O 1
ATOM 11570 N N . SER B 1 718 ? 14.297 -35.688 -10.758 1 92.94 718 SER B N 1
ATOM 11571 C CA . SER B 1 718 ? 14.367 -34.281 -10.484 1 92.94 718 SER B CA 1
ATOM 11572 C C . SER B 1 718 ? 13.031 -33.594 -10.727 1 92.94 718 SER B C 1
ATOM 11574 O O . SER B 1 718 ? 12.406 -33.781 -11.766 1 92.94 718 SER B O 1
ATOM 11576 N N . LEU B 1 719 ? 12.547 -32.844 -9.766 1 85 719 LEU B N 1
ATOM 11577 C CA . LEU B 1 719 ? 11.273 -32.156 -9.938 1 85 719 LEU B CA 1
ATOM 11578 C C . LEU B 1 719 ? 11.469 -30.844 -10.719 1 85 719 LEU B C 1
ATOM 11580 O O . LEU B 1 719 ? 10.508 -30.281 -11.25 1 85 719 LEU B O 1
ATOM 11584 N N . GLY B 1 720 ? 12.664 -30.375 -10.875 1 88.81 720 GLY B N 1
ATOM 11585 C CA . GLY B 1 720 ? 13.047 -29.234 -11.672 1 88.81 720 GLY B CA 1
ATOM 11586 C C . GLY B 1 720 ? 14.5 -29.266 -12.125 1 88.81 720 GLY B C 1
ATOM 11587 O O . GLY B 1 720 ? 15.414 -29.312 -11.305 1 88.81 720 GLY B O 1
ATOM 11588 N N . ASN B 1 721 ? 14.656 -29.312 -13.43 1 90.88 721 ASN B N 1
ATOM 11589 C CA . ASN B 1 721 ? 16 -29.375 -13.984 1 90.88 721 ASN B CA 1
ATOM 11590 C C . ASN B 1 721 ? 16.484 -28.016 -14.477 1 90.88 721 ASN B C 1
ATOM 11592 O O . ASN B 1 721 ? 15.672 -27.156 -14.82 1 90.88 721 ASN B O 1
ATOM 11596 N N . ASP B 1 722 ? 17.781 -27.828 -14.359 1 90.88 722 ASP B N 1
ATOM 11597 C CA . ASP B 1 722 ? 18.375 -26.672 -15.031 1 90.88 722 ASP B CA 1
ATOM 11598 C C . ASP B 1 722 ? 18.609 -26.969 -16.516 1 90.88 722 ASP B C 1
ATOM 11600 O O . ASP B 1 722 ? 19.281 -27.938 -16.859 1 90.88 722 ASP B O 1
ATOM 11604 N N . LEU B 1 723 ? 18.047 -26.125 -17.328 1 88.94 723 LEU B N 1
ATOM 11605 C CA . LEU B 1 723 ? 18.141 -26.344 -18.766 1 88.94 723 LEU B CA 1
ATOM 11606 C C . LEU B 1 723 ? 19.375 -25.656 -19.359 1 88.94 723 LEU B C 1
ATOM 11608 O O . LEU B 1 723 ? 19.766 -24.578 -18.891 1 88.94 723 LEU B O 1
ATOM 11612 N N . ASN B 1 724 ? 19.969 -26.266 -20.328 1 87.31 724 ASN B N 1
ATOM 11613 C CA . ASN B 1 724 ? 21.172 -25.75 -20.953 1 87.31 724 ASN B CA 1
ATOM 11614 C C . ASN B 1 724 ? 22.188 -25.281 -19.906 1 87.31 724 ASN B C 1
ATOM 11616 O O . ASN B 1 724 ? 22.734 -24.188 -20.016 1 87.31 724 ASN B O 1
ATOM 11620 N N . ALA B 1 725 ? 22.391 -26.109 -18.938 1 87.12 725 ALA B N 1
ATOM 11621 C CA . ALA B 1 725 ? 23.109 -25.719 -17.734 1 87.12 725 ALA B CA 1
ATOM 11622 C C . ALA B 1 725 ? 24.609 -25.672 -17.984 1 87.12 725 ALA B C 1
ATOM 11624 O O . ALA B 1 725 ? 25.156 -26.484 -18.719 1 87.12 725 ALA B O 1
ATOM 11625 N N . PHE B 1 726 ? 25.203 -24.781 -17.281 1 82.69 726 PHE B N 1
ATOM 11626 C CA . PHE B 1 726 ? 26.656 -24.672 -17.266 1 82.69 726 PHE B CA 1
ATOM 11627 C C . PHE B 1 726 ? 27.281 -25.906 -16.594 1 82.69 726 PHE B C 1
ATOM 11629 O O . PHE B 1 726 ? 26.75 -26.406 -15.602 1 82.69 726 PHE B O 1
ATOM 11636 N N . ALA B 1 727 ? 28.438 -26.391 -17.125 1 86.25 727 ALA B N 1
ATOM 11637 C CA . ALA B 1 727 ? 29.188 -27.516 -16.562 1 86.25 727 ALA B CA 1
ATOM 11638 C C . ALA B 1 727 ? 28.344 -28.781 -16.5 1 86.25 727 ALA B C 1
ATOM 11640 O O . ALA B 1 727 ? 28.547 -29.625 -15.625 1 86.25 727 ALA B O 1
ATOM 11641 N N . VAL B 1 728 ? 27.203 -28.781 -17.234 1 91.12 728 VAL B N 1
ATOM 11642 C CA . VAL B 1 728 ? 26.328 -29.938 -17.391 1 91.12 728 VAL B CA 1
ATOM 11643 C C . VAL B 1 728 ? 25.625 -30.266 -16.078 1 91.12 728 VAL B C 1
ATOM 11645 O O . VAL B 1 728 ? 25.422 -31.438 -15.742 1 91.12 728 VAL B O 1
ATOM 11648 N N . ARG B 1 729 ? 25.516 -29.328 -15.258 1 93.38 729 ARG B N 1
ATOM 11649 C CA . ARG B 1 729 ? 24.781 -29.531 -14.016 1 93.38 729 ARG B CA 1
ATOM 11650 C C . ARG B 1 729 ? 23.281 -29.344 -14.227 1 93.38 729 ARG B C 1
ATOM 11652 O O . ARG B 1 729 ? 22.734 -28.297 -13.891 1 93.38 729 ARG B O 1
ATOM 11659 N N . PHE B 1 730 ? 22.641 -30.469 -14.562 1 94.44 730 PHE B N 1
ATOM 11660 C CA . PHE B 1 730 ? 21.266 -30.406 -14.992 1 94.44 730 PHE B CA 1
ATOM 11661 C C . PHE B 1 730 ? 20.312 -30.781 -13.859 1 94.44 730 PHE B C 1
ATOM 11663 O O . PHE B 1 730 ? 19.156 -30.375 -13.844 1 94.44 730 PHE B O 1
ATOM 11670 N N . TYR B 1 731 ? 20.859 -31.406 -12.883 1 95.56 731 TYR B N 1
ATOM 11671 C CA . TYR B 1 731 ? 19.938 -32.156 -12.055 1 95.56 731 TYR B CA 1
ATOM 11672 C C . TYR B 1 731 ? 19.75 -31.516 -10.688 1 95.56 731 TYR B C 1
ATOM 11674 O O . TYR B 1 731 ? 20.719 -31.062 -10.078 1 95.56 731 TYR B O 1
ATOM 11682 N N . GLN B 1 732 ? 18.531 -31.469 -10.273 1 95.19 732 GLN B N 1
ATOM 11683 C CA . GLN B 1 732 ? 18.125 -31.109 -8.914 1 95.19 732 GLN B CA 1
ATOM 11684 C C . GLN B 1 732 ? 17.406 -32.281 -8.234 1 95.19 732 GLN B C 1
ATOM 11686 O O . GLN B 1 732 ? 16.172 -32.312 -8.227 1 95.19 732 GLN B O 1
ATOM 11691 N N . PRO B 1 733 ? 18.078 -33.156 -7.617 1 95.94 733 PRO B N 1
ATOM 11692 C CA . PRO B 1 733 ? 17.484 -34.406 -7.113 1 95.94 733 PRO B CA 1
ATOM 11693 C C . PRO B 1 733 ? 16.344 -34.125 -6.125 1 95.94 733 PRO B C 1
ATOM 11695 O O . PRO B 1 733 ? 16.516 -33.375 -5.164 1 95.94 733 PRO B O 1
ATOM 11698 N N . ALA B 1 734 ? 15.227 -34.781 -6.363 1 95.44 734 ALA B N 1
ATOM 11699 C CA . ALA B 1 734 ? 14.078 -34.75 -5.457 1 95.44 734 ALA B CA 1
ATOM 11700 C C . ALA B 1 734 ? 14.211 -35.812 -4.367 1 95.44 734 ALA B C 1
ATOM 11702 O O . ALA B 1 734 ? 14.969 -36.75 -4.512 1 95.44 734 ALA B O 1
ATOM 11703 N N . PRO B 1 735 ? 13.484 -35.562 -3.291 1 95.44 735 PRO B N 1
ATOM 11704 C CA . PRO B 1 735 ? 13.555 -36.562 -2.229 1 95.44 735 PRO B CA 1
ATOM 11705 C C . PRO B 1 735 ? 13.016 -37.938 -2.662 1 95.44 735 PRO B C 1
ATOM 11707 O O . PRO B 1 735 ? 12.07 -38 -3.451 1 95.44 735 PRO B O 1
ATOM 11710 N N . GLY B 1 736 ? 13.625 -39.031 -2.104 1 95.81 736 GLY B N 1
ATOM 11711 C CA . GLY B 1 736 ? 13.016 -40.344 -2.24 1 95.81 736 GLY B CA 1
ATOM 11712 C C . GLY B 1 736 ? 11.742 -40.5 -1.426 1 95.81 736 GLY B C 1
ATOM 11713 O O . GLY B 1 736 ? 11 -39.531 -1.24 1 95.81 736 GLY B O 1
ATOM 11714 N N . ARG B 1 737 ? 11.523 -41.656 -1.045 1 97.81 737 ARG B N 1
ATOM 11715 C CA . ARG B 1 737 ? 10.336 -41.906 -0.228 1 97.81 737 ARG B CA 1
ATOM 11716 C C . ARG B 1 737 ? 10.375 -41.062 1.047 1 97.81 737 ARG B C 1
ATOM 11718 O O . ARG B 1 737 ? 11.383 -41.031 1.749 1 97.81 737 ARG B O 1
ATOM 11725 N N . ASN B 1 738 ? 9.336 -40.312 1.301 1 96.81 738 ASN B N 1
ATOM 11726 C CA . ASN B 1 738 ? 9.25 -39.5 2.506 1 96.81 738 ASN B CA 1
ATOM 11727 C C . ASN B 1 738 ? 7.812 -39.438 3.025 1 96.81 738 ASN B C 1
ATOM 11729 O O . ASN B 1 738 ? 6.863 -39.656 2.273 1 96.81 738 ASN B O 1
ATOM 11733 N N . TRP B 1 739 ? 7.688 -39.094 4.227 1 97.5 739 TRP B N 1
ATOM 11734 C CA . TRP B 1 739 ? 6.395 -39.156 4.902 1 97.5 739 TRP B CA 1
ATOM 11735 C C . TRP B 1 739 ? 5.98 -37.781 5.426 1 97.5 739 TRP B C 1
ATOM 11737 O O . TRP B 1 739 ? 6.824 -36.906 5.602 1 97.5 739 TRP B O 1
ATOM 11747 N N . TYR B 1 740 ? 4.695 -37.594 5.605 1 97.75 740 TYR B N 1
ATOM 11748 C CA . TYR B 1 740 ? 4.129 -36.406 6.242 1 97.75 740 TYR B CA 1
ATOM 11749 C C . TYR B 1 740 ? 2.84 -36.75 6.98 1 97.75 740 TYR B C 1
ATOM 11751 O O . TYR B 1 740 ? 2.254 -37.812 6.754 1 97.75 740 TYR B O 1
ATOM 11759 N N . GLY B 1 741 ? 2.434 -35.906 7.875 1 98 741 GLY B N 1
ATOM 11760 C CA . GLY B 1 741 ? 1.18 -36.031 8.602 1 98 741 GLY B CA 1
ATOM 11761 C C . GLY B 1 741 ? 0.76 -34.75 9.297 1 98 741 GLY B C 1
ATOM 11762 O O . GLY B 1 741 ? 1.524 -33.781 9.336 1 98 741 GLY B O 1
ATOM 11763 N N . GLY B 1 742 ? -0.467 -34.812 9.734 1 97.81 742 GLY B N 1
ATOM 11764 C CA . GLY B 1 742 ? -0.938 -33.625 10.422 1 97.81 742 GLY B CA 1
ATOM 11765 C C . GLY B 1 742 ? -2.311 -33.781 11.039 1 97.81 742 GLY B C 1
ATOM 11766 O O . GLY B 1 742 ? -2.9 -34.875 10.969 1 97.81 742 GLY B O 1
ATOM 11767 N N . ALA B 1 743 ? -2.643 -32.781 11.758 1 98 743 ALA B N 1
ATOM 11768 C CA . ALA B 1 743 ? -3.949 -32.688 12.398 1 98 743 ALA B CA 1
ATOM 11769 C C . ALA B 1 743 ? -4.547 -31.281 12.258 1 98 743 ALA B C 1
ATOM 11771 O O . ALA B 1 743 ? -3.816 -30.297 12.25 1 98 743 ALA B O 1
ATOM 11772 N N . LYS B 1 744 ? -5.844 -31.312 12.133 1 97.19 744 LYS B N 1
ATOM 11773 C CA . LYS B 1 744 ? -6.586 -30.062 12.039 1 97.19 744 LYS B CA 1
ATOM 11774 C C . LYS B 1 744 ? -7.738 -30.031 13.039 1 97.19 744 LYS B C 1
ATOM 11776 O O . LYS B 1 744 ? -8.398 -31.047 13.266 1 97.19 744 LYS B O 1
ATOM 11781 N N . LEU B 1 745 ? -7.859 -28.922 13.641 1 97 745 LEU B N 1
ATOM 11782 C CA . LEU B 1 745 ? -8.953 -28.672 14.578 1 97 745 LEU B CA 1
ATOM 11783 C C . LEU B 1 745 ? -9.695 -27.391 14.211 1 97 745 LEU B C 1
ATOM 11785 O O . LEU B 1 745 ? -9.07 -26.359 13.945 1 97 745 LEU B O 1
ATOM 11789 N N . GLY B 1 746 ? -10.977 -27.531 14.078 1 95 746 GLY B N 1
ATOM 11790 C CA . GLY B 1 746 ? -11.844 -26.391 13.836 1 95 746 GLY B CA 1
ATOM 11791 C C . GLY B 1 746 ? -12.984 -26.281 14.82 1 95 746 GLY B C 1
ATOM 11792 O O . GLY B 1 746 ? -13.492 -27.297 15.305 1 95 746 GLY B O 1
ATOM 11793 N N . PHE B 1 747 ? -13.367 -25.062 15.109 1 94.44 747 PHE B N 1
ATOM 11794 C CA . PHE B 1 747 ? -14.445 -24.797 16.062 1 94.44 747 PHE B CA 1
ATOM 11795 C C . PHE B 1 747 ? -15.383 -23.719 15.539 1 94.44 747 PHE B C 1
ATOM 11797 O O . PHE B 1 747 ? -14.961 -22.594 15.273 1 94.44 747 PHE B O 1
ATOM 11804 N N . ARG B 1 748 ? -16.594 -24.094 15.406 1 90.19 748 ARG B N 1
ATOM 11805 C CA . ARG B 1 748 ? -17.641 -23.156 15.055 1 90.19 748 ARG B CA 1
ATOM 11806 C C . ARG B 1 748 ? -18.281 -22.547 16.297 1 90.19 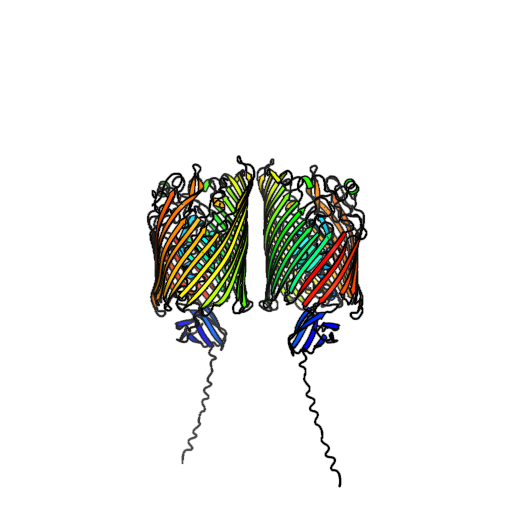748 ARG B C 1
ATOM 11808 O O . ARG B 1 748 ? -18.641 -23.266 17.234 1 90.19 748 ARG B O 1
ATOM 11815 N N . TYR B 1 749 ? -18.531 -21.203 16.297 1 88.62 749 TYR B N 1
ATOM 11816 C CA . TYR B 1 749 ? -19.062 -20.562 17.5 1 88.62 749 TYR B CA 1
ATOM 11817 C C . TYR B 1 749 ? -20.062 -19.484 17.125 1 88.62 749 TYR B C 1
ATOM 11819 O O . TYR B 1 749 ? -20.031 -18.953 16 1 88.62 749 TYR B O 1
#

Nearest PDB structures (foldseek):
  9c4o-assembly1_A  TM=9.431E-01  e=1.909E-56  Escherichia coli BW25113
  1pnz-assembly1_A  TM=8.392E-01  e=5.635E-36  Escherichia coli
  1xkw-assembly1_A  TM=7.851E-01  e=2.280E-34  Pseudomonas aeruginosa
  2wvp-assembly1_A  TM=3.025E-01  e=4.504E-05  Escherichia coli K-12
  4v3g-assembly1_A  TM=3.288E-01  e=8.777E-05  Klebsiella oxytoca